Protein 8BY6 (pdb70)

B-factor: mean 59.47, std 21.9, range [18.37, 135.84]

Sequence (923 aa):
NETEDHLESLICKVGEKSACSLESNLEGLAGVLEADLPNYKSKILRLLCTVARLLPEKLTIYTTLVGLLNARNYNFGGEFVEAMIRQLKESLKANNYNEAVYLVRFLSDLVNCHVIAAPSMVAMFENFVSVTQEEDVPQVRRDWYVYAFLSSLPWVGKELYEKKDAEMDRIFANTESYLKRRQKT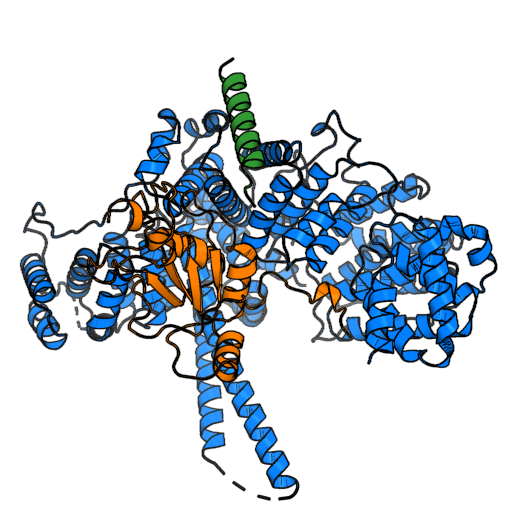HVPMLQVWTADKPHPQEEYLDCLWAQIQKLKKDRWQERHILRPYLAFDSILCEALQHNLPPFTPPPHTEDSVYPMPRVIFRMFDYTDDPEGPVMPGSHSVERFVIEENLHCIIKSHWKERKTCAAQLVSYPGKNKIPLNYHIVEVIFAELFQLPAPPHIDVMYTTLLIELCKLQPGSLPQVLAQATEMLYMRLDTMNTTCVDRFINWFSHHLSNFQFRWSWEDWSDCLSQDPESPKPKFVREVLEKCMRLSYHQRILDIVPPTFSALCPVNPTCIYKYGDESSNSLPGHSVALCLAVAFKSKATNDEIFSILKDVPNPNSFNPLKIEVFVQTLLHLAAKSFSHSFSALAKFHEVFKTLAESDEGKLHVLRVMFEVWRNHPQMIAVLVDKMIRTQIVDCAAVANWIFSSELSRDFTRLFVWEILHSTIRKMNKHVLKIQKELEEAKEKLARQHKRRSDDGVLEEQIERLQEKVESAQSEQKNLFLVIFQRFIMILTEHLVRCETDGTSVLTPWYKNCIERLQQIFLQHHQIIQQYMVTLENLLFTAELDPHILAVFQQFCALQAGLLKALRSDSYVELSQYRDQHFRGDNEEQEKLLKKSCTLYVGNLSFYTTEEQIYELFSKSGDIKKIIMGLDKMKKTACGFCFVEYYSRADAENAMRYINGTRLDDRIIRTDWDAGFKEGRQYGRGRSGGQVRDEYRQDYDAGRGGYGKLAQNEDDSELQRAWGALIKEKEQSRQK

Foldseek 3Di:
DCCLVVLLCLLVVQPPDDPDDSLVSLLVSLVVCVVCCPPCLVSVLVSLLVCLQQQLLCLQSSLLSLLLNLLPPVVSLVVSLVSLLVVLQVCQVVQHCVSNLSSLLSVLLNVVLQAAPLVQNLLVLLLLLCVLVDPPDFPLSNLSSLVSSLLSCLRNVLVNCVVPVPSVVVSLVSSVVSVVPDDPLQPVLWDQFPDPPDPDQAWPSVLSNLQSVVCVVVSSDDQWDDNSSVVVVPSSVPRHYDHHDNDHHDDDDPPHFGDFTWTDQDQDAQVVDPDDDRADGSSHVNLVSLLVSLVSLCVSPVPDLLSSLVCQVPSDIRDDHPSLLSNVRSLLCQLSGPPHHPDDLVSSLVSLVNNCVVPVPPNVVSVLVSLVSCLVSQQGGFPVSLVSNLVSVLVNCLVVVVADDCVVLVVCLPDDCLGRNNQSVLQSLVSNCVSDPQVSSCVHHPVSCVVSHADHFAFDQCQDPPHDPVDFCNVLLVVLLVCVVVVHALVVNVVSLVDGPQPPLAGLSSLLSNLRSLCNVQVPDLVSNLVSCVRNVVVLCSNQVDLVSLLSNLVSQCNGGVSPLVSSLSVLVSCCVSVSHDLLSLLVNLLDPSCPVVNLHDSSLVSNVVNLVVLVVVLVVLVVVLVVLVVVVVVVVVVVVVVPVSVVVSVVSVVVSVVSLVSSVVSVVSNLQSLLVVLVVLVVVCVVVVHDSDDSVNSSSLSSVSSVLTVCVVPCVVVLVVCDVPPQDPPRDCVNNSSVVSSVSRRD/DDDPVVVDDPLADADPDDDPPDDDDVVVLVVLQVFFQKKKKFQAFLPQDPVLVCVLLVVQPAWDDKAFQAFPPVGGGQGMIMTGHPGNNSSSSCSRPVQQDDGPNTHIHMHTGSDDDPPPSWAPDPVRHHPCLQVAADFDVRRVGGRPVVVD/DDVVVVVVVVVVVVVVVVVVVVD

Secondary structure (DSSP, 8-state):
-HHHHHHHHHHHHBTB--SS-HHHHHHHHHHHHHHTGGG-HHHHHHHHHHHHHH-GGGHHHHHHHHHHHHTT-HHHHHHHHHHHHHHHHHHHHTT--HHHHHHHHHHHHHHHTTSB-HHHHHHHHHHHHHGGG-SS--HHHHHHHHHHHHHHHHHHHHHHHHHHHHHHHHHHHHHHHHHHT---TTHHHH-SB---SSS---BHHHHHHHHHHHHHHTTT--SSS--GGGGGHHHHHSSPPB------PPPP-TT---PPP-B------GGG-SSSSPPPPTTSHHHHHHHHHHHHHHHHTSS-HHHHHHHHHT---SS---HHHHHHHHHHHHHH-SS--SS-HHHHHHHHHHHHHHSTTTHHHHHHHHHHHHHHGGGGB-HHHHHHHHHHHHHHHHHTTT---GGGGTHHHHS-TTSHHHHHHHHHHHHHHHTS-HHHHHTTS-GGGGGGSPPP-----TT-TTS-TTSTTHHHHHHHHHHHHTT--HHHHHHHHT---------HHHHHHHHHHHHHHT-S-HHHHHHHHHHTHHHHHHHT-SHHHHHHHHHHHHHHSSS-HHHHHHHHHHHHHHTSS-HHHHHHHHTSGGGSTTTTSHHHHHHHHHHHHHHHHHHHHHHHHHHHHHHHHHHHHHHHHH--HHHHHHHHHHHHHHHHHHHHHHHHHHHHHHHHHHHHHHHHHHHHHT--S--HHHHHHHHHHHHHHHHTHHHHHHHHHHIIIIIS-TTS-HHHHHHHHHHHHHT-/---HHHH--TTSSPPS---SS-SS-HHHHHHHHHH--EEEEES--TT--HHHHHHHHHTTS-EEEEEEEE-SSS--EEEEEEEEESSHHHHHHIIIIITT-BSSSSB-EEEE-S---TTTTB--STTSS-HHHHH--S-BGGGTBS-HHHH-/---HHHHHHHHHHHHHHHHHHH-

GO terms:
  GO:0005634 nucleus (C, IDA)
  GO:0006370 7-methylguanosine mRNA capping (P, IDA)
  GO:0006446 regulation of translational initiation (P, IDA)
  GO:0000184 nuclear-transcribed mRNA catabolic process, nonsense-mediated decay (P, IDA)
  GO:0005737 cytoplasm (C, EXP)
  GO:0034518 RNA cap binding complex (C, TAS)
  GO:0030307 positive regulation of cell growth (P, IMP)
  GO:0006401 RNA catabolic process (P, IMP)
  GO:0006406 mRNA export from nucleus (P, IMP)
  GO:0000184 nuclear-transcribed mRNA catabolic process, nonsense-mediated decay (P, IMP)
  GO:0005515 protein binding (F, IPI)
  GO:0000339 RNA cap binding (F, TAS)
  GO:0003723 RNA binding (F, TAS)
  GO:0005654 nucleoplasm (C, TAS)
  GO:0008380 RNA splicing (P, TAS)
  GO:0005829 cytosol (C, TAS)
  GO:0005654 nucleoplasm (C, IDA)
  GO:0005829 cytosol (C, IDA)
  GO:0060090 molecular adaptor activity (F, EXP)
  GO:0005737 cytoplasm (C, IDA)

Organism: Homo sapiens (NCBI:txid9606)

Solvent-accessible surface area: 41038 Å² total; per-residue (Å²): 154,148,47,80,99,112,13,25,47,44,2,18,121,9,28,89,177,67,120,77,82,46,45,56,47,0,62,40,7,0,28,62,0,58,77,69,15,117,115,69,71,83,26,1,18,114,8,1,9,5,0,2,30,36,13,13,29,34,10,11,14,0,0,0,0,0,0,0,1,5,28,88,36,99,125,2,0,18,88,0,5,107,16,0,17,158,44,0,64,96,4,5,139,65,42,60,12,82,42,0,4,15,0,1,6,1,0,0,0,0,6,20,0,52,0,2,11,4,57,17,0,4,46,6,0,62,45,0,1,43,5,2,104,51,150,143,29,36,29,8,4,34,2,6,1,0,19,0,0,0,0,0,0,6,10,0,1,84,53,0,45,125,102,86,79,65,59,0,61,133,4,8,51,51,0,63,52,4,14,158,123,18,111,75,56,2,19,70,0,4,33,6,11,98,36,99,159,72,25,60,2,37,5,10,0,53,2,3,38,33,4,0,71,67,8,52,157,49,172,16,106,20,114,6,8,65,41,9,12,97,70,16,96,81,52,4,82,146,12,124,79,10,112,15,57,141,8,98,22,25,117,71,65,179,116,21,79,10,36,30,6,79,22,42,10,7,0,2,45,131,83,31,17,128,168,26,56,116,6,10,39,32,79,6,3,5,3,27,2,0,16,25,20,0,48,2,11,0,82,11,23,65,46,12,13,81,51,2,0,50,54,0,41,40,16,82,22,95,78,138,17,6,25,24,26,0,0,0,0,0,0,0,8,4,2,0,70,8,16,49,27,65,32,49,60,2,3,0,5,8,0,0,20,8,0,0,52,80,50,27,64,46,0,0,70,6,0,4,58,0,2,49,23,0,0,80,52,0,74,45,0,8,4,4,0,16,12,28,0,4,32,7,0,1,2,1,0,1,8,1,50,9,75,11,4,5,77,31,0,48,61,1,53,108,64,76,85,60,22,24,25,0,24,0,0,67,9,0,0,18,7,0,14,21,2,9,119,38,102,50,0,73,108,48,8,22,125,98,1,69,94,14,21,15,61,78,39,67,44,75,42,74,12,24,141,170,28,75,119,100,69,82,10,24,80,13,2,104,53,0,14,92,16,32,132,77,180,7,78,47,119,71,0,59,69,39,2,165,104,18,94,102,92,145,175,53,17,26,19,56,1,23,0,0,0,1,0,3,0,68,63,7,25,156,21,0,49,92,1,33,71,16,5,67,116,5,54,90,0,1,84,67,20,2,151,36,103,94,0,26,48,22,1,0,62,0,0,2,46,0,7,97,42,20,6,10,4,0,29,6,0,1,16,31,0,20,79,37,120,1,1,66,9,41,8,0,0,47,2,0,14,21,94,65,0,43,195,17,6,19,52,6,2,0,2,62,3,0,10,22,1,0,101,15,12,17,85,85,7,117,120,22,71,118,77,28,113,90,17,136,100,93,56,58,136,54,117,137,132,152,71,103,131,98,111,26,126,74,85,29,75,117,34,81,106,116,9,94,68,4,64,66,85,8,75,88,3,0,40,36,0,0,93,58,0,20,92,43,0,43,101,15,16,100,130,9,141,103,97,72,76,70,41,137,45,44,56,10,50,5,1,19,23,6,0,17,9,0,0,3,63,10,45,146,29,0,65,109,8,44,112,24,0,97,109,128,14,2,42,97,173,28,42,101,79,0,25,41,3,6,89,15,0,28,25,1,52,66,55,105,4,110,62,33,133,51,32,83,33,16,103,57,33,180,122,74,25,155,114,42,232,48,76,74,132,94,8,59,144,79,14,120,154,14,34,8,0,50,0,1,32,1,11,51,165,3,65,18,38,5,0,16,18,0,0,44,46,1,21,13,4,78,87,12,20,33,0,57,9,89,121,123,110,69,29,3,3,8,0,5,0,38,3,80,46,62,63,19,0,37,23,0,8,14,0,0,27,26,7,38,0,32,52,40,60,0,129,4,17,12,8,17,19,67,124,143,36,41,20,42,4,79,7,196,25,0,5,22,72,110,2,39,163,44,129,95,127,29,66,17,2,56,8,118,1,61,84,58,115,145,165,126,16,51,122,3,21,184,24,1,19,63,27,6,127,118,42,74,85,69,112,148,209

Structure (mmCIF, N/CA/C/O backbone):
data_8BY6
#
_entry.id   8BY6
#
_cell.length_a   1.00
_cell.length_b   1.00
_cell.length_c   1.00
_cell.angle_alpha   90.00
_cell.angle_beta   90.00
_cell.angle_gamma   90.00
#
_symmetry.space_group_name_H-M   'P 1'
#
loop_
_entity.id
_entity.type
_entity.pdbx_description
1 polymer 'Nuclear cap-binding protein subunit 1'
2 polymer 'Nuclear cap-binding protein subunit 2'
3 polymer 'Nuclear cap-binding protein subunit 3'
4 non-polymer "7-METHYL-GUANOSINE-5'-TRIPHOSPHATE-5'-GUANOSINE"
#
loop_
_atom_site.group_PDB
_atom_site.id
_atom_site.type_symbol
_atom_site.label_atom_id
_atom_site.label_alt_id
_atom_site.label_comp_id
_atom_site.label_asym_id
_atom_site.label_entity_id
_atom_site.label_seq_id
_atom_site.pdbx_PDB_ins_code
_atom_site.Cartn_x
_atom_site.Cartn_y
_atom_site.Cartn_z
_atom_site.occupancy
_atom_site.B_iso_or_equiv
_atom_site.auth_seq_id
_atom_site.auth_comp_id
_atom_site.auth_asym_id
_atom_site.auth_atom_id
_atom_site.pdbx_PDB_model_num
ATOM 1 N N . ASN A 1 7 ? 146.393 103.006 146.084 1.00 111.83 25 ASN A N 1
ATOM 2 C CA . ASN A 1 7 ? 145.373 103.239 145.027 1.00 112.51 25 ASN A CA 1
ATOM 3 C C . ASN A 1 7 ? 144.057 102.574 145.443 1.00 111.66 25 ASN A C 1
ATOM 4 O O . ASN A 1 7 ? 143.006 103.233 145.320 1.00 110.15 25 ASN A O 1
ATOM 9 N N . GLU A 1 8 ? 144.117 101.323 145.917 1.00 111.67 26 GLU A N 1
ATOM 10 C CA . GLU A 1 8 ? 142.926 100.550 146.363 1.00 110.84 26 GLU A CA 1
ATOM 11 C C . GLU A 1 8 ? 142.240 101.395 147.445 1.00 111.10 26 GLU A C 1
ATOM 12 O O . GLU A 1 8 ? 141.045 101.703 147.275 1.00 108.86 26 GLU A O 1
ATOM 18 N N . THR A 1 9 ? 142.961 101.760 148.506 1.00 106.19 27 THR A N 1
ATOM 19 C CA . THR A 1 9 ? 142.433 102.564 149.643 1.00 105.08 27 THR A CA 1
ATOM 20 C C . THR A 1 9 ? 141.785 103.846 149.106 1.00 103.84 27 THR A C 1
ATOM 21 O O . THR A 1 9 ? 140.731 104.243 149.638 1.00 100.22 27 THR A O 1
ATOM 25 N N . GLU A 1 10 ? 142.397 104.449 148.080 1.00 103.23 28 GLU A N 1
ATOM 26 C CA . GLU A 1 10 ? 141.936 105.714 147.445 1.00 101.70 28 GLU A CA 1
ATOM 27 C C . GLU A 1 10 ? 140.576 105.471 146.775 1.00 101.89 28 GLU A C 1
ATOM 28 O O . GLU A 1 10 ? 139.589 106.045 147.253 1.00 102.47 28 GLU A O 1
ATOM 34 N N . ASP A 1 11 ? 140.511 104.605 145.756 1.00 102.56 29 ASP A N 1
ATOM 35 C CA . ASP A 1 11 ? 139.268 104.298 145.000 1.00 102.79 29 ASP A CA 1
ATOM 36 C C . ASP A 1 11 ? 138.186 103.885 146.009 1.00 102.73 29 ASP A C 1
ATOM 37 O O . ASP A 1 11 ? 137.084 104.466 145.949 1.00 100.09 29 ASP A O 1
ATOM 42 N N . HIS A 1 12 ? 138.503 102.981 146.943 1.00 98.17 30 HIS A N 1
ATOM 43 C CA . HIS A 1 12 ? 137.564 102.487 147.978 1.00 97.37 30 HIS A CA 1
ATOM 44 C C . HIS A 1 12 ? 136.977 103.683 148.727 1.00 97.11 30 HIS A C 1
ATOM 45 O O . HIS A 1 12 ? 135.753 103.871 148.661 1.00 96.51 30 HIS A O 1
ATOM 52 N N . LEU A 1 13 ? 137.826 104.477 149.378 1.00 87.17 31 LEU A N 1
ATOM 53 C CA . LEU A 1 13 ? 137.383 105.653 150.164 1.00 87.48 31 LEU A CA 1
ATOM 54 C C . LEU A 1 13 ? 136.487 106.538 149.293 1.00 87.12 31 LEU A C 1
ATOM 55 O O . LEU A 1 13 ? 135.401 106.878 149.758 1.00 86.02 31 LEU A O 1
ATOM 60 N N . GLU A 1 14 ? 136.909 106.867 148.071 1.00 89.75 32 GLU A N 1
ATOM 61 C CA . GLU A 1 14 ? 136.140 107.738 147.140 1.00 89.19 32 GLU A CA 1
ATOM 62 C C . GLU A 1 14 ? 134.726 107.174 146.977 1.00 90.75 32 GLU A C 1
ATOM 63 O O . GLU A 1 14 ? 133.766 107.888 147.313 1.00 90.93 32 GLU A O 1
ATOM 69 N N . SER A 1 15 ? 134.598 105.934 146.504 1.00 87.61 33 SER A N 1
ATOM 70 C CA . SER A 1 15 ? 133.290 105.266 146.283 1.00 86.86 33 SER A CA 1
ATOM 71 C C . SER A 1 15 ? 132.461 105.347 147.563 1.00 86.62 33 SER A C 1
ATOM 72 O O . SER A 1 15 ? 131.301 105.763 147.485 1.00 88.89 33 SER A O 1
ATOM 75 N N . LEU A 1 16 ? 133.058 104.987 148.697 1.00 80.49 34 LEU A N 1
ATOM 76 C CA . LEU A 1 16 ? 132.419 104.986 150.036 1.00 81.37 34 LEU A CA 1
ATOM 77 C C . LEU A 1 16 ? 131.804 106.360 150.333 1.00 83.86 34 LEU A C 1
ATOM 78 O O . LEU A 1 16 ? 130.598 106.405 150.609 1.00 79.60 34 LEU A O 1
ATOM 83 N N . ILE A 1 17 ? 132.596 107.436 150.239 1.00 81.30 35 ILE A N 1
ATOM 84 C CA . ILE A 1 17 ? 132.193 108.845 150.533 1.00 74.08 35 ILE A CA 1
ATOM 85 C C . ILE A 1 17 ? 131.110 109.304 149.559 1.00 75.74 35 ILE A C 1
ATOM 86 O O . ILE A 1 17 ? 130.285 110.119 149.970 1.00 77.73 35 ILE A O 1
ATOM 91 N N . CYS A 1 18 ? 131.141 108.848 148.307 1.00 80.40 36 CYS A N 1
ATOM 92 C CA . CYS A 1 18 ? 130.158 109.261 147.270 1.00 79.28 36 CYS A CA 1
ATOM 93 C C . CYS A 1 18 ? 128.904 108.381 147.292 1.00 78.82 36 CYS A C 1
ATOM 94 O O . CYS A 1 18 ? 127.951 108.722 146.584 1.00 77.44 36 CYS A O 1
ATOM 97 N N . LYS A 1 19 ? 128.898 107.298 148.068 1.00 84.33 37 LYS A N 1
ATOM 98 C CA . LYS A 1 19 ? 127.742 106.374 148.172 1.00 85.10 37 LYS A CA 1
ATOM 99 C C . LYS A 1 19 ? 126.635 107.013 149.011 1.00 82.49 37 LYS A C 1
ATOM 100 O O . LYS A 1 19 ? 125.466 106.758 148.707 1.00 86.06 37 LYS A O 1
ATOM 106 N N . VAL A 1 20 ? 126.979 107.800 150.033 1.00 75.85 38 VAL A N 1
ATOM 107 C CA . VAL A 1 20 ? 125.972 108.349 150.932 1.00 76.25 38 VAL A CA 1
ATOM 108 C C . VAL A 1 20 ? 125.096 109.329 150.174 1.00 79.79 38 VAL A C 1
ATOM 109 O O . VAL A 1 20 ? 125.589 110.258 149.526 1.00 78.49 38 VAL A O 1
ATOM 113 N N . GLY A 1 21 ? 123.785 109.119 150.255 1.00 80.96 39 GLY A N 1
ATOM 114 C CA . GLY A 1 21 ? 122.831 109.953 149.553 1.00 79.89 39 GLY A CA 1
ATOM 115 C C . GLY A 1 21 ? 121.955 109.159 148.607 1.00 80.04 39 GLY A C 1
ATOM 116 O O . GLY A 1 21 ? 120.761 109.441 148.475 1.00 80.86 39 GLY A O 1
ATOM 117 N N . GLU A 1 22 ? 122.536 108.160 147.947 1.00 81.87 40 GLU A N 1
ATOM 118 C CA . GLU A 1 22 ? 121.777 107.350 147.006 1.00 81.90 40 GLU A CA 1
ATOM 119 C C . GLU A 1 22 ? 120.729 106.531 147.748 1.00 85.70 40 GLU A C 1
ATOM 120 O O . GLU A 1 22 ? 120.916 106.156 148.909 1.00 85.06 40 GLU A O 1
ATOM 126 N N . LYS A 1 23 ? 119.614 106.262 147.072 1.00 91.94 41 LYS A N 1
ATOM 127 C CA . LYS A 1 23 ? 118.514 105.538 147.701 1.00 92.66 41 LYS A CA 1
ATOM 128 C C . LYS A 1 23 ? 118.991 104.179 148.192 1.00 92.23 41 LYS A C 1
ATOM 129 O O . LYS A 1 23 ? 119.583 103.403 147.437 1.00 92.27 41 LYS A O 1
ATOM 135 N N . SER A 1 24 ? 118.711 103.885 149.460 1.00 97.34 42 SER A N 1
ATOM 136 C CA . SER A 1 24 ? 119.162 102.644 150.070 1.00 98.11 42 SER A CA 1
ATOM 137 C C . SER A 1 24 ? 118.091 102.136 151.022 1.00 100.23 42 SER A C 1
ATOM 138 O O . SER A 1 24 ? 117.256 102.898 151.516 1.00 100.15 42 SER A O 1
ATOM 141 N N . ALA A 1 25 ? 118.126 100.825 151.272 1.00 106.60 43 ALA A N 1
ATOM 142 C CA . ALA A 1 25 ? 117.172 100.229 152.200 1.00 106.40 43 ALA A CA 1
ATOM 143 C C . ALA A 1 25 ? 117.329 100.813 153.597 1.00 107.02 43 ALA A C 1
ATOM 144 O O . ALA A 1 25 ? 116.336 101.128 154.263 1.00 105.72 43 ALA A O 1
ATOM 146 N N . CYS A 1 26 ? 118.567 100.968 154.056 1.00 101.00 44 CYS A N 1
ATOM 147 C CA . CYS A 1 26 ? 118.812 101.559 155.362 1.00 101.24 44 CYS A CA 1
ATOM 148 C C . CYS A 1 26 ? 118.525 103.056 155.333 1.00 98.84 44 CYS A C 1
ATOM 149 O O . CYS A 1 26 ? 118.732 103.733 154.322 1.00 96.11 44 CYS A O 1
ATOM 152 N N . SER A 1 27 ? 118.042 103.570 156.460 1.00 96.42 45 SER A N 1
ATOM 153 C CA . SER A 1 27 ? 117.734 104.987 156.558 1.00 96.00 45 SER A CA 1
ATOM 154 C C . SER A 1 27 ? 119.008 105.817 156.430 1.00 96.96 45 SER A C 1
ATOM 155 O O . SER A 1 27 ? 120.102 105.392 156.812 1.00 97.45 45 SER A O 1
ATOM 158 N N . LEU A 1 28 ? 118.849 107.026 155.887 1.00 81.22 46 LEU A N 1
ATOM 159 C CA . LEU A 1 28 ? 120.000 107.883 155.622 1.00 81.27 46 LEU A CA 1
ATOM 160 C C . LEU A 1 28 ? 120.843 108.084 156.876 1.00 82.57 46 LEU A C 1
ATOM 161 O O . LEU A 1 28 ? 122.076 108.142 156.801 1.00 82.72 46 LEU A O 1
ATOM 166 N N . GLU A 1 29 ? 120.199 108.183 158.040 1.00 85.05 47 GLU A N 1
ATOM 167 C CA . GLU A 1 29 ? 120.942 108.416 159.274 1.00 84.95 47 GLU A CA 1
ATOM 168 C C . GLU A 1 29 ? 121.895 107.266 159.574 1.00 86.06 47 GLU A C 1
ATOM 169 O O . GLU A 1 29 ? 123.040 107.490 159.987 1.00 87.60 47 GLU A O 1
ATOM 175 N N . SER A 1 30 ? 121.440 106.026 159.386 1.00 86.98 48 SER A N 1
ATOM 176 C CA . SER A 1 30 ? 122.300 104.882 159.669 1.00 87.92 48 SER A CA 1
ATOM 177 C C . SER A 1 30 ? 123.515 104.866 158.751 1.00 87.11 48 SER A C 1
ATOM 178 O O . SER A 1 30 ? 124.640 104.614 159.202 1.00 88.79 48 SER A O 1
ATOM 181 N N . ASN A 1 31 ? 123.313 105.132 157.458 1.00 82.73 49 ASN A N 1
ATOM 182 C CA . ASN A 1 31 ? 124.448 105.154 156.540 1.00 85.22 49 ASN A CA 1
ATOM 183 C C . ASN A 1 31 ? 125.403 106.287 156.883 1.00 86.78 49 ASN A C 1
ATOM 184 O O . ASN A 1 31 ? 126.624 106.120 156.804 1.00 85.15 49 ASN A O 1
ATOM 189 N N . LEU A 1 32 ? 124.871 107.451 157.261 1.00 78.01 50 LEU A N 1
ATOM 190 C CA . LEU A 1 32 ? 125.743 108.553 157.653 1.00 75.54 50 LEU A CA 1
ATOM 191 C C . LEU A 1 32 ? 126.579 108.185 158.871 1.00 76.91 50 LEU A C 1
ATOM 192 O O . LEU A 1 32 ? 127.787 108.451 158.910 1.00 80.54 50 LEU A O 1
ATOM 197 N N . GLU A 1 33 ? 125.953 107.576 159.881 1.00 78.51 51 GLU A N 1
ATOM 198 C CA . GLU A 1 33 ? 126.694 107.191 161.077 1.00 78.95 51 GLU A CA 1
ATOM 199 C C . GLU A 1 33 ? 127.764 106.158 160.748 1.00 79.63 51 GLU A C 1
ATOM 200 O O . GLU A 1 33 ? 128.905 106.259 161.218 1.00 79.49 51 GLU A O 1
ATOM 206 N N . GLY A 1 34 ? 127.417 105.161 159.933 1.00 78.65 52 GLY A N 1
ATOM 207 C CA . GLY A 1 34 ? 128.404 104.168 159.543 1.00 79.89 52 GLY A CA 1
ATOM 208 C C . GLY A 1 34 ? 129.558 104.771 158.767 1.00 81.48 52 GLY A C 1
ATOM 209 O O . GLY A 1 34 ? 130.717 104.406 158.977 1.00 81.59 52 GLY A O 1
ATOM 210 N N . LEU A 1 35 ? 129.259 105.702 157.860 1.00 76.53 53 LEU A N 1
ATOM 211 C CA . LEU A 1 35 ? 130.310 106.325 157.066 1.00 75.79 53 LEU A CA 1
ATOM 212 C C . LEU A 1 35 ? 131.232 107.154 157.949 1.00 75.39 53 LEU A C 1
ATOM 213 O O . LEU A 1 35 ? 132.458 107.127 157.782 1.00 78.36 53 LEU A O 1
ATOM 218 N N . ALA A 1 36 ? 130.660 107.896 158.900 1.00 73.40 54 ALA A N 1
ATOM 219 C CA . ALA A 1 36 ? 131.486 108.672 159.818 1.00 73.98 54 ALA A CA 1
ATOM 220 C C . ALA A 1 36 ? 132.374 107.760 160.653 1.00 77.27 54 ALA A C 1
ATOM 221 O O . ALA A 1 36 ? 133.563 108.044 160.847 1.00 79.85 54 ALA A O 1
ATOM 223 N N . GLY A 1 37 ? 131.816 106.656 161.152 1.00 79.49 55 GLY A N 1
ATOM 224 C CA . GLY A 1 37 ? 132.627 105.712 161.902 1.00 79.29 55 GLY A CA 1
ATOM 225 C C . GLY A 1 37 ? 133.755 105.133 161.070 1.00 79.35 55 GLY A C 1
ATOM 226 O O . GLY A 1 37 ? 134.890 105.015 161.540 1.00 77.58 55 GLY A O 1
ATOM 227 N N . VAL A 1 38 ? 133.462 104.773 159.820 1.00 77.23 56 VAL A N 1
ATOM 228 C CA . VAL A 1 38 ? 134.486 104.202 158.951 1.00 77.22 56 VAL A CA 1
ATOM 229 C C . VAL A 1 38 ? 135.596 105.216 158.709 1.00 75.08 56 VAL A C 1
ATOM 230 O O . VAL A 1 38 ? 136.786 104.886 158.762 1.00 76.37 56 VAL A O 1
ATOM 234 N N . LEU A 1 39 ? 135.224 106.468 158.433 1.00 74.74 57 LEU A N 1
ATOM 235 C CA . LEU A 1 39 ? 136.237 107.491 158.192 1.00 74.76 57 LEU A CA 1
ATOM 236 C C . LEU A 1 39 ? 137.091 107.719 159.431 1.00 80.26 57 LEU A C 1
ATOM 237 O O . LEU A 1 39 ? 138.313 107.877 159.329 1.00 82.90 57 LEU A O 1
ATOM 242 N N . GLU A 1 40 ? 136.471 107.744 160.612 1.00 83.64 58 GLU A N 1
ATOM 243 C CA . GLU A 1 40 ? 137.252 107.913 161.833 1.00 80.40 58 GLU A CA 1
ATOM 244 C C . GLU A 1 40 ? 138.186 106.730 162.052 1.00 83.93 58 GLU A C 1
ATOM 245 O O . GLU A 1 40 ? 139.303 106.896 162.557 1.00 84.08 58 GLU A O 1
ATOM 251 N N . ALA A 1 41 ? 137.748 105.525 161.680 1.00 87.65 59 ALA A N 1
ATOM 252 C CA . ALA A 1 41 ? 138.586 104.345 161.866 1.00 87.44 59 ALA A CA 1
ATOM 253 C C . ALA A 1 41 ? 139.887 104.469 161.083 1.00 86.83 59 ALA A C 1
ATOM 254 O O . ALA A 1 41 ? 140.968 104.165 161.598 1.00 84.00 59 ALA A O 1
ATOM 256 N N . ASP A 1 42 ? 139.801 104.918 159.831 1.00 89.06 60 ASP A N 1
ATOM 257 C CA . ASP A 1 42 ? 140.966 105.120 158.982 1.00 88.73 60 ASP A CA 1
ATOM 258 C C . ASP A 1 42 ? 141.472 106.557 159.028 1.00 88.01 60 ASP A C 1
ATOM 259 O O . ASP A 1 42 ? 142.138 107.006 158.088 1.00 87.65 60 ASP A O 1
ATOM 264 N N . LEU A 1 43 ? 141.163 107.286 160.101 1.00 84.66 61 LEU A N 1
ATOM 265 C CA . LEU A 1 43 ? 141.554 108.692 160.169 1.00 85.79 61 LEU A CA 1
ATOM 266 C C . LEU A 1 43 ? 143.064 108.889 160.172 1.00 89.02 61 LEU A C 1
ATOM 267 O O . LEU A 1 43 ? 143.555 109.731 159.402 1.00 88.80 61 LEU A O 1
ATOM 272 N N . PRO A 1 44 ? 143.855 108.175 160.978 1.00 92.30 62 PRO A N 1
ATOM 273 C CA . PRO A 1 44 ? 145.239 108.616 161.209 1.00 90.51 62 PRO A CA 1
ATOM 274 C C . PRO A 1 44 ? 146.191 108.326 160.063 1.00 90.00 62 PRO A C 1
ATOM 275 O O . PRO A 1 44 ? 147.324 108.822 160.101 1.00 90.10 62 PRO A O 1
ATOM 279 N N . ASN A 1 45 ? 145.783 107.552 159.050 1.00 90.34 63 ASN A N 1
ATOM 280 C CA . ASN A 1 45 ? 146.645 107.262 157.913 1.00 91.57 63 ASN A CA 1
ATOM 281 C C . ASN A 1 45 ? 146.262 108.010 156.645 1.00 93.78 63 ASN A C 1
ATOM 282 O O . ASN A 1 45 ? 147.060 108.036 155.703 1.00 93.86 63 ASN A O 1
ATOM 287 N N . TYR A 1 46 ? 145.081 108.617 156.597 1.00 94.86 64 TYR A N 1
ATOM 288 C CA . TYR A 1 46 ? 144.574 109.276 155.397 1.00 92.87 64 TYR A CA 1
ATOM 289 C C . TYR A 1 46 ? 143.910 110.599 155.745 1.00 92.44 64 TYR A C 1
ATOM 290 O O . TYR A 1 46 ? 142.842 110.934 155.227 1.00 93.89 64 TYR A O 1
ATOM 299 N N . LYS A 1 47 ? 144.533 111.374 156.633 1.00 88.11 65 LYS A N 1
ATOM 300 C CA . LYS A 1 47 ? 143.960 112.657 157.026 1.00 85.99 65 LYS A CA 1
ATOM 301 C C . LYS A 1 47 ? 143.858 113.593 155.827 1.00 82.73 65 LYS A C 1
ATOM 302 O O . LYS A 1 47 ? 142.784 114.129 155.526 1.00 84.54 65 LYS A O 1
ATOM 308 N N . SER A 1 48 ? 144.970 113.786 155.118 1.00 74.59 66 SER A N 1
ATOM 309 C CA . SER A 1 48 ? 144.979 114.691 153.975 1.00 76.40 66 SER A CA 1
ATOM 310 C C . SER A 1 48 ? 144.038 114.197 152.884 1.00 79.57 66 SER A C 1
ATOM 311 O O . SER A 1 48 ? 143.300 114.979 152.275 1.00 82.98 66 SER A O 1
ATOM 314 N N . LYS A 1 49 ? 144.057 112.889 152.623 1.00 82.36 67 LYS A N 1
ATOM 315 C CA . LYS A 1 49 ? 143.186 112.331 151.596 1.00 83.82 67 LYS A CA 1
ATOM 316 C C . LYS A 1 49 ? 141.721 112.551 151.948 1.00 84.07 67 LYS A C 1
ATOM 317 O O . LYS A 1 49 ? 140.917 112.940 151.096 1.00 87.02 67 LYS A O 1
ATOM 323 N N . ILE A 1 50 ? 141.358 112.307 153.209 1.00 79.48 68 ILE A N 1
ATOM 324 C CA . ILE A 1 50 ? 139.971 112.483 153.632 1.00 76.73 68 ILE A CA 1
ATOM 325 C C . ILE A 1 50 ? 139.563 113.944 153.500 1.00 77.42 68 ILE A C 1
ATOM 326 O O . ILE A 1 50 ? 138.470 114.262 153.016 1.00 79.55 68 ILE A O 1
ATOM 331 N N . LEU A 1 51 ? 140.431 114.855 153.943 1.00 70.01 69 LEU A N 1
ATOM 332 C CA . LEU A 1 51 ? 140.114 116.276 153.862 1.00 66.49 69 LEU A CA 1
ATOM 333 C C . LEU A 1 51 ? 139.900 116.699 152.414 1.00 67.47 69 LEU A C 1
ATOM 334 O O . LEU A 1 51 ? 138.935 117.401 152.091 1.00 70.96 69 LEU A O 1
ATOM 339 N N . ARG A 1 52 ? 140.792 116.268 151.522 1.00 75.48 70 ARG A N 1
ATOM 340 C CA . ARG A 1 52 ? 140.676 116.652 150.119 1.00 78.56 70 ARG A CA 1
ATOM 341 C C . ARG A 1 52 ? 139.420 116.060 149.490 1.00 80.47 70 ARG A C 1
ATOM 342 O O . ARG A 1 52 ? 138.730 116.725 148.708 1.00 78.55 70 ARG A O 1
ATOM 350 N N . LEU A 1 53 ? 139.111 114.801 149.813 1.00 73.53 71 LEU A N 1
ATOM 351 C CA . LEU A 1 53 ? 137.911 114.174 149.271 1.00 68.60 71 LEU A CA 1
ATOM 352 C C . LEU A 1 53 ? 136.661 114.913 149.726 1.00 71.54 71 LEU A C 1
ATOM 353 O O . LEU A 1 53 ? 135.753 115.174 148.929 1.00 77.52 71 LEU A O 1
ATOM 358 N N . LEU A 1 54 ? 136.597 115.263 151.012 1.00 70.45 72 LEU A N 1
ATOM 359 C CA . LEU A 1 54 ? 135.435 115.983 151.518 1.00 65.40 72 LEU A CA 1
ATOM 360 C C . LEU A 1 54 ? 135.328 117.358 150.874 1.00 64.41 72 LEU A C 1
ATOM 361 O O . LEU A 1 54 ? 134.229 117.818 150.546 1.00 69.59 72 LEU A O 1
ATOM 366 N N . CYS A 1 55 ? 136.464 118.032 150.683 1.00 62.49 73 CYS A N 1
ATOM 367 C CA . CYS A 1 55 ? 136.445 119.339 150.033 1.00 60.20 73 CYS A CA 1
ATOM 368 C C . CYS A 1 55 ? 135.896 119.235 148.616 1.00 62.97 73 CYS A C 1
ATOM 369 O O . CYS A 1 55 ? 134.990 119.984 148.229 1.00 68.07 73 CYS A O 1
ATOM 372 N N . THR A 1 56 ? 136.430 118.302 147.825 1.00 63.22 74 THR A N 1
ATOM 373 C CA . THR A 1 56 ? 135.995 118.189 146.436 1.00 62.86 74 THR A CA 1
ATOM 374 C C . THR A 1 56 ? 134.541 117.743 146.350 1.00 59.90 74 THR A C 1
ATOM 375 O O . THR A 1 56 ? 133.823 118.133 145.423 1.00 62.85 74 THR A O 1
ATOM 379 N N . VAL A 1 57 ? 134.086 116.922 147.300 1.00 67.57 75 VAL A N 1
ATOM 380 C CA . VAL A 1 57 ? 132.676 116.541 147.341 1.00 63.76 75 VAL A CA 1
ATOM 381 C C . VAL A 1 57 ? 131.775 117.707 147.704 1.00 60.75 75 VAL A C 1
ATOM 382 O O . VAL A 1 57 ? 130.681 117.829 147.141 1.00 69.87 75 VAL A O 1
ATOM 386 N N . ALA A 1 58 ? 132.195 118.563 148.632 1.00 48.67 76 ALA A N 1
ATOM 387 C CA . ALA A 1 58 ? 131.452 119.776 148.933 1.00 50.15 76 ALA A CA 1
ATOM 388 C C . ALA A 1 58 ? 131.415 120.731 147.754 1.00 49.72 76 ALA A C 1
ATOM 389 O O . ALA A 1 58 ? 130.433 121.461 147.584 1.00 52.62 76 ALA A O 1
ATOM 391 N N . ARG A 1 59 ? 132.464 120.735 146.936 1.00 55.65 77 ARG A N 1
ATOM 392 C CA . ARG A 1 59 ? 132.546 121.644 145.802 1.00 53.29 77 ARG A CA 1
ATOM 393 C C . ARG A 1 59 ? 131.779 121.152 144.582 1.00 51.35 77 ARG A C 1
ATOM 394 O O . ARG A 1 59 ? 131.281 121.974 143.805 1.00 51.50 77 ARG A O 1
ATOM 402 N N . LEU A 1 60 ? 131.666 119.836 144.393 1.00 53.32 78 LEU A N 1
ATOM 403 C CA . LEU A 1 60 ? 131.142 119.276 143.155 1.00 55.21 78 LEU A CA 1
ATOM 404 C C . LEU A 1 60 ? 129.770 118.630 143.288 1.00 56.24 78 LEU A C 1
ATOM 405 O O . LEU A 1 60 ? 129.187 118.255 142.266 1.00 61.35 78 LEU A O 1
ATOM 410 N N . LEU A 1 61 ? 129.237 118.483 144.499 1.00 52.07 79 LEU A N 1
ATOM 411 C CA . LEU A 1 61 ? 127.925 117.872 144.720 1.00 52.44 79 LEU A CA 1
ATOM 412 C C . LEU A 1 61 ? 127.094 118.769 145.627 1.00 54.60 79 LEU A C 1
ATOM 413 O O . LEU A 1 61 ? 126.756 118.394 146.756 1.00 61.91 79 LEU A O 1
ATOM 418 N N . PRO A 1 62 ? 126.748 119.971 145.162 1.00 44.13 80 PRO A N 1
ATOM 419 C CA . PRO A 1 62 ? 125.898 120.849 145.982 1.00 46.40 80 PRO A CA 1
ATOM 420 C C . PRO A 1 62 ? 124.516 120.279 146.252 1.00 48.88 80 PRO A C 1
ATOM 421 O O . PRO A 1 62 ? 123.932 120.576 147.301 1.00 49.83 80 PRO A O 1
ATOM 425 N N . GLU A 1 63 ? 123.967 119.472 145.340 1.00 53.11 81 GLU A N 1
ATOM 426 C CA . GLU A 1 63 ? 122.615 118.958 145.540 1.00 51.37 81 GLU A CA 1
ATOM 427 C C . GLU A 1 63 ? 122.528 118.075 146.779 1.00 58.94 81 GLU A C 1
ATOM 428 O O . GLU A 1 63 ? 121.462 117.980 147.398 1.00 60.70 81 GLU A O 1
ATOM 434 N N . LYS A 1 64 ? 123.627 117.426 147.154 1.00 56.92 82 LYS A N 1
ATOM 435 C CA . LYS A 1 64 ? 123.688 116.590 148.345 1.00 56.98 82 LYS A CA 1
ATOM 436 C C . LYS A 1 64 ? 124.170 117.356 149.571 1.00 59.49 82 LYS A C 1
ATOM 437 O O . LYS A 1 64 ? 124.433 116.736 150.609 1.00 65.08 82 LYS A O 1
ATOM 443 N N . LEU A 1 65 ? 124.254 118.686 149.481 1.00 51.25 83 LEU A N 1
ATOM 444 C CA . LEU A 1 65 ? 124.938 119.495 150.482 1.00 47.23 83 LEU A CA 1
ATOM 445 C C . LEU A 1 65 ? 124.669 119.022 151.902 1.00 46.96 83 LEU A C 1
ATOM 446 O O . LEU A 1 65 ? 125.568 118.516 152.586 1.00 51.96 83 LEU A O 1
ATOM 451 N N . THR A 1 66 ? 123.411 119.124 152.333 1.00 54.66 84 THR A N 1
ATOM 452 C CA . THR A 1 66 ? 123.089 118.890 153.734 1.00 58.29 84 THR A CA 1
ATOM 453 C C . THR A 1 66 ? 123.676 117.571 154.209 1.00 63.56 84 THR A C 1
ATOM 454 O O . THR A 1 66 ? 124.319 117.509 155.264 1.00 68.90 84 THR A O 1
ATOM 458 N N . ILE A 1 67 ? 123.523 116.514 153.408 1.00 62.73 85 ILE A N 1
ATOM 459 C CA . ILE A 1 67 ? 124.045 115.212 153.814 1.00 60.40 85 ILE A CA 1
ATOM 460 C C . ILE A 1 67 ? 125.508 115.350 154.206 1.00 61.64 85 ILE A C 1
ATOM 461 O O . ILE A 1 67 ? 125.881 115.187 155.375 1.00 64.47 85 ILE A O 1
ATOM 466 N N . TYR A 1 68 ? 126.349 115.735 153.248 1.00 60.06 86 TYR A N 1
ATOM 467 C CA . TYR A 1 68 ? 127.770 115.828 153.548 1.00 58.76 86 TYR A CA 1
ATOM 468 C C . TYR A 1 68 ? 128.002 116.760 154.723 1.00 57.90 86 TYR A C 1
ATOM 469 O O . TYR A 1 68 ? 128.831 116.476 155.596 1.00 62.30 86 TYR A O 1
ATOM 478 N N . THR A 1 69 ? 127.231 117.846 154.800 1.00 60.51 87 THR A N 1
ATOM 479 C CA . THR A 1 69 ? 127.371 118.764 155.921 1.00 53.34 87 THR A CA 1
ATOM 480 C C . THR A 1 69 ? 127.315 118.002 157.237 1.00 57.42 87 THR A C 1
ATOM 481 O O . THR A 1 69 ? 128.273 118.013 158.019 1.00 66.08 87 THR A O 1
ATOM 485 N N . THR A 1 70 ? 126.190 117.335 157.460 1.00 60.14 88 THR A N 1
ATOM 486 C CA . THR A 1 70 ? 125.961 116.482 158.643 1.00 63.81 88 THR A CA 1
ATOM 487 C C . THR A 1 70 ? 127.197 115.628 158.876 1.00 67.18 88 THR A C 1
ATOM 488 O O . THR A 1 70 ? 127.742 115.660 159.986 1.00 68.73 88 THR A O 1
ATOM 492 N N . LEU A 1 71 ? 127.640 114.938 157.828 1.00 67.24 89 LEU A N 1
ATOM 493 C CA . LEU A 1 71 ? 128.759 114.011 157.924 1.00 62.34 89 LEU A CA 1
ATOM 494 C C . LEU A 1 71 ? 129.947 114.693 158.582 1.00 64.07 89 LEU A C 1
ATOM 495 O O . LEU A 1 71 ? 130.510 114.186 159.559 1.00 69.30 89 LEU A O 1
ATOM 500 N N . VAL A 1 72 ? 130.309 115.879 158.089 1.00 65.71 90 VAL A N 1
ATOM 501 C CA . VAL A 1 72 ? 131.419 116.613 158.687 1.00 61.16 90 VAL A CA 1
ATOM 502 C C . VAL A 1 72 ? 131.153 116.832 160.168 1.00 62.35 90 VAL A C 1
ATOM 503 O O . VAL A 1 72 ? 132.023 116.598 161.016 1.00 70.01 90 VAL A O 1
ATOM 507 N N . GLY A 1 73 ? 129.932 117.249 160.505 1.00 61.54 91 GLY A N 1
ATOM 508 C CA . GLY A 1 73 ? 129.596 117.424 161.905 1.00 65.00 91 GLY A CA 1
ATOM 509 C C . GLY A 1 73 ? 129.837 116.161 162.704 1.00 69.16 91 GLY A C 1
ATOM 510 O O . GLY A 1 73 ? 130.435 116.201 163.782 1.00 74.46 91 GLY A O 1
ATOM 511 N N . LEU A 1 74 ? 129.418 115.015 162.163 1.00 66.87 92 LEU A N 1
ATOM 512 C CA . LEU A 1 74 ? 129.651 113.756 162.859 1.00 66.50 92 LEU A CA 1
ATOM 513 C C . LEU A 1 74 ? 131.139 113.532 163.077 1.00 66.91 92 LEU A C 1
ATOM 514 O O . LEU A 1 74 ? 131.556 113.066 164.144 1.00 69.43 92 LEU A O 1
ATOM 519 N N . LEU A 1 75 ? 131.958 113.863 162.079 1.00 66.53 93 LEU A N 1
ATOM 520 C CA . LEU A 1 75 ? 133.400 113.761 162.258 1.00 64.23 93 LEU A CA 1
ATOM 521 C C . LEU A 1 75 ? 133.893 114.773 163.282 1.00 65.53 93 LEU A C 1
ATOM 522 O O . LEU A 1 75 ? 134.788 114.472 164.079 1.00 70.85 93 LEU A O 1
ATOM 527 N N . ASN A 1 76 ? 133.322 115.980 163.278 1.00 66.83 94 ASN A N 1
ATOM 528 C CA . ASN A 1 76 ? 133.721 116.981 164.260 1.00 65.05 94 ASN A CA 1
ATOM 529 C C . ASN A 1 76 ? 133.262 116.601 165.660 1.00 67.65 94 ASN A C 1
ATOM 530 O O . ASN A 1 76 ? 133.917 116.957 166.645 1.00 66.90 94 ASN A O 1
ATOM 535 N N . ALA A 1 77 ? 132.146 115.879 165.770 1.00 70.64 95 ALA A N 1
ATOM 536 C CA . ALA A 1 77 ? 131.668 115.432 167.070 1.00 72.71 95 ALA A CA 1
ATOM 537 C C . ALA A 1 77 ? 132.606 114.429 167.721 1.00 75.74 95 ALA A C 1
ATOM 538 O O . ALA A 1 77 ? 132.459 114.156 168.917 1.00 76.99 95 ALA A O 1
ATOM 540 N N . ARG A 1 78 ? 133.555 113.876 166.970 1.00 76.96 96 ARG A N 1
ATOM 541 C CA . ARG A 1 78 ? 134.514 112.918 167.495 1.00 76.48 96 ARG A CA 1
ATOM 542 C C . ARG A 1 78 ? 135.944 113.431 167.511 1.00 77.33 96 ARG A C 1
ATOM 543 O O . ARG A 1 78 ? 136.698 113.070 168.417 1.00 77.30 96 ARG A O 1
ATOM 551 N N . ASN A 1 79 ? 136.338 114.263 166.548 1.00 76.39 97 ASN A N 1
ATOM 552 C CA . ASN A 1 79 ? 137.700 114.781 166.460 1.00 76.59 97 ASN A CA 1
ATOM 553 C C . ASN A 1 79 ? 137.640 116.283 166.219 1.00 73.90 97 ASN A C 1
ATOM 554 O O . ASN A 1 79 ? 137.323 116.725 165.111 1.00 78.43 97 ASN A O 1
ATOM 559 N N . TYR A 1 80 ? 137.953 117.063 167.255 1.00 70.48 98 TYR A N 1
ATOM 560 C CA . TYR A 1 80 ? 137.983 118.515 167.113 1.00 71.85 98 TYR A CA 1
ATOM 561 C C . TYR A 1 80 ? 139.040 118.949 166.105 1.00 73.91 98 TYR A C 1
ATOM 562 O O . TYR A 1 80 ? 138.796 119.833 165.272 1.00 72.48 98 TYR A O 1
ATOM 571 N N . ASN A 1 81 ? 140.222 118.333 166.162 1.00 75.78 99 ASN A N 1
ATOM 572 C CA . ASN A 1 81 ? 141.299 118.713 165.255 1.00 74.42 99 ASN A CA 1
ATOM 573 C C . ASN A 1 81 ? 140.897 118.488 163.805 1.00 76.34 99 ASN A C 1
ATOM 574 O O . ASN A 1 81 ? 141.243 119.287 162.925 1.00 77.85 99 ASN A O 1
ATOM 579 N N . PHE A 1 82 ? 140.171 117.401 163.531 1.00 73.70 100 PHE A N 1
ATOM 580 C CA . PHE A 1 82 ? 139.697 117.172 162.171 1.00 75.57 100 PHE A CA 1
ATOM 581 C C . PHE A 1 82 ? 138.774 118.292 161.722 1.00 72.40 100 PHE A C 1
ATOM 582 O O . PHE A 1 82 ? 138.873 118.767 160.588 1.00 72.94 100 PHE A O 1
ATOM 590 N N . GLY A 1 83 ? 137.860 118.720 162.592 1.00 70.83 101 GLY A N 1
ATOM 591 C CA . GLY A 1 83 ? 136.975 119.813 162.230 1.00 70.74 101 GLY A CA 1
ATOM 592 C C . GLY A 1 83 ? 137.732 121.094 161.942 1.00 69.83 101 GLY A C 1
ATOM 593 O O . GLY A 1 83 ? 137.437 121.797 160.972 1.00 72.48 101 GLY A O 1
ATOM 594 N N . GLY A 1 84 ? 138.723 121.413 162.776 1.00 67.70 102 GLY A N 1
ATOM 595 C CA . GLY A 1 84 ? 139.504 122.617 162.538 1.00 66.79 102 GLY A CA 1
ATOM 596 C C . GLY A 1 84 ? 140.265 122.560 161.227 1.00 67.90 102 GLY A C 1
ATOM 597 O O . GLY A 1 84 ? 140.261 123.516 160.443 1.00 67.96 102 GLY A O 1
ATOM 598 N N . GLU A 1 85 ? 140.927 121.430 160.969 1.00 66.26 103 GLU A N 1
ATOM 599 C CA . GLU A 1 85 ? 141.671 121.284 159.723 1.00 69.19 103 GLU A CA 1
ATOM 600 C C . GLU A 1 85 ? 140.740 121.351 158.521 1.00 69.83 103 GLU A C 1
ATOM 601 O O . GLU A 1 85 ? 141.082 121.946 157.494 1.00 71.63 103 GLU A O 1
ATOM 607 N N . PHE A 1 86 ? 139.559 120.743 158.629 1.00 64.34 104 PHE A N 1
ATOM 608 C CA . PHE A 1 86 ? 138.605 120.770 157.529 1.00 58.76 104 PHE A CA 1
ATOM 609 C C . PHE A 1 86 ? 138.111 122.186 157.268 1.00 60.08 104 PHE A C 1
ATOM 610 O O . PHE A 1 86 ? 137.950 122.592 156.113 1.00 67.40 104 PHE A O 1
ATOM 618 N N . VAL A 1 87 ? 137.860 122.952 158.331 1.00 60.72 105 VAL A N 1
ATOM 619 C CA . VAL A 1 87 ? 137.438 124.339 158.161 1.00 58.79 105 VAL A CA 1
ATOM 620 C C . VAL A 1 87 ? 138.532 125.145 157.472 1.00 61.50 105 VAL A C 1
ATOM 621 O O . VAL A 1 87 ? 138.262 125.942 156.563 1.00 61.78 105 VAL A O 1
ATOM 625 N N . GLU A 1 88 ? 139.784 124.960 157.899 1.00 63.42 106 GLU A N 1
ATOM 626 C CA . GLU A 1 88 ? 140.887 125.667 157.254 1.00 59.46 106 GLU A CA 1
ATOM 627 C C . GLU A 1 88 ? 141.003 125.276 155.786 1.00 59.88 106 GLU A C 1
ATOM 628 O O . GLU A 1 88 ? 141.248 126.128 154.923 1.00 62.23 106 GLU A O 1
ATOM 634 N N . ALA A 1 89 ? 140.836 123.987 155.485 1.00 58.71 107 ALA A N 1
ATOM 635 C CA . ALA A 1 89 ? 140.901 123.535 154.101 1.00 56.72 107 ALA A CA 1
ATOM 636 C C . ALA A 1 89 ? 139.787 124.154 153.272 1.00 58.53 107 ALA A C 1
ATOM 637 O O . ALA A 1 89 ? 140.001 124.529 152.116 1.00 61.98 107 ALA A O 1
ATOM 639 N N . MET A 1 90 ? 138.584 124.252 153.840 1.00 54.54 108 MET A N 1
ATOM 640 C CA . MET A 1 90 ? 137.483 124.886 153.124 1.00 49.52 108 MET A CA 1
ATOM 641 C C . MET A 1 90 ? 137.773 126.353 152.851 1.00 55.30 108 MET A C 1
ATOM 642 O O . MET A 1 90 ? 137.499 126.849 151.755 1.00 66.85 108 MET A O 1
ATOM 647 N N . ILE A 1 91 ? 138.318 127.067 153.837 1.00 52.72 109 ILE A N 1
ATOM 648 C CA . ILE A 1 91 ? 138.655 128.471 153.618 1.00 48.29 109 ILE A CA 1
ATOM 649 C C . ILE A 1 91 ? 139.694 128.594 152.511 1.00 56.18 109 ILE A C 1
ATOM 650 O O . ILE A 1 91 ? 139.591 129.459 151.632 1.00 63.00 109 ILE A O 1
ATOM 655 N N . ARG A 1 92 ? 140.710 127.730 152.535 1.00 54.76 110 ARG A N 1
ATOM 656 C CA . ARG A 1 92 ? 141.748 127.783 151.510 1.00 50.64 110 ARG A CA 1
ATOM 657 C C . ARG A 1 92 ? 141.182 127.478 150.128 1.00 43.75 110 ARG A C 1
ATOM 658 O O . ARG A 1 92 ? 141.527 128.145 149.147 1.00 55.06 110 ARG A O 1
ATOM 666 N N . GLN A 1 93 ? 140.317 126.467 150.029 1.00 38.73 111 GLN A N 1
ATOM 667 C CA . GLN A 1 93 ? 139.719 126.123 148.743 1.00 42.13 111 GLN A CA 1
ATOM 668 C C . GLN A 1 93 ? 138.833 127.250 148.231 1.00 47.30 111 GLN A C 1
ATOM 669 O O . GLN A 1 93 ? 138.821 127.543 147.031 1.00 50.84 111 GLN A O 1
ATOM 675 N N . LEU A 1 94 ? 138.072 127.885 149.124 1.00 50.80 112 LEU A N 1
ATOM 676 C CA . LEU A 1 94 ? 137.249 129.018 148.720 1.00 44.74 112 LEU A CA 1
ATOM 677 C C . LEU A 1 94 ? 138.111 130.165 148.211 1.00 46.68 112 LEU A C 1
ATOM 678 O O . LEU A 1 94 ? 137.786 130.793 147.196 1.00 55.83 112 LEU A O 1
ATOM 683 N N . LYS A 1 95 ? 139.214 130.455 148.904 1.00 48.47 113 LYS A N 1
ATOM 684 C CA . LYS A 1 95 ? 140.112 131.506 148.439 1.00 49.42 113 LYS A CA 1
ATOM 685 C C . LYS A 1 95 ? 140.695 131.160 147.076 1.00 47.56 113 LYS A C 1
ATOM 686 O O . LYS A 1 95 ? 140.787 132.021 146.193 1.00 48.23 113 LYS A O 1
ATOM 692 N N . GLU A 1 96 ? 141.095 129.902 146.884 1.00 50.25 114 GLU A N 1
ATOM 693 C CA . GLU A 1 96 ? 141.616 129.483 145.588 1.00 49.81 114 GLU A CA 1
ATOM 694 C C . GLU A 1 96 ? 140.573 129.662 144.496 1.00 53.51 114 GLU A C 1
ATOM 695 O O . GLU A 1 96 ? 140.883 130.149 143.403 1.00 55.93 114 GLU A O 1
ATOM 701 N N . SER A 1 97 ? 139.329 129.271 144.773 1.00 52.17 115 SER A N 1
ATOM 702 C CA . SER A 1 97 ? 138.273 129.408 143.778 1.00 43.36 115 SER A CA 1
ATOM 703 C C . SER A 1 97 ? 138.033 130.870 143.433 1.00 38.40 115 SER A C 1
ATOM 704 O O . SER A 1 97 ? 137.861 131.219 142.260 1.00 43.74 115 SER A O 1
ATOM 707 N N . LEU A 1 98 ? 138.017 131.743 144.441 1.00 44.23 116 LEU A N 1
ATOM 708 C CA . LEU A 1 98 ? 137.834 133.164 144.168 1.00 37.12 116 LEU A CA 1
ATOM 709 C C . LEU A 1 98 ? 138.979 133.707 143.324 1.00 41.83 116 LEU A C 1
ATOM 710 O O . LEU A 1 98 ? 138.753 134.448 142.361 1.00 50.59 116 LEU A O 1
ATOM 715 N N . LYS A 1 99 ? 140.218 133.348 143.667 1.00 52.71 117 LYS A N 1
ATOM 716 C CA . LYS A 1 99 ? 141.361 133.752 142.858 1.00 51.93 117 LYS A CA 1
ATOM 717 C C . LYS A 1 99 ? 141.339 133.114 141.477 1.00 53.04 117 LYS A C 1
ATOM 718 O O . LYS A 1 99 ? 141.832 133.719 140.520 1.00 54.72 117 LYS A O 1
ATOM 724 N N . ALA A 1 100 ? 140.782 131.910 141.352 1.00 56.49 118 ALA A N 1
ATOM 725 C CA . ALA A 1 100 ? 140.692 131.222 140.072 1.00 51.15 118 ALA A CA 1
ATOM 726 C C . ALA A 1 100 ? 139.624 131.807 139.161 1.00 52.46 118 ALA A C 1
ATOM 727 O O . ALA A 1 100 ? 139.477 131.337 138.028 1.00 57.20 118 ALA A O 1
ATOM 729 N N . ASN A 1 101 ? 138.873 132.803 139.627 1.00 50.52 119 ASN A N 1
ATOM 730 C CA . ASN A 1 101 ? 137.852 133.515 138.865 1.00 46.73 119 ASN A CA 1
ATOM 731 C C . ASN A 1 101 ? 136.632 132.660 138.558 1.00 45.62 119 ASN A C 1
ATOM 732 O O . ASN A 1 101 ? 135.784 133.075 137.759 1.00 48.60 119 ASN A O 1
ATOM 737 N N . ASN A 1 102 ? 136.508 131.485 139.166 1.00 43.69 120 ASN A N 1
ATOM 738 C CA . ASN A 1 102 ? 135.276 130.710 139.113 1.00 49.91 120 ASN A CA 1
ATOM 739 C C . ASN A 1 102 ? 134.518 130.953 140.413 1.00 48.28 120 ASN A C 1
ATOM 740 O O . ASN A 1 102 ? 135.123 131.014 141.488 1.00 50.15 120 ASN A O 1
ATOM 745 N N . TYR A 1 103 ? 133.205 131.160 140.303 1.00 56.05 121 TYR A N 1
ATOM 746 C CA . TYR A 1 103 ? 132.421 131.678 141.413 1.00 40.29 121 TYR A CA 1
ATOM 747 C C . TYR A 1 103 ? 131.225 130.815 141.782 1.00 42.19 121 TYR A C 1
ATOM 748 O O . TYR A 1 103 ? 130.724 130.942 142.902 1.00 53.41 121 TYR A O 1
ATOM 757 N N . ASN A 1 104 ? 130.745 129.958 140.880 1.00 45.58 122 ASN A N 1
ATOM 758 C CA . ASN A 1 104 ? 129.701 129.015 141.266 1.00 47.61 122 ASN A CA 1
ATOM 759 C C . ASN A 1 104 ? 130.206 128.069 142.345 1.00 53.73 122 ASN A C 1
ATOM 760 O O . ASN A 1 104 ? 129.510 127.808 143.336 1.00 57.56 122 ASN A O 1
ATOM 765 N N . GLU A 1 105 ? 131.426 127.556 142.177 1.00 48.85 123 GLU A N 1
ATOM 766 C CA . GLU A 1 105 ? 132.031 126.748 143.226 1.00 44.93 123 GLU A CA 1
ATOM 767 C C . GLU A 1 105 ? 132.178 127.543 144.512 1.00 48.36 123 GLU A C 1
ATOM 768 O O . GLU A 1 105 ? 132.012 126.992 145.603 1.00 59.22 123 GLU A O 1
ATOM 774 N N . ALA A 1 106 ? 132.491 128.835 144.407 1.00 40.02 124 ALA A N 1
ATOM 775 C CA . ALA A 1 106 ? 132.569 129.668 145.601 1.00 41.95 124 ALA A CA 1
ATOM 776 C C . ALA A 1 106 ? 131.219 129.748 146.299 1.00 43.76 124 ALA A C 1
ATOM 777 O O . ALA A 1 106 ? 131.146 129.692 147.531 1.00 52.55 124 ALA A O 1
ATOM 779 N N . VAL A 1 107 ? 130.136 129.874 145.530 1.00 40.10 125 VAL A N 1
ATOM 780 C CA . VAL A 1 107 ? 128.803 129.898 146.128 1.00 36.46 125 VAL A CA 1
ATOM 781 C C . VAL A 1 107 ? 128.521 128.584 146.839 1.00 37.79 125 VAL A C 1
ATOM 782 O O . VAL A 1 107 ? 127.996 128.565 147.958 1.00 44.09 125 VAL A O 1
ATOM 786 N N . TYR A 1 108 ? 128.851 127.463 146.198 1.00 36.24 126 TYR A N 1
ATOM 787 C CA . TYR A 1 108 ? 128.582 126.166 146.809 1.00 31.96 126 TYR A CA 1
ATOM 788 C C . TYR A 1 108 ? 129.394 125.975 148.084 1.00 37.61 126 TYR A C 1
ATOM 789 O O . TYR A 1 108 ? 128.889 125.437 149.075 1.00 47.02 126 TYR A O 1
ATOM 798 N N . LEU A 1 109 ? 130.655 126.410 148.080 1.00 44.57 127 LEU A N 1
ATOM 799 C CA . LEU A 1 109 ? 131.481 126.301 149.279 1.00 39.59 127 LEU A CA 1
ATOM 800 C C . LEU A 1 109 ? 130.971 127.208 150.391 1.00 43.02 127 LEU A C 1
ATOM 801 O O . LEU A 1 109 ? 130.992 126.829 151.568 1.00 53.16 127 LEU A O 1
ATOM 806 N N . VAL A 1 110 ? 130.515 128.413 150.046 1.00 37.15 128 VAL A N 1
ATOM 807 C CA . VAL A 1 110 ? 129.942 129.298 151.054 1.00 33.64 128 VAL A CA 1
ATOM 808 C C . VAL A 1 110 ? 128.688 128.673 151.647 1.00 32.17 128 VAL A C 1
ATOM 809 O O . VAL A 1 110 ? 128.446 128.761 152.855 1.00 46.86 128 VAL A O 1
ATOM 813 N N . ARG A 1 111 ? 127.869 128.036 150.809 1.00 39.00 129 ARG A N 1
ATOM 814 C CA . ARG A 1 111 ? 126.680 127.357 151.314 1.00 33.90 129 ARG A CA 1
ATOM 815 C C . ARG A 1 111 ? 127.054 126.195 152.225 1.00 42.48 129 ARG A C 1
ATOM 816 O O . ARG A 1 111 ? 126.402 125.961 153.249 1.00 53.35 129 ARG A O 1
ATOM 824 N N . PHE A 1 112 ? 128.091 125.441 151.857 1.00 47.99 130 PHE A N 1
ATOM 825 C CA . PHE A 1 112 ? 128.553 124.351 152.708 1.00 44.39 130 PHE A CA 1
ATOM 826 C C . PHE A 1 112 ? 128.998 124.877 154.064 1.00 46.62 130 PHE A C 1
ATOM 827 O O . PHE A 1 112 ? 128.637 124.319 155.107 1.00 52.58 130 PHE A O 1
ATOM 835 N N . LEU A 1 113 ? 129.770 125.963 154.071 1.00 44.33 131 LEU A N 1
ATOM 836 C CA . LEU A 1 113 ? 130.169 126.567 155.337 1.00 44.31 131 LEU A CA 1
ATOM 837 C C . LEU A 1 113 ? 128.952 127.017 156.132 1.00 50.84 131 LEU A C 1
ATOM 838 O O . LEU A 1 113 ? 128.887 126.817 157.350 1.00 61.10 131 LEU A O 1
ATOM 843 N N . SER A 1 114 ? 127.981 127.638 155.465 1.00 45.13 132 SER A N 1
ATOM 844 C CA . SER A 1 114 ? 126.797 128.112 156.168 1.00 40.77 132 SER A CA 1
ATOM 845 C C . SER A 1 114 ? 126.068 126.956 156.834 1.00 46.95 132 SER A C 1
ATOM 846 O O . SER A 1 114 ? 125.660 127.052 157.995 1.00 54.05 132 SER A O 1
ATOM 849 N N . ASP A 1 115 ? 125.895 125.851 156.111 1.00 49.41 133 ASP A N 1
ATOM 850 C CA . ASP A 1 115 ? 125.206 124.705 156.687 1.00 48.19 133 ASP A CA 1
ATOM 851 C C . ASP A 1 115 ? 126.035 124.045 157.779 1.00 55.14 133 ASP A C 1
ATOM 852 O O . ASP A 1 115 ? 125.476 123.387 158.663 1.00 61.39 133 ASP A O 1
ATOM 857 N N . LEU A 1 116 ? 127.362 124.198 157.735 1.00 53.94 134 LEU A N 1
ATOM 858 C CA . LEU A 1 116 ? 128.189 123.640 158.801 1.00 49.93 134 LEU A CA 1
ATOM 859 C C . LEU A 1 116 ? 127.856 124.262 160.149 1.00 49.61 134 LEU A C 1
ATOM 860 O O . LEU A 1 116 ? 128.089 123.641 161.191 1.00 57.21 134 LEU A O 1
ATOM 865 N N . VAL A 1 117 ? 127.317 125.481 160.154 1.00 42.76 135 VAL A N 1
ATOM 866 C CA . VAL A 1 117 ? 126.920 126.109 161.411 1.00 39.12 135 VAL A CA 1
ATOM 867 C C . VAL A 1 117 ? 125.822 125.297 162.082 1.00 45.88 135 VAL A C 1
ATOM 868 O O . VAL A 1 117 ? 125.811 125.132 163.308 1.00 54.15 135 VAL A O 1
ATOM 872 N N . ASN A 1 118 ? 124.874 124.787 161.292 1.00 57.96 136 ASN A N 1
ATOM 873 C CA . ASN A 1 118 ? 123.793 123.986 161.854 1.00 55.19 136 ASN A CA 1
ATOM 874 C C . ASN A 1 118 ? 124.318 122.712 162.500 1.00 60.18 136 ASN A C 1
ATOM 875 O O . ASN A 1 118 ? 123.751 122.240 163.492 1.00 64.62 136 ASN A O 1
ATOM 880 N N . CYS A 1 119 ? 125.386 122.138 161.954 1.00 59.03 137 CYS A N 1
ATOM 881 C CA . CYS A 1 119 ? 125.989 120.933 162.506 1.00 56.87 137 CYS A CA 1
ATOM 882 C C . CYS A 1 119 ? 126.919 121.223 163.676 1.00 58.52 137 CYS A C 1
ATOM 883 O O . CYS A 1 119 ? 127.677 120.336 164.080 1.00 60.91 137 CYS A O 1
ATOM 886 N N . HIS A 1 120 ? 126.883 122.434 164.224 1.00 66.68 138 HIS A N 1
ATOM 887 C CA . HIS A 1 120 ? 127.710 122.806 165.368 1.00 62.65 138 HIS A CA 1
ATOM 888 C C . HIS A 1 120 ? 129.187 122.557 165.079 1.00 58.60 138 HIS A C 1
ATOM 889 O O . HIS A 1 120 ? 129.945 122.090 165.931 1.00 64.73 138 HIS A O 1
ATOM 896 N N . VAL A 1 121 ? 129.597 122.876 163.857 1.00 51.68 139 VAL A N 1
ATOM 897 C CA . VAL A 1 121 ? 130.993 122.818 163.447 1.00 54.06 139 VAL A CA 1
ATOM 898 C C . VAL A 1 121 ? 131.641 124.194 163.513 1.00 59.98 139 VAL A C 1
ATOM 899 O O . VAL A 1 121 ? 132.739 124.347 164.046 1.00 63.95 139 VAL A O 1
ATOM 903 N N . ILE A 1 122 ? 130.970 125.208 162.976 1.00 56.86 140 ILE A N 1
ATOM 904 C CA . ILE A 1 122 ? 131.450 126.584 162.995 1.00 51.86 140 ILE A CA 1
ATOM 905 C C . ILE A 1 122 ? 130.570 127.387 163.940 1.00 50.29 140 ILE A C 1
ATOM 906 O O . ILE A 1 122 ? 129.343 127.238 163.942 1.00 48.62 140 ILE A O 1
ATOM 911 N N . ALA A 1 123 ? 131.200 128.229 164.752 1.00 60.32 141 ALA A N 1
ATOM 912 C CA . ALA A 1 123 ? 130.456 129.108 165.637 1.00 58.22 141 ALA A CA 1
ATOM 913 C C . ALA A 1 123 ? 129.677 130.141 164.831 1.00 57.95 141 ALA A C 1
ATOM 914 O O . ALA A 1 123 ? 130.131 130.625 163.792 1.00 53.74 141 ALA A O 1
ATOM 916 N N . ALA A 1 124 ? 128.483 130.469 165.321 1.00 63.26 142 ALA A N 1
ATOM 917 C CA . ALA A 1 124 ? 127.645 131.452 164.638 1.00 56.23 142 ALA A CA 1
ATOM 918 C C . ALA A 1 124 ? 128.288 132.829 164.553 1.00 56.77 142 ALA A C 1
ATOM 919 O O . ALA A 1 124 ? 128.249 133.434 163.468 1.00 58.53 142 ALA A O 1
ATOM 921 N N . PRO A 1 125 ? 128.858 133.394 165.624 1.00 57.17 143 PRO A N 1
ATOM 922 C CA . PRO A 1 125 ? 129.395 134.765 165.512 1.00 60.04 143 PRO A CA 1
ATOM 923 C C . PRO A 1 125 ? 130.439 134.925 164.420 1.00 62.07 143 PRO A C 1
ATOM 924 O O . PRO A 1 125 ? 130.456 135.951 163.725 1.00 62.87 143 PRO A O 1
ATOM 928 N N . SER A 1 126 ? 131.317 133.937 164.247 1.00 57.77 144 SER A N 1
ATOM 929 C CA . SER A 1 126 ? 132.339 134.038 163.211 1.00 54.85 144 SER A CA 1
ATOM 930 C C . SER A 1 126 ? 131.704 134.114 161.831 1.00 56.04 144 SER A C 1
ATOM 931 O O . SER A 1 126 ? 132.142 134.890 160.973 1.00 59.28 144 SER A O 1
ATOM 934 N N . MET A 1 127 ? 130.659 133.322 161.600 1.00 55.81 145 MET A N 1
ATOM 935 C CA . MET A 1 127 ? 130.017 133.326 160.295 1.00 53.19 145 MET A CA 1
ATOM 936 C C . MET A 1 127 ? 129.192 134.589 160.094 1.00 54.33 145 MET A C 1
ATOM 937 O O . MET A 1 127 ? 129.066 135.073 158.965 1.00 56.66 145 MET A O 1
ATOM 942 N N . VAL A 1 128 ? 128.632 135.139 161.170 1.00 56.05 146 VAL A N 1
ATOM 943 C CA . VAL A 1 128 ? 127.981 136.440 161.074 1.00 52.48 146 VAL A CA 1
ATOM 944 C C . VAL A 1 128 ? 128.991 137.494 160.646 1.00 54.95 146 VAL A C 1
ATOM 945 O O . VAL A 1 128 ? 128.697 138.349 159.807 1.00 59.84 146 VAL A O 1
ATOM 949 N N . ALA A 1 129 ? 130.198 137.450 161.214 1.00 50.25 147 ALA A N 1
ATOM 950 C CA . ALA A 1 129 ? 131.243 138.382 160.797 1.00 46.91 147 ALA A CA 1
ATOM 951 C C . ALA A 1 129 ? 131.618 138.176 159.333 1.00 49.38 147 ALA A C 1
ATOM 952 O O . ALA A 1 129 ? 131.822 139.144 158.588 1.00 55.26 147 ALA A O 1
ATOM 954 N N . MET A 1 130 ? 131.730 136.918 158.906 1.00 49.97 148 MET A N 1
ATOM 955 C CA . MET A 1 130 ? 132.076 136.639 157.514 1.00 47.92 148 MET A CA 1
ATOM 956 C C . MET A 1 130 ? 131.019 137.191 156.563 1.00 47.02 148 MET A C 1
ATOM 957 O O . MET A 1 130 ? 131.346 137.822 155.549 1.00 53.91 148 MET A O 1
ATOM 962 N N . PHE A 1 131 ? 129.741 136.973 156.878 1.00 45.96 149 PHE A N 1
ATOM 963 C CA . PHE A 1 131 ? 128.677 137.526 156.049 1.00 45.82 149 PHE A CA 1
ATOM 964 C C . PHE A 1 131 ? 128.637 139.045 156.129 1.00 44.08 149 PHE A C 1
ATOM 965 O O . PHE A 1 131 ? 128.263 139.707 155.153 1.00 50.68 149 PHE A O 1
ATOM 973 N N . GLU A 1 132 ? 129.014 139.617 157.273 1.00 45.10 150 GLU A N 1
ATOM 974 C CA . GLU A 1 132 ? 129.109 141.067 157.371 1.00 49.87 150 GLU A CA 1
ATOM 975 C C . GLU A 1 132 ? 130.146 141.601 156.398 1.00 45.95 150 GLU A C 1
ATOM 976 O O . GLU A 1 132 ? 129.920 142.617 155.737 1.00 46.77 150 GLU A O 1
ATOM 982 N N . ASN A 1 133 ? 131.294 140.931 156.303 1.00 40.52 151 ASN A N 1
ATOM 983 C CA . ASN A 1 133 ? 132.298 141.330 155.320 1.00 45.30 151 ASN A CA 1
ATOM 984 C C . ASN A 1 133 ? 131.770 141.160 153.900 1.00 46.76 151 ASN A C 1
ATOM 985 O O . ASN A 1 133 ? 131.987 142.022 153.035 1.00 44.41 151 ASN A O 1
ATOM 990 N N . PHE A 1 134 ? 131.078 140.049 153.640 1.00 49.54 152 PHE A N 1
ATOM 991 C CA . PHE A 1 134 ? 130.461 139.844 152.332 1.00 40.89 152 PHE A CA 1
ATOM 992 C C . PHE A 1 134 ? 129.587 141.030 151.947 1.00 42.31 152 PHE A C 1
ATOM 993 O O . PHE A 1 134 ? 129.676 141.549 150.831 1.00 46.01 152 PHE A O 1
ATOM 1001 N N . VAL A 1 135 ? 128.717 141.458 152.860 1.00 43.79 153 VAL A N 1
ATOM 1002 C CA . VAL A 1 135 ? 127.803 142.552 152.549 1.00 45.35 153 VAL A CA 1
ATOM 1003 C C . VAL A 1 135 ? 128.556 143.874 152.455 1.00 46.91 153 VAL A C 1
ATOM 1004 O O . VAL A 1 135 ? 128.255 144.713 151.599 1.00 49.86 153 VAL A O 1
ATOM 1008 N N . SER A 1 136 ? 129.537 144.088 153.334 1.00 51.03 154 SER A N 1
ATOM 1009 C CA . SER A 1 136 ? 130.322 145.315 153.295 1.00 49.07 154 SER A CA 1
ATOM 1010 C C . SER A 1 136 ? 131.093 145.453 151.993 1.00 48.91 154 SER A C 1
ATOM 1011 O O . SER A 1 136 ? 131.463 146.571 151.620 1.00 49.91 154 SER A O 1
ATOM 1014 N N . VAL A 1 137 ? 131.350 144.342 151.297 1.00 47.28 155 VAL A N 1
ATOM 1015 C CA . VAL A 1 137 ? 131.940 144.434 149.966 1.00 44.20 155 VAL A CA 1
ATOM 1016 C C . VAL A 1 137 ? 131.108 145.325 149.055 1.00 43.23 155 VAL A C 1
ATOM 1017 O O . VAL A 1 137 ? 131.637 145.891 148.093 1.00 49.88 155 VAL A O 1
ATOM 1021 N N . THR A 1 138 ? 129.811 145.470 149.333 1.00 43.70 156 THR A N 1
ATOM 1022 C CA . THR A 1 138 ? 128.968 146.360 148.544 1.00 42.31 156 THR A CA 1
ATOM 1023 C C . THR A 1 138 ? 129.287 147.830 148.776 1.00 46.86 156 THR A C 1
ATOM 1024 O O . THR A 1 138 ? 128.789 148.677 148.029 1.00 45.89 156 THR A O 1
ATOM 1028 N N . GLN A 1 139 ? 130.090 148.153 149.787 1.00 55.34 157 GLN A N 1
ATOM 1029 C CA . GLN A 1 139 ? 130.484 149.526 150.069 1.00 50.78 157 GLN A CA 1
ATOM 1030 C C . GLN A 1 139 ? 131.760 149.932 149.344 1.00 54.19 157 GLN A C 1
ATOM 1031 O O . GLN A 1 139 ? 132.211 151.070 149.508 1.00 55.86 157 GLN A O 1
ATOM 1037 N N . GLU A 1 140 ? 132.353 149.036 148.560 1.00 54.71 158 GLU A N 1
ATOM 1038 C CA . GLU A 1 140 ? 133.573 149.366 147.838 1.00 54.08 158 GLU A CA 1
ATOM 1039 C C . GLU A 1 140 ? 133.293 150.416 146.769 1.00 55.28 158 GLU A C 1
ATOM 1040 O O . GLU A 1 140 ? 132.184 150.516 146.240 1.00 55.72 158 GLU A O 1
ATOM 1046 N N . GLU A 1 141 ? 134.317 151.205 146.455 1.00 60.96 159 GLU A N 1
ATOM 1047 C CA . GLU A 1 141 ? 134.212 152.295 145.498 1.00 62.08 159 GLU A CA 1
ATOM 1048 C C . GLU A 1 141 ? 134.973 151.941 144.228 1.00 65.90 159 GLU A C 1
ATOM 1049 O O . GLU A 1 141 ? 136.016 151.282 144.283 1.00 64.42 159 GLU A O 1
ATOM 1055 N N . ASP A 1 142 ? 134.448 152.385 143.086 1.00 67.90 160 ASP A N 1
ATOM 1056 C CA . ASP A 1 142 ? 135.047 152.106 141.783 1.00 64.54 160 ASP A CA 1
ATOM 1057 C C . ASP A 1 142 ? 135.204 150.598 141.580 1.00 66.20 160 ASP A C 1
ATOM 1058 O O . ASP A 1 142 ? 136.309 150.065 141.463 1.00 70.44 160 ASP A O 1
ATOM 1063 N N . VAL A 1 143 ? 134.063 149.914 141.543 1.00 48.39 161 VAL A N 1
ATOM 1064 C CA . VAL A 1 143 ? 134.043 148.452 141.494 1.00 46.02 161 VAL A CA 1
ATOM 1065 C C . VAL A 1 143 ? 132.848 147.994 140.679 1.00 52.45 161 VAL A C 1
ATOM 1066 O O . VAL A 1 143 ? 131.756 148.572 140.757 1.00 59.71 161 VAL A O 1
ATOM 1070 N N . PRO A 1 144 ? 133.030 146.946 139.871 1.00 38.82 162 PRO A N 1
ATOM 1071 C CA . PRO A 1 144 ? 131.909 146.450 139.064 1.00 35.45 162 PRO A CA 1
ATOM 1072 C C . PRO A 1 144 ? 130.726 146.042 139.927 1.00 43.50 162 PRO A C 1
ATOM 1073 O O . PRO A 1 144 ? 130.884 145.504 141.023 1.00 48.25 162 PRO A O 1
ATOM 1077 N N . GLN A 1 145 ? 129.523 146.307 139.414 1.00 43.22 163 GLN A N 1
ATOM 1078 C CA . GLN A 1 145 ? 128.317 145.908 140.132 1.00 39.06 163 GLN A CA 1
ATOM 1079 C C . GLN A 1 145 ? 128.150 144.397 140.147 1.00 33.33 163 GLN A C 1
ATOM 1080 O O . GLN A 1 145 ? 127.461 143.860 141.020 1.00 43.46 163 GLN A O 1
ATOM 1086 N N . VAL A 1 146 ? 128.767 143.694 139.199 1.00 28.92 164 VAL A N 1
ATOM 1087 C CA . VAL A 1 146 ? 128.609 142.245 139.145 1.00 32.99 164 VAL A CA 1
ATOM 1088 C C . VAL A 1 146 ? 129.202 141.597 140.389 1.00 38.03 164 VAL A C 1
ATOM 1089 O O . VAL A 1 146 ? 128.656 140.620 140.913 1.00 42.29 164 VAL A O 1
ATOM 1093 N N . ARG A 1 147 ? 130.314 142.133 140.899 1.00 42.24 165 ARG A N 1
ATOM 1094 C CA . ARG A 1 147 ? 130.950 141.499 142.051 1.00 41.97 165 ARG A CA 1
ATOM 1095 C C . ARG A 1 147 ? 130.142 141.731 143.324 1.00 45.83 165 ARG A C 1
ATOM 1096 O O . ARG A 1 147 ? 129.963 140.809 144.130 1.00 51.10 165 ARG A O 1
ATOM 1104 N N . ARG A 1 148 ? 129.644 142.955 143.526 1.00 34.91 166 ARG A N 1
ATOM 1105 C CA . ARG A 1 148 ? 128.772 143.210 144.666 1.00 29.74 166 ARG A CA 1
ATOM 1106 C C . ARG A 1 148 ? 127.521 142.351 144.579 1.00 40.25 166 ARG A C 1
ATOM 1107 O O . ARG A 1 148 ? 127.061 141.791 145.585 1.00 51.32 166 ARG A O 1
ATOM 1115 N N . ASP A 1 149 ? 126.954 142.241 143.376 1.00 29.47 167 ASP A N 1
ATOM 1116 C CA . ASP A 1 149 ? 125.790 141.392 143.179 1.00 28.40 167 ASP A CA 1
ATOM 1117 C C . ASP A 1 149 ? 126.098 139.953 143.555 1.00 36.06 167 ASP A C 1
ATOM 1118 O O . ASP A 1 149 ? 125.289 139.294 144.211 1.00 47.81 167 ASP A O 1
ATOM 1123 N N . TRP A 1 150 ? 127.262 139.444 143.152 1.00 35.79 168 TRP A N 1
ATOM 1124 C CA . TRP A 1 150 ? 127.590 138.063 143.480 1.00 31.32 168 TRP A CA 1
ATOM 1125 C C . TRP A 1 150 ? 127.778 137.875 144.977 1.00 31.92 168 TRP A C 1
ATOM 1126 O O . TRP A 1 150 ? 127.380 136.845 145.527 1.00 46.99 168 TRP A O 1
ATOM 1137 N N . TYR A 1 151 ? 128.409 138.834 145.652 1.00 34.37 169 TYR A N 1
ATOM 1138 C CA . TYR A 1 151 ? 128.611 138.683 147.090 1.00 36.12 169 TYR A CA 1
ATOM 1139 C C . TYR A 1 151 ? 127.276 138.674 147.826 1.00 40.03 169 TYR A C 1
ATOM 1140 O O . TYR A 1 151 ? 127.032 137.826 148.699 1.00 43.10 169 TYR A O 1
ATOM 1149 N N . VAL A 1 152 ? 126.382 139.596 147.464 1.00 44.49 170 VAL A N 1
ATOM 1150 C CA . VAL A 1 152 ? 125.063 139.608 148.085 1.00 36.52 170 VAL A CA 1
ATOM 1151 C C . VAL A 1 152 ? 124.295 138.342 147.735 1.00 33.58 170 VAL A C 1
ATOM 1152 O O . VAL A 1 152 ? 123.542 137.815 148.563 1.00 47.57 170 VAL A O 1
ATOM 1156 N N . TYR A 1 153 ? 124.465 137.831 146.515 1.00 30.59 171 TYR A N 1
ATOM 1157 C CA . TYR A 1 153 ? 123.795 136.595 146.136 1.00 34.90 171 TYR A CA 1
ATOM 1158 C C . TYR A 1 153 ? 124.294 135.423 146.964 1.00 33.96 171 TYR A C 1
ATOM 1159 O O . TYR A 1 153 ? 123.502 134.581 147.394 1.00 42.27 171 TYR A O 1
ATOM 1168 N N . ALA A 1 154 ? 125.605 135.338 147.183 1.00 30.50 172 ALA A N 1
ATOM 1169 C CA . ALA A 1 154 ? 126.142 134.264 148.010 1.00 32.33 172 ALA A CA 1
ATOM 1170 C C . ALA A 1 154 ? 125.582 134.343 149.421 1.00 35.83 172 ALA A C 1
ATOM 1171 O O . ALA A 1 154 ? 125.159 133.328 149.990 1.00 44.38 172 ALA A O 1
ATOM 1173 N N . PHE A 1 155 ? 125.542 135.549 149.991 1.00 39.56 173 PHE A N 1
ATOM 1174 C CA . PHE A 1 155 ? 124.968 135.710 151.323 1.00 29.66 173 PHE A CA 1
ATOM 1175 C C . PHE A 1 155 ? 123.512 135.250 151.356 1.00 35.20 173 PHE A C 1
ATOM 1176 O O . PHE A 1 155 ? 123.126 134.412 152.184 1.00 41.85 173 PHE A O 1
ATOM 1184 N N . LEU A 1 156 ? 122.691 135.772 150.443 1.00 32.88 174 LEU A N 1
ATOM 1185 C CA . LEU A 1 156 ? 121.261 135.491 150.486 1.00 26.89 174 LEU A CA 1
ATOM 1186 C C . LEU A 1 156 ? 120.954 134.037 150.152 1.00 24.50 174 LEU A C 1
ATOM 1187 O O . LEU A 1 156 ? 119.956 133.496 150.635 1.00 45.43 174 LEU A O 1
ATOM 1192 N N . SER A 1 157 ? 121.774 133.395 149.320 1.00 25.71 175 SER A N 1
ATOM 1193 C CA . SER A 1 157 ? 121.567 131.987 149.011 1.00 28.68 175 SER A CA 1
ATOM 1194 C C . SER A 1 157 ? 122.006 131.090 150.155 1.00 35.37 175 SER A C 1
ATOM 1195 O O . SER A 1 157 ? 121.413 130.028 150.364 1.00 40.21 175 SER A O 1
ATOM 1198 N N . SER A 1 158 ? 123.039 131.488 150.900 1.00 37.24 176 SER A N 1
ATOM 1199 C CA . SER A 1 158 ? 123.381 130.754 152.109 1.00 27.09 176 SER A CA 1
ATOM 1200 C C . SER A 1 158 ? 122.304 130.906 153.172 1.00 35.84 176 SER A C 1
ATOM 1201 O O . SER A 1 158 ? 122.095 129.990 153.975 1.00 42.53 176 SER A O 1
ATOM 1204 N N . LEU A 1 159 ? 121.613 132.046 153.192 1.00 42.57 177 LEU A N 1
ATOM 1205 C CA . LEU A 1 159 ? 120.614 132.301 154.231 1.00 36.64 177 LEU A CA 1
ATOM 1206 C C . LEU A 1 159 ? 119.572 131.198 154.378 1.00 40.89 177 LEU A C 1
ATOM 1207 O O . LEU A 1 159 ? 119.289 130.804 155.518 1.00 46.63 177 LEU A O 1
ATOM 1212 N N . PRO A 1 160 ? 118.959 130.669 153.315 1.00 44.78 178 PRO A N 1
ATOM 1213 C CA . PRO A 1 160 ? 117.919 129.648 153.511 1.00 42.93 178 PRO A CA 1
ATOM 1214 C C . PRO A 1 160 ? 118.359 128.467 154.364 1.00 45.20 178 PRO A C 1
ATOM 1215 O O . PRO A 1 160 ? 117.514 127.707 154.846 1.00 50.33 178 PRO A O 1
ATOM 1219 N N . TRP A 1 161 ? 119.666 128.294 154.556 1.00 45.24 179 TRP A N 1
ATOM 1220 C CA . TRP A 1 161 ? 120.193 127.128 155.253 1.00 41.23 179 TRP A CA 1
ATOM 1221 C C . TRP A 1 161 ? 120.591 127.403 156.696 1.00 41.57 179 TRP A C 1
ATOM 1222 O O . TRP A 1 161 ? 120.471 126.505 157.535 1.00 54.53 179 TRP A O 1
ATOM 1233 N N . VAL A 1 162 ? 121.059 128.609 157.011 1.00 41.95 180 VAL A N 1
ATOM 1234 C CA . VAL A 1 162 ? 121.623 128.892 158.327 1.00 47.26 180 VAL A CA 1
ATOM 1235 C C . VAL A 1 162 ? 120.970 130.130 158.931 1.00 52.75 180 VAL A C 1
ATOM 1236 O O . VAL A 1 162 ? 121.418 130.640 159.965 1.00 62.74 180 VAL A O 1
ATOM 1240 N N . GLY A 1 163 ? 119.909 130.623 158.293 1.00 45.44 181 GLY A N 1
ATOM 1241 C CA . GLY A 1 163 ? 119.306 131.866 158.737 1.00 48.70 181 GLY A CA 1
ATOM 1242 C C . GLY A 1 163 ? 118.699 131.760 160.119 1.00 55.63 181 GLY A C 1
ATOM 1243 O O . GLY A 1 163 ? 118.832 132.675 160.934 1.00 56.76 181 GLY A O 1
ATOM 1244 N N . LYS A 1 164 ? 118.020 130.649 160.402 1.00 59.09 182 LYS A N 1
ATOM 1245 C CA . LYS A 1 164 ? 117.420 130.467 161.718 1.00 53.00 182 LYS A CA 1
ATOM 1246 C C . LYS A 1 164 ? 118.473 130.576 162.811 1.00 61.34 182 LYS A C 1
ATOM 1247 O O . LYS A 1 164 ? 118.318 131.347 163.766 1.00 63.10 182 LYS A O 1
ATOM 1253 N N . GLU A 1 165 ? 119.561 129.815 162.681 1.00 66.60 183 GLU A N 1
ATOM 1254 C CA . GLU A 1 165 ? 120.605 129.831 163.698 1.00 60.68 183 GLU A CA 1
ATOM 1255 C C . GLU A 1 165 ? 121.251 131.205 163.802 1.00 60.13 183 GLU A C 1
ATOM 1256 O O . GLU A 1 165 ? 121.442 131.733 164.906 1.00 65.78 183 GLU A O 1
ATOM 1262 N N . LEU A 1 166 ? 121.590 131.810 162.660 1.00 55.66 184 LEU A N 1
ATOM 1263 C CA . LEU A 1 166 ? 122.269 133.099 162.701 1.00 49.52 184 LEU A CA 1
ATOM 1264 C C . LEU A 1 166 ? 121.398 134.156 163.363 1.00 58.24 184 LEU A C 1
ATOM 1265 O O . LEU A 1 166 ? 121.889 134.965 164.159 1.00 61.65 184 LEU A O 1
ATOM 1270 N N . TYR A 1 167 ? 120.103 134.173 163.043 1.00 60.37 185 TYR A N 1
ATOM 1271 C CA . TYR A 1 167 ? 119.206 135.147 163.651 1.00 60.76 185 TYR A CA 1
ATOM 1272 C C . TYR A 1 167 ? 119.023 134.873 165.136 1.00 66.76 185 TYR A C 1
ATOM 1273 O O . TYR A 1 167 ? 119.000 135.808 165.945 1.00 69.75 185 TYR A O 1
ATOM 1282 N N . GLU A 1 168 ? 118.895 133.600 165.518 1.00 62.69 186 GLU A N 1
ATOM 1283 C CA . GLU A 1 168 ? 118.732 133.274 166.929 1.00 58.62 186 GLU A CA 1
ATOM 1284 C C . GLU A 1 168 ? 119.948 133.690 167.742 1.00 58.47 186 GLU A C 1
ATOM 1285 O O . GLU A 1 168 ? 119.807 134.104 168.898 1.00 65.29 186 GLU A O 1
ATOM 1291 N N . LYS A 1 169 ? 121.143 133.595 167.162 1.00 63.95 187 LYS A N 1
ATOM 1292 C CA . LYS A 1 169 ? 122.364 133.874 167.906 1.00 65.37 187 LYS A CA 1
ATOM 1293 C C . LYS A 1 169 ? 122.735 135.353 167.906 1.00 65.57 187 LYS A C 1
ATOM 1294 O O . LYS A 1 169 ? 123.100 135.895 168.955 1.00 68.81 187 LYS A O 1
ATOM 1300 N N . LYS A 1 170 ? 122.651 136.020 166.758 1.00 61.59 188 LYS A N 1
ATOM 1301 C CA . LYS A 1 170 ? 123.162 137.378 166.583 1.00 67.28 188 LYS A CA 1
ATOM 1302 C C . LYS A 1 170 ? 122.132 138.249 165.874 1.00 68.53 188 LYS A C 1
ATOM 1303 O O . LYS A 1 170 ? 122.415 138.901 164.867 1.00 68.46 188 LYS A O 1
ATOM 1309 N N . ASP A 1 171 ? 120.905 138.257 166.401 1.00 69.84 189 ASP A N 1
ATOM 1310 C CA . ASP A 1 171 ? 119.805 138.951 165.737 1.00 67.71 189 ASP A CA 1
ATOM 1311 C C . ASP A 1 171 ? 120.158 140.393 165.388 1.00 66.73 189 ASP A C 1
ATOM 1312 O O . ASP A 1 171 ? 119.784 140.884 164.319 1.00 71.16 189 ASP A O 1
ATOM 1317 N N . ALA A 1 172 ? 120.867 141.093 166.275 1.00 68.42 190 ALA A N 1
ATOM 1318 C CA . ALA A 1 172 ? 121.158 142.505 166.030 1.00 68.72 190 ALA A CA 1
ATOM 1319 C C . ALA A 1 172 ? 122.082 142.684 164.830 1.00 67.55 190 ALA A C 1
ATOM 1320 O O . ALA A 1 172 ? 121.798 143.478 163.922 1.00 66.99 190 ALA A O 1
ATOM 1322 N N . GLU A 1 173 ? 123.199 141.956 164.809 1.00 63.12 191 GLU A N 1
ATOM 1323 C CA . GLU A 1 173 ? 124.125 142.073 163.689 1.00 63.45 191 GLU A CA 1
ATOM 1324 C C . GLU A 1 173 ? 123.492 141.587 162.394 1.00 63.07 191 GLU A C 1
ATOM 1325 O O . GLU A 1 173 ? 123.740 142.163 161.329 1.00 62.12 191 GLU A O 1
ATOM 1331 N N . MET A 1 174 ? 122.676 140.534 162.459 1.00 54.42 192 MET A N 1
ATOM 1332 C CA . MET A 1 174 ? 121.990 140.064 161.261 1.00 55.73 192 MET A CA 1
ATOM 1333 C C . MET A 1 174 ? 121.012 141.112 160.745 1.00 61.00 192 MET A C 1
ATOM 1334 O O . MET A 1 174 ? 120.873 141.296 159.532 1.00 69.17 192 MET A O 1
ATOM 1339 N N . ASP A 1 175 ? 120.321 141.808 161.650 1.00 59.49 193 ASP A N 1
ATOM 1340 C CA . ASP A 1 175 ? 119.430 142.883 161.229 1.00 58.41 193 ASP A CA 1
ATOM 1341 C C . ASP A 1 175 ? 120.210 144.013 160.571 1.00 59.10 193 ASP A C 1
ATOM 1342 O O . ASP A 1 175 ? 119.768 144.583 159.568 1.00 56.88 193 ASP A O 1
ATOM 1347 N N . ARG A 1 176 ? 121.372 144.357 161.126 1.00 54.93 194 ARG A N 1
ATOM 1348 C CA . ARG A 1 176 ? 122.200 145.388 160.505 1.00 56.46 194 ARG A CA 1
ATOM 1349 C C . ARG A 1 176 ? 122.655 144.961 159.114 1.00 54.57 194 ARG A C 1
ATOM 1350 O O . ARG A 1 176 ? 122.658 145.765 158.171 1.00 59.39 194 ARG A O 1
ATOM 1358 N N . ILE A 1 177 ? 123.043 143.694 158.969 1.00 47.89 195 ILE A N 1
ATOM 1359 C CA . ILE A 1 177 ? 123.461 143.184 157.667 1.00 48.63 195 ILE A CA 1
ATOM 1360 C C . ILE A 1 177 ? 122.302 143.237 156.681 1.00 48.98 195 ILE A C 1
ATOM 1361 O O . ILE A 1 177 ? 122.478 143.592 155.510 1.00 50.81 195 ILE A O 1
ATOM 1366 N N . PHE A 1 178 ? 121.102 142.871 157.135 1.00 46.00 196 PHE A N 1
ATOM 1367 C CA . PHE A 1 178 ? 119.927 142.961 156.276 1.00 42.85 196 PHE A CA 1
ATOM 1368 C C . PHE A 1 178 ? 119.667 144.399 155.854 1.00 49.62 196 PHE A C 1
ATOM 1369 O O . PHE A 1 178 ? 119.289 144.658 154.708 1.00 53.73 196 PHE A O 1
ATOM 1377 N N . ALA A 1 179 ? 119.835 145.347 156.776 1.00 52.74 197 ALA A N 1
ATOM 1378 C CA . ALA A 1 179 ? 119.648 146.749 156.424 1.00 46.35 197 ALA A CA 1
ATOM 1379 C C . ALA A 1 179 ? 120.634 147.175 155.346 1.00 48.64 197 ALA A C 1
ATOM 1380 O O . ALA A 1 179 ? 120.261 147.858 154.386 1.00 51.05 197 ALA A O 1
ATOM 1382 N N . ASN A 1 180 ? 121.899 146.773 155.484 1.00 45.56 198 ASN A N 1
ATOM 1383 C CA . ASN A 1 180 ? 122.887 147.106 154.461 1.00 43.71 198 ASN A CA 1
ATOM 1384 C C . ASN A 1 180 ? 122.532 146.470 153.122 1.00 50.32 198 ASN A C 1
ATOM 1385 O O . ASN A 1 180 ? 122.668 147.102 152.066 1.00 56.18 198 ASN A O 1
ATOM 1390 N N . THR A 1 181 ? 122.082 145.213 153.144 1.00 44.81 199 THR A N 1
ATOM 1391 C CA . THR A 1 181 ? 121.718 144.535 151.904 1.00 34.95 199 THR A CA 1
ATOM 1392 C C . THR A 1 181 ? 120.539 145.223 151.226 1.00 40.03 199 THR A C 1
ATOM 1393 O O . THR A 1 181 ? 120.527 145.384 150.002 1.00 49.41 199 THR A O 1
ATOM 1397 N N . GLU A 1 182 ? 119.531 145.617 152.005 1.00 42.15 200 GLU A N 1
ATOM 1398 C CA . GLU A 1 182 ? 118.402 146.348 151.440 1.00 40.49 200 GLU A CA 1
ATOM 1399 C C . GLU A 1 182 ? 118.855 147.681 150.862 1.00 45.17 200 GLU A C 1
ATOM 1400 O O . GLU A 1 182 ? 118.416 148.079 149.776 1.00 54.17 200 GLU A O 1
ATOM 1406 N N . SER A 1 183 ? 119.733 148.388 151.577 1.00 38.35 201 SER A N 1
ATOM 1407 C CA . SER A 1 183 ? 120.235 149.658 151.071 1.00 38.78 201 SER A CA 1
ATOM 1408 C C . SER A 1 183 ? 120.929 149.470 149.732 1.00 41.59 201 SER A C 1
ATOM 1409 O O . SER A 1 183 ? 120.744 150.272 148.810 1.00 52.63 201 SER A O 1
ATOM 1412 N N . TYR A 1 184 ? 121.736 148.416 149.605 1.00 35.63 202 TYR A N 1
ATOM 1413 C CA . TYR A 1 184 ? 122.400 148.157 148.332 1.00 37.38 202 TYR A CA 1
ATOM 1414 C C . TYR A 1 184 ? 121.389 147.818 147.244 1.00 41.12 202 TYR A C 1
ATOM 1415 O O . TYR A 1 184 ? 121.424 148.393 146.150 1.00 47.04 202 TYR A O 1
ATOM 1424 N N . LEU A 1 185 ? 120.478 146.885 147.525 1.00 37.32 203 LEU A N 1
ATOM 1425 C CA . LEU A 1 185 ? 119.523 146.445 146.515 1.00 36.37 203 LEU A CA 1
ATOM 1426 C C . LEU A 1 185 ? 118.612 147.571 146.055 1.00 41.74 203 LEU A C 1
ATOM 1427 O O . LEU A 1 185 ? 118.089 147.513 144.937 1.00 40.73 203 LEU A O 1
ATOM 1432 N N . LYS A 1 186 ? 118.400 148.589 146.890 1.00 49.19 204 LYS A N 1
ATOM 1433 C CA . LYS A 1 186 ? 117.559 149.707 146.478 1.00 45.57 204 LYS A CA 1
ATOM 1434 C C . LYS A 1 186 ? 118.176 150.471 145.312 1.00 47.32 204 LYS A C 1
ATOM 1435 O O . LYS A 1 186 ? 117.462 150.888 144.393 1.00 49.27 204 LYS A O 1
ATOM 1441 N N . ARG A 1 187 ? 119.495 150.665 145.327 1.00 39.50 205 ARG A N 1
ATOM 1442 C CA . ARG A 1 187 ? 120.174 151.540 144.378 1.00 45.31 205 ARG A CA 1
ATOM 1443 C C . ARG A 1 187 ? 120.933 150.763 143.307 1.00 45.99 205 ARG A C 1
ATOM 1444 O O . ARG A 1 187 ? 121.958 151.229 142.807 1.00 45.70 205 ARG A O 1
ATOM 1452 N N . ARG A 1 188 ? 120.446 149.581 142.944 1.00 41.50 206 ARG A N 1
ATOM 1453 C CA . ARG A 1 188 ? 121.079 148.803 141.894 1.00 37.14 206 ARG A CA 1
ATOM 1454 C C . ARG A 1 188 ? 120.595 149.255 140.520 1.00 41.14 206 ARG A C 1
ATOM 1455 O O . ARG A 1 188 ? 119.568 149.924 140.377 1.00 41.86 206 ARG A O 1
ATOM 1463 N N . GLN A 1 189 ? 121.350 148.870 139.497 1.00 39.30 207 GLN A N 1
ATOM 1464 C CA . GLN A 1 189 ? 121.025 149.186 138.113 1.00 36.36 207 GLN A CA 1
ATOM 1465 C C . GLN A 1 189 ? 120.345 147.978 137.483 1.00 43.74 207 GLN A C 1
ATOM 1466 O O . GLN A 1 189 ? 120.889 146.869 137.513 1.00 49.28 207 GLN A O 1
ATOM 1472 N N . LYS A 1 190 ? 119.158 148.195 136.918 1.00 40.15 208 LYS A N 1
ATOM 1473 C CA . LYS A 1 190 ? 118.396 147.146 136.259 1.00 39.87 208 LYS A CA 1
ATOM 1474 C C . LYS A 1 190 ? 118.435 147.271 134.741 1.00 43.96 208 LYS A C 1
ATOM 1475 O O . LYS A 1 190 ? 117.561 146.732 134.057 1.00 45.71 208 LYS A O 1
ATOM 1481 N N . THR A 1 191 ? 119.435 147.973 134.203 1.00 43.70 209 THR A N 1
ATOM 1482 C CA . THR A 1 191 ? 119.508 148.168 132.760 1.00 36.96 209 THR A CA 1
ATOM 1483 C C . THR A 1 191 ? 119.581 146.843 132.016 1.00 34.51 209 THR A C 1
ATOM 1484 O O . THR A 1 191 ? 119.088 146.737 130.888 1.00 35.31 209 THR A O 1
ATOM 1488 N N . HIS A 1 192 ? 120.180 145.825 132.626 1.00 34.97 210 HIS A N 1
ATOM 1489 C CA . HIS A 1 192 ? 120.424 144.559 131.951 1.00 30.75 210 HIS A CA 1
ATOM 1490 C C . HIS A 1 192 ? 119.194 143.665 131.875 1.00 40.81 210 HIS A C 1
ATOM 1491 O O . HIS A 1 192 ? 119.228 142.662 131.157 1.00 42.90 210 HIS A O 1
ATOM 1498 N N . VAL A 1 193 ? 118.118 143.992 132.592 1.00 43.95 211 VAL A N 1
ATOM 1499 C CA . VAL A 1 193 ? 116.974 143.080 132.663 1.00 34.47 211 VAL A CA 1
ATOM 1500 C C . VAL A 1 193 ? 116.334 142.860 131.297 1.00 38.20 211 VAL A C 1
ATOM 1501 O O . VAL A 1 193 ? 116.190 141.697 130.889 1.00 45.68 211 VAL A O 1
ATOM 1505 N N . PRO A 1 194 ? 115.951 143.894 130.542 1.00 32.28 212 PRO A N 1
ATOM 1506 C CA . PRO A 1 194 ? 115.217 143.640 129.292 1.00 29.46 212 PRO A CA 1
ATOM 1507 C C . PRO A 1 194 ? 115.987 142.790 128.299 1.00 31.78 212 PRO A C 1
ATOM 1508 O O . PRO A 1 194 ? 115.369 142.061 127.513 1.00 37.75 212 PRO A O 1
ATOM 1512 N N . MET A 1 195 ? 117.317 142.868 128.299 1.00 33.90 213 MET A N 1
ATOM 1513 C CA . MET A 1 195 ? 118.111 142.032 127.407 1.00 39.29 213 MET A CA 1
ATOM 1514 C C . MET A 1 195 ? 118.015 140.557 127.775 1.00 42.32 213 MET A C 1
ATOM 1515 O O . MET A 1 195 ? 118.110 139.704 126.887 1.00 48.42 213 MET A O 1
ATOM 1520 N N . LEU A 1 196 ? 117.815 140.236 129.055 1.00 28.16 214 LEU A N 1
ATOM 1521 C CA . LEU A 1 196 ? 117.854 138.859 129.523 1.00 32.34 214 LEU A CA 1
ATOM 1522 C C . LEU A 1 196 ? 116.482 138.242 129.748 1.00 32.17 214 LEU A C 1
ATOM 1523 O O . LEU A 1 196 ? 116.391 137.018 129.871 1.00 35.28 214 LEU A O 1
ATOM 1528 N N . GLN A 1 197 ? 115.425 139.046 129.809 1.00 33.34 215 GLN A N 1
ATOM 1529 C CA . GLN A 1 197 ? 114.092 138.509 130.041 1.00 30.79 215 GLN A CA 1
ATOM 1530 C C . GLN A 1 197 ? 113.654 137.632 128.877 1.00 39.20 215 GLN A C 1
ATOM 1531 O O . GLN A 1 197 ? 113.808 137.998 127.709 1.00 39.69 215 GLN A O 1
ATOM 1537 N N . VAL A 1 198 ? 113.102 136.461 129.200 1.00 33.86 216 VAL A N 1
ATOM 1538 C CA . VAL A 1 198 ? 112.506 135.625 128.164 1.00 26.31 216 VAL A CA 1
ATOM 1539 C C . VAL A 1 198 ? 111.220 136.258 127.651 1.00 25.54 216 VAL A C 1
ATOM 1540 O O . VAL A 1 198 ? 110.987 136.328 126.439 1.00 39.69 216 VAL A O 1
ATOM 1544 N N . TRP A 1 199 ? 110.373 136.736 128.559 1.00 24.05 217 TRP A N 1
ATOM 1545 C CA . TRP A 1 199 ? 109.119 137.392 128.219 1.00 24.47 217 TRP A CA 1
ATOM 1546 C C . TRP A 1 199 ? 109.143 138.816 128.750 1.00 32.00 217 TRP A C 1
ATOM 1547 O O . TRP A 1 199 ? 109.511 139.043 129.906 1.00 44.41 217 TRP A O 1
ATOM 1558 N N . THR A 1 200 ? 108.750 139.769 127.908 1.00 38.68 218 THR A N 1
ATOM 1559 C CA . THR A 1 200 ? 108.647 141.155 128.339 1.00 42.80 218 THR A CA 1
ATOM 1560 C C . THR A 1 200 ? 107.331 141.448 129.048 1.00 45.68 218 THR A C 1
ATOM 1561 O O . THR A 1 200 ? 107.240 142.447 129.769 1.00 53.96 218 THR A O 1
ATOM 1565 N N . ALA A 1 201 ? 106.323 140.599 128.877 1.00 44.45 219 ALA A N 1
ATOM 1566 C CA . ALA A 1 201 ? 105.022 140.850 129.477 1.00 46.07 219 ALA A CA 1
ATOM 1567 C C . ALA A 1 201 ? 105.087 140.718 130.993 1.00 55.29 219 ALA A C 1
ATOM 1568 O O . ALA A 1 201 ? 105.807 139.878 131.538 1.00 55.56 219 ALA A O 1
ATOM 1570 N N . ASP A 1 202 ? 104.313 141.560 131.674 1.00 61.81 220 ASP A N 1
ATOM 1571 C CA . ASP A 1 202 ? 104.235 141.540 133.127 1.00 53.12 220 ASP A CA 1
ATOM 1572 C C . ASP A 1 202 ? 103.295 140.467 133.657 1.00 57.00 220 ASP A C 1
ATOM 1573 O O . ASP A 1 202 ? 103.275 140.232 134.869 1.00 60.84 220 ASP A O 1
ATOM 1578 N N . LYS A 1 203 ? 102.523 139.818 132.791 1.00 61.27 221 LYS A N 1
ATOM 1579 C CA . LYS A 1 203 ? 101.583 138.783 133.187 1.00 54.83 221 LYS A CA 1
ATOM 1580 C C . LYS A 1 203 ? 101.769 137.554 132.310 1.00 49.58 221 LYS A C 1
ATOM 1581 O O . LYS A 1 203 ? 102.185 137.671 131.154 1.00 48.82 221 LYS A O 1
ATOM 1587 N N . PRO A 1 204 ? 101.461 136.356 132.830 1.00 43.72 222 PRO A N 1
ATOM 1588 C CA . PRO A 1 204 ? 100.958 136.094 134.180 1.00 44.78 222 PRO A CA 1
ATOM 1589 C C . PRO A 1 204 ? 102.072 135.915 135.203 1.00 48.15 222 PRO A C 1
ATOM 1590 O O . PRO A 1 204 ? 101.793 135.726 136.385 1.00 55.92 222 PRO A O 1
ATOM 1594 N N . HIS A 1 205 ? 103.319 135.978 134.745 1.00 45.56 223 HIS A N 1
ATOM 1595 C CA . HIS A 1 205 ? 104.472 135.763 135.608 1.00 40.49 223 HIS A CA 1
ATOM 1596 C C . HIS A 1 205 ? 105.588 136.726 135.228 1.00 43.92 223 HIS A C 1
ATOM 1597 O O . HIS A 1 205 ? 106.246 136.524 134.201 1.00 41.76 223 HIS A O 1
ATOM 1604 N N . PRO A 1 206 ? 105.834 137.780 136.005 1.00 43.31 224 PRO A N 1
ATOM 1605 C CA . PRO A 1 206 ? 106.952 138.670 135.678 1.00 45.52 224 PRO A CA 1
ATOM 1606 C C . PRO A 1 206 ? 108.274 137.919 135.699 1.00 49.21 224 PRO A C 1
ATOM 1607 O O . PRO A 1 206 ? 108.509 137.059 136.550 1.00 49.40 224 PRO A O 1
ATOM 1611 N N . GLN A 1 207 ? 109.143 138.251 134.742 1.00 41.09 225 GLN A N 1
ATOM 1612 C CA . GLN A 1 207 ? 110.496 137.698 134.692 1.00 31.69 225 GLN A CA 1
ATOM 1613 C C . GLN A 1 207 ? 111.407 138.632 135.480 1.00 34.58 225 GLN A C 1
ATOM 1614 O O . GLN A 1 207 ? 112.180 139.419 134.932 1.00 42.27 225 GLN A O 1
ATOM 1620 N N . GLU A 1 208 ? 111.298 138.538 136.800 1.00 40.98 226 GLU A N 1
ATOM 1621 C CA . GLU A 1 208 ? 112.013 139.435 137.694 1.00 43.69 226 GLU A CA 1
ATOM 1622 C C . GLU A 1 208 ? 113.474 139.026 137.830 1.00 43.00 226 GLU A C 1
ATOM 1623 O O . GLU A 1 208 ? 113.840 137.862 137.650 1.00 42.76 226 GLU A O 1
ATOM 1629 N N . GLU A 1 209 ? 114.310 140.009 138.155 1.00 39.79 227 GLU A N 1
ATOM 1630 C CA . GLU A 1 209 ? 115.739 139.775 138.297 1.00 30.93 227 GLU A CA 1
ATOM 1631 C C . GLU A 1 209 ? 116.016 138.792 139.429 1.00 33.15 227 GLU A C 1
ATOM 1632 O O . GLU A 1 209 ? 115.261 138.694 140.399 1.00 45.07 227 GLU A O 1
ATOM 1638 N N . TYR A 1 210 ? 117.122 138.055 139.296 1.00 33.66 228 TYR A N 1
ATOM 1639 C CA . TYR A 1 210 ? 117.422 136.993 140.252 1.00 30.03 228 TYR A CA 1
ATOM 1640 C C . TYR A 1 210 ? 117.639 137.544 141.656 1.00 30.52 228 TYR A C 1
ATOM 1641 O O . TYR A 1 210 ? 117.174 136.955 142.638 1.00 36.59 228 TYR A O 1
ATOM 1650 N N . LEU A 1 211 ? 118.343 138.671 141.777 1.00 35.70 229 LEU A N 1
ATOM 1651 C CA . LEU A 1 211 ? 118.596 139.228 143.101 1.00 35.55 229 LEU A CA 1
ATOM 1652 C C . LEU A 1 211 ? 117.313 139.753 143.730 1.00 35.17 229 LEU A C 1
ATOM 1653 O O . LEU A 1 211 ? 117.082 139.568 144.928 1.00 46.73 229 LEU A O 1
ATOM 1658 N N . ASP A 1 212 ? 116.465 140.413 142.939 1.00 34.74 230 ASP A N 1
ATOM 1659 C CA . ASP A 1 212 ? 115.190 140.888 143.465 1.00 34.80 230 ASP A CA 1
ATOM 1660 C C . ASP A 1 212 ? 114.313 139.725 143.910 1.00 38.03 230 ASP A C 1
ATOM 1661 O O . ASP A 1 212 ? 113.700 139.771 144.985 1.00 51.38 230 ASP A O 1
ATOM 1666 N N . CYS A 1 213 ? 114.242 138.672 143.097 1.00 38.34 231 CYS A N 1
ATOM 1667 C CA . CYS A 1 213 ? 113.468 137.497 143.476 1.00 35.45 231 CYS A CA 1
ATOM 1668 C C . CYS A 1 213 ? 113.995 136.898 144.772 1.00 32.74 231 CYS A C 1
ATOM 1669 O O . CYS A 1 213 ? 113.223 136.586 145.685 1.00 42.81 231 CYS A O 1
ATOM 1672 N N . LEU A 1 214 ? 115.315 136.733 144.870 1.00 30.23 232 LEU A N 1
ATOM 1673 C CA . LEU A 1 214 ? 115.894 136.132 146.065 1.00 29.17 232 LEU A CA 1
ATOM 1674 C C . LEU A 1 214 ? 115.638 136.994 147.292 1.00 34.52 232 LEU A C 1
ATOM 1675 O O . LEU A 1 214 ? 115.352 136.473 148.374 1.00 41.91 232 LEU A O 1
ATOM 1680 N N . TRP A 1 215 ? 115.742 138.315 147.150 1.00 35.33 233 TRP A N 1
ATOM 1681 C CA . TRP A 1 215 ? 115.469 139.196 148.278 1.00 31.42 233 TRP A CA 1
ATOM 1682 C C . TRP A 1 215 ? 114.018 139.080 148.721 1.00 37.85 233 TRP A C 1
ATOM 1683 O O . TRP A 1 215 ? 113.728 139.045 149.922 1.00 55.64 233 TRP A O 1
ATOM 1694 N N . ALA A 1 216 ? 113.090 139.013 147.764 1.00 33.78 234 ALA A N 1
ATOM 1695 C CA . ALA A 1 216 ? 111.685 138.849 148.122 1.00 29.85 234 ALA A CA 1
ATOM 1696 C C . ALA A 1 216 ? 111.456 137.538 148.866 1.00 37.56 234 ALA A C 1
ATOM 1697 O O . ALA A 1 216 ? 110.740 137.503 149.874 1.00 44.95 234 ALA A O 1
ATOM 1699 N N . GLN A 1 217 ? 112.054 136.447 148.382 1.00 44.23 235 GLN A N 1
ATOM 1700 C CA . GLN A 1 217 ? 111.889 135.161 149.057 1.00 40.84 235 GLN A CA 1
ATOM 1701 C C . GLN A 1 217 ? 112.496 135.178 150.453 1.00 45.33 235 GLN A C 1
ATOM 1702 O O . GLN A 1 217 ? 111.918 134.614 151.390 1.00 50.45 235 GLN A O 1
ATOM 1708 N N . ILE A 1 218 ? 113.664 135.801 150.615 1.00 39.10 236 ILE A N 1
ATOM 1709 C CA . ILE A 1 218 ? 114.281 135.869 151.936 1.00 36.99 236 ILE A CA 1
ATOM 1710 C C . ILE A 1 218 ? 113.414 136.683 152.884 1.00 34.41 236 ILE A C 1
ATOM 1711 O O . ILE A 1 218 ? 113.277 136.346 154.063 1.00 38.82 236 ILE A O 1
ATOM 1716 N N . GLN A 1 219 ? 112.828 137.778 152.396 1.00 41.85 237 GLN A N 1
ATOM 1717 C CA . GLN A 1 219 ? 111.922 138.550 153.242 1.00 43.35 237 GLN A CA 1
ATOM 1718 C C . GLN A 1 219 ? 110.695 137.739 153.630 1.00 44.74 237 GLN A C 1
ATOM 1719 O O . GLN A 1 219 ? 110.243 137.799 154.779 1.00 55.20 237 GLN A O 1
ATOM 1725 N N . LYS A 1 220 ? 110.130 136.981 152.691 1.00 46.62 238 LYS A N 1
ATOM 1726 C CA . LYS A 1 220 ? 108.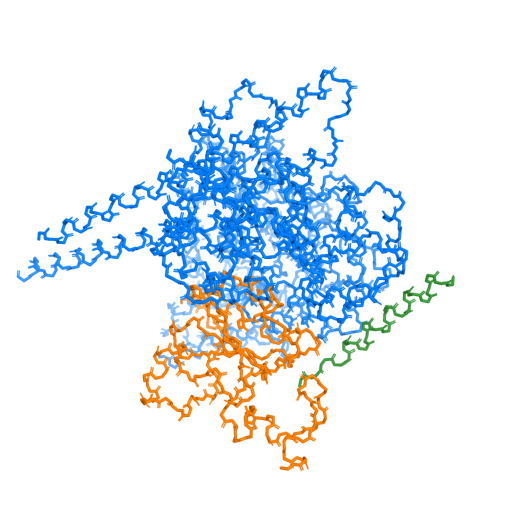977 136.158 153.038 1.00 48.32 238 LYS A CA 1
ATOM 1727 C C . LYS A 1 220 ? 109.353 135.117 154.085 1.00 50.94 238 LYS A C 1
ATOM 1728 O O . LYS A 1 220 ? 108.583 134.851 155.014 1.00 54.53 238 LYS A O 1
ATOM 1734 N N . LEU A 1 221 ? 110.535 134.513 153.945 1.00 52.11 239 LEU A N 1
ATOM 1735 C CA . LEU A 1 221 ? 111.004 133.548 154.935 1.00 44.29 239 LEU A CA 1
ATOM 1736 C C . LEU A 1 221 ? 111.199 134.204 156.297 1.00 46.45 239 LEU A C 1
ATOM 1737 O O . LEU A 1 221 ? 110.846 133.625 157.330 1.00 57.09 239 LEU A O 1
ATOM 1742 N N . LYS A 1 222 ? 111.763 135.412 156.318 1.00 51.40 240 LYS A N 1
ATOM 1743 C CA . LYS A 1 222 ? 111.949 136.124 157.577 1.00 52.70 240 LYS A CA 1
ATOM 1744 C C . LYS A 1 222 ? 110.612 136.428 158.237 1.00 52.40 240 LYS A C 1
ATOM 1745 O O . LYS A 1 222 ? 110.474 136.314 159.460 1.00 59.58 240 LYS A O 1
ATOM 1751 N N . LYS A 1 223 ? 109.617 136.829 157.445 1.00 54.63 241 LYS A N 1
ATOM 1752 C CA . LYS A 1 223 ? 108.278 137.031 157.982 1.00 54.77 241 LYS A CA 1
ATOM 1753 C C . LYS A 1 223 ? 107.704 135.742 158.552 1.00 54.00 241 LYS A C 1
ATOM 1754 O O . LYS A 1 223 ? 106.921 135.794 159.506 1.00 62.42 241 LYS A O 1
ATOM 1760 N N . ASP A 1 224 ? 108.075 134.590 157.993 1.00 49.96 242 ASP A N 1
ATOM 1761 C CA . ASP A 1 224 ? 107.592 133.295 158.451 1.00 55.10 242 ASP A CA 1
ATOM 1762 C C . ASP A 1 224 ? 108.428 132.729 159.592 1.00 58.20 242 ASP A C 1
ATOM 1763 O O . ASP A 1 224 ? 108.390 131.517 159.833 1.00 57.73 242 ASP A O 1
ATOM 1768 N N . ARG A 1 225 ? 109.183 133.573 160.293 1.00 62.50 243 ARG A N 1
ATOM 1769 C CA . ARG A 1 225 ? 110.025 133.137 161.405 1.00 59.35 243 ARG A CA 1
ATOM 1770 C C . ARG A 1 225 ? 111.027 132.075 160.964 1.00 60.79 243 ARG A C 1
ATOM 1771 O O . ARG A 1 225 ? 111.381 131.181 161.737 1.00 64.54 243 ARG A O 1
ATOM 1779 N N . TRP A 1 226 ? 111.486 132.163 159.717 1.00 53.10 244 TRP A N 1
ATOM 1780 C CA . TRP A 1 226 ? 112.519 131.286 159.173 1.00 50.97 244 TRP A CA 1
ATOM 1781 C C . TRP A 1 226 ? 112.093 129.824 159.144 1.00 48.59 244 TRP A C 1
ATOM 1782 O O . TRP A 1 226 ? 112.941 128.930 159.080 1.00 49.54 244 TRP A O 1
ATOM 1793 N N . GLN A 1 227 ? 110.791 129.555 159.181 1.00 60.11 245 GLN A N 1
ATOM 1794 C CA . GLN A 1 227 ? 110.277 128.188 159.166 1.00 62.66 245 GLN A CA 1
ATOM 1795 C C . GLN A 1 227 ? 110.104 127.766 157.713 1.00 61.28 245 GLN A C 1
ATOM 1796 O O . GLN A 1 227 ? 109.191 128.229 157.024 1.00 64.75 245 GLN A O 1
ATOM 1802 N N . GLU A 1 228 ? 110.982 126.886 157.243 1.00 60.25 246 GLU A N 1
ATOM 1803 C CA . GLU A 1 228 ? 110.944 126.385 155.879 1.00 60.32 246 GLU A CA 1
ATOM 1804 C C . GLU A 1 228 ? 110.605 124.900 155.886 1.00 68.91 246 GLU A C 1
ATOM 1805 O O . GLU A 1 228 ? 110.846 124.192 156.867 1.00 71.14 246 GLU A O 1
ATOM 1811 N N . ARG A 1 229 ? 110.040 124.429 154.767 1.00 68.41 247 ARG A N 1
ATOM 1812 C CA . ARG A 1 229 ? 109.426 123.108 154.716 1.00 68.03 247 ARG A CA 1
ATOM 1813 C C . ARG A 1 229 ? 109.996 122.220 153.614 1.00 67.51 247 ARG A C 1
ATOM 1814 O O . ARG A 1 229 ? 109.348 121.239 153.238 1.00 70.95 247 ARG A O 1
ATOM 1822 N N . HIS A 1 230 ? 111.173 122.530 153.078 1.00 54.84 248 HIS A N 1
ATOM 1823 C CA . HIS A 1 230 ? 111.692 121.698 151.993 1.00 50.19 248 HIS A CA 1
ATOM 1824 C C . HIS A 1 230 ? 113.050 121.075 152.279 1.00 56.34 248 HIS A C 1
ATOM 1825 O O . HIS A 1 230 ? 113.211 119.869 152.084 1.00 59.42 248 HIS A O 1
ATOM 1832 N N . ILE A 1 231 ? 114.033 121.858 152.725 1.00 60.50 249 ILE A N 1
ATOM 1833 C CA . ILE A 1 231 ? 115.402 121.358 152.801 1.00 52.38 249 ILE A CA 1
ATOM 1834 C C . ILE A 1 231 ? 115.475 120.192 153.774 1.00 53.97 249 ILE A C 1
ATOM 1835 O O . ILE A 1 231 ? 114.944 120.255 154.891 1.00 57.65 249 ILE A O 1
ATOM 1840 N N . LEU A 1 232 ? 116.135 119.117 153.351 1.00 51.74 250 LEU A N 1
ATOM 1841 C CA . LEU A 1 232 ? 116.415 118.007 154.248 1.00 53.49 250 LEU A CA 1
ATOM 1842 C C . LEU A 1 232 ? 117.432 118.433 155.298 1.00 61.69 250 LEU A C 1
ATOM 1843 O O . LEU A 1 232 ? 118.418 119.107 154.992 1.00 70.36 250 LEU A O 1
ATOM 1848 N N . ARG A 1 233 ? 117.191 118.034 156.543 1.00 55.90 251 ARG A N 1
ATOM 1849 C CA . ARG A 1 233 ? 118.072 118.357 157.664 1.00 52.56 251 ARG A CA 1
ATOM 1850 C C . ARG A 1 233 ? 118.389 117.072 158.418 1.00 59.25 251 ARG A C 1
ATOM 1851 O O . ARG A 1 233 ? 117.869 116.833 159.514 1.00 65.08 251 ARG A O 1
ATOM 1859 N N . PRO A 1 234 ? 119.239 116.213 157.851 1.00 63.79 252 PRO A N 1
ATOM 1860 C CA . PRO A 1 234 ? 119.566 114.957 158.543 1.00 61.36 252 PRO A CA 1
ATOM 1861 C C . PRO A 1 234 ? 120.174 115.168 159.916 1.00 64.67 252 PRO A C 1
ATOM 1862 O O . PRO A 1 234 ? 119.917 114.369 160.825 1.00 72.70 252 PRO A O 1
ATOM 1866 N N . TYR A 1 235 ? 120.968 116.225 160.100 1.00 59.37 253 TYR A N 1
ATOM 1867 C CA . TYR A 1 235 ? 121.621 116.440 161.386 1.00 62.11 253 TYR A CA 1
ATOM 1868 C C . TYR A 1 235 ? 120.622 116.586 162.524 1.00 66.32 253 TYR A C 1
ATOM 1869 O O . TYR A 1 235 ? 120.981 116.344 163.682 1.00 74.66 253 TYR A O 1
ATOM 1878 N N . LEU A 1 236 ? 119.379 116.969 162.230 1.00 61.01 254 LEU A N 1
ATOM 1879 C CA . LEU A 1 236 ? 118.373 117.035 163.283 1.00 66.20 254 LEU A CA 1
ATOM 1880 C C . LEU A 1 236 ? 118.220 115.686 163.971 1.00 64.98 254 LEU A C 1
ATOM 1881 O O . LEU A 1 236 ? 118.099 115.617 165.200 1.00 67.32 254 LEU A O 1
ATOM 1886 N N . ALA A 1 237 ? 118.250 114.599 163.197 1.00 70.03 255 ALA A N 1
ATOM 1887 C CA . ALA A 1 237 ? 118.117 113.271 163.782 1.00 72.89 255 ALA A CA 1
ATOM 1888 C C . ALA A 1 237 ? 119.238 112.962 164.764 1.00 75.06 255 ALA A C 1
ATOM 1889 O O . ALA A 1 237 ? 119.086 112.064 165.598 1.00 80.24 255 ALA A O 1
ATOM 1891 N N . PHE A 1 238 ? 120.358 113.682 164.684 1.00 73.03 256 PHE A N 1
ATOM 1892 C CA . PHE A 1 238 ? 121.476 113.512 165.602 1.00 71.71 256 PHE A CA 1
ATOM 1893 C C . PHE A 1 238 ? 121.559 114.654 166.610 1.00 72.28 256 PHE A C 1
ATOM 1894 O O . PHE A 1 238 ? 122.646 114.987 167.087 1.00 72.17 256 PHE A O 1
ATOM 1902 N N . ASP A 1 239 ? 120.415 115.256 166.943 1.00 82.13 257 ASP A N 1
ATOM 1903 C CA . ASP A 1 239 ? 120.373 116.406 167.841 1.00 85.06 257 ASP A CA 1
ATOM 1904 C C . ASP A 1 239 ? 121.290 116.220 169.042 1.00 85.85 257 ASP A C 1
ATOM 1905 O O . ASP A 1 239 ? 121.996 117.152 169.438 1.00 84.61 257 ASP A O 1
ATOM 1910 N N . SER A 1 240 ? 121.290 115.022 169.628 1.00 88.79 258 SER A N 1
ATOM 1911 C CA . SER A 1 240 ? 122.136 114.765 170.788 1.00 87.66 258 SER A CA 1
ATOM 1912 C C . SER A 1 240 ? 123.613 114.833 170.415 1.00 85.92 258 SER A C 1
ATOM 1913 O O . SER A 1 240 ? 124.370 115.645 170.959 1.00 86.71 258 SER A O 1
ATOM 1916 N N . ILE A 1 241 ? 124.061 113.878 169.596 1.00 80.67 259 ILE A N 1
ATOM 1917 C CA . ILE A 1 241 ? 125.491 113.712 169.188 1.00 79.21 259 ILE A CA 1
ATOM 1918 C C . ILE A 1 241 ? 126.114 115.060 168.811 1.00 79.58 259 ILE A C 1
ATOM 1919 O O . ILE A 1 241 ? 127.123 115.430 169.421 1.00 80.54 259 ILE A O 1
ATOM 1924 N N . LEU A 1 242 ? 125.513 115.768 167.857 1.00 77.73 260 LEU A N 1
ATOM 1925 C CA . LEU A 1 242 ? 126.021 117.042 167.289 1.00 76.52 260 LEU A CA 1
ATOM 1926 C C . LEU A 1 242 ? 125.998 118.186 168.302 1.00 75.62 260 LEU A C 1
ATOM 1927 O O . LEU A 1 242 ? 126.752 119.138 168.083 1.00 75.82 260 LEU A O 1
ATOM 1932 N N . CYS A 1 243 ? 125.177 118.125 169.351 1.00 88.92 261 CYS A N 1
ATOM 1933 C CA . CYS A 1 243 ? 125.054 119.238 170.330 1.00 90.46 261 CYS A CA 1
ATOM 1934 C C . CYS A 1 243 ? 126.228 119.283 171.313 1.00 91.34 261 CYS A C 1
ATOM 1935 O O . CYS A 1 243 ? 126.555 120.401 171.747 1.00 91.22 261 CYS A O 1
ATOM 1938 N N . GLU A 1 244 ? 126.825 118.145 171.683 1.00 87.53 262 GLU A N 1
ATOM 1939 C CA . GLU A 1 244 ? 127.979 118.151 172.573 1.00 85.10 262 GLU A CA 1
ATOM 1940 C C . GLU A 1 244 ? 129.284 118.470 171.858 1.00 84.33 262 GLU A C 1
ATOM 1941 O O . GLU A 1 244 ? 130.308 118.646 172.526 1.00 82.96 262 GLU A O 1
ATOM 1947 N N . ALA A 1 245 ? 129.278 118.548 170.530 1.00 77.98 263 ALA A N 1
ATOM 1948 C CA . ALA A 1 245 ? 130.492 118.866 169.796 1.00 77.26 263 ALA A CA 1
ATOM 1949 C C . ALA A 1 245 ? 130.913 120.306 170.055 1.00 78.28 263 ALA A C 1
ATOM 1950 O O . ALA A 1 245 ? 130.081 121.203 170.213 1.00 81.22 263 ALA A O 1
ATOM 1952 N N . LEU A 1 246 ? 132.224 120.523 170.100 1.00 71.62 264 LEU A N 1
ATOM 1953 C CA . LEU A 1 246 ? 132.776 121.850 170.323 1.00 73.84 264 LEU A CA 1
ATOM 1954 C C . LEU A 1 246 ? 132.873 122.597 168.999 1.00 70.66 264 LEU A C 1
ATOM 1955 O O . LEU A 1 246 ? 133.321 122.046 167.990 1.00 67.95 264 LEU A O 1
ATOM 1960 N N . GLN A 1 247 ? 132.448 123.857 169.012 1.00 69.42 265 GLN A N 1
ATOM 1961 C CA . GLN A 1 247 ? 132.342 124.640 167.790 1.00 69.10 265 GLN A CA 1
ATOM 1962 C C . GLN A 1 247 ? 133.677 125.277 167.430 1.00 68.89 265 GLN A C 1
ATOM 1963 O O . GLN A 1 247 ? 134.431 125.715 168.303 1.00 69.00 265 GLN A O 1
ATOM 1969 N N . HIS A 1 248 ? 133.964 125.324 166.133 1.00 71.48 266 HIS A N 1
ATOM 1970 C CA . HIS A 1 248 ? 135.157 125.978 165.621 1.00 68.44 266 HIS A CA 1
ATOM 1971 C C . HIS A 1 248 ? 134.857 127.432 165.279 1.00 67.91 266 HIS A C 1
ATOM 1972 O O . HIS A 1 248 ? 133.704 127.831 165.107 1.00 71.49 266 HIS A O 1
ATOM 1979 N N . ASN A 1 249 ? 135.919 128.225 165.180 1.00 63.30 267 ASN A N 1
ATOM 1980 C CA . ASN A 1 249 ? 135.818 129.642 164.862 1.00 58.95 267 ASN A CA 1
ATOM 1981 C C . ASN A 1 249 ? 136.526 129.906 163.543 1.00 62.41 267 ASN A C 1
ATOM 1982 O O . ASN A 1 249 ? 137.685 129.517 163.368 1.00 70.50 267 ASN A O 1
ATOM 1987 N N . LEU A 1 250 ? 135.830 130.559 162.620 1.00 57.69 268 LEU A N 1
ATOM 1988 C CA . LEU A 1 250 ? 136.432 130.924 161.352 1.00 62.99 268 LEU A CA 1
ATOM 1989 C C . LEU A 1 250 ? 137.457 132.034 161.557 1.00 64.09 268 LEU A C 1
ATOM 1990 O O . LEU A 1 250 ? 137.349 132.826 162.495 1.00 62.50 268 LEU A O 1
ATOM 1995 N N . PRO A 1 251 ? 138.465 132.117 160.693 1.00 65.19 269 PRO A N 1
ATOM 1996 C CA . PRO A 1 251 ? 139.404 133.230 160.772 1.00 65.96 269 PRO A CA 1
ATOM 1997 C C . PRO A 1 251 ? 138.846 134.446 160.057 1.00 68.45 269 PRO A C 1
ATOM 1998 O O . PRO A 1 251 ? 138.083 134.301 159.090 1.00 71.33 269 PRO A O 1
ATOM 2002 N N . PRO A 1 252 ? 139.183 135.662 160.504 1.00 72.56 270 PRO A N 1
ATOM 2003 C CA . PRO A 1 252 ? 138.689 136.855 159.805 1.00 66.37 270 PRO A CA 1
ATOM 2004 C C . PRO A 1 252 ? 138.939 136.770 158.310 1.00 65.17 270 PRO A C 1
ATOM 2005 O O . PRO A 1 252 ? 140.090 136.795 157.865 1.00 64.45 270 PRO A O 1
ATOM 2009 N N . PHE A 1 253 ? 137.870 136.671 157.526 1.00 56.55 271 PHE A N 1
ATOM 2010 C CA . PHE A 1 253 ? 137.971 136.467 156.088 1.00 57.52 271 PHE A CA 1
ATOM 2011 C C . PHE A 1 253 ? 137.839 137.811 155.387 1.00 59.93 271 PHE A C 1
ATOM 2012 O O . PHE A 1 253 ? 136.816 138.491 155.526 1.00 60.99 271 PHE A O 1
ATOM 2020 N N . THR A 1 254 ? 138.868 138.188 154.637 1.00 61.46 272 THR A N 1
ATOM 2021 C CA . THR A 1 254 ? 138.814 139.362 153.789 1.00 62.52 272 THR A CA 1
ATOM 2022 C C . THR A 1 254 ? 138.712 138.920 152.339 1.00 62.66 272 THR A C 1
ATOM 2023 O O . THR A 1 254 ? 139.469 138.035 151.919 1.00 66.06 272 THR A O 1
ATOM 2027 N N . PRO A 1 255 ? 137.793 139.476 151.548 1.00 58.84 273 PRO A N 1
ATOM 2028 C CA . PRO A 1 255 ? 137.626 138.983 150.186 1.00 58.29 273 PRO A CA 1
ATOM 2029 C C . PRO A 1 255 ? 138.810 139.381 149.325 1.00 57.11 273 PRO A C 1
ATOM 2030 O O . PRO A 1 255 ? 139.420 140.443 149.541 1.00 56.33 273 PRO A O 1
ATOM 2034 N N . PRO A 1 256 ? 139.180 138.562 148.345 1.00 51.85 274 PRO A N 1
ATOM 2035 C CA . PRO A 1 256 ? 140.302 138.918 147.479 1.00 51.88 274 PRO A CA 1
ATOM 2036 C C . PRO A 1 256 ? 140.072 140.272 146.834 1.00 55.79 274 PRO A C 1
ATOM 2037 O O . PRO A 1 256 ? 138.964 140.554 146.355 1.00 57.95 274 PRO A O 1
ATOM 2041 N N . PRO A 1 257 ? 141.085 141.138 146.795 1.00 58.88 275 PRO A N 1
ATOM 2042 C CA . PRO A 1 257 ? 140.872 142.472 146.226 1.00 53.63 275 PRO A CA 1
ATOM 2043 C C . PRO A 1 257 ? 140.539 142.388 144.746 1.00 54.78 275 PRO A C 1
ATOM 2044 O O . PRO A 1 257 ? 140.978 141.480 144.036 1.00 53.28 275 PRO A O 1
ATOM 2048 N N . HIS A 1 258 ? 139.739 143.344 144.284 1.00 48.76 276 HIS A N 1
ATOM 2049 C CA . HIS A 1 258 ? 139.370 143.383 142.878 1.00 49.58 276 HIS A CA 1
ATOM 2050 C C . HIS A 1 258 ? 140.611 143.575 142.018 1.00 51.19 276 HIS A C 1
ATOM 2051 O O . HIS A 1 258 ? 141.455 144.429 142.303 1.00 55.07 276 HIS A O 1
ATOM 2058 N N . THR A 1 259 ? 140.719 142.775 140.962 1.00 53.21 277 THR A N 1
ATOM 2059 C CA . THR A 1 259 ? 141.829 142.858 140.027 1.00 54.32 277 THR A CA 1
ATOM 2060 C C . THR A 1 259 ? 141.283 142.921 138.609 1.00 58.86 277 THR A C 1
ATOM 2061 O O . THR A 1 259 ? 140.225 142.362 138.310 1.00 60.46 277 THR A O 1
ATOM 2065 N N . GLU A 1 260 ? 142.023 143.601 137.733 1.00 66.77 278 GLU A N 1
ATOM 2066 C CA . GLU A 1 260 ? 141.574 143.755 136.355 1.00 68.37 278 GLU A CA 1
ATOM 2067 C C . GLU A 1 260 ? 141.386 142.412 135.662 1.00 65.37 278 GLU A C 1
ATOM 2068 O O . GLU A 1 260 ? 140.649 142.336 134.674 1.00 66.17 278 GLU A O 1
ATOM 2074 N N . ASP A 1 261 ? 142.031 141.357 136.156 1.00 60.37 279 ASP A N 1
ATOM 2075 C CA . ASP A 1 261 ? 141.864 140.021 135.603 1.00 65.32 279 ASP A CA 1
ATOM 2076 C C . ASP A 1 261 ? 140.637 139.304 136.149 1.00 62.18 279 ASP A C 1
ATOM 2077 O O . ASP A 1 261 ? 140.330 138.200 135.687 1.00 59.32 279 ASP A O 1
ATOM 2082 N N . SER A 1 262 ? 139.935 139.895 137.112 1.00 51.69 280 SER A N 1
ATOM 2083 C CA . SER A 1 262 ? 138.782 139.239 137.711 1.00 50.33 280 SER A CA 1
ATOM 2084 C C . SER A 1 262 ? 137.591 139.256 136.761 1.00 48.68 280 SER A C 1
ATOM 2085 O O . SER A 1 262 ? 137.286 140.276 136.138 1.00 53.13 280 SER A O 1
ATOM 2088 N N . VAL A 1 263 ? 136.917 138.114 136.654 1.00 41.24 281 VAL A N 1
ATOM 2089 C CA . VAL A 1 263 ? 135.686 137.982 135.884 1.00 44.17 281 VAL A CA 1
ATOM 2090 C C . VAL A 1 263 ? 134.621 137.425 136.819 1.00 45.50 281 VAL A C 1
ATOM 2091 O O . VAL A 1 263 ? 134.871 136.451 137.538 1.00 41.40 281 VAL A O 1
ATOM 2095 N N . TYR A 1 264 ? 133.443 138.052 136.825 1.00 44.92 282 TYR A N 1
ATOM 2096 C CA . TYR A 1 264 ? 132.382 137.665 137.737 1.00 40.31 282 TYR A CA 1
ATOM 2097 C C . TYR A 1 264 ? 131.181 137.117 136.971 1.00 41.21 282 TYR A C 1
ATOM 2098 O O . TYR A 1 264 ? 130.954 137.491 135.816 1.00 47.54 282 TYR A O 1
ATOM 2107 N N . PRO A 1 265 ? 130.393 136.230 137.579 1.00 30.09 283 PRO A N 1
ATOM 2108 C CA . PRO A 1 265 ? 129.222 135.697 136.875 1.00 35.86 283 PRO A CA 1
ATOM 2109 C C . PRO A 1 265 ? 128.267 136.811 136.481 1.00 39.32 283 PRO A C 1
ATOM 2110 O O . PRO A 1 265 ? 128.105 137.800 137.198 1.00 45.93 283 PRO A O 1
ATOM 2114 N N . MET A 1 266 ? 127.639 136.642 135.328 1.00 37.46 284 MET A N 1
ATOM 2115 C CA . MET A 1 266 ? 126.745 137.660 134.809 1.00 32.58 284 MET A CA 1
ATOM 2116 C C . MET A 1 266 ? 125.366 137.543 135.453 1.00 41.70 284 MET A C 1
ATOM 2117 O O . MET A 1 266 ? 124.995 136.480 135.956 1.00 46.88 284 MET A O 1
ATOM 2122 N N . PRO A 1 267 ? 124.592 138.625 135.459 1.00 37.48 285 PRO A N 1
ATOM 2123 C CA . PRO A 1 267 ? 123.260 138.570 136.067 1.00 32.76 285 PRO A CA 1
ATOM 2124 C C . PRO A 1 267 ? 122.318 137.698 135.256 1.00 31.17 285 PRO A C 1
ATOM 2125 O O . PRO A 1 267 ? 122.484 137.503 134.051 1.00 46.26 285 PRO A O 1
ATOM 2129 N N . ARG A 1 268 ? 121.314 137.163 135.945 1.00 23.10 286 ARG A N 1
ATOM 2130 C CA . ARG A 1 268 ? 120.338 136.287 135.320 1.00 33.57 286 ARG A CA 1
ATOM 2131 C C . ARG A 1 268 ? 118.941 136.676 135.780 1.00 29.01 286 ARG A C 1
ATOM 2132 O O . ARG A 1 268 ? 118.757 137.285 136.835 1.00 28.38 286 ARG A O 1
ATOM 2140 N N . VAL A 1 269 ? 117.956 136.324 134.959 1.00 30.35 287 VAL A N 1
ATOM 2141 C CA . VAL A 1 269 ? 116.552 136.622 135.215 1.00 28.26 287 VAL A CA 1
ATOM 2142 C C . VAL A 1 269 ? 115.824 135.304 135.434 1.00 34.45 287 VAL A C 1
ATOM 2143 O O . VAL A 1 269 ? 115.974 134.367 134.641 1.00 39.15 287 VAL A O 1
ATOM 2147 N N . ILE A 1 270 ? 115.039 135.229 136.507 1.00 33.79 288 ILE A N 1
ATOM 2148 C CA . ILE A 1 270 ? 114.408 133.970 136.884 1.00 25.62 288 ILE A CA 1
ATOM 2149 C C . ILE A 1 270 ? 113.315 133.627 135.883 1.00 33.59 288 ILE A C 1
ATOM 2150 O O . ILE A 1 270 ? 112.424 134.439 135.606 1.00 48.94 288 ILE A O 1
ATOM 2155 N N . PHE A 1 271 ? 113.369 132.410 135.349 1.00 28.29 289 PHE A N 1
ATOM 2156 C CA . PHE A 1 271 ? 112.410 131.944 134.351 1.00 27.98 289 PHE A CA 1
ATOM 2157 C C . PHE A 1 271 ? 111.199 131.375 135.075 1.00 32.33 289 PHE A C 1
ATOM 2158 O O . PHE A 1 271 ? 111.221 130.237 135.549 1.00 44.30 289 PHE A O 1
ATOM 2166 N N . ARG A 1 272 ? 110.135 132.166 135.157 1.00 35.30 290 ARG A N 1
ATOM 2167 C CA . ARG A 1 272 ? 108.898 131.751 135.799 1.00 33.19 290 ARG A CA 1
ATOM 2168 C C . ARG A 1 272 ? 107.824 131.519 134.750 1.00 31.09 290 ARG A C 1
ATOM 2169 O O . ARG A 1 272 ? 107.508 132.414 133.962 1.00 36.10 290 ARG A O 1
ATOM 2177 N N . MET A 1 273 ? 107.279 130.309 134.733 1.00 32.78 291 MET A N 1
ATOM 2178 C CA . MET A 1 273 ? 106.202 130.002 133.803 1.00 41.07 291 MET A CA 1
ATOM 2179 C C . MET A 1 273 ? 105.110 129.114 134.384 1.00 37.19 291 MET A C 1
ATOM 2180 O O . MET A 1 273 ? 104.160 128.810 133.661 1.00 40.79 291 MET A O 1
ATOM 2185 N N . PHE A 1 274 ? 105.194 128.691 135.643 1.00 35.56 292 PHE A N 1
ATOM 2186 C CA . PHE A 1 274 ? 104.197 127.812 136.235 1.00 38.64 292 PHE A CA 1
ATOM 2187 C C . PHE A 1 274 ? 103.642 128.425 137.514 1.00 42.66 292 PHE A C 1
ATOM 2188 O O . PHE A 1 274 ? 104.277 129.264 138.158 1.00 47.20 292 PHE A O 1
ATOM 2196 N N . ASP A 1 275 ? 102.436 127.987 137.872 1.00 46.48 293 ASP A N 1
ATOM 2197 C CA . ASP A 1 275 ? 101.737 128.487 139.046 1.00 45.89 293 ASP A CA 1
ATOM 2198 C C . ASP A 1 275 ? 101.025 127.326 139.720 1.00 52.10 293 ASP A C 1
ATOM 2199 O O . ASP A 1 275 ? 100.803 126.276 139.115 1.00 63.50 293 ASP A O 1
ATOM 2204 N N . TYR A 1 276 ? 100.667 127.525 140.991 1.00 53.46 294 TYR A N 1
ATOM 2205 C CA . TYR A 1 276 ? 99.978 126.470 141.726 1.00 52.52 294 TYR A CA 1
ATOM 2206 C C . TYR A 1 276 ? 98.651 126.111 141.074 1.00 56.87 294 TYR A C 1
ATOM 2207 O O . TYR A 1 276 ? 98.206 124.963 141.166 1.00 62.27 294 TYR A O 1
ATOM 2216 N N . THR A 1 277 ? 98.007 127.073 140.411 1.00 55.95 295 THR A N 1
ATOM 2217 C CA . THR A 1 277 ? 96.734 126.812 139.753 1.00 53.25 295 THR A CA 1
ATOM 2218 C C . THR A 1 277 ? 96.880 125.930 138.521 1.00 57.36 295 THR A C 1
ATOM 2219 O O . THR A 1 277 ? 95.872 125.405 138.037 1.00 59.93 295 THR A O 1
ATOM 2223 N N . ASP A 1 278 ? 98.096 125.756 138.003 1.00 55.51 296 ASP A N 1
ATOM 2224 C CA . ASP A 1 278 ? 98.307 124.889 136.852 1.00 52.74 296 ASP A CA 1
ATOM 2225 C C . ASP A 1 278 ? 98.195 123.414 137.205 1.00 56.15 296 ASP A C 1
ATOM 2226 O O . ASP A 1 278 ? 98.019 122.587 136.305 1.00 59.02 296 ASP A O 1
ATOM 2231 N N . ASP A 1 279 ? 98.294 123.068 138.486 1.00 59.54 297 ASP A N 1
ATOM 2232 C CA . ASP A 1 279 ? 98.192 121.689 138.959 1.00 60.72 297 ASP A CA 1
ATOM 2233 C C . ASP A 1 279 ? 97.168 121.653 140.085 1.00 61.22 297 ASP A C 1
ATOM 2234 O O . ASP A 1 279 ? 97.524 121.765 141.266 1.00 67.48 297 ASP A O 1
ATOM 2239 N N . PRO A 1 280 ? 95.882 121.510 139.760 1.00 63.04 298 PRO A N 1
ATOM 2240 C CA . PRO A 1 280 ? 94.847 121.493 140.798 1.00 70.75 298 PRO A CA 1
ATOM 2241 C C . PRO A 1 280 ? 94.603 120.132 141.431 1.00 71.74 298 PRO A C 1
ATOM 2242 O O . PRO A 1 280 ? 93.608 119.977 142.144 1.00 71.34 298 PRO A O 1
ATOM 2246 N N . GLU A 1 281 ? 95.471 119.153 141.200 1.00 76.54 299 GLU A N 1
ATOM 2247 C CA . GLU A 1 281 ? 95.303 117.811 141.742 1.00 77.12 299 GLU A CA 1
ATOM 2248 C C . GLU A 1 281 ? 96.468 117.377 142.615 1.00 76.11 299 GLU A C 1
ATOM 2249 O O . GLU A 1 281 ? 96.253 116.733 143.644 1.00 77.36 299 GLU A O 1
ATOM 2255 N N . GLY A 1 282 ? 97.696 117.712 142.234 1.00 69.51 300 GLY A N 1
ATOM 2256 C CA . GLY A 1 282 ? 98.862 117.287 142.967 1.00 69.64 300 GLY A CA 1
ATOM 2257 C C . GLY A 1 282 ? 99.193 118.207 144.125 1.00 71.43 300 GLY A C 1
ATOM 2258 O O . GLY A 1 282 ? 98.443 119.130 144.455 1.00 72.93 300 GLY A O 1
ATOM 2259 N N . PRO A 1 283 ? 100.334 117.964 144.766 1.00 64.17 301 PRO A N 1
ATOM 2260 C CA . PRO A 1 283 ? 100.731 118.802 145.902 1.00 60.83 301 PRO A CA 1
ATOM 2261 C C . PRO A 1 283 ? 100.859 120.258 145.486 1.00 62.18 301 PRO A C 1
ATOM 2262 O O . PRO A 1 283 ? 101.217 120.575 144.350 1.00 65.23 301 PRO A O 1
ATOM 2266 N N . VAL A 1 284 ? 100.553 121.150 146.429 1.00 52.98 302 VAL A N 1
ATOM 2267 C CA . VAL A 1 284 ? 100.542 122.574 146.121 1.00 50.74 302 VAL A CA 1
ATOM 2268 C C . VAL A 1 284 ? 101.941 123.018 145.727 1.00 55.27 302 VAL A C 1
ATOM 2269 O O . VAL A 1 284 ? 102.920 122.766 146.440 1.00 57.04 302 VAL A O 1
ATOM 2273 N N . MET A 1 285 ? 102.039 123.678 144.583 1.00 49.01 303 MET A N 1
ATOM 2274 C CA . MET A 1 285 ? 103.322 124.180 144.118 1.00 45.49 303 MET A CA 1
ATOM 2275 C C . MET A 1 285 ? 103.757 125.356 144.988 1.00 50.08 303 MET A C 1
ATOM 2276 O O . MET A 1 285 ? 102.958 126.267 145.228 1.00 50.77 303 MET A O 1
ATOM 2281 N N . PRO A 1 286 ? 104.995 125.374 145.485 1.00 46.51 304 PRO A N 1
ATOM 2282 C CA . PRO A 1 286 ? 105.451 126.536 146.254 1.00 39.33 304 PRO A CA 1
ATOM 2283 C C . PRO A 1 286 ? 105.385 127.804 145.420 1.00 43.85 304 PRO A C 1
ATOM 2284 O O . PRO A 1 286 ? 105.626 127.794 144.212 1.00 53.96 304 PRO A O 1
ATOM 2288 N N . GLY A 1 287 ? 105.059 128.905 146.082 1.00 48.52 305 GLY A N 1
ATOM 2289 C CA . GLY A 1 287 ? 104.866 130.164 145.390 1.00 49.77 305 GLY A CA 1
ATOM 2290 C C . GLY A 1 287 ? 106.137 130.658 144.724 1.00 45.39 305 GLY A C 1
ATOM 2291 O O . GLY A 1 287 ? 107.250 130.208 144.992 1.00 49.89 305 GLY A O 1
ATOM 2292 N N . SER A 1 288 ? 105.946 131.616 143.817 1.00 36.82 306 SER A N 1
ATOM 2293 C CA . SER A 1 288 ? 107.079 132.191 143.101 1.00 45.81 306 SER A CA 1
ATOM 2294 C C . SER A 1 288 ? 108.026 132.910 144.053 1.00 51.24 306 SER A C 1
ATOM 2295 O O . SER A 1 288 ? 109.250 132.821 143.907 1.00 57.92 306 SER A O 1
ATOM 2298 N N . HIS A 1 289 ? 107.481 133.631 145.033 1.00 49.48 307 HIS A N 1
ATOM 2299 C CA . HIS A 1 289 ? 108.277 134.361 146.012 1.00 45.99 307 HIS A CA 1
ATOM 2300 C C . HIS A 1 289 ? 108.508 133.554 147.285 1.00 46.34 307 HIS A C 1
ATOM 2301 O O . HIS A 1 289 ? 108.641 134.131 148.368 1.00 55.98 307 HIS A O 1
ATOM 2308 N N . SER A 1 290 ? 108.558 132.231 147.176 1.00 43.22 308 SER A N 1
ATOM 2309 C CA . SER A 1 290 ? 108.822 131.355 148.307 1.00 45.60 308 SER A CA 1
ATOM 2310 C C . SER A 1 290 ? 110.189 130.708 148.143 1.00 46.87 308 SER A C 1
ATOM 2311 O O . SER A 1 290 ? 110.519 130.198 147.068 1.00 51.46 308 SER A O 1
ATOM 2314 N N . VAL A 1 291 ? 110.982 130.725 149.217 1.00 49.54 309 VAL A N 1
ATOM 2315 C CA . VAL A 1 291 ? 112.341 130.203 149.149 1.00 51.23 309 VAL A CA 1
ATOM 2316 C C . VAL A 1 291 ? 112.354 128.713 148.835 1.00 48.28 309 VAL A C 1
ATOM 2317 O O . VAL A 1 291 ? 113.375 128.187 148.379 1.00 52.10 309 VAL A O 1
ATOM 2321 N N . GLU A 1 292 ? 111.240 128.015 149.060 1.00 48.66 310 GLU A N 1
ATOM 2322 C CA . GLU A 1 292 ? 111.160 126.614 148.658 1.00 51.44 310 GLU A CA 1
ATOM 2323 C C . GLU A 1 292 ? 111.322 126.475 147.152 1.00 47.04 310 GLU A C 1
ATOM 2324 O O . GLU A 1 292 ? 112.011 125.566 146.672 1.00 48.78 310 GLU A O 1
ATOM 2330 N N . ARG A 1 293 ? 110.681 127.361 146.390 1.00 38.48 311 ARG A N 1
ATOM 2331 C CA . ARG A 1 293 ? 110.812 127.321 144.939 1.00 43.67 311 ARG A CA 1
ATOM 2332 C C . ARG A 1 293 ? 112.260 127.528 144.518 1.00 51.17 311 ARG A C 1
ATOM 2333 O O . ARG A 1 293 ? 112.763 126.823 143.636 1.00 56.15 311 ARG A O 1
ATOM 2341 N N . PHE A 1 294 ? 112.945 128.491 145.137 1.00 43.17 312 PHE A N 1
ATOM 2342 C CA . PHE A 1 294 ? 114.345 128.737 144.809 1.00 35.03 312 PHE A CA 1
ATOM 2343 C C . PHE A 1 294 ? 115.210 127.530 145.140 1.00 32.99 312 PHE A C 1
ATOM 2344 O O . PHE A 1 294 ? 116.089 127.155 144.356 1.00 40.69 312 PHE A O 1
ATOM 2352 N N . VAL A 1 295 ? 114.982 126.909 146.299 1.00 42.00 313 VAL A N 1
ATOM 2353 C CA . VAL A 1 295 ? 115.773 125.739 146.666 1.00 40.54 313 VAL A CA 1
ATOM 2354 C C . VAL A 1 295 ? 115.547 124.616 145.665 1.00 47.27 313 VAL A C 1
ATOM 2355 O O . VAL A 1 295 ? 116.498 123.967 145.213 1.00 51.30 313 VAL A O 1
ATOM 2359 N N . ILE A 1 296 ? 114.288 124.371 145.296 1.00 46.83 314 ILE A N 1
ATOM 2360 C CA . ILE A 1 296 ? 113.988 123.307 144.341 1.00 37.51 314 ILE A CA 1
ATOM 2361 C C . ILE A 1 296 ? 114.663 123.590 143.007 1.00 38.84 314 ILE A C 1
ATOM 2362 O O . ILE A 1 296 ? 115.293 122.710 142.407 1.00 43.34 314 ILE A O 1
ATOM 2367 N N . GLU A 1 297 ? 114.535 124.826 142.519 1.00 42.32 315 GLU A N 1
ATOM 2368 C CA . GLU A 1 297 ? 115.108 125.169 141.224 1.00 43.45 315 GLU A CA 1
ATOM 2369 C C . GLU A 1 297 ? 116.621 125.009 141.239 1.00 45.81 315 GLU A C 1
ATOM 2370 O O . GLU A 1 297 ? 117.201 124.445 140.304 1.00 50.95 315 GLU A O 1
ATOM 2376 N N . GLU A 1 298 ? 117.279 125.493 142.295 1.00 38.59 316 GLU A N 1
ATOM 2377 C CA . GLU A 1 298 ? 118.733 125.399 142.362 1.00 33.61 316 GLU A CA 1
ATOM 2378 C C . GLU A 1 298 ? 119.189 123.949 142.457 1.00 36.49 316 GLU A C 1
ATOM 2379 O O . GLU A 1 298 ? 120.168 123.556 141.813 1.00 38.52 316 GLU A O 1
ATOM 2385 N N . ASN A 1 299 ? 118.493 123.137 143.254 1.00 43.18 317 ASN A N 1
ATOM 2386 C CA . ASN A 1 299 ? 118.865 121.733 143.368 1.00 35.83 317 ASN A CA 1
ATOM 2387 C C . ASN A 1 299 ? 118.708 121.014 142.036 1.00 36.02 317 ASN A C 1
ATOM 2388 O O . ASN A 1 299 ? 119.566 120.213 141.651 1.00 48.30 317 ASN A O 1
ATOM 2393 N N . LEU A 1 300 ? 117.616 121.281 141.317 1.00 34.69 318 LEU A N 1
ATOM 2394 C CA . LEU A 1 300 ? 117.420 120.631 140.024 1.00 32.14 318 LEU A CA 1
ATOM 2395 C C . LEU A 1 300 ? 118.456 121.098 139.008 1.00 37.68 318 LEU A C 1
ATOM 2396 O O . LEU A 1 300 ? 118.956 120.296 138.209 1.00 42.49 318 LEU A O 1
ATOM 2401 N N . HIS A 1 301 ? 118.797 122.388 139.022 1.00 42.69 319 HIS A N 1
ATOM 2402 C CA . HIS A 1 301 ? 119.844 122.880 138.134 1.00 36.37 319 HIS A CA 1
ATOM 2403 C C . HIS A 1 301 ? 121.172 122.199 138.431 1.00 33.18 319 HIS A C 1
ATOM 2404 O O . HIS A 1 301 ? 121.900 121.810 137.511 1.00 36.57 319 HIS A O 1
ATOM 2411 N N . CYS A 1 302 ? 121.508 122.048 139.714 1.00 35.17 320 CYS A N 1
ATOM 2412 C CA . CYS A 1 302 ? 122.741 121.358 140.078 1.00 42.33 320 CYS A CA 1
ATOM 2413 C C . CYS A 1 302 ? 122.708 119.895 139.656 1.00 43.05 320 CYS A C 1
ATOM 2414 O O . CYS A 1 302 ? 123.728 119.358 139.214 1.00 45.67 320 CYS A O 1
ATOM 2417 N N . ILE A 1 303 ? 121.557 119.236 139.791 1.00 35.36 321 ILE A N 1
ATOM 2418 C CA . ILE A 1 303 ? 121.446 117.843 139.368 1.00 29.80 321 ILE A CA 1
ATOM 2419 C C . ILE A 1 303 ? 121.692 117.730 137.871 1.00 37.67 321 ILE A C 1
ATOM 2420 O O . ILE A 1 303 ? 122.385 116.820 137.403 1.00 47.42 321 ILE A O 1
ATOM 2425 N N . ILE A 1 304 ? 121.114 118.648 137.095 1.00 38.20 322 ILE A N 1
ATOM 2426 C CA . ILE A 1 304 ? 121.331 118.630 135.650 1.00 38.57 322 ILE A CA 1
ATOM 2427 C C . ILE A 1 304 ? 122.800 118.873 135.334 1.00 39.87 322 ILE A C 1
ATOM 2428 O O . ILE A 1 304 ? 123.384 118.205 134.473 1.00 42.82 322 ILE A O 1
ATOM 2433 N N . LYS A 1 305 ? 123.420 119.834 136.021 1.00 42.69 323 LYS A N 1
ATOM 2434 C CA . LYS A 1 305 ? 124.816 120.159 135.748 1.00 37.76 323 LYS A CA 1
ATOM 2435 C C . LYS A 1 305 ? 125.734 118.984 136.059 1.00 38.62 323 LYS A C 1
ATOM 2436 O O . LYS A 1 305 ? 126.671 118.705 135.304 1.00 45.81 323 LYS A O 1
ATOM 2442 N N . SER A 1 306 ? 125.493 118.295 137.175 1.00 42.95 324 SER A N 1
ATOM 2443 C CA . SER A 1 306 ? 126.374 117.200 137.568 1.00 45.82 324 SER A CA 1
ATOM 2444 C C . SER A 1 306 ? 126.305 116.043 136.579 1.00 48.61 324 SER A C 1
ATOM 2445 O O . SER A 1 306 ? 127.338 115.474 136.209 1.00 54.41 324 SER A O 1
ATOM 2448 N N . HIS A 1 307 ? 125.100 115.681 136.138 1.00 34.27 325 HIS A N 1
ATOM 2449 C CA . HIS A 1 307 ? 124.894 114.539 135.256 1.00 37.56 325 HIS A CA 1
ATOM 2450 C C . HIS A 1 307 ? 124.519 114.967 133.842 1.00 42.62 325 HIS A C 1
ATOM 2451 O O . HIS A 1 307 ? 123.808 114.248 133.139 1.00 47.91 325 HIS A O 1
ATOM 2458 N N . TRP A 1 308 ? 125.006 116.128 133.405 1.00 41.60 326 TRP A N 1
ATOM 2459 C CA . TRP A 1 308 ? 124.656 116.643 132.089 1.00 28.72 326 TRP A CA 1
ATOM 2460 C C . TRP A 1 308 ? 125.171 115.768 130.955 1.00 41.79 326 TRP A C 1
ATOM 2461 O O . TRP A 1 308 ? 124.714 115.929 129.820 1.00 42.02 326 TRP A O 1
ATOM 2472 N N . LYS A 1 309 ? 126.102 114.852 131.227 1.00 44.42 327 LYS A N 1
ATOM 2473 C CA . LYS A 1 309 ? 126.648 114.002 130.175 1.00 44.94 327 LYS A CA 1
ATOM 2474 C C . LYS A 1 309 ? 125.701 112.854 129.839 1.00 44.42 327 LYS A C 1
ATOM 2475 O O . LYS A 1 309 ? 125.234 112.734 128.703 1.00 44.69 327 LYS A O 1
ATOM 2481 N N . GLU A 1 310 ? 125.409 112.000 130.816 1.00 47.99 328 GLU A N 1
ATOM 2482 C CA . GLU A 1 310 ? 124.520 110.865 130.598 1.00 52.98 328 GLU A CA 1
ATOM 2483 C C . GLU A 1 310 ? 123.076 111.311 130.776 1.00 51.05 328 GLU A C 1
ATOM 2484 O O . GLU A 1 310 ? 122.707 111.828 131.836 1.00 58.07 328 GLU A O 1
ATOM 2490 N N . ARG A 1 311 ? 122.256 111.108 129.745 1.00 47.82 329 ARG A N 1
ATOM 2491 C CA . ARG A 1 311 ? 120.867 111.547 129.816 1.00 44.19 329 ARG A CA 1
ATOM 2492 C C . ARG A 1 311 ? 120.024 110.615 130.676 1.00 46.59 329 ARG A C 1
ATOM 2493 O O . ARG A 1 311 ? 119.136 111.074 131.400 1.00 55.21 329 ARG A O 1
ATOM 2501 N N . LYS A 1 312 ? 120.282 109.307 130.614 1.00 51.27 330 LYS A N 1
ATOM 2502 C CA . LYS A 1 312 ? 119.505 108.367 131.415 1.00 46.60 330 LYS A CA 1
ATOM 2503 C C . LYS A 1 312 ? 119.729 108.603 132.903 1.00 50.43 330 LYS A C 1
ATOM 2504 O O . LYS A 1 312 ? 118.775 108.639 133.690 1.00 55.86 330 LYS A O 1
ATOM 2510 N N . THR A 1 313 ? 120.990 108.771 133.306 1.00 44.03 331 THR A N 1
ATOM 2511 C CA . THR A 1 313 ? 121.286 109.022 134.712 1.00 41.90 331 THR A CA 1
ATOM 2512 C C . THR A 1 313 ? 120.705 110.353 135.162 1.00 39.53 331 THR A C 1
ATOM 2513 O O . THR A 1 313 ? 120.176 110.463 136.273 1.00 41.35 331 THR A O 1
ATOM 2517 N N . CYS A 1 314 ? 120.798 111.380 134.316 1.00 34.77 332 CYS A N 1
ATOM 2518 C CA . CYS A 1 314 ? 120.235 112.675 134.675 1.00 34.00 332 CYS A CA 1
ATOM 2519 C C . CYS A 1 314 ? 118.728 112.584 134.859 1.00 40.46 332 CYS A C 1
ATOM 2520 O O . CYS A 1 314 ? 118.177 113.146 135.811 1.00 43.00 332 CYS A O 1
ATOM 2523 N N . ALA A 1 315 ? 118.041 111.881 133.957 1.00 42.88 333 ALA A N 1
ATOM 2524 C CA . ALA A 1 315 ? 116.598 111.725 134.086 1.00 33.88 333 ALA A CA 1
ATOM 2525 C C . ALA A 1 315 ? 116.243 110.963 135.356 1.00 39.60 333 ALA A C 1
ATOM 2526 O O . ALA A 1 315 ? 115.321 111.344 136.088 1.00 52.21 333 ALA A O 1
ATOM 2528 N N . ALA A 1 316 ? 116.972 109.881 135.638 1.00 36.65 334 ALA A N 1
ATOM 2529 C CA . ALA A 1 316 ? 116.694 109.107 136.843 1.00 37.44 334 ALA A CA 1
ATOM 2530 C C . ALA A 1 316 ? 116.892 109.951 138.094 1.00 40.50 334 ALA A C 1
ATOM 2531 O O . ALA A 1 316 ? 116.080 109.897 139.024 1.00 47.72 334 ALA A O 1
ATOM 2533 N N . GLN A 1 317 ? 117.970 110.736 138.138 1.00 36.20 335 GLN A N 1
ATOM 2534 C CA . GLN A 1 317 ? 118.219 111.580 139.301 1.00 34.37 335 GLN A CA 1
ATOM 2535 C C . GLN A 1 317 ? 117.156 112.661 139.438 1.00 37.85 335 GLN A C 1
ATOM 2536 O O . GLN A 1 317 ? 116.694 112.950 140.547 1.00 44.70 335 GLN A O 1
ATOM 2542 N N . LEU A 1 318 ? 116.754 113.274 138.323 1.00 36.43 336 LEU A N 1
ATOM 2543 C CA . LEU A 1 318 ? 115.739 114.319 138.387 1.00 31.64 336 LEU A CA 1
ATOM 2544 C C . LEU A 1 318 ? 114.417 113.765 138.892 1.00 38.27 336 LEU A C 1
ATOM 2545 O O . LEU A 1 318 ? 113.736 114.404 139.702 1.00 47.97 336 LEU A O 1
ATOM 2550 N N . VAL A 1 319 ? 114.035 112.574 138.429 1.00 41.67 337 VAL A N 1
ATOM 2551 C CA . VAL A 1 319 ? 112.759 112.002 138.846 1.00 38.12 337 VAL A CA 1
ATOM 2552 C C . VAL A 1 319 ? 112.763 111.698 140.337 1.00 43.82 337 VAL A C 1
ATOM 2553 O O . VAL A 1 319 ? 111.735 111.844 141.009 1.00 51.55 337 VAL A O 1
ATOM 2557 N N . SER A 1 320 ? 113.905 111.276 140.881 1.00 45.76 338 SER A N 1
ATOM 2558 C CA . SER A 1 320 ? 114.009 110.854 142.272 1.00 46.81 338 SER A CA 1
ATOM 2559 C C . SER A 1 320 ? 114.581 111.947 143.172 1.00 48.54 338 SER A C 1
ATOM 2560 O O . SER A 1 320 ? 115.339 111.652 144.102 1.00 50.56 338 SER A O 1
ATOM 2563 N N . TYR A 1 321 ? 114.236 113.200 142.917 1.00 47.72 339 TYR A N 1
ATOM 2564 C CA . TYR A 1 321 ? 114.712 114.296 143.753 1.00 45.36 339 TYR A CA 1
ATOM 2565 C C . TYR A 1 321 ? 113.938 114.311 145.067 1.00 51.13 339 TYR A C 1
ATOM 2566 O O . TYR A 1 321 ? 112.714 114.493 145.046 1.00 55.38 339 TYR A O 1
ATOM 2575 N N . PRO A 1 322 ? 114.586 114.142 146.218 1.00 54.53 340 PRO A N 1
ATOM 2576 C CA . PRO A 1 322 ? 113.843 114.071 147.479 1.00 50.70 340 PRO A CA 1
ATOM 2577 C C . PRO A 1 322 ? 113.534 115.457 148.032 1.00 53.32 340 PRO A C 1
ATOM 2578 O O . PRO A 1 322 ? 114.091 116.470 147.612 1.00 59.53 340 PRO A O 1
ATOM 2582 N N . GLY A 1 323 ? 112.625 115.478 149.004 1.00 68.72 341 GLY A N 1
ATOM 2583 C CA . GLY A 1 323 ? 112.233 116.717 149.645 1.00 69.75 341 GLY A CA 1
ATOM 2584 C C . GLY A 1 323 ? 111.485 116.498 150.944 1.00 72.29 341 GLY A C 1
ATOM 2585 O O . GLY A 1 323 ? 110.847 115.459 151.133 1.00 73.10 341 GLY A O 1
ATOM 2586 N N . LYS A 1 324 ? 111.554 117.476 151.849 1.00 67.48 342 LYS A N 1
ATOM 2587 C CA . LYS A 1 324 ? 110.877 117.345 153.135 1.00 67.29 342 LYS A CA 1
ATOM 2588 C C . LYS A 1 324 ? 109.368 117.237 152.952 1.00 68.96 342 LYS A C 1
ATOM 2589 O O . LYS A 1 324 ? 108.708 116.421 153.605 1.00 67.31 342 LYS A O 1
ATOM 2595 N N . ASN A 1 325 ? 108.803 118.054 152.067 1.00 72.90 343 ASN A N 1
ATOM 2596 C CA . ASN A 1 325 ? 107.375 118.050 151.791 1.00 72.63 343 ASN A CA 1
ATOM 2597 C C . ASN A 1 325 ? 107.139 117.851 150.301 1.00 73.16 343 ASN A C 1
ATOM 2598 O O . ASN A 1 325 ? 107.899 118.347 149.463 1.00 75.49 343 ASN A O 1
ATOM 2603 N N . LYS A 1 326 ? 106.072 117.124 149.979 1.00 59.80 344 LYS A N 1
ATOM 2604 C CA . LYS A 1 326 ? 105.810 116.757 148.595 1.00 57.67 344 LYS A CA 1
ATOM 2605 C C . LYS A 1 326 ? 105.523 117.993 147.753 1.00 57.04 344 LYS A C 1
ATOM 2606 O O . LYS A 1 326 ? 104.885 118.946 148.208 1.00 58.84 344 LYS A O 1
ATOM 2612 N N . ILE A 1 327 ? 106.003 117.967 146.514 1.00 48.45 345 ILE A N 1
ATOM 2613 C CA . ILE A 1 327 ? 105.823 119.069 145.570 1.00 47.26 345 ILE A CA 1
ATOM 2614 C C . ILE A 1 327 ? 105.518 118.492 144.197 1.00 49.78 345 ILE A C 1
ATOM 2615 O O . ILE A 1 327 ? 105.793 117.315 143.925 1.00 54.64 345 ILE A O 1
ATOM 2620 N N . PRO A 1 328 ? 104.941 119.303 143.303 1.00 47.84 346 PRO A N 1
ATOM 2621 C CA . PRO A 1 328 ? 104.643 118.805 141.954 1.00 45.67 346 PRO A CA 1
ATOM 2622 C C . PRO A 1 328 ? 105.910 118.644 141.131 1.00 47.96 346 PRO A C 1
ATOM 2623 O O . PRO A 1 328 ? 106.281 119.530 140.356 1.00 53.14 346 PRO A O 1
ATOM 2627 N N . LEU A 1 329 ? 106.576 117.501 141.297 1.00 42.08 347 LEU A N 1
ATOM 2628 C CA . LEU A 1 329 ? 107.934 117.351 140.787 1.00 38.21 347 LEU A CA 1
ATOM 2629 C C . LEU A 1 329 ? 107.987 117.472 139.269 1.00 45.44 347 LEU A C 1
ATOM 2630 O O . LEU A 1 329 ? 108.945 118.028 138.722 1.00 57.45 347 LEU A O 1
ATOM 2635 N N . ASN A 1 330 ? 106.984 116.944 138.567 1.00 41.27 348 ASN A N 1
ATOM 2636 C CA . ASN A 1 330 ? 107.008 116.993 137.108 1.00 35.68 348 ASN A CA 1
ATOM 2637 C C . ASN A 1 330 ? 107.011 118.432 136.609 1.00 31.29 348 ASN A C 1
ATOM 2638 O O . ASN A 1 330 ? 107.770 118.788 135.698 1.00 35.04 348 ASN A O 1
ATOM 2643 N N . TYR A 1 331 ? 106.160 119.276 137.195 1.00 38.01 349 TYR A N 1
ATOM 2644 C CA . TYR A 1 331 ? 106.101 120.673 136.784 1.00 39.77 349 TYR A CA 1
ATOM 2645 C C . TYR A 1 331 ? 107.413 121.386 137.071 1.00 37.57 349 TYR A C 1
ATOM 2646 O O . TYR A 1 331 ? 107.893 122.172 136.248 1.00 44.14 349 TYR A O 1
ATOM 2655 N N . HIS A 1 332 ? 108.013 121.120 138.231 1.00 35.58 350 HIS A N 1
ATOM 2656 C CA . HIS A 1 332 ? 109.295 121.736 138.552 1.00 39.14 350 HIS A CA 1
ATOM 2657 C C . HIS A 1 332 ? 110.375 121.301 137.571 1.00 30.90 350 HIS A C 1
ATOM 2658 O O . HIS A 1 332 ? 111.179 122.124 137.119 1.00 39.17 350 HIS A O 1
ATOM 2665 N N . ILE A 1 333 ? 110.411 120.012 137.228 1.00 35.06 351 ILE A N 1
ATOM 2666 C CA . ILE A 1 333 ? 111.417 119.522 136.291 1.00 32.68 351 ILE A CA 1
ATOM 2667 C C . ILE A 1 333 ? 111.245 120.194 134.936 1.00 36.46 351 ILE A C 1
ATOM 2668 O O . ILE A 1 333 ? 112.213 120.667 134.328 1.00 43.32 351 ILE A O 1
ATOM 2673 N N . VAL A 1 334 ? 110.009 120.242 134.438 1.00 35.75 352 VAL A N 1
ATOM 2674 C CA . VAL A 1 334 ? 109.772 120.848 133.132 1.00 31.54 352 VAL A CA 1
ATOM 2675 C C . VAL A 1 334 ? 110.150 122.322 133.160 1.00 33.66 352 VAL A C 1
ATOM 2676 O O . VAL A 1 334 ? 110.773 122.837 132.222 1.00 44.79 352 VAL A O 1
ATOM 2680 N N . GLU A 1 335 ? 109.787 123.024 134.236 1.00 40.14 353 GLU A N 1
ATOM 2681 C CA . GLU A 1 335 ? 110.092 124.446 134.323 1.00 39.91 353 GLU A CA 1
ATOM 2682 C C . GLU A 1 335 ? 111.593 124.693 134.349 1.00 30.70 353 GLU A C 1
ATOM 2683 O O . GLU A 1 335 ? 112.083 125.606 133.681 1.00 32.80 353 GLU A O 1
ATOM 2689 N N . VAL A 1 336 ? 112.344 123.898 135.116 1.00 34.31 354 VAL A N 1
ATOM 2690 C CA . VAL A 1 336 ? 113.786 124.123 135.191 1.00 34.26 354 VAL A CA 1
ATOM 2691 C C . VAL A 1 336 ? 114.454 123.767 133.869 1.00 37.11 354 VAL A C 1
ATOM 2692 O O . VAL A 1 336 ? 115.397 124.439 133.438 1.00 42.95 354 VAL A O 1
ATOM 2696 N N . ILE A 1 337 ? 113.987 122.709 133.203 1.00 35.10 355 ILE A N 1
ATOM 2697 C CA . ILE A 1 337 ? 114.573 122.349 131.916 1.00 29.45 355 ILE A CA 1
ATOM 2698 C C . ILE A 1 337 ? 114.324 123.451 130.896 1.00 31.58 355 ILE A C 1
ATOM 2699 O O . ILE A 1 337 ? 115.222 123.823 130.130 1.00 46.30 355 ILE A O 1
ATOM 2704 N N . PHE A 1 338 ? 113.106 123.995 130.866 1.00 26.25 356 PHE A N 1
ATOM 2705 C CA . PHE A 1 338 ? 112.835 125.088 129.940 1.00 19.65 356 PHE A CA 1
ATOM 2706 C C . PHE A 1 338 ? 113.593 126.348 130.333 1.00 32.28 356 PHE A C 1
ATOM 2707 O O . PHE A 1 338 ? 113.991 127.121 129.459 1.00 41.22 356 PHE A O 1
ATOM 2715 N N . ALA A 1 339 ? 113.797 126.578 131.631 1.00 34.17 357 ALA A N 1
ATOM 2716 C CA . ALA A 1 339 ? 114.602 127.713 132.061 1.00 19.21 357 ALA A CA 1
ATOM 2717 C C . ALA A 1 339 ? 116.028 127.584 131.557 1.00 28.36 357 ALA A C 1
ATOM 2718 O O . ALA A 1 339 ? 116.619 128.558 131.081 1.00 42.94 357 ALA A O 1
ATOM 2720 N N . GLU A 1 340 ? 116.598 126.383 131.660 1.00 40.68 358 GLU A N 1
ATOM 2721 C CA . GLU A 1 340 ? 117.938 126.153 131.137 1.00 26.20 358 GLU A CA 1
ATOM 2722 C C . GLU A 1 340 ? 117.977 126.357 129.631 1.00 24.67 358 GLU A C 1
ATOM 2723 O O . GLU A 1 340 ? 118.883 127.015 129.110 1.00 39.25 358 GLU A O 1
ATOM 2729 N N . LEU A 1 341 ? 116.993 125.811 128.914 1.00 27.04 359 LEU A N 1
ATOM 2730 C CA . LEU A 1 341 ? 116.982 125.944 127.461 1.00 34.12 359 LEU A CA 1
ATOM 2731 C C . LEU A 1 341 ? 116.855 127.400 127.038 1.00 36.37 359 LEU A C 1
ATOM 2732 O O . LEU A 1 341 ? 117.516 127.838 126.090 1.00 40.57 359 LEU A O 1
ATOM 2737 N N . PHE A 1 342 ? 116.010 128.164 127.722 1.00 26.72 360 PHE A N 1
ATOM 2738 C CA . PHE A 1 342 ? 115.686 129.526 127.325 1.00 23.01 360 PHE A CA 1
ATOM 2739 C C . PHE A 1 342 ? 116.522 130.581 128.034 1.00 27.98 360 PHE A C 1
ATOM 2740 O O . PHE A 1 342 ? 116.330 131.771 127.770 1.00 30.57 360 PHE A O 1
ATOM 2748 N N . GLN A 1 343 ? 117.427 130.198 128.927 1.00 32.31 361 GLN A N 1
ATOM 2749 C CA . GLN A 1 343 ? 118.193 131.201 129.649 1.00 30.43 361 GLN A CA 1
ATOM 2750 C C . GLN A 1 343 ? 119.088 131.959 128.681 1.00 35.69 361 GLN A C 1
ATOM 2751 O O . GLN A 1 343 ? 119.656 131.380 127.753 1.00 48.73 361 GLN A O 1
ATOM 2757 N N . LEU A 1 344 ? 119.202 133.259 128.897 1.00 30.12 362 LEU A N 1
ATOM 2758 C CA . LEU A 1 344 ? 120.088 134.084 128.105 1.00 27.22 362 LEU A CA 1
ATOM 2759 C C . LEU A 1 344 ? 121.300 134.494 128.934 1.00 31.36 362 LEU A C 1
ATOM 2760 O O . LEU A 1 344 ? 121.202 134.627 130.157 1.00 45.96 362 LEU A O 1
ATOM 2765 N N . PRO A 1 345 ? 122.465 134.713 128.305 1.00 27.75 363 PRO A N 1
ATOM 2766 C CA . PRO A 1 345 ? 122.743 134.731 126.864 1.00 34.81 363 PRO A CA 1
ATOM 2767 C C . PRO A 1 345 ? 122.692 133.366 126.186 1.00 38.32 363 PRO A C 1
ATOM 2768 O O . PRO A 1 345 ? 122.240 133.274 125.047 1.00 40.37 363 PRO A O 1
ATOM 2772 N N . ALA A 1 346 ? 123.156 132.326 126.869 1.00 35.20 364 ALA A N 1
ATOM 2773 C CA . ALA A 1 346 ? 123.214 130.993 126.295 1.00 33.04 364 ALA A CA 1
ATOM 2774 C C . ALA A 1 346 ? 122.853 129.966 127.354 1.00 34.19 364 ALA A C 1
ATOM 2775 O O . ALA A 1 346 ? 123.016 130.224 128.552 1.00 37.72 364 ALA A O 1
ATOM 2777 N N . PRO A 1 347 ? 122.372 128.794 126.948 1.00 30.84 365 PRO A N 1
ATOM 2778 C CA . PRO A 1 347 ? 122.024 127.762 127.923 1.00 26.18 365 PRO A CA 1
ATOM 2779 C C . PRO A 1 347 ? 123.269 127.207 128.589 1.00 33.69 365 PRO A C 1
ATOM 2780 O O . PRO A 1 347 ? 124.370 127.282 128.024 1.00 38.44 365 PRO A O 1
ATOM 2784 N N . PRO A 1 348 ? 123.143 126.650 129.796 1.00 31.95 366 PRO A N 1
ATOM 2785 C CA . PRO A 1 348 ? 124.324 126.049 130.438 1.00 39.32 366 PRO A CA 1
ATOM 2786 C C . PRO A 1 348 ? 124.937 124.921 129.630 1.00 31.01 366 PRO A C 1
ATOM 2787 O O . PRO A 1 348 ? 126.141 124.669 129.753 1.00 38.40 366 PRO A O 1
ATOM 2791 N N . HIS A 1 349 ? 124.149 124.235 128.807 1.00 27.76 367 HIS A N 1
ATOM 2792 C CA . HIS A 1 349 ? 124.637 123.119 128.009 1.00 41.60 367 HIS A CA 1
ATOM 2793 C C . HIS A 1 349 ? 124.072 123.256 126.600 1.00 41.23 367 HIS A C 1
ATOM 2794 O O . HIS A 1 349 ? 123.516 124.293 126.228 1.00 43.54 367 HIS A O 1
ATOM 2801 N N . ILE A 1 350 ? 124.222 122.202 125.811 1.00 40.18 368 ILE A N 1
ATOM 2802 C CA . ILE A 1 350 ? 123.746 122.192 124.433 1.00 39.20 368 ILE A CA 1
ATOM 2803 C C . ILE A 1 350 ? 122.253 121.886 124.408 1.00 43.83 368 ILE A C 1
ATOM 2804 O O . ILE A 1 350 ? 121.723 121.196 125.284 1.00 50.53 368 ILE A O 1
ATOM 2809 N N . ASP A 1 351 ? 121.563 122.401 123.386 1.00 31.09 369 ASP A N 1
ATOM 2810 C CA . ASP A 1 351 ? 120.104 122.314 123.338 1.00 33.45 369 ASP A CA 1
ATOM 2811 C C . ASP A 1 351 ? 119.621 120.903 123.014 1.00 39.78 369 ASP A C 1
ATOM 2812 O O . ASP A 1 351 ? 118.601 120.445 123.559 1.00 51.78 369 ASP A O 1
ATOM 2817 N N . VAL A 1 352 ? 120.327 120.207 122.120 1.00 33.19 370 VAL A N 1
ATOM 2818 C CA . VAL A 1 352 ? 119.939 118.840 121.803 1.00 32.00 370 VAL A CA 1
ATOM 2819 C C . VAL A 1 352 ? 119.921 118.010 123.076 1.00 34.74 370 VAL A C 1
ATOM 2820 O O . VAL A 1 352 ? 119.103 117.089 123.222 1.00 42.19 370 VAL A O 1
ATOM 2824 N N . MET A 1 353 ? 120.790 118.342 124.033 1.00 25.90 371 MET A N 1
ATOM 2825 C CA . MET A 1 353 ? 120.738 117.673 125.326 1.00 26.31 371 MET A CA 1
ATOM 2826 C C . MET A 1 353 ? 119.393 117.881 125.991 1.00 37.50 371 MET A C 1
ATOM 2827 O O . MET A 1 353 ? 118.823 116.944 126.550 1.00 43.26 371 MET A O 1
ATOM 2832 N N . TYR A 1 354 ? 118.885 119.112 125.974 1.00 46.56 372 TYR A N 1
ATOM 2833 C CA . TYR A 1 354 ? 117.630 119.389 126.660 1.00 35.27 372 TYR A CA 1
ATOM 2834 C C . TYR A 1 354 ? 116.472 118.648 126.010 1.00 20.97 372 TYR A C 1
ATOM 2835 O O . TYR A 1 354 ? 115.635 118.062 126.708 1.00 21.24 372 TYR A O 1
ATOM 2844 N N . THR A 1 355 ? 116.406 118.648 124.678 1.00 31.81 373 THR A N 1
ATOM 2845 C CA . THR A 1 355 ? 115.314 117.920 124.035 1.00 37.87 373 THR A CA 1
ATOM 2846 C C . THR A 1 355 ? 115.408 116.423 124.317 1.00 36.87 373 THR A C 1
ATOM 2847 O O . THR A 1 355 ? 114.397 115.776 124.629 1.00 46.44 373 THR A O 1
ATOM 2851 N N . THR A 1 356 ? 116.613 115.851 124.239 1.00 38.45 374 THR A N 1
ATOM 2852 C CA . THR A 1 356 ? 116.746 114.423 124.508 1.00 31.16 374 THR A CA 1
ATOM 2853 C C . THR A 1 356 ? 116.458 114.097 125.968 1.00 41.84 374 THR A C 1
ATOM 2854 O O . THR A 1 356 ? 115.905 113.034 126.264 1.00 53.04 374 THR A O 1
ATOM 2858 N N . LEU A 1 357 ? 116.829 114.987 126.891 1.00 40.48 375 LEU A N 1
ATOM 2859 C CA . LEU A 1 357 ? 116.532 114.769 128.301 1.00 31.41 375 LEU A CA 1
ATOM 2860 C C . LEU A 1 357 ? 115.035 114.803 128.558 1.00 33.65 375 LEU A C 1
ATOM 2861 O O . LEU A 1 357 ? 114.521 114.016 129.356 1.00 44.44 375 LEU A O 1
ATOM 2866 N N . LEU A 1 358 ? 114.319 115.722 127.910 1.00 36.96 376 LEU A N 1
ATOM 2867 C CA . LEU A 1 358 ? 112.865 115.722 128.035 1.00 37.68 376 LEU A CA 1
ATOM 2868 C C . LEU A 1 358 ? 112.276 114.431 127.486 1.00 39.00 376 LEU A C 1
ATOM 2869 O O . LEU A 1 358 ? 111.351 113.859 128.076 1.00 38.30 376 LEU A O 1
ATOM 2874 N N . ILE A 1 359 ? 112.805 113.950 126.360 1.00 50.62 377 ILE A N 1
ATOM 2875 C CA . ILE A 1 359 ? 112.342 112.675 125.813 1.00 44.24 377 ILE A CA 1
ATOM 2876 C C . ILE A 1 359 ? 112.560 111.558 126.828 1.00 42.27 377 ILE A C 1
ATOM 2877 O O . ILE A 1 359 ? 111.674 110.729 127.074 1.00 50.64 377 ILE A O 1
ATOM 2882 N N . GLU A 1 360 ? 113.749 111.520 127.430 1.00 40.27 378 GLU A N 1
ATOM 2883 C CA . GLU A 1 360 ? 114.068 110.460 128.381 1.00 47.51 378 GLU A CA 1
ATOM 2884 C C . GLU A 1 360 ? 113.185 110.543 129.619 1.00 48.22 378 GLU A C 1
ATOM 2885 O O . GLU A 1 360 ? 112.729 109.518 130.135 1.00 50.96 378 GLU A O 1
ATOM 2891 N N . LEU A 1 361 ? 112.944 111.756 130.118 1.00 49.49 379 LEU A N 1
ATOM 2892 C CA . LEU A 1 361 ? 112.075 111.922 131.276 1.00 38.86 379 LEU A CA 1
ATOM 2893 C C . LEU A 1 361 ? 110.660 111.462 130.965 1.00 34.25 379 LEU A C 1
ATOM 2894 O O . LEU A 1 361 ? 110.016 110.807 131.792 1.00 40.89 379 LEU A O 1
ATOM 2899 N N . CYS A 1 362 ? 110.154 111.799 129.777 1.00 45.74 380 CYS A N 1
ATOM 2900 C CA . CYS A 1 362 ? 108.836 111.316 129.381 1.00 46.98 380 CYS A CA 1
ATOM 2901 C C . CYS A 1 362 ? 108.814 109.796 129.320 1.00 47.31 380 CYS A C 1
ATOM 2902 O O . CYS A 1 362 ? 107.823 109.165 129.702 1.00 47.18 380 CYS A O 1
ATOM 2905 N N . LYS A 1 363 ? 109.900 109.190 128.837 1.00 52.83 381 LYS A N 1
ATOM 2906 C CA . LYS A 1 363 ? 109.982 107.733 128.827 1.00 48.99 381 LYS A CA 1
ATOM 2907 C C . LYS A 1 363 ? 109.934 107.170 130.243 1.00 46.65 381 LYS A C 1
ATOM 2908 O O . LYS A 1 363 ? 109.256 106.169 130.499 1.00 51.14 381 LYS A O 1
ATOM 2914 N N . LEU A 1 364 ? 110.651 107.800 131.176 1.00 52.83 382 LEU A N 1
ATOM 2915 C CA . LEU A 1 364 ? 110.695 107.301 132.548 1.00 51.87 382 LEU A CA 1
ATOM 2916 C C . LEU A 1 364 ? 109.329 107.383 133.216 1.00 51.70 382 LEU A C 1
ATOM 2917 O O . LEU A 1 364 ? 108.945 106.481 133.969 1.00 53.58 382 LEU A O 1
ATOM 2922 N N . GLN A 1 365 ? 108.585 108.457 132.960 1.00 57.66 383 GLN A N 1
ATOM 2923 C CA . GLN A 1 365 ? 107.290 108.707 133.590 1.00 51.49 383 GLN A CA 1
ATOM 2924 C C . GLN A 1 365 ? 106.268 108.932 132.485 1.00 53.63 383 GLN A C 1
ATOM 2925 O O . GLN A 1 365 ? 105.876 110.072 132.207 1.00 53.85 383 GLN A O 1
ATOM 2931 N N . PRO A 1 366 ? 105.809 107.860 131.830 1.00 57.80 384 PRO A N 1
ATOM 2932 C CA . PRO A 1 366 ? 104.918 108.028 130.675 1.00 59.48 384 PRO A CA 1
ATOM 2933 C C . PRO A 1 366 ? 103.474 108.326 131.035 1.00 60.83 384 PRO A C 1
ATOM 2934 O O . PRO A 1 366 ? 102.678 108.603 130.127 1.00 62.61 384 PRO A O 1
ATOM 2938 N N . GLY A 1 367 ? 103.106 108.275 132.311 1.00 56.07 385 GLY A N 1
ATOM 2939 C CA . GLY A 1 367 ? 101.727 108.486 132.700 1.00 58.69 385 GLY A CA 1
ATOM 2940 C C . GLY A 1 367 ? 101.405 109.919 133.067 1.00 53.25 385 GLY A C 1
ATOM 2941 O O . GLY A 1 367 ? 100.252 110.345 132.958 1.00 51.96 385 GLY A O 1
ATOM 2942 N N . SER A 1 368 ? 102.411 110.673 133.502 1.00 53.16 386 SER A N 1
ATOM 2943 C CA . SER A 1 368 ? 102.207 112.032 133.988 1.00 57.45 386 SER A CA 1
ATOM 2944 C C . SER A 1 368 ? 102.979 113.072 133.194 1.00 56.06 386 SER A C 1
ATOM 2945 O O . SER A 1 368 ? 102.400 114.083 132.783 1.00 57.10 386 SER A O 1
ATOM 2948 N N . LEU A 1 369 ? 104.273 112.857 132.968 1.00 50.28 387 LEU A N 1
ATOM 2949 C CA . LEU A 1 369 ? 105.090 113.900 132.353 1.00 46.47 387 LEU A CA 1
ATOM 2950 C C . LEU A 1 369 ? 104.632 114.298 130.958 1.00 50.09 387 LEU A C 1
ATOM 2951 O O . LEU A 1 369 ? 104.729 115.492 130.633 1.00 55.60 387 LEU A O 1
ATOM 2956 N N . PRO A 1 370 ? 104.202 113.390 130.078 1.00 50.14 388 PRO A N 1
ATOM 2957 C CA . PRO A 1 370 ? 103.769 113.844 128.745 1.00 46.13 388 PRO A CA 1
ATOM 2958 C C . PRO A 1 370 ? 102.666 114.887 128.795 1.00 52.14 388 PRO A C 1
ATOM 2959 O O . PRO A 1 370 ? 102.671 115.831 127.995 1.00 56.92 388 PRO A O 1
ATOM 2963 N N . GLN A 1 371 ? 101.717 114.748 129.724 1.00 55.75 389 GLN A N 1
ATOM 2964 C CA . GLN A 1 371 ? 100.676 115.759 129.869 1.00 49.10 389 GLN A CA 1
ATOM 2965 C C . GLN A 1 371 ? 101.264 117.089 130.317 1.00 44.84 389 GLN A C 1
ATOM 2966 O O . GLN A 1 371 ? 100.855 118.152 129.837 1.00 47.93 389 GLN A O 1
ATOM 2972 N N . VAL A 1 372 ? 102.224 117.051 131.242 1.00 39.03 390 VAL A N 1
ATOM 2973 C CA . VAL A 1 372 ? 102.867 118.281 131.691 1.00 35.92 390 VAL A CA 1
ATOM 2974 C C . VAL A 1 372 ? 103.607 118.942 130.539 1.00 43.29 390 VAL A C 1
ATOM 2975 O O . VAL A 1 372 ? 103.605 120.168 130.406 1.00 49.95 390 VAL A O 1
ATOM 2979 N N . LEU A 1 373 ? 104.264 118.144 129.698 1.00 37.94 391 LEU A N 1
ATOM 2980 C CA . LEU A 1 373 ? 104.983 118.702 128.558 1.00 34.41 391 LEU A CA 1
ATOM 2981 C C . LEU A 1 373 ? 104.024 119.316 127.549 1.00 43.93 391 LEU A C 1
ATOM 2982 O O . LEU A 1 373 ? 104.301 120.384 126.993 1.00 46.26 391 LEU A O 1
ATOM 2987 N N . ALA A 1 374 ? 102.892 118.659 127.292 1.00 42.08 392 ALA A N 1
ATOM 2988 C CA . ALA A 1 374 ? 101.905 119.235 126.385 1.00 45.54 392 ALA A CA 1
ATOM 2989 C C . ALA A 1 374 ? 101.351 120.543 126.938 1.00 50.12 392 ALA A C 1
ATOM 2990 O O . ALA A 1 374 ? 101.198 121.527 126.201 1.00 54.94 392 ALA A O 1
ATOM 2992 N N . GLN A 1 375 ? 101.049 120.575 128.237 1.00 38.86 393 GLN A N 1
ATOM 2993 C CA . GLN A 1 375 ? 100.569 121.807 128.851 1.00 36.04 393 GLN A CA 1
ATOM 2994 C C . GLN A 1 375 ? 101.620 122.903 128.768 1.00 38.65 393 GLN A C 1
ATOM 2995 O O . GLN A 1 375 ? 101.305 124.056 128.452 1.00 45.10 393 GLN A O 1
ATOM 3001 N N . ALA A 1 376 ? 102.878 122.560 129.046 1.00 39.03 394 ALA A N 1
ATOM 3002 C CA . ALA A 1 376 ? 103.954 123.537 128.962 1.00 37.54 394 ALA A CA 1
ATOM 3003 C C . ALA A 1 376 ? 104.088 124.082 127.551 1.00 39.22 394 ALA A C 1
ATOM 3004 O O . ALA A 1 376 ? 104.302 125.281 127.361 1.00 45.71 394 ALA A O 1
ATOM 3006 N N . THR A 1 377 ? 103.971 123.213 126.546 1.00 39.06 395 THR A N 1
ATOM 3007 C CA . THR A 1 377 ? 104.044 123.671 125.165 1.00 35.96 395 THR A CA 1
ATOM 3008 C C . THR A 1 377 ? 102.899 124.621 124.842 1.00 38.45 395 THR A C 1
ATOM 3009 O O . THR A 1 377 ? 103.102 125.646 124.182 1.00 41.34 395 THR A O 1
ATOM 3013 N N . GLU A 1 378 ? 101.685 124.295 125.288 1.00 45.96 396 GLU A N 1
ATOM 3014 C CA . GLU A 1 378 ? 100.556 125.178 125.008 1.00 42.69 396 GLU A CA 1
ATOM 3015 C C . GLU A 1 378 ? 100.743 126.538 125.670 1.00 36.74 396 GLU A C 1
ATOM 3016 O O . GLU A 1 378 ? 100.468 127.574 125.056 1.00 42.87 396 GLU A O 1
ATOM 3022 N N . MET A 1 379 ? 101.198 126.557 126.924 1.00 35.99 397 MET A N 1
ATOM 3023 C CA . MET A 1 379 ? 101.426 127.833 127.599 1.00 37.29 397 MET A CA 1
ATOM 3024 C C . MET A 1 379 ? 102.560 128.616 126.950 1.00 37.62 397 MET A C 1
ATOM 3025 O O . MET A 1 379 ? 102.489 129.844 126.841 1.00 44.28 397 MET A O 1
ATOM 3030 N N . LEU A 1 380 ? 103.617 127.930 126.512 1.00 34.39 398 LEU A N 1
ATOM 3031 C CA . LEU A 1 380 ? 104.688 128.615 125.800 1.00 26.89 398 LEU A CA 1
ATOM 3032 C C . LEU A 1 380 ? 104.172 129.235 124.511 1.00 35.92 398 LEU A C 1
ATOM 3033 O O . LEU A 1 380 ? 104.549 130.357 124.156 1.00 36.91 398 LEU A O 1
ATOM 3038 N N . TYR A 1 381 ? 103.314 128.512 123.792 1.00 44.65 399 TYR A N 1
ATOM 3039 C CA . TYR A 1 381 ? 102.728 129.058 122.574 1.00 38.55 399 TYR A CA 1
ATOM 3040 C C . TYR A 1 381 ? 101.844 130.263 122.874 1.00 38.57 399 TYR A C 1
ATOM 3041 O O . TYR A 1 381 ? 101.895 131.270 122.160 1.00 51.20 399 TYR A O 1
ATOM 3050 N N . MET A 1 382 ? 101.032 130.184 123.929 1.00 35.94 400 MET A N 1
ATOM 3051 C CA . MET A 1 382 ? 100.108 131.274 124.228 1.00 29.42 400 MET A CA 1
ATOM 3052 C C . MET A 1 382 ? 100.850 132.575 124.498 1.00 43.74 400 MET A C 1
ATOM 3053 O O . MET A 1 382 ? 100.401 133.650 124.084 1.00 52.79 400 MET A O 1
ATOM 3058 N N . ARG A 1 383 ? 101.981 132.505 125.197 1.00 34.57 401 ARG A N 1
ATOM 3059 C CA . ARG A 1 383 ? 102.753 133.687 125.546 1.00 31.24 401 ARG A CA 1
ATOM 3060 C C . ARG A 1 383 ? 103.780 134.057 124.482 1.00 43.72 401 ARG A C 1
ATOM 3061 O O . ARG A 1 383 ? 104.748 134.760 124.788 1.00 55.91 401 ARG A O 1
ATOM 3069 N N . LEU A 1 384 ? 103.590 133.607 123.240 1.00 40.89 402 LEU A N 1
ATOM 3070 C CA . LEU A 1 384 ? 104.551 133.902 122.185 1.00 34.18 402 LEU A CA 1
ATOM 3071 C C . LEU A 1 384 ? 104.574 135.376 121.809 1.00 38.14 402 LEU A C 1
ATOM 3072 O O . LEU A 1 384 ? 105.526 135.819 121.161 1.00 48.99 402 LEU A O 1
ATOM 3077 N N . ASP A 1 385 ? 103.557 136.144 122.198 1.00 40.39 403 ASP A N 1
ATOM 3078 C CA . ASP A 1 385 ? 103.457 137.531 121.764 1.00 39.47 403 ASP A CA 1
ATOM 3079 C C . ASP A 1 385 ? 104.570 138.412 122.315 1.00 40.30 403 ASP A C 1
ATOM 3080 O O . ASP A 1 385 ? 104.792 139.500 121.775 1.00 45.61 403 ASP A O 1
ATOM 3085 N N . THR A 1 386 ? 105.269 137.978 123.366 1.00 35.04 404 THR A N 1
ATOM 3086 C CA . THR A 1 386 ? 106.354 138.770 123.932 1.00 35.82 404 THR A CA 1
ATOM 3087 C C . THR A 1 386 ? 107.614 137.947 124.168 1.00 35.04 404 THR A C 1
ATOM 3088 O O . THR A 1 386 ? 108.548 138.444 124.809 1.00 39.47 404 THR A O 1
ATOM 3092 N N . MET A 1 387 ? 107.678 136.717 123.672 1.00 21.29 405 MET A N 1
ATOM 3093 C CA . MET A 1 387 ? 108.851 135.885 123.879 1.00 24.08 405 MET A CA 1
ATOM 3094 C C . MET A 1 387 ? 110.048 136.444 123.118 1.00 35.88 405 MET A C 1
ATOM 3095 O O . MET A 1 387 ? 109.912 137.027 122.039 1.00 48.74 405 MET A O 1
ATOM 3100 N N . ASN A 1 388 ? 111.232 136.265 123.697 1.00 33.90 406 ASN A N 1
ATOM 3101 C CA . ASN A 1 388 ? 112.458 136.670 123.025 1.00 21.14 406 ASN A CA 1
ATOM 3102 C C . ASN A 1 388 ? 112.629 135.884 121.733 1.00 30.91 406 ASN A C 1
ATOM 3103 O O . ASN A 1 388 ? 112.341 134.687 121.674 1.00 47.48 406 ASN A O 1
ATOM 3108 N N . THR A 1 389 ? 113.108 136.564 120.690 1.00 37.42 407 THR A N 1
ATOM 3109 C CA . THR A 1 389 ? 113.289 135.894 119.407 1.00 36.06 407 THR A CA 1
ATOM 3110 C C . THR A 1 389 ? 114.340 134.796 119.502 1.00 30.22 407 THR A C 1
ATOM 3111 O O . THR A 1 389 ? 114.226 133.760 118.839 1.00 33.19 407 THR A O 1
ATOM 3115 N N . THR A 1 390 ? 115.374 135.001 120.319 1.00 27.22 408 THR A N 1
ATOM 3116 C CA . THR A 1 390 ? 116.310 133.918 120.600 1.00 40.21 408 THR A CA 1
ATOM 3117 C C . THR A 1 390 ? 115.588 132.738 121.235 1.00 40.15 408 THR A C 1
ATOM 3118 O O . THR A 1 390 ? 115.730 131.587 120.799 1.00 46.00 408 THR A O 1
ATOM 3122 N N . CYS A 1 391 ? 114.795 133.013 122.271 1.00 27.25 409 CYS A N 1
ATOM 3123 C CA . CYS A 1 391 ? 114.038 131.954 122.920 1.00 26.82 409 CYS A CA 1
ATOM 3124 C C . CYS A 1 391 ? 112.986 131.376 121.988 1.00 35.34 409 CYS A C 1
ATOM 3125 O O . CYS A 1 391 ? 112.672 130.187 122.079 1.00 45.13 409 CYS A O 1
ATOM 3128 N N . VAL A 1 392 ? 112.437 132.186 121.082 1.00 33.60 410 VAL A N 1
ATOM 3129 C CA . VAL A 1 392 ? 111.490 131.647 120.110 1.00 27.01 410 VAL A CA 1
ATOM 3130 C C . VAL A 1 392 ? 112.187 130.667 119.178 1.00 30.07 410 VAL A C 1
ATOM 3131 O O . VAL A 1 392 ? 111.625 129.628 118.823 1.00 40.65 410 VAL A O 1
ATOM 3135 N N . ASP A 1 393 ? 113.412 130.982 118.753 1.00 28.70 411 ASP A N 1
ATOM 3136 C CA . ASP A 1 393 ? 114.161 130.051 117.915 1.00 24.59 411 ASP A CA 1
ATOM 3137 C C . ASP A 1 393 ? 114.443 128.755 118.661 1.00 29.12 411 ASP A C 1
ATOM 3138 O O . ASP A 1 393 ? 114.296 127.657 118.109 1.00 43.67 411 ASP A O 1
ATOM 3143 N N . ARG A 1 394 ? 114.863 128.866 119.922 1.00 30.26 412 ARG A N 1
ATOM 3144 C CA . ARG A 1 394 ? 115.120 127.665 120.712 1.00 26.58 412 ARG A CA 1
ATOM 3145 C C . ARG A 1 394 ? 113.853 126.835 120.871 1.00 29.54 412 ARG A C 1
ATOM 3146 O O . ARG A 1 394 ? 113.890 125.602 120.771 1.00 37.84 412 ARG A O 1
ATOM 3154 N N . PHE A 1 395 ? 112.723 127.498 121.118 1.00 31.66 413 PHE A N 1
ATOM 3155 C CA . PHE A 1 395 ? 111.449 126.803 121.248 1.00 27.77 413 PHE A CA 1
ATOM 3156 C C . PHE A 1 395 ? 111.063 126.117 119.946 1.00 32.21 413 PHE A C 1
ATOM 3157 O O . PHE A 1 395 ? 110.580 124.980 119.954 1.00 45.52 413 PHE A O 1
ATOM 3165 N N . ILE A 1 396 ? 111.273 126.791 118.815 1.00 25.33 414 ILE A N 1
ATOM 3166 C CA . ILE A 1 396 ? 110.956 126.199 117.520 1.00 21.07 414 ILE A CA 1
ATOM 3167 C C . ILE A 1 396 ? 111.779 124.939 117.308 1.00 30.02 414 ILE A C 1
ATOM 3168 O O . ILE A 1 396 ? 111.256 123.892 116.908 1.00 44.27 414 ILE A O 1
ATOM 3173 N N . ASN A 1 397 ? 113.083 125.022 117.572 1.00 34.78 415 ASN A N 1
ATOM 3174 C CA . ASN A 1 397 ? 113.948 123.864 117.371 1.00 30.29 415 ASN A CA 1
ATOM 3175 C C . ASN A 1 397 ? 113.542 122.714 118.283 1.00 37.49 415 ASN A C 1
ATOM 3176 O O . ASN A 1 397 ? 113.443 121.559 117.845 1.00 48.79 415 ASN A O 1
ATOM 3181 N N . TRP A 1 398 ? 113.292 123.011 119.560 1.00 24.82 416 TRP A N 1
ATOM 3182 C CA . TRP A 1 398 ? 112.922 121.947 120.484 1.00 27.71 416 TRP A CA 1
ATOM 3183 C C . TRP A 1 398 ? 111.616 121.292 120.069 1.00 37.38 416 TRP A C 1
ATOM 3184 O O . TRP A 1 398 ? 111.500 120.062 120.088 1.00 50.04 416 TRP A O 1
ATOM 3195 N N . PHE A 1 399 ? 110.613 122.093 119.705 1.00 31.06 417 PHE A N 1
ATOM 3196 C CA . PHE A 1 399 ? 109.322 121.525 119.338 1.00 27.75 417 PHE A CA 1
ATOM 3197 C C . PHE A 1 399 ? 109.424 120.708 118.059 1.00 31.76 417 PHE A C 1
ATOM 3198 O O . PHE A 1 399 ? 108.798 119.648 117.942 1.00 41.67 417 PHE A O 1
ATOM 3206 N N . SER A 1 400 ? 110.207 121.180 117.088 1.00 32.63 418 SER A N 1
ATOM 3207 C CA . SER A 1 400 ? 110.399 120.409 115.867 1.00 31.17 418 SER A CA 1
ATOM 3208 C C . SER A 1 400 ? 111.031 119.060 116.174 1.00 37.89 418 SER A C 1
ATOM 3209 O O . SER A 1 400 ? 110.590 118.026 115.663 1.00 49.38 418 SER A O 1
ATOM 3212 N N . HIS A 1 401 ? 112.069 119.049 117.014 1.00 34.92 419 HIS A N 1
ATOM 3213 C CA . HIS A 1 401 ? 112.711 117.782 117.352 1.00 32.28 419 HIS A CA 1
ATOM 3214 C C . HIS A 1 401 ? 111.761 116.868 118.117 1.00 37.40 419 HIS A C 1
ATOM 3215 O O . HIS A 1 401 ? 111.727 115.655 117.880 1.00 48.39 419 HIS A O 1
ATOM 3222 N N . HIS A 1 402 ? 110.984 117.431 119.043 1.00 29.26 420 HIS A N 1
ATOM 3223 C CA . HIS A 1 402 ? 110.009 116.637 119.784 1.00 39.03 420 HIS A CA 1
ATOM 3224 C C . HIS A 1 402 ? 109.024 115.965 118.836 1.00 45.60 420 HIS A C 1
ATOM 3225 O O . HIS A 1 402 ? 108.808 114.747 118.895 1.00 45.72 420 HIS A O 1
ATOM 3232 N N . LEU A 1 403 ? 108.425 116.750 117.942 1.00 44.55 421 LEU A N 1
ATOM 3233 C CA . LEU A 1 403 ? 107.471 116.191 116.996 1.00 28.18 421 LEU A CA 1
ATOM 3234 C C . LEU A 1 403 ? 108.130 115.137 116.120 1.00 35.45 421 LEU A C 1
ATOM 3235 O O . LEU A 1 403 ? 107.557 114.068 115.886 1.00 49.87 421 LEU A O 1
ATOM 3240 N N . SER A 1 404 ? 109.343 115.413 115.637 1.00 37.25 422 SER A N 1
ATOM 3241 C CA . SER A 1 404 ? 110.059 114.428 114.836 1.00 38.49 422 SER A CA 1
ATOM 3242 C C . SER A 1 404 ? 110.226 113.126 115.601 1.00 40.67 422 SER A C 1
ATOM 3243 O O . SER A 1 404 ? 110.145 112.038 115.020 1.00 43.43 422 SER A O 1
ATOM 3246 N N . ASN A 1 405 ? 110.463 113.218 116.908 1.00 44.04 423 ASN A N 1
ATOM 3247 C CA . ASN A 1 405 ? 110.594 112.021 117.725 1.00 41.09 423 ASN A CA 1
ATOM 3248 C C . ASN A 1 405 ? 109.261 111.325 117.950 1.00 39.04 423 ASN A C 1
ATOM 3249 O O . ASN A 1 405 ? 109.247 110.118 118.210 1.00 44.46 423 ASN A O 1
ATOM 3254 N N . PHE A 1 406 ? 108.145 112.046 117.861 1.00 52.31 424 PHE A N 1
ATOM 3255 C CA . PHE A 1 406 ? 106.828 111.470 118.114 1.00 47.64 424 PHE A CA 1
ATOM 3256 C C . PHE A 1 406 ? 105.957 111.485 116.862 1.00 50.00 424 PHE A C 1
ATOM 3257 O O . PHE A 1 406 ? 104.760 111.767 116.918 1.00 51.79 424 PHE A O 1
ATOM 3265 N N . GLN A 1 407 ? 106.553 111.166 115.715 1.00 51.22 425 GLN A N 1
ATOM 3266 C CA . GLN A 1 407 ? 105.811 110.966 114.470 1.00 47.91 425 GLN A CA 1
ATOM 3267 C C . GLN A 1 407 ? 105.010 112.206 114.084 1.00 47.68 425 GLN A C 1
ATOM 3268 O O . GLN A 1 407 ? 103.940 112.117 113.479 1.00 51.66 425 GLN A O 1
ATOM 3274 N N . PHE A 1 408 ? 105.540 113.376 114.428 1.00 39.86 426 PHE A N 1
ATOM 3275 C CA . PHE A 1 408 ? 104.951 114.652 114.032 1.00 39.70 426 PHE A CA 1
ATOM 3276 C C . PHE A 1 408 ? 103.459 114.694 114.350 1.00 45.56 426 PHE A C 1
ATOM 3277 O O . PHE A 1 408 ? 102.635 115.126 113.543 1.00 53.84 426 PHE A O 1
ATOM 3285 N N . ARG A 1 409 ? 103.113 114.247 115.551 1.00 47.81 427 ARG A N 1
ATOM 3286 C CA . ARG A 1 409 ? 101.732 114.225 116.007 1.00 44.59 427 ARG A CA 1
ATOM 3287 C C . ARG A 1 409 ? 101.484 115.379 116.965 1.00 53.08 427 ARG A C 1
ATOM 3288 O O . ARG A 1 409 ? 102.255 115.600 117.902 1.00 62.41 427 ARG A O 1
ATOM 3296 N N . TRP A 1 410 ? 100.402 116.111 116.723 1.00 53.11 428 TRP A N 1
ATOM 3297 C CA . TRP A 1 410 ? 100.043 117.259 117.541 1.00 46.30 428 TRP A CA 1
ATOM 3298 C C . TRP A 1 410 ? 98.655 117.724 117.132 1.00 49.83 428 TRP A C 1
ATOM 3299 O O . TRP A 1 410 ? 98.262 117.586 115.970 1.00 58.28 428 TRP A O 1
ATOM 3310 N N . SER A 1 411 ? 97.918 118.270 118.098 1.00 51.07 429 SER A N 1
ATOM 3311 C CA . SER A 1 411 ? 96.591 118.826 117.839 1.00 52.02 429 SER A CA 1
ATOM 3312 C C . SER A 1 411 ? 96.772 120.248 117.320 1.00 55.93 429 SER A C 1
ATOM 3313 O O . SER A 1 411 ? 96.708 121.234 118.058 1.00 63.50 429 SER A O 1
ATOM 3316 N N . TRP A 1 412 ? 97.016 120.348 116.012 1.00 46.67 430 TRP A N 1
ATOM 3317 C CA . TRP A 1 412 ? 97.254 121.652 115.406 1.00 49.10 430 TRP A CA 1
ATOM 3318 C C . TRP A 1 412 ? 96.018 122.538 115.472 1.00 53.14 430 TRP A C 1
ATOM 3319 O O . TRP A 1 412 ? 96.139 123.767 115.521 1.00 46.95 430 TRP A O 1
ATOM 3330 N N . GLU A 1 413 ? 94.825 121.940 115.479 1.00 62.83 431 GLU A N 1
ATOM 3331 C CA . GLU A 1 413 ? 93.603 122.736 115.507 1.00 61.47 431 GLU A CA 1
ATOM 3332 C C . GLU A 1 413 ? 93.536 123.619 116.745 1.00 59.07 431 GLU A C 1
ATOM 3333 O O . GLU A 1 413 ? 92.931 124.696 116.706 1.00 63.46 431 GLU A O 1
ATOM 3339 N N . ASP A 1 414 ? 94.147 123.186 117.849 1.00 53.68 432 ASP A N 1
ATOM 3340 C CA . ASP A 1 414 ? 94.133 123.997 119.061 1.00 56.13 432 ASP A CA 1
ATOM 3341 C C . ASP A 1 414 ? 94.806 125.343 118.836 1.00 60.34 432 ASP A C 1
ATOM 3342 O O . ASP A 1 414 ? 94.491 126.318 119.527 1.00 59.23 432 ASP A O 1
ATOM 3347 N N . TRP A 1 415 ? 95.728 125.417 117.880 1.00 55.54 433 TRP A N 1
ATOM 3348 C CA . TRP A 1 415 ? 96.424 126.651 117.549 1.00 48.40 433 TRP A CA 1
ATOM 3349 C C . TRP A 1 415 ? 95.774 127.390 116.389 1.00 50.57 433 TRP A C 1
ATOM 3350 O O . TRP A 1 415 ? 96.333 128.379 115.905 1.00 52.73 433 TRP A O 1
ATOM 3361 N N . SER A 1 416 ? 94.597 126.943 115.943 1.00 54.86 434 SER A N 1
ATOM 3362 C CA . SER A 1 416 ? 93.963 127.526 114.766 1.00 55.11 434 SER A CA 1
ATOM 3363 C C . SER A 1 416 ? 93.795 129.034 114.876 1.00 57.27 434 SER A C 1
ATOM 3364 O O . SER A 1 416 ? 93.556 129.692 113.859 1.00 63.01 434 SER A O 1
ATOM 3367 N N . ASP A 1 417 ? 93.907 129.601 116.078 1.00 52.67 435 ASP A N 1
ATOM 3368 C CA . ASP A 1 417 ? 93.768 131.044 116.221 1.00 54.98 435 ASP A CA 1
ATOM 3369 C C . ASP A 1 417 ? 94.835 131.802 115.445 1.00 56.85 435 ASP A C 1
ATOM 3370 O O . ASP A 1 417 ? 94.657 132.995 115.176 1.00 58.51 435 ASP A O 1
ATOM 3375 N N . CYS A 1 418 ? 95.939 131.146 115.080 1.00 54.15 436 CYS A N 1
ATOM 3376 C CA . CYS A 1 418 ? 97.006 131.849 114.376 1.00 54.28 436 CYS A CA 1
ATOM 3377 C C . CYS A 1 418 ? 96.652 132.104 112.917 1.00 54.23 436 CYS A C 1
ATOM 3378 O O . CYS A 1 418 ? 97.231 132.997 112.290 1.00 56.30 436 CYS A O 1
ATOM 3381 N N . LEU A 1 419 ? 95.708 131.342 112.359 1.00 53.98 437 LEU A N 1
ATOM 3382 C CA . LEU A 1 419 ? 95.329 131.545 110.965 1.00 55.83 437 LEU A CA 1
ATOM 3383 C C . LEU A 1 419 ? 94.728 132.927 110.745 1.00 61.00 437 LEU A C 1
ATOM 3384 O O . LEU A 1 419 ? 95.054 133.606 109.764 1.00 58.94 437 LEU A O 1
ATOM 3389 N N . SER A 1 420 ? 93.849 133.364 111.648 1.00 60.67 438 SER A N 1
ATOM 3390 C CA . SER A 1 420 ? 93.087 134.584 111.402 1.00 61.15 438 SER A CA 1
ATOM 3391 C C . SER A 1 420 ? 93.979 135.819 111.391 1.00 61.25 438 SER A C 1
ATOM 3392 O O . SER A 1 420 ? 93.812 136.702 110.542 1.00 62.08 438 SER A O 1
ATOM 3395 N N . GLN A 1 421 ? 94.929 135.903 112.316 1.00 61.16 439 GLN A N 1
ATOM 3396 C CA . GLN A 1 421 ? 95.654 137.141 112.555 1.00 61.23 439 GLN A CA 1
ATOM 3397 C C . GLN A 1 421 ? 96.769 137.323 111.525 1.00 62.15 439 GLN A C 1
ATOM 3398 O O . GLN A 1 421 ? 96.896 136.562 110.562 1.00 59.58 439 GLN A O 1
ATOM 3404 N N . ASP A 1 422 ? 97.595 138.345 111.737 1.00 63.09 440 ASP A N 1
ATOM 3405 C CA . ASP A 1 422 ? 98.622 138.712 110.777 1.00 62.80 440 ASP A CA 1
ATOM 3406 C C . ASP A 1 422 ? 99.573 137.538 110.544 1.00 63.74 440 ASP A C 1
ATOM 3407 O O . ASP A 1 422 ? 99.889 136.795 111.476 1.00 67.01 440 ASP A O 1
ATOM 3412 N N . PRO A 1 423 ? 100.051 137.341 109.308 1.00 55.74 441 PRO A N 1
ATOM 3413 C CA . PRO A 1 423 ? 100.958 136.212 109.058 1.00 51.41 441 PRO A CA 1
ATOM 3414 C C . PRO A 1 423 ? 102.360 136.426 109.596 1.00 49.21 441 PRO A C 1
ATOM 3415 O O . PRO A 1 423 ? 103.079 135.440 109.800 1.00 53.27 441 PRO A O 1
ATOM 3419 N N . GLU A 1 424 ? 102.767 137.669 109.830 1.00 59.72 442 GLU A N 1
ATOM 3420 C CA . GLU A 1 424 ? 104.084 137.977 110.367 1.00 63.08 442 GLU A CA 1
ATOM 3421 C C . GLU A 1 424 ? 104.108 137.985 111.889 1.00 63.82 442 GLU A C 1
ATOM 3422 O O . GLU A 1 424 ? 105.178 138.160 112.479 1.00 60.80 442 GLU A O 1
ATOM 3428 N N . SER A 1 425 ? 102.963 137.784 112.538 1.00 59.74 443 SER A N 1
ATOM 3429 C CA . SER A 1 425 ? 102.891 137.878 113.983 1.00 52.45 443 SER A CA 1
ATOM 3430 C C . SER A 1 425 ? 103.615 136.701 114.631 1.00 51.12 443 SER A C 1
ATOM 3431 O O . SER A 1 425 ? 103.867 135.682 113.986 1.00 53.94 443 SER A O 1
ATOM 3434 N N . PRO A 1 426 ? 103.968 136.825 115.914 1.00 43.19 444 PRO A N 1
ATOM 3435 C CA . PRO A 1 426 ? 104.784 135.773 116.545 1.00 41.97 444 PRO A CA 1
ATOM 3436 C C . PRO A 1 426 ? 104.170 134.385 116.475 1.00 42.42 444 PRO A C 1
ATOM 3437 O O . PRO A 1 426 ? 104.901 133.407 116.289 1.00 45.90 444 PRO A O 1
ATOM 3441 N N . LYS A 1 427 ? 102.842 134.265 116.603 1.00 37.03 445 LYS A N 1
ATOM 3442 C CA . LYS A 1 427 ? 102.234 132.934 116.642 1.00 41.32 445 LYS A CA 1
ATOM 3443 C C . LYS A 1 427 ? 102.220 132.274 115.269 1.00 46.03 445 LYS A C 1
ATOM 3444 O O . LYS A 1 427 ? 102.732 131.148 115.134 1.00 46.89 445 LYS A O 1
ATOM 3450 N N . PRO A 1 428 ? 101.630 132.873 114.232 1.00 45.16 446 PRO A N 1
ATOM 3451 C CA . PRO A 1 428 ? 101.718 132.257 112.898 1.00 36.66 446 PRO A CA 1
ATOM 3452 C C . PRO A 1 428 ? 103.141 132.120 112.394 1.00 42.76 446 PRO A C 1
ATOM 3453 O O . PRO A 1 428 ? 103.443 131.148 111.693 1.00 43.60 446 PRO A O 1
ATOM 3457 N N . LYS A 1 429 ? 104.029 133.061 112.720 1.00 45.08 447 LYS A N 1
ATOM 3458 C CA . LYS A 1 429 ? 105.425 132.919 112.321 1.00 38.22 447 LYS A CA 1
ATOM 3459 C C . LYS A 1 429 ? 106.067 131.715 112.996 1.00 39.76 447 LYS A C 1
ATOM 3460 O O . LYS A 1 429 ? 106.807 130.956 112.360 1.00 45.27 447 LYS A O 1
ATOM 3466 N N . PHE A 1 430 ? 105.794 131.523 114.288 1.00 37.67 448 PHE A N 1
ATOM 3467 C CA . PHE A 1 430 ? 106.307 130.350 114.981 1.00 28.28 448 PHE A CA 1
ATOM 3468 C C . PHE A 1 430 ? 105.768 129.074 114.356 1.00 32.95 448 PHE A C 1
ATOM 3469 O O . PHE A 1 430 ? 106.507 128.101 114.182 1.00 40.05 448 PHE A O 1
ATOM 3477 N N . VAL A 1 431 ? 104.479 129.058 114.012 1.00 44.21 449 VAL A N 1
ATOM 3478 C CA . VAL A 1 431 ? 103.896 127.867 113.395 1.00 34.01 449 VAL A CA 1
ATOM 3479 C C . VAL A 1 431 ? 104.562 127.580 112.054 1.00 39.72 449 VAL A C 1
ATOM 3480 O O . VAL A 1 431 ? 104.921 126.433 111.753 1.00 47.96 449 VAL A O 1
ATOM 3484 N N . ARG A 1 432 ? 104.740 128.614 111.230 1.00 40.57 450 ARG A N 1
ATOM 3485 C CA . ARG A 1 432 ? 105.380 128.426 109.934 1.00 37.90 450 ARG A CA 1
ATOM 3486 C C . ARG A 1 432 ? 106.794 127.891 110.096 1.00 41.88 450 ARG A C 1
ATOM 3487 O O . ARG A 1 432 ? 107.204 126.970 109.381 1.00 48.46 450 ARG A O 1
ATOM 3495 N N . GLU A 1 433 ? 107.554 128.454 111.034 1.00 40.12 451 GLU A N 1
ATOM 3496 C CA . GLU A 1 433 ? 108.944 128.046 111.197 1.00 29.76 451 GLU A CA 1
ATOM 3497 C C . GLU A 1 433 ? 109.036 126.633 111.761 1.00 31.63 451 GLU A C 1
ATOM 3498 O O . GLU A 1 433 ? 109.926 125.860 111.385 1.00 44.26 451 GLU A O 1
ATOM 3504 N N . VAL A 1 434 ? 108.113 126.272 112.654 1.00 34.76 452 VAL A N 1
ATOM 3505 C CA . VAL A 1 434 ? 108.063 124.910 113.174 1.00 34.85 452 VAL A CA 1
ATOM 3506 C C . VAL A 1 434 ? 107.782 123.927 112.049 1.00 41.06 452 VAL A C 1
ATOM 3507 O O . VAL A 1 434 ? 108.408 122.866 111.958 1.00 47.68 452 VAL A O 1
ATOM 3511 N N . LEU A 1 435 ? 106.821 124.255 111.181 1.00 37.92 453 LEU A N 1
ATOM 3512 C CA . LEU A 1 435 ? 106.522 123.367 110.062 1.00 37.15 453 LEU A CA 1
ATOM 3513 C C . LEU A 1 435 ? 107.703 123.278 109.104 1.00 40.00 453 LEU A C 1
ATOM 3514 O O . LEU A 1 435 ? 107.976 122.213 108.540 1.00 40.51 453 LEU A O 1
ATOM 3519 N N . GLU A 1 436 ? 108.416 124.388 108.906 1.00 42.96 454 GLU A N 1
ATOM 3520 C CA . GLU A 1 436 ? 109.602 124.364 108.055 1.00 37.53 454 GLU A CA 1
ATOM 3521 C C . GLU A 1 436 ? 110.665 123.432 108.620 1.00 41.13 454 GLU A C 1
ATOM 3522 O O . GLU A 1 436 ? 111.256 122.631 107.887 1.00 52.06 454 GLU A O 1
ATOM 3528 N N . LYS A 1 437 ? 110.918 123.513 109.928 1.00 42.11 455 LYS A N 1
ATOM 3529 C CA . LYS A 1 437 ? 111.873 122.599 110.551 1.00 31.81 455 LYS A CA 1
ATOM 3530 C C . LYS A 1 437 ? 111.399 121.152 110.457 1.00 37.58 455 LYS A C 1
ATOM 3531 O O . LYS A 1 437 ? 112.198 120.242 110.202 1.00 43.70 455 LYS A O 1
ATOM 3537 N N . CYS A 1 438 ? 110.102 120.919 110.664 1.00 43.27 456 CYS A N 1
ATOM 3538 C CA . CYS A 1 438 ? 109.569 119.565 110.564 1.00 36.76 456 CYS A CA 1
ATOM 3539 C C . CYS A 1 438 ? 109.777 119.003 109.166 1.00 44.26 456 CYS A C 1
ATOM 3540 O O . CYS A 1 438 ? 110.120 117.826 109.005 1.00 50.77 456 CYS A O 1
ATOM 3543 N N . MET A 1 439 ? 109.565 119.827 108.139 1.00 42.50 457 MET A N 1
ATOM 3544 C CA . MET A 1 439 ? 109.898 119.411 106.781 1.00 43.89 457 MET A CA 1
ATOM 3545 C C . MET A 1 439 ? 111.387 119.127 106.657 1.00 44.84 457 MET A C 1
ATOM 3546 O O . MET A 1 439 ? 111.790 118.163 106.000 1.00 53.70 457 MET A O 1
ATOM 3551 N N . ARG A 1 440 ? 112.220 119.961 107.279 1.00 42.69 458 ARG A N 1
ATOM 3552 C CA . ARG A 1 440 ? 113.658 119.718 107.253 1.00 36.62 458 ARG A CA 1
ATOM 3553 C C . ARG A 1 440 ? 114.003 118.340 107.798 1.00 33.62 458 ARG A C 1
ATOM 3554 O O . ARG A 1 440 ? 114.927 117.689 107.298 1.00 39.36 458 ARG A O 1
ATOM 3562 N N . LEU A 1 441 ? 113.278 117.878 108.814 1.00 36.16 459 LEU A N 1
ATOM 3563 C CA . LEU A 1 441 ? 113.499 116.561 109.399 1.00 34.69 459 LEU A CA 1
ATOM 3564 C C . LEU A 1 441 ? 112.656 115.474 108.743 1.00 34.05 459 LEU A C 1
ATOM 3565 O O . LEU A 1 441 ? 112.586 114.358 109.266 1.00 37.50 459 LEU A O 1
ATOM 3570 N N . SER A 1 442 ? 112.018 115.771 107.616 1.00 42.36 460 SER A N 1
ATOM 3571 C CA . SER A 1 442 ? 111.167 114.817 106.912 1.00 49.50 460 SER A CA 1
ATOM 3572 C C . SER A 1 442 ? 111.092 115.261 105.453 1.00 51.36 460 SER A C 1
ATOM 3573 O O . SER A 1 442 ? 111.950 116.016 104.983 1.00 51.84 460 SER A O 1
ATOM 3576 N N . TYR A 1 443 ? 110.088 114.811 104.702 1.00 53.65 461 TYR A N 1
ATOM 3577 C CA . TYR A 1 443 ? 109.919 115.245 103.293 1.00 53.65 461 TYR A CA 1
ATOM 3578 C C . TYR A 1 443 ? 108.726 116.193 103.216 1.00 60.64 461 TYR A C 1
ATOM 3579 O O . TYR A 1 443 ? 107.834 116.062 104.038 1.00 64.02 461 TYR A O 1
ATOM 3588 N N . HIS A 1 444 ? 108.722 117.119 102.257 1.00 59.18 462 HIS A N 1
ATOM 3589 C CA . HIS A 1 444 ? 107.659 118.141 102.078 1.00 53.33 462 HIS A CA 1
ATOM 3590 C C . HIS A 1 444 ? 106.264 117.520 102.121 1.00 52.21 462 HIS A C 1
ATOM 3591 O O . HIS A 1 444 ? 105.434 118.040 102.840 1.00 56.51 462 HIS A O 1
ATOM 3598 N N . GLN A 1 445 ? 106.013 116.440 101.388 1.00 52.93 463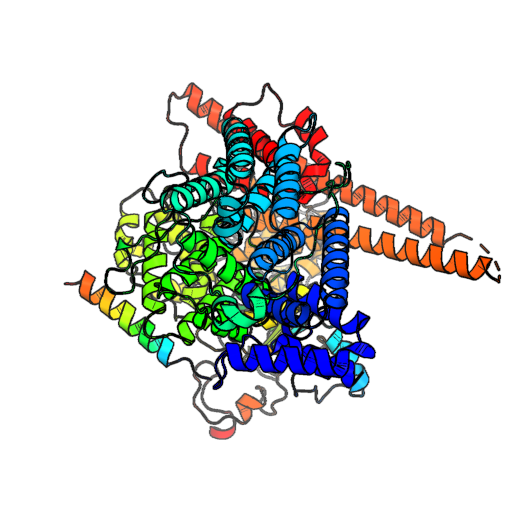 GLN A N 1
ATOM 3599 C CA . GLN A 1 445 ? 104.671 115.806 101.312 1.00 54.66 463 GLN A CA 1
ATOM 3600 C C . GLN A 1 445 ? 104.222 115.288 102.680 1.00 60.20 463 GLN A C 1
ATOM 3601 O O . GLN A 1 445 ? 103.015 115.301 102.924 1.00 61.91 463 GLN A O 1
ATOM 3607 N N . ARG A 1 446 ? 105.155 114.871 103.532 1.00 58.13 464 ARG A N 1
ATOM 3608 C CA . ARG A 1 446 ? 104.854 114.296 104.867 1.00 52.02 464 ARG A CA 1
ATOM 3609 C C . ARG A 1 446 ? 104.304 115.361 105.809 1.00 56.88 464 ARG A C 1
ATOM 3610 O O . ARG A 1 446 ? 103.629 114.975 106.753 1.00 62.05 464 ARG A O 1
ATOM 3618 N N . ILE A 1 447 ? 104.660 116.629 105.599 1.00 53.30 465 ILE A N 1
ATOM 3619 C CA . ILE A 1 447 ? 104.213 117.793 106.419 1.00 49.83 465 ILE A CA 1
ATOM 3620 C C . ILE A 1 447 ? 102.846 118.266 105.936 1.00 49.18 465 ILE A C 1
ATOM 3621 O O . ILE A 1 447 ? 102.115 118.810 106.753 1.00 55.91 465 ILE A O 1
ATOM 3626 N N . LEU A 1 448 ? 102.530 118.102 104.654 1.00 51.47 466 LEU A N 1
ATOM 3627 C CA . LEU A 1 448 ? 101.216 118.504 104.090 1.00 54.58 466 LEU A CA 1
ATOM 3628 C C . LEU A 1 448 ? 100.150 117.502 104.537 1.00 54.50 466 LEU A C 1
ATOM 3629 O O . LEU A 1 448 ? 98.982 117.886 104.601 1.00 57.30 466 LEU A O 1
ATOM 3634 N N . ASP A 1 449 ? 100.541 116.263 104.828 1.00 55.19 467 ASP A N 1
ATOM 3635 C CA . ASP A 1 449 ? 99.611 115.178 105.220 1.00 57.49 467 ASP A CA 1
ATOM 3636 C C . ASP A 1 449 ? 99.279 115.239 106.715 1.00 57.06 467 ASP A C 1
ATOM 3637 O O . ASP A 1 449 ? 98.281 114.607 107.088 1.00 58.31 467 ASP A O 1
ATOM 3642 N N . ILE A 1 450 ? 100.044 115.962 107.542 1.00 54.72 468 ILE A N 1
ATOM 3643 C CA . ILE A 1 450 ? 99.802 115.990 109.020 1.00 57.76 468 ILE A CA 1
ATOM 3644 C C . ILE A 1 450 ? 99.038 117.249 109.451 1.00 56.37 468 ILE A C 1
ATOM 3645 O O . ILE A 1 450 ? 98.170 117.106 110.318 1.00 51.80 468 ILE A O 1
ATOM 3650 N N . VAL A 1 451 ? 99.295 118.428 108.883 1.00 62.38 469 VAL A N 1
ATOM 3651 C CA . VAL A 1 451 ? 98.581 119.663 109.317 1.00 57.63 469 VAL A CA 1
ATOM 3652 C C . VAL A 1 451 ? 97.134 119.570 108.827 1.00 56.62 469 VAL A C 1
ATOM 3653 O O . VAL A 1 451 ? 96.919 118.981 107.764 1.00 54.43 469 VAL A O 1
ATOM 3657 N N . PRO A 1 452 ? 96.120 120.120 109.532 1.00 55.05 470 PRO A N 1
ATOM 3658 C CA . PRO A 1 452 ? 94.750 120.061 109.046 1.00 55.27 470 PRO A CA 1
ATOM 3659 C C . PRO A 1 452 ? 94.652 120.935 107.792 1.00 60.29 470 PRO A C 1
ATOM 3660 O O . PRO A 1 452 ? 95.273 121.967 107.801 1.00 64.38 470 PRO A O 1
ATOM 3664 N N . PRO A 1 453 ? 93.846 120.575 106.768 1.00 63.42 471 PRO A N 1
ATOM 3665 C CA . PRO A 1 453 ? 93.787 121.323 105.511 1.00 58.53 471 PRO A CA 1
ATOM 3666 C C . PRO A 1 453 ? 93.698 122.848 105.639 1.00 58.54 471 PRO A C 1
ATOM 3667 O O . PRO A 1 453 ? 94.094 123.516 104.724 1.00 58.23 471 PRO A O 1
ATOM 3671 N N . THR A 1 454 ? 93.179 123.346 106.760 1.00 57.03 472 THR A N 1
ATOM 3672 C CA . THR A 1 454 ? 93.029 124.778 106.994 1.00 55.94 472 THR A CA 1
ATOM 3673 C C . THR A 1 454 ? 94.367 125.462 107.237 1.00 59.32 472 THR A C 1
ATOM 3674 O O . THR A 1 454 ? 94.473 126.680 107.060 1.00 57.03 472 THR A O 1
ATOM 3678 N N . PHE A 1 455 ? 95.385 124.706 107.632 1.00 59.31 473 PHE A N 1
ATOM 3679 C CA . PHE A 1 455 ? 96.719 125.227 107.886 1.00 54.19 473 PHE A CA 1
ATOM 3680 C C . PHE A 1 455 ? 97.594 125.236 106.640 1.00 55.82 473 PHE A C 1
ATOM 3681 O O . PHE A 1 455 ? 98.781 125.565 106.738 1.00 58.92 473 PHE A O 1
ATOM 3689 N N . SER A 1 456 ? 97.042 124.878 105.477 1.00 56.32 474 SER A N 1
ATOM 3690 C CA . SER A 1 456 ? 97.860 124.741 104.276 1.00 55.18 474 SER A CA 1
ATOM 3691 C C . SER A 1 456 ? 98.612 126.024 103.951 1.00 54.97 474 SER A C 1
ATOM 3692 O O . SER A 1 456 ? 99.711 125.971 103.388 1.00 50.39 474 SER A O 1
ATOM 3695 N N . ALA A 1 457 ? 98.045 127.182 104.291 1.00 53.86 475 ALA A N 1
ATOM 3696 C CA . ALA A 1 457 ? 98.706 128.445 103.992 1.00 53.52 475 ALA A CA 1
ATOM 3697 C C . ALA A 1 457 ? 100.046 128.581 104.701 1.00 55.47 475 ALA A C 1
ATOM 3698 O O . ALA A 1 457 ? 100.924 129.294 104.205 1.00 56.46 475 ALA A O 1
ATOM 3700 N N . LEU A 1 458 ? 100.224 127.918 105.842 1.00 51.70 476 LEU A N 1
ATOM 3701 C CA . LEU A 1 458 ? 101.440 128.043 106.633 1.00 49.04 476 LEU A CA 1
ATOM 3702 C C . LEU A 1 458 ? 102.474 126.968 106.327 1.00 48.58 476 LEU A C 1
ATOM 3703 O O . LEU A 1 458 ? 103.569 127.010 106.895 1.00 47.99 476 LEU A O 1
ATOM 3708 N N . CYS A 1 459 ? 102.163 126.015 105.453 1.00 57.49 477 CYS A N 1
ATOM 3709 C CA . CYS A 1 459 ? 103.094 124.941 105.165 1.00 56.48 477 CYS A CA 1
ATOM 3710 C C . CYS A 1 459 ? 104.275 125.465 104.352 1.00 55.51 477 CYS A C 1
ATOM 3711 O O . CYS A 1 459 ? 104.176 126.498 103.686 1.00 55.04 477 CYS A O 1
ATOM 3714 N N . PRO A 1 460 ? 105.410 124.771 104.396 1.00 52.85 478 PRO A N 1
ATOM 3715 C CA . PRO A 1 460 ? 106.585 125.249 103.663 1.00 54.54 478 PRO A CA 1
ATOM 3716 C C . PRO A 1 460 ? 106.440 125.030 102.166 1.00 54.88 478 PRO A C 1
ATOM 3717 O O . PRO A 1 460 ? 105.764 124.106 101.710 1.00 54.57 478 PRO A O 1
ATOM 3721 N N . VAL A 1 461 ? 107.096 125.896 101.400 1.00 53.37 479 VAL A N 1
ATOM 3722 C CA . VAL A 1 461 ? 107.087 125.764 99.953 1.00 50.00 479 VAL A CA 1
ATOM 3723 C C . VAL A 1 461 ? 107.920 124.563 99.524 1.00 50.94 479 VAL A C 1
ATOM 3724 O O . VAL A 1 461 ? 108.824 124.118 100.235 1.00 50.80 479 VAL A O 1
ATOM 3726 N N . ASN A 1 462 ? 107.601 124.034 98.349 1.00 57.50 480 ASN A N 1
ATOM 3727 C CA . ASN A 1 462 ? 108.331 122.888 97.829 1.00 57.97 480 ASN A CA 1
ATOM 3728 C C . ASN A 1 462 ? 109.785 123.278 97.577 1.00 57.58 480 ASN A C 1
ATOM 3729 O O . ASN A 1 462 ? 110.041 124.310 96.943 1.00 60.20 480 ASN A O 1
ATOM 3734 N N . PRO A 1 463 ? 110.764 122.492 98.048 1.00 47.31 481 PRO A N 1
ATOM 3735 C CA . PRO A 1 463 ? 112.173 122.876 97.827 1.00 50.93 481 PRO A CA 1
ATOM 3736 C C . PRO A 1 463 ? 112.696 122.458 96.454 1.00 52.19 481 PRO A C 1
ATOM 3737 O O . PRO A 1 463 ? 113.338 121.426 96.266 1.00 55.43 481 PRO A O 1
ATOM 3741 N N . THR A 1 464 ? 112.410 123.290 95.456 1.00 53.55 482 THR A N 1
ATOM 3742 C CA . THR A 1 464 ? 112.793 123.037 94.075 1.00 60.07 482 THR A CA 1
ATOM 3743 C C . THR A 1 464 ? 113.663 124.175 93.563 1.00 60.57 482 THR A C 1
ATOM 3744 O O . THR A 1 464 ? 113.491 125.330 93.965 1.00 59.66 482 THR A O 1
ATOM 3748 N N . CYS A 1 465 ? 114.601 123.843 92.681 1.00 59.98 483 CYS A N 1
ATOM 3749 C CA . CYS A 1 465 ? 115.455 124.854 92.078 1.00 59.42 483 CYS A CA 1
ATOM 3750 C C . CYS A 1 465 ? 114.668 125.690 91.076 1.00 59.27 483 CYS A C 1
ATOM 3751 O O . CYS A 1 465 ? 113.720 125.216 90.445 1.00 63.72 483 CYS A O 1
ATOM 3754 N N . ILE A 1 466 ? 115.069 126.949 90.938 1.00 54.17 484 ILE A N 1
ATOM 3755 C CA . ILE A 1 466 ? 114.451 127.883 90.003 1.00 48.24 484 ILE A CA 1
ATOM 3756 C C . ILE A 1 466 ? 115.527 128.277 89.001 1.00 53.80 484 ILE A C 1
ATOM 3757 O O . ILE A 1 466 ? 116.353 129.157 89.274 1.00 58.28 484 ILE A O 1
ATOM 3762 N N . TYR A 1 467 ? 115.515 127.640 87.834 1.00 67.10 485 TYR A N 1
ATOM 3763 C CA . TYR A 1 467 ? 116.489 127.895 86.783 1.00 64.91 485 TYR A CA 1
ATOM 3764 C C . TYR A 1 467 ? 115.919 128.932 85.824 1.00 65.14 485 TYR A C 1
ATOM 3765 O O . TYR A 1 467 ? 114.861 128.714 85.226 1.00 69.76 485 TYR A O 1
ATOM 3774 N N . LYS A 1 468 ? 116.622 130.057 85.677 1.00 65.87 486 LYS A N 1
ATOM 3775 C CA . LYS A 1 468 ? 116.134 131.120 84.805 1.00 70.66 486 LYS A CA 1
ATOM 3776 C C . LYS A 1 468 ? 116.144 130.703 83.342 1.00 72.42 486 LYS A C 1
ATOM 3777 O O . LYS A 1 468 ? 115.338 131.206 82.551 1.00 74.30 486 LYS A O 1
ATOM 3783 N N . TYR A 1 469 ? 117.038 129.793 82.962 1.00 76.81 487 TYR A N 1
ATOM 3784 C CA . TYR A 1 469 ? 117.256 129.428 81.565 1.00 75.13 487 TYR A CA 1
ATOM 3785 C C . TYR A 1 469 ? 116.621 128.089 81.219 1.00 78.05 487 TYR A C 1
ATOM 3786 O O . TYR A 1 469 ? 117.188 127.302 80.458 1.00 80.63 487 TYR A O 1
ATOM 3795 N N . GLY A 1 470 ? 115.444 127.808 81.765 1.00 90.66 488 GLY A N 1
ATOM 3796 C CA . GLY A 1 470 ? 114.739 126.593 81.420 1.00 91.07 488 GLY A CA 1
ATOM 3797 C C . GLY A 1 470 ? 114.202 126.635 80.002 1.00 93.79 488 GLY A C 1
ATOM 3798 O O . GLY A 1 470 ? 114.187 127.668 79.331 1.00 93.35 488 GLY A O 1
ATOM 3799 N N . ASP A 1 471 ? 113.743 125.470 79.539 1.00 106.79 489 ASP A N 1
ATOM 3800 C CA . ASP A 1 471 ? 113.271 125.363 78.162 1.00 107.24 489 ASP A CA 1
ATOM 3801 C C . ASP A 1 471 ? 112.129 126.334 77.894 1.00 105.09 489 ASP A C 1
ATOM 3802 O O . ASP A 1 471 ? 112.099 126.994 76.848 1.00 102.30 489 ASP A O 1
ATOM 3807 N N . GLU A 1 472 ? 111.181 126.440 78.827 1.00 108.15 490 GLU A N 1
ATOM 3808 C CA . GLU A 1 472 ? 110.076 127.374 78.658 1.00 110.06 490 GLU A CA 1
ATOM 3809 C C . GLU A 1 472 ? 110.526 128.826 78.756 1.00 110.74 490 GLU A C 1
ATOM 3810 O O . GLU A 1 472 ? 109.782 129.720 78.340 1.00 109.14 490 GLU A O 1
ATOM 3816 N N . SER A 1 473 ? 111.717 129.080 79.292 1.00 105.78 491 SER A N 1
ATOM 3817 C CA . SER A 1 473 ? 112.194 130.449 79.426 1.00 106.35 491 SER A CA 1
ATOM 3818 C C . SER A 1 473 ? 112.368 131.092 78.057 1.00 107.22 491 SER A C 1
ATOM 3819 O O . SER A 1 473 ? 112.779 130.442 77.092 1.00 106.10 491 SER A O 1
ATOM 3822 N N . SER A 1 474 ? 112.049 132.381 77.978 1.00 108.78 492 SER A N 1
ATOM 3823 C CA . SER A 1 474 ? 112.212 133.119 76.737 1.00 108.35 492 SER A CA 1
ATOM 3824 C C . SER A 1 474 ? 113.692 133.312 76.420 1.00 108.07 492 SER A C 1
ATOM 3825 O O . SER A 1 474 ? 114.550 133.340 77.306 1.00 106.40 492 SER A O 1
ATOM 3828 N N . ASN A 1 475 ? 113.985 133.442 75.127 1.00 103.24 493 ASN A N 1
ATOM 3829 C CA . ASN A 1 475 ? 115.350 133.675 74.675 1.00 101.59 493 ASN A CA 1
ATOM 3830 C C . ASN A 1 475 ? 115.756 135.140 74.753 1.00 101.84 493 ASN A C 1
ATOM 3831 O O . ASN A 1 475 ? 116.929 135.453 74.524 1.00 98.52 493 ASN A O 1
ATOM 3836 N N . SER A 1 476 ? 114.822 136.040 75.068 1.00 106.89 494 SER A N 1
ATOM 3837 C CA . SER A 1 476 ? 115.164 137.455 75.163 1.00 106.03 494 SER A CA 1
ATOM 3838 C C . SER A 1 476 ? 116.176 137.712 76.270 1.00 104.97 494 SER A C 1
ATOM 3839 O O . SER A 1 476 ? 116.963 138.662 76.182 1.00 104.09 494 SER A O 1
ATOM 3842 N N . LEU A 1 477 ? 116.174 136.889 77.312 1.00 96.18 495 LEU A N 1
ATOM 3843 C CA . LEU A 1 477 ? 117.119 137.077 78.400 1.00 96.77 495 LEU A CA 1
ATOM 3844 C C . LEU A 1 477 ? 118.545 136.897 77.882 1.00 97.58 495 LEU A C 1
ATOM 3845 O O . LEU A 1 477 ? 118.844 135.888 77.231 1.00 96.22 495 LEU A O 1
ATOM 3850 N N . PRO A 1 478 ? 119.449 137.843 78.144 1.00 92.50 496 PRO A N 1
ATOM 3851 C CA . PRO A 1 478 ? 120.833 137.679 77.674 1.00 91.31 496 PRO A CA 1
ATOM 3852 C C . PRO A 1 478 ? 121.530 136.552 78.423 1.00 88.98 496 PRO A C 1
ATOM 3853 O O . PRO A 1 478 ? 121.540 136.523 79.656 1.00 87.21 496 PRO A O 1
ATOM 3857 N N . GLY A 1 479 ? 122.111 135.622 77.670 1.00 81.62 497 GLY A N 1
ATOM 3858 C CA . GLY A 1 479 ? 122.876 134.541 78.258 1.00 78.61 497 GLY A CA 1
ATOM 3859 C C . GLY A 1 479 ? 122.213 133.184 78.135 1.00 80.18 497 GLY A C 1
ATOM 3860 O O . GLY A 1 479 ? 122.499 132.279 78.924 1.00 80.56 497 GLY A O 1
ATOM 3861 N N . HIS A 1 480 ? 121.330 133.022 77.150 1.00 85.59 498 HIS A N 1
ATOM 3862 C CA . HIS A 1 480 ? 120.680 131.731 76.948 1.00 83.62 498 HIS A CA 1
ATOM 3863 C C . HIS A 1 480 ? 121.592 130.766 76.201 1.00 85.62 498 HIS A C 1
ATOM 3864 O O . HIS A 1 480 ? 121.757 129.611 76.612 1.00 85.43 498 HIS A O 1
ATOM 3871 N N . SER A 1 481 ? 122.190 131.220 75.098 1.00 81.89 499 SER A N 1
ATOM 3872 C CA . SER A 1 481 ? 123.095 130.359 74.346 1.00 80.64 499 SER A CA 1
ATOM 3873 C C . SER A 1 481 ? 124.287 129.946 75.197 1.00 78.38 499 SER A C 1
ATOM 3874 O O . SER A 1 481 ? 124.694 128.778 75.188 1.00 78.24 499 SER A O 1
ATOM 3877 N N . VAL A 1 482 ? 124.860 130.894 75.942 1.00 76.30 500 VAL A N 1
ATOM 3878 C CA . VAL A 1 482 ? 125.991 130.575 76.806 1.00 76.68 500 VAL A CA 1
ATOM 3879 C C . VAL A 1 482 ? 125.569 129.584 77.881 1.00 72.61 500 VAL A C 1
ATOM 3880 O O . VAL A 1 482 ? 126.323 128.671 78.234 1.00 70.55 500 VAL A O 1
ATOM 3884 N N . ALA A 1 483 ? 124.363 129.753 78.426 1.00 78.06 501 ALA A N 1
ATOM 3885 C CA . ALA A 1 483 ? 123.880 128.822 79.440 1.00 80.08 501 ALA A CA 1
ATOM 3886 C C . ALA A 1 483 ? 123.739 127.416 78.872 1.00 78.90 501 ALA A C 1
ATOM 3887 O O . ALA A 1 483 ? 124.136 126.436 79.514 1.00 81.12 501 ALA A O 1
ATOM 3889 N N . LEU A 1 484 ? 123.176 127.294 77.668 1.00 74.49 502 LEU A N 1
ATOM 3890 C CA . LEU A 1 484 ? 123.039 125.978 77.050 1.00 75.62 502 LEU A CA 1
ATOM 3891 C C . LEU A 1 484 ? 124.403 125.355 76.781 1.00 76.31 502 LEU A C 1
ATOM 3892 O O . LEU A 1 484 ? 124.606 124.153 77.007 1.00 74.97 502 LEU A O 1
ATOM 3897 N N . CYS A 1 485 ? 125.351 126.157 76.288 1.00 77.29 503 CYS A N 1
ATOM 3898 C CA . CYS A 1 485 ? 126.694 125.647 76.036 1.00 75.06 503 CYS A CA 1
ATOM 3899 C C . CYS A 1 485 ? 127.347 125.164 77.325 1.00 76.16 503 CYS A C 1
ATOM 3900 O O . CYS A 1 485 ? 127.970 124.096 77.351 1.00 77.39 503 CYS A O 1
ATOM 3903 N N . LEU A 1 486 ? 127.212 125.934 78.406 1.00 72.63 504 LEU A N 1
ATOM 3904 C CA . LEU A 1 486 ? 127.769 125.508 79.685 1.00 68.39 504 LEU A CA 1
ATOM 3905 C C . LEU A 1 486 ? 127.107 124.228 80.168 1.00 69.00 504 LEU A C 1
ATOM 3906 O O . LEU A 1 486 ? 127.774 123.352 80.724 1.00 71.14 504 LEU A O 1
ATOM 3911 N N . ALA A 1 487 ? 125.793 124.106 79.980 1.00 64.32 505 ALA A N 1
ATOM 3912 C CA . ALA A 1 487 ? 125.101 122.894 80.400 1.00 65.63 505 ALA A CA 1
ATOM 3913 C C . ALA A 1 487 ? 125.638 121.675 79.660 1.00 68.30 505 ALA A C 1
ATOM 3914 O O . ALA A 1 487 ? 125.938 120.640 80.272 1.00 68.74 505 ALA A O 1
ATOM 3916 N N . VAL A 1 488 ? 125.781 121.782 78.336 1.00 72.26 506 VAL A N 1
ATOM 3917 C CA . VAL A 1 488 ? 126.266 120.635 77.571 1.00 70.31 506 VAL A CA 1
ATOM 3918 C C . VAL A 1 488 ? 127.710 120.325 77.945 1.00 71.06 506 VAL A C 1
ATOM 3919 O O . VAL A 1 488 ? 128.107 119.157 78.018 1.00 73.45 506 VAL A O 1
ATOM 3923 N N . ALA A 1 489 ? 128.520 121.360 78.183 1.00 71.71 507 ALA A N 1
ATOM 3924 C CA . ALA A 1 489 ? 129.896 121.130 78.608 1.00 70.21 507 ALA A CA 1
ATOM 3925 C C . ALA A 1 489 ? 129.941 120.415 79.952 1.00 72.58 507 ALA A C 1
ATOM 3926 O O . ALA A 1 489 ? 130.742 119.493 80.148 1.00 73.85 507 ALA A O 1
ATOM 3928 N N . PHE A 1 490 ? 129.085 120.824 80.890 1.00 66.57 508 PHE A N 1
ATOM 3929 C CA . PHE A 1 490 ? 129.029 120.154 82.183 1.00 66.03 508 PHE A CA 1
ATOM 3930 C C . PHE A 1 490 ? 128.647 118.692 82.017 1.00 71.45 508 PHE A C 1
ATOM 3931 O O . PHE A 1 490 ? 129.238 117.812 82.654 1.00 71.89 508 PHE A O 1
ATOM 3939 N N . LYS A 1 491 ? 127.656 118.410 81.167 1.00 71.36 509 LYS A N 1
ATOM 3940 C CA . LYS A 1 491 ? 127.293 117.021 80.914 1.00 71.08 509 LYS A CA 1
ATOM 3941 C C . LYS A 1 491 ? 128.411 116.256 80.219 1.00 73.04 509 LYS A C 1
ATOM 3942 O O . LYS A 1 491 ? 128.409 115.020 80.244 1.00 71.18 509 LYS A O 1
ATOM 3948 N N . SER A 1 492 ? 129.363 116.957 79.605 1.00 78.51 510 SER A N 1
ATOM 3949 C CA . SER A 1 492 ? 130.466 116.335 78.886 1.00 79.57 510 SER A CA 1
ATOM 3950 C C . SER A 1 492 ? 131.726 116.208 79.735 1.00 77.99 510 SER A C 1
ATOM 3951 O O . SER A 1 492 ? 132.800 115.925 79.193 1.00 76.33 510 SER A O 1
ATOM 3954 N N . LYS A 1 493 ? 131.621 116.412 81.046 1.00 80.34 511 LYS A N 1
ATOM 3955 C CA . LYS A 1 493 ? 132.766 116.339 81.950 1.00 83.30 511 LYS A CA 1
ATOM 3956 C C . LYS A 1 493 ? 133.845 117.333 81.522 1.00 82.10 511 LYS A C 1
ATOM 3957 O O . LYS A 1 493 ? 134.978 116.974 81.195 1.00 82.19 511 LYS A O 1
ATOM 3963 N N . ALA A 1 494 ? 133.464 118.605 81.532 1.00 80.39 512 ALA A N 1
ATOM 3964 C CA . ALA A 1 494 ? 134.334 119.666 81.059 1.00 81.42 512 ALA A CA 1
ATOM 3965 C C . ALA A 1 494 ? 135.444 119.954 82.064 1.00 81.41 512 ALA A C 1
ATOM 3966 O O . ALA A 1 494 ? 135.368 119.593 83.241 1.00 82.48 512 ALA A O 1
ATOM 3968 N N . THR A 1 495 ? 136.491 120.610 81.575 1.00 85.31 513 THR A N 1
ATOM 3969 C CA . THR A 1 495 ? 137.567 121.115 82.412 1.00 87.10 513 THR A CA 1
ATOM 3970 C C . THR A 1 495 ? 137.391 122.614 82.626 1.00 84.37 513 THR A C 1
ATOM 3971 O O . THR A 1 495 ? 136.559 123.267 81.993 1.00 83.12 513 THR A O 1
ATOM 3975 N N . ASN A 1 496 ? 138.196 123.158 83.537 1.00 81.43 514 ASN A N 1
ATOM 3976 C CA . ASN A 1 496 ? 138.085 124.576 83.861 1.00 81.69 514 ASN A CA 1
ATOM 3977 C C . ASN A 1 496 ? 138.533 125.450 82.697 1.00 81.64 514 ASN A C 1
ATOM 3978 O O . ASN A 1 496 ? 137.973 126.530 82.474 1.00 78.10 514 ASN A O 1
ATOM 3983 N N . ASP A 1 497 ? 139.545 125.007 81.948 1.00 85.31 515 ASP A N 1
ATOM 3984 C CA . ASP A 1 497 ? 140.046 125.808 80.834 1.00 86.95 515 ASP A CA 1
ATOM 3985 C C . ASP A 1 497 ? 138.994 125.953 79.740 1.00 85.78 515 ASP A C 1
ATOM 3986 O O . ASP A 1 497 ? 138.753 127.058 79.238 1.00 84.47 515 ASP A O 1
ATOM 3991 N N . GLU A 1 498 ? 138.347 124.852 79.360 1.00 82.31 516 GLU A N 1
ATOM 3992 C CA . GLU A 1 498 ? 137.341 124.940 78.310 1.00 86.90 516 GLU A CA 1
ATOM 3993 C C . GLU A 1 498 ? 136.079 125.636 78.800 1.00 83.22 516 GLU A C 1
ATOM 3994 O O . GLU A 1 498 ? 135.387 126.288 78.009 1.00 84.16 516 GLU A O 1
ATOM 4000 N N . ILE A 1 499 ? 135.771 125.530 80.094 1.00 75.87 517 ILE A N 1
ATOM 4001 C CA . ILE A 1 499 ? 134.663 126.300 80.652 1.00 76.04 517 ILE A CA 1
ATOM 4002 C C . ILE A 1 499 ? 134.963 127.790 80.570 1.00 75.21 517 ILE A C 1
ATOM 4003 O O . ILE A 1 499 ? 134.093 128.594 80.222 1.00 78.42 517 ILE A O 1
ATOM 4008 N N . PHE A 1 500 ? 136.197 128.185 80.886 1.00 73.11 518 PHE A N 1
ATOM 4009 C CA . PHE A 1 500 ? 136.586 129.576 80.687 1.00 72.37 518 PHE A CA 1
ATOM 4010 C C . PHE A 1 500 ? 136.460 129.964 79.221 1.00 75.67 518 PHE A C 1
ATOM 4011 O O . PHE A 1 500 ? 136.013 131.070 78.897 1.00 75.02 518 PHE A O 1
ATOM 4019 N N . SER A 1 501 ? 136.851 129.065 78.317 1.00 77.77 519 SER A N 1
ATOM 4020 C CA . SER A 1 501 ? 136.762 129.372 76.894 1.00 79.78 519 SER A CA 1
ATOM 4021 C C . SER A 1 501 ? 135.323 129.652 76.480 1.00 78.25 519 SER A C 1
ATOM 4022 O O . SER A 1 501 ? 135.055 130.618 75.757 1.00 78.01 519 SER A O 1
ATOM 4025 N N . ILE A 1 502 ? 134.379 128.818 76.928 1.00 75.69 520 ILE A N 1
ATOM 4026 C CA . ILE A 1 502 ? 132.981 129.053 76.565 1.00 76.72 520 ILE A CA 1
ATOM 4027 C C . ILE A 1 502 ? 132.466 130.314 77.250 1.00 76.52 520 ILE A C 1
ATOM 4028 O O . ILE A 1 502 ? 131.674 131.064 76.667 1.00 77.26 520 ILE A O 1
ATOM 4033 N N . LEU A 1 503 ? 132.895 130.572 78.485 1.00 76.14 521 LEU A N 1
ATOM 4034 C CA . LEU A 1 503 ? 132.520 131.790 79.190 1.00 75.60 521 LEU A CA 1
ATOM 4035 C C . LEU A 1 503 ? 133.187 133.029 78.612 1.00 80.06 521 LEU A C 1
ATOM 4036 O O . LEU A 1 503 ? 132.885 134.140 79.056 1.00 82.60 521 LEU A O 1
ATOM 4041 N N . LYS A 1 504 ? 134.104 132.865 77.657 1.00 86.89 522 LYS A N 1
ATOM 4042 C CA . LYS A 1 504 ? 134.729 134.020 77.024 1.00 88.34 522 LYS A CA 1
ATOM 4043 C C . LYS A 1 504 ? 133.707 134.888 76.301 1.00 88.55 522 LYS A C 1
ATOM 4044 O O . LYS A 1 504 ? 133.821 136.119 76.309 1.00 85.52 522 LYS A O 1
ATOM 4050 N N . ASP A 1 505 ? 132.707 134.271 75.673 1.00 90.51 523 ASP A N 1
ATOM 4051 C CA . ASP A 1 505 ? 131.737 134.991 74.847 1.00 90.40 523 ASP A CA 1
ATOM 4052 C C . ASP A 1 505 ? 130.534 135.362 75.704 1.00 89.02 523 ASP A C 1
ATOM 4053 O O . ASP A 1 505 ? 129.548 134.629 75.782 1.00 90.86 523 ASP A O 1
ATOM 4058 N N . VAL A 1 506 ? 130.615 136.518 76.355 1.00 83.88 524 VAL A N 1
ATOM 4059 C CA . VAL A 1 506 ? 129.492 137.067 77.113 1.00 85.17 524 VAL A CA 1
ATOM 4060 C C . VAL A 1 506 ? 129.458 138.577 76.901 1.00 84.54 524 VAL A C 1
ATOM 4061 O O . VAL A 1 506 ? 130.469 139.254 77.135 1.00 85.21 524 VAL A O 1
ATOM 4065 N N . PRO A 1 507 ? 128.329 139.152 76.472 1.00 93.33 525 PRO A N 1
ATOM 4066 C CA . PRO A 1 507 ? 128.292 140.601 76.235 1.00 93.74 525 PRO A CA 1
ATOM 4067 C C . PRO A 1 507 ? 128.260 141.393 77.530 1.00 94.17 525 PRO A C 1
ATOM 4068 O O . PRO A 1 507 ? 127.186 141.770 78.009 1.00 93.25 525 PRO A O 1
ATOM 4072 N N . ASN A 1 508 ? 129.437 141.640 78.105 1.00 99.70 526 ASN A N 1
ATOM 4073 C CA . ASN A 1 508 ? 129.564 142.329 79.384 1.00 100.62 526 ASN A CA 1
ATOM 4074 C C . ASN A 1 508 ? 128.690 143.578 79.414 1.00 100.75 526 ASN A C 1
ATOM 4075 O O . ASN A 1 508 ? 128.986 144.555 78.715 1.00 99.20 526 ASN A O 1
ATOM 4080 N N . PRO A 1 509 ? 127.610 143.591 80.201 1.00 103.58 527 PRO A N 1
ATOM 4081 C CA . PRO A 1 509 ? 126.802 144.818 80.291 1.00 103.55 527 PRO A CA 1
ATOM 4082 C C . PRO A 1 509 ? 127.589 146.017 80.784 1.00 104.02 527 PRO A C 1
ATOM 4083 O O . PRO A 1 509 ? 127.307 147.147 80.366 1.00 102.10 527 PRO A O 1
ATOM 4087 N N . ASN A 1 510 ? 128.567 145.808 81.659 1.00 107.64 528 ASN A N 1
ATOM 4088 C CA . ASN A 1 510 ? 129.378 146.901 82.181 1.00 107.38 528 ASN A CA 1
ATOM 4089 C C . ASN A 1 510 ? 130.594 147.145 81.294 1.00 105.33 528 ASN A C 1
ATOM 4090 O O . ASN A 1 510 ? 131.019 148.285 81.106 1.00 105.68 528 ASN A O 1
ATOM 4095 N N . SER A 1 520 ? 136.651 143.855 85.036 1.00 86.34 538 SER A N 1
ATOM 4096 C CA . SER A 1 520 ? 137.227 142.625 85.566 1.00 90.33 538 SER A CA 1
ATOM 4097 C C . SER A 1 520 ? 136.142 141.729 86.153 1.00 90.98 538 SER A C 1
ATOM 4098 O O . SER A 1 520 ? 136.254 140.503 86.124 1.00 88.14 538 SER A O 1
ATOM 4101 N N . PHE A 1 521 ? 135.094 142.350 86.687 1.00 83.30 539 PHE A N 1
ATOM 4102 C CA . PHE A 1 521 ? 133.968 141.638 87.278 1.00 77.94 539 PHE A CA 1
ATOM 4103 C C . PHE A 1 521 ? 132.767 141.757 86.350 1.00 77.19 539 PHE A C 1
ATOM 4104 O O . PHE A 1 521 ? 132.316 142.868 86.051 1.00 78.93 539 PHE A O 1
ATOM 4112 N N . ASN A 1 522 ? 132.253 140.616 85.898 1.00 77.63 540 ASN A N 1
ATOM 4113 C CA . ASN A 1 522 ? 131.109 140.576 84.996 1.00 80.11 540 ASN A CA 1
ATOM 4114 C C . ASN A 1 522 ? 129.927 139.939 85.712 1.00 80.80 540 ASN A C 1
ATOM 4115 O O . ASN A 1 522 ? 130.027 138.775 86.136 1.00 84.65 540 ASN A O 1
ATOM 4120 N N . PRO A 1 523 ? 128.794 140.630 85.873 1.00 73.97 541 PRO A N 1
ATOM 4121 C CA . PRO A 1 523 ? 127.676 140.021 86.601 1.00 70.57 541 PRO A CA 1
ATOM 4122 C C . PRO A 1 523 ? 126.985 138.934 85.797 1.00 73.96 541 PRO A C 1
ATOM 4123 O O . PRO A 1 523 ? 126.561 137.923 86.360 1.00 70.34 541 PRO A O 1
ATOM 4127 N N . LEU A 1 524 ? 126.860 139.130 84.483 1.00 81.65 542 LEU A N 1
ATOM 4128 C CA . LEU A 1 524 ? 126.201 138.129 83.649 1.00 79.24 542 LEU A CA 1
ATOM 4129 C C . LEU A 1 524 ? 126.989 136.826 83.619 1.00 77.64 542 LEU A C 1
ATOM 4130 O O . LEU A 1 524 ? 126.403 135.738 83.658 1.00 78.17 542 LEU A O 1
ATOM 4135 N N . LYS A 1 525 ? 128.317 136.913 83.532 1.00 74.80 543 LYS A N 1
ATOM 4136 C CA . LYS A 1 525 ? 129.143 135.710 83.544 1.00 71.43 543 LYS A CA 1
ATOM 4137 C C . LYS A 1 525 ? 128.914 134.910 84.818 1.00 74.18 543 LYS A C 1
ATOM 4138 O O . LYS A 1 525 ? 128.647 133.701 84.774 1.00 76.22 543 LYS A O 1
ATOM 4144 N N . ILE A 1 526 ? 129.004 135.580 85.969 1.00 65.66 544 ILE A N 1
ATOM 4145 C CA . ILE A 1 526 ? 128.797 134.910 87.247 1.00 66.64 544 ILE A CA 1
ATOM 4146 C C . ILE A 1 526 ? 127.394 134.329 87.315 1.00 64.41 544 ILE A C 1
ATOM 4147 O O . ILE A 1 526 ? 127.196 133.194 87.761 1.00 64.84 544 ILE A O 1
ATOM 4152 N N . GLU A 1 527 ? 126.398 135.102 86.885 1.00 63.52 545 GLU A N 1
ATOM 4153 C CA . GLU A 1 527 ? 125.018 134.640 86.948 1.00 62.73 545 GLU A CA 1
ATOM 4154 C C . GLU A 1 527 ? 124.836 133.359 86.150 1.00 60.16 545 GLU A C 1
ATOM 4155 O O . GLU A 1 527 ? 124.322 132.361 86.666 1.00 63.45 545 GLU A O 1
ATOM 4161 N N . VAL A 1 528 ? 125.264 133.364 84.888 1.00 63.95 546 VAL A N 1
ATOM 4162 C CA . VAL A 1 528 ? 125.070 132.196 84.034 1.00 63.96 546 VAL A CA 1
ATOM 4163 C C . VAL A 1 528 ? 125.817 130.998 84.605 1.00 65.16 546 VAL A C 1
ATOM 4164 O O . VAL A 1 528 ? 125.268 129.892 84.714 1.00 67.41 546 VAL A O 1
ATOM 4168 N N . PHE A 1 529 ? 127.078 131.203 84.997 1.00 63.05 547 PHE A N 1
ATOM 4169 C CA . PHE A 1 529 ? 127.877 130.093 85.502 1.00 62.70 547 PHE A CA 1
ATOM 4170 C C . PHE A 1 529 ? 127.246 129.483 86.745 1.00 64.69 547 PHE A C 1
ATOM 4171 O O . PHE A 1 529 ? 127.050 128.265 86.821 1.00 64.89 547 PHE A O 1
ATOM 4179 N N . VAL A 1 530 ? 126.925 130.317 87.737 1.00 55.62 548 VAL A N 1
ATOM 4180 C CA . VAL A 1 530 ? 126.394 129.803 88.994 1.00 52.02 548 VAL A CA 1
ATOM 4181 C C . VAL A 1 530 ? 125.034 129.156 88.775 1.00 58.59 548 VAL A C 1
ATOM 4182 O O . VAL A 1 530 ? 124.744 128.094 89.338 1.00 62.60 548 VAL A O 1
ATOM 4186 N N . GLN A 1 531 ? 124.171 129.780 87.969 1.00 60.21 549 GLN A N 1
ATOM 4187 C CA . GLN A 1 531 ? 122.861 129.197 87.711 1.00 52.71 549 GLN A CA 1
ATOM 4188 C C . GLN A 1 531 ? 122.996 127.806 87.113 1.00 57.79 549 GLN A C 1
ATOM 4189 O O . GLN A 1 531 ? 122.387 126.847 87.600 1.00 62.01 549 GLN A O 1
ATOM 4195 N N . THR A 1 532 ? 123.799 127.673 86.053 1.00 57.78 550 THR A N 1
ATOM 4196 C CA . THR A 1 532 ? 123.943 126.369 85.416 1.00 59.10 550 THR A CA 1
ATOM 4197 C C . THR A 1 532 ? 124.555 125.354 86.372 1.00 65.43 550 THR A C 1
ATOM 4198 O O . THR A 1 532 ? 124.072 124.219 86.480 1.00 65.57 550 THR A O 1
ATOM 4202 N N . LEU A 1 533 ? 125.611 125.749 87.087 1.00 61.36 551 LEU A N 1
ATOM 4203 C CA . LEU A 1 533 ? 126.269 124.825 88.002 1.00 59.61 551 LEU A CA 1
ATOM 4204 C C . LEU A 1 533 ? 125.302 124.318 89.061 1.00 62.98 551 LEU A C 1
ATOM 4205 O O . LEU A 1 533 ? 125.205 123.108 89.295 1.00 61.30 551 LEU A O 1
ATOM 4210 N N . LEU A 1 534 ? 124.572 125.227 89.709 1.00 58.38 552 LEU A N 1
ATOM 4211 C CA . LEU A 1 534 ? 123.669 124.819 90.775 1.00 52.66 552 LEU A CA 1
ATOM 4212 C C . LEU A 1 534 ? 122.509 123.993 90.233 1.00 58.56 552 LEU A C 1
ATOM 4213 O O . LEU A 1 534 ? 122.107 123.003 90.855 1.00 66.91 552 LEU A O 1
ATOM 4218 N N . HIS A 1 535 ? 121.961 124.370 89.076 1.00 57.17 553 HIS A N 1
ATOM 4219 C CA . HIS A 1 535 ? 120.851 123.609 88.514 1.00 57.10 553 HIS A CA 1
ATOM 4220 C C . HIS A 1 535 ? 121.273 122.184 88.187 1.00 59.13 553 HIS A C 1
ATOM 4221 O O . HIS A 1 535 ? 120.549 121.228 88.487 1.00 62.93 553 HIS A O 1
ATOM 4228 N N . LEU A 1 536 ? 122.442 122.018 87.564 1.00 60.80 554 LEU A N 1
ATOM 4229 C CA . LEU A 1 536 ? 122.877 120.675 87.197 1.00 65.17 554 LEU A CA 1
ATOM 4230 C C . LEU A 1 536 ? 123.189 119.830 88.424 1.00 64.46 554 LEU A C 1
ATOM 4231 O O . LEU A 1 536 ? 123.037 118.604 88.385 1.00 59.18 554 LEU A O 1
ATOM 4236 N N . ALA A 1 537 ? 123.620 120.459 89.514 1.00 59.48 555 ALA A N 1
ATOM 4237 C CA . ALA A 1 537 ? 123.897 119.776 90.776 1.00 56.70 555 ALA A CA 1
ATOM 4238 C C . ALA A 1 537 ? 122.779 119.998 91.782 1.00 59.57 555 ALA A C 1
ATOM 4239 O O . ALA A 1 537 ? 123.028 120.160 92.979 1.00 67.93 555 ALA A O 1
ATOM 4241 N N . ALA A 1 538 ? 121.531 120.016 91.312 1.00 58.16 556 ALA A N 1
ATOM 4242 C CA . ALA A 1 538 ? 120.370 120.299 92.145 1.00 61.29 556 ALA A CA 1
ATOM 4243 C C . ALA A 1 538 ? 119.627 119.035 92.557 1.00 62.54 556 ALA A C 1
ATOM 4244 O O . ALA A 1 538 ? 118.397 119.052 92.677 1.00 63.84 556 ALA A O 1
ATOM 4246 N N . LYS A 1 539 ? 120.345 117.936 92.774 1.00 59.12 557 LYS A N 1
ATOM 4247 C CA . LYS A 1 539 ? 119.734 116.687 93.205 1.00 63.84 557 LYS A CA 1
ATOM 4248 C C . LYS A 1 539 ? 120.083 116.305 94.632 1.00 66.04 557 LYS A C 1
ATOM 4249 O O . LYS A 1 539 ? 119.246 115.712 95.315 1.00 69.90 557 LYS A O 1
ATOM 4255 N N . SER A 1 540 ? 121.282 116.629 95.104 1.00 66.46 558 SER A N 1
ATOM 4256 C CA . SER A 1 540 ? 121.691 116.257 96.450 1.00 66.03 558 SER A CA 1
ATOM 4257 C C . SER A 1 540 ? 122.786 117.206 96.908 1.00 65.21 558 SER A C 1
ATOM 4258 O O . SER A 1 540 ? 123.384 117.928 96.106 1.00 70.43 558 SER A O 1
ATOM 4261 N N . PHE A 1 541 ? 123.034 117.200 98.218 1.00 52.43 559 PHE A N 1
ATOM 4262 C CA . PHE A 1 541 ? 124.103 118.027 98.765 1.00 49.31 559 PHE A CA 1
ATOM 4263 C C . PHE A 1 541 ? 125.470 117.519 98.336 1.00 58.89 559 PHE A C 1
ATOM 4264 O O . PHE A 1 541 ? 126.385 118.319 98.112 1.00 57.66 559 PHE A O 1
ATOM 4272 N N . SER A 1 542 ? 125.633 116.199 98.221 1.00 68.52 560 SER A N 1
ATOM 4273 C CA . SER A 1 542 ? 126.907 115.650 97.770 1.00 61.97 560 SER A CA 1
ATOM 4274 C C . SER A 1 542 ? 127.225 116.095 96.349 1.00 64.40 560 SER A C 1
ATOM 4275 O O . SER A 1 542 ? 128.371 116.442 96.041 1.00 67.25 560 SER A O 1
ATOM 4278 N N . HIS A 1 543 ? 126.223 116.086 95.466 1.00 70.29 561 HIS A N 1
ATOM 4279 C CA . HIS A 1 543 ? 126.446 116.538 94.097 1.00 70.25 561 HIS A CA 1
ATOM 4280 C C . HIS A 1 543 ? 126.841 118.007 94.062 1.00 60.68 561 HIS A C 1
ATOM 4281 O O . HIS A 1 543 ? 127.754 118.396 93.325 1.00 63.42 561 HIS A O 1
ATOM 4288 N N . SER A 1 544 ? 126.162 118.840 94.852 1.00 45.95 562 SER A N 1
ATOM 4289 C CA . SER A 1 544 ? 126.504 120.257 94.892 1.00 48.60 562 SER A CA 1
ATOM 4290 C C . SER A 1 544 ? 127.916 120.463 95.424 1.00 57.80 562 SER A C 1
ATOM 4291 O O . SER A 1 544 ? 128.663 121.300 94.908 1.00 62.66 562 SER A O 1
ATOM 4294 N N . PHE A 1 545 ? 128.299 119.709 96.456 1.00 56.12 563 PHE A N 1
ATOM 4295 C CA . PHE A 1 545 ? 129.658 119.802 96.979 1.00 52.12 563 PHE A CA 1
ATOM 4296 C C . PHE A 1 545 ? 130.679 119.428 95.917 1.00 57.51 563 PHE A C 1
ATOM 4297 O O . PHE A 1 545 ? 131.679 120.130 95.722 1.00 58.03 563 PHE A O 1
ATOM 4305 N N . SER A 1 546 ? 130.453 118.307 95.231 1.00 56.97 564 SER A N 1
ATOM 4306 C CA . SER A 1 546 ? 131.404 117.869 94.220 1.00 55.05 564 SER A CA 1
ATOM 4307 C C . SER A 1 546 ? 131.523 118.899 93.109 1.00 60.42 564 SER A C 1
ATOM 4308 O O . SER A 1 546 ? 132.631 119.218 92.662 1.00 67.39 564 SER A O 1
ATOM 4311 N N . ALA A 1 547 ? 130.393 119.443 92.658 1.00 57.18 565 ALA A N 1
ATOM 4312 C CA . ALA A 1 547 ? 130.430 120.416 91.574 1.00 58.68 565 ALA A CA 1
ATOM 4313 C C . ALA A 1 547 ? 131.112 121.708 92.011 1.00 55.60 565 ALA A C 1
ATOM 4314 O O . ALA A 1 547 ? 131.877 122.301 91.243 1.00 61.87 565 ALA A O 1
ATOM 4316 N N . LEU A 1 548 ? 130.850 122.163 93.239 1.00 52.34 566 LEU A N 1
ATOM 4317 C CA . LEU A 1 548 ? 131.487 123.381 93.729 1.00 51.90 566 LEU A CA 1
ATOM 4318 C C . LEU A 1 548 ? 132.993 123.199 93.845 1.00 53.14 566 LEU A C 1
ATOM 4319 O O . LEU A 1 548 ? 133.770 124.046 93.393 1.00 60.32 566 LEU A O 1
ATOM 4324 N N . ALA A 1 549 ? 133.425 122.094 94.458 1.00 60.00 567 ALA A N 1
ATOM 4325 C CA . ALA A 1 549 ? 134.854 121.861 94.638 1.00 63.29 567 ALA A CA 1
ATOM 4326 C C . ALA A 1 549 ? 135.561 121.680 93.301 1.00 63.06 567 ALA A C 1
ATOM 4327 O O . ALA A 1 549 ? 136.651 122.226 93.091 1.00 59.39 567 ALA A O 1
ATOM 4329 N N . LYS A 1 550 ? 134.954 120.923 92.383 1.00 61.43 568 LYS A N 1
ATOM 4330 C CA . LYS A 1 550 ? 135.606 120.636 91.110 1.00 59.80 568 LYS A CA 1
ATOM 4331 C C . LYS A 1 550 ? 135.883 121.912 90.329 1.00 63.19 568 LYS A C 1
ATOM 4332 O O . LYS A 1 550 ? 136.961 122.066 89.742 1.00 68.02 568 LYS A O 1
ATOM 4338 N N . PHE A 1 551 ? 134.924 122.838 90.305 1.00 58.86 569 PHE A N 1
ATOM 4339 C CA . PHE A 1 551 ? 135.056 124.083 89.562 1.00 58.01 569 PHE A CA 1
ATOM 4340 C C . PHE A 1 551 ? 135.411 125.249 90.475 1.00 58.32 569 PHE A C 1
ATOM 4341 O O . PHE A 1 551 ? 134.991 126.385 90.234 1.00 63.79 569 PHE A O 1
ATOM 4349 N N . HIS A 1 552 ? 136.182 124.977 91.528 1.00 58.00 570 HIS A N 1
ATOM 4350 C CA . HIS A 1 552 ? 136.520 126.007 92.500 1.00 61.85 570 HIS A CA 1
ATOM 4351 C C . HIS A 1 552 ? 137.391 127.087 91.867 1.00 63.93 570 HIS A C 1
ATOM 4352 O O . HIS A 1 552 ? 137.271 128.267 92.216 1.00 68.15 570 HIS A O 1
ATOM 4359 N N . GLU A 1 553 ? 138.259 126.706 90.928 1.00 65.52 571 GLU A N 1
ATOM 4360 C CA . GLU A 1 553 ? 139.122 127.683 90.274 1.00 65.84 571 GLU A CA 1
ATOM 4361 C C . GLU A 1 553 ? 138.288 128.709 89.516 1.00 66.73 571 GLU A C 1
ATOM 4362 O O . GLU A 1 553 ? 138.583 129.910 89.542 1.00 65.55 571 GLU A O 1
ATOM 4368 N N . VAL A 1 554 ? 137.231 128.251 88.844 1.00 68.59 572 VAL A N 1
ATOM 4369 C CA . VAL A 1 554 ? 136.350 129.170 88.130 1.00 67.93 572 VAL A CA 1
ATOM 4370 C C . VAL A 1 554 ? 135.714 130.151 89.104 1.00 65.71 572 VAL A C 1
ATOM 4371 O O . VAL A 1 554 ? 135.623 131.353 88.830 1.00 68.51 572 VAL A O 1
ATOM 4375 N N . PHE A 1 555 ? 135.262 129.655 90.256 1.00 58.42 573 PHE A N 1
ATOM 4376 C CA . PHE A 1 555 ? 134.664 130.532 91.256 1.00 53.48 573 PHE A CA 1
ATOM 4377 C C . PHE A 1 555 ? 135.661 131.581 91.726 1.00 61.75 573 PHE A C 1
ATOM 4378 O O . PHE A 1 555 ? 135.334 132.769 91.814 1.00 65.09 573 PHE A O 1
ATOM 4386 N N . LYS A 1 556 ? 136.891 131.160 92.027 1.00 63.59 574 LYS A N 1
ATOM 4387 C CA . LYS A 1 556 ? 137.891 132.116 92.491 1.00 62.01 574 LYS A CA 1
ATOM 4388 C C . LYS A 1 556 ? 138.183 133.163 91.426 1.00 62.27 574 LYS A C 1
ATOM 4389 O O . LYS A 1 556 ? 138.323 134.352 91.735 1.00 65.05 574 LYS A O 1
ATOM 4395 N N . THR A 1 557 ? 138.285 132.741 90.165 1.00 61.98 575 THR A N 1
ATOM 4396 C CA . THR A 1 557 ? 138.555 133.694 89.093 1.00 63.52 575 THR A CA 1
ATOM 4397 C C . THR A 1 557 ? 137.405 134.678 88.925 1.00 62.65 575 THR A C 1
ATOM 4398 O O . THR A 1 557 ? 137.631 135.874 88.709 1.00 63.77 575 THR A O 1
ATOM 4402 N N . LEU A 1 558 ? 136.165 134.195 89.013 1.00 68.28 576 LEU A N 1
ATOM 4403 C CA . LEU A 1 558 ? 135.005 135.054 88.813 1.00 67.24 576 LEU A CA 1
ATOM 4404 C C . LEU A 1 558 ? 134.590 135.792 90.078 1.00 66.93 576 LEU A C 1
ATOM 4405 O O . LEU A 1 558 ? 133.829 136.760 89.989 1.00 66.37 576 LEU A O 1
ATOM 4410 N N . ALA A 1 559 ? 135.075 135.368 91.244 1.00 68.65 577 ALA A N 1
ATOM 4411 C CA . ALA A 1 559 ? 134.738 135.992 92.517 1.00 67.26 577 ALA A CA 1
ATOM 4412 C C . ALA A 1 559 ? 135.947 136.676 93.149 1.00 65.31 577 ALA A C 1
ATOM 4413 O O . ALA A 1 559 ? 136.100 136.675 94.372 1.00 66.10 577 ALA A O 1
ATOM 4415 N N . GLU A 1 560 ? 136.820 137.257 92.325 1.00 61.69 578 GLU A N 1
ATOM 4416 C CA . GLU A 1 560 ? 138.005 137.920 92.858 1.00 64.34 578 GLU A CA 1
ATOM 4417 C C . GLU A 1 560 ? 137.631 139.133 93.701 1.00 68.45 578 GLU A C 1
ATOM 4418 O O . GLU A 1 560 ? 138.198 139.348 94.778 1.00 72.82 578 GLU A O 1
ATOM 4424 N N . SER A 1 561 ? 136.682 139.934 93.230 1.00 63.07 579 SER A N 1
ATOM 4425 C CA . SER A 1 561 ? 136.297 141.159 93.912 1.00 66.24 579 SER A CA 1
ATOM 4426 C C . SER A 1 561 ? 135.147 140.901 94.880 1.00 69.35 579 SER A C 1
ATOM 4427 O O . SER A 1 561 ? 134.516 139.842 94.868 1.00 75.23 579 SER A O 1
ATOM 4430 N N . ASP A 1 562 ? 134.886 141.894 95.733 1.00 65.23 580 ASP A N 1
ATOM 4431 C CA . ASP A 1 562 ? 133.767 141.790 96.665 1.00 65.61 580 ASP A CA 1
ATOM 4432 C C . ASP A 1 562 ? 132.438 141.742 95.922 1.00 66.39 580 ASP A C 1
ATOM 4433 O O . ASP A 1 562 ? 131.536 140.979 96.293 1.00 67.88 580 ASP A O 1
ATOM 4438 N N . GLU A 1 563 ? 132.298 142.551 94.871 1.00 63.39 581 GLU A N 1
ATOM 4439 C CA . GLU A 1 563 ? 131.065 142.535 94.094 1.00 62.62 581 GLU A CA 1
ATOM 4440 C C . GLU A 1 563 ? 130.820 141.158 93.496 1.00 62.70 581 GLU A C 1
ATOM 4441 O O . GLU A 1 563 ? 129.677 140.695 93.440 1.00 67.84 581 GLU A O 1
ATOM 4447 N N . GLY A 1 564 ? 131.880 140.490 93.041 1.00 59.58 582 GLY A N 1
ATOM 4448 C CA . GLY A 1 564 ? 131.717 139.146 92.514 1.00 62.74 582 GLY A CA 1
ATOM 4449 C C . GLY A 1 564 ? 131.186 138.178 93.552 1.00 56.62 582 GLY A C 1
ATOM 4450 O O . GLY A 1 564 ? 130.311 137.361 93.262 1.00 65.52 582 GLY A O 1
ATOM 4451 N N . LYS A 1 565 ? 131.706 138.257 94.777 1.00 46.73 583 LYS A N 1
ATOM 4452 C CA . LYS A 1 565 ? 131.233 137.372 95.838 1.00 53.39 583 LYS A CA 1
ATOM 4453 C C . LYS A 1 565 ? 129.777 137.660 96.181 1.00 55.41 583 LYS A C 1
ATOM 4454 O O . LYS A 1 565 ? 128.973 136.733 96.358 1.00 58.47 583 LYS A O 1
ATOM 4460 N N . LEU A 1 566 ? 129.418 138.942 96.276 1.00 51.06 584 LEU A N 1
ATOM 4461 C CA . LEU A 1 566 ? 128.032 139.296 96.553 1.00 48.24 584 LEU A CA 1
ATOM 4462 C C . LEU A 1 566 ? 127.111 138.799 95.448 1.00 57.99 584 LEU A C 1
ATOM 4463 O O . LEU A 1 566 ? 126.011 138.307 95.722 1.00 63.16 584 LEU A O 1
ATOM 4468 N N . HIS A 1 567 ? 127.539 138.920 94.191 1.00 56.31 585 HIS A N 1
ATOM 4469 C CA . HIS A 1 567 ? 126.715 138.448 93.084 1.00 51.06 585 HIS A CA 1
ATOM 4470 C C . HIS A 1 567 ? 126.588 136.931 93.093 1.00 46.90 585 HIS A C 1
ATOM 4471 O O . HIS A 1 567 ? 125.527 136.392 92.765 1.00 58.73 585 HIS A O 1
ATOM 4478 N N . VAL A 1 568 ? 127.660 136.222 93.451 1.00 43.36 586 VAL A N 1
ATOM 4479 C CA . VAL A 1 568 ? 127.572 134.770 93.563 1.00 44.82 586 VAL A CA 1
ATOM 4480 C C . VAL A 1 568 ? 126.549 134.390 94.622 1.00 49.50 586 VAL A C 1
ATOM 4481 O O . VAL A 1 568 ? 125.724 133.491 94.418 1.00 55.44 586 VAL A O 1
ATOM 4485 N N . LEU A 1 569 ? 126.587 135.067 95.770 1.00 43.59 587 LEU A N 1
ATOM 4486 C CA . LEU A 1 569 ? 125.611 134.782 96.818 1.00 43.06 587 LEU A CA 1
ATOM 4487 C C . LEU A 1 569 ? 124.194 135.093 96.351 1.00 44.67 587 LEU A C 1
ATOM 4488 O O . LEU A 1 569 ? 123.263 134.321 96.610 1.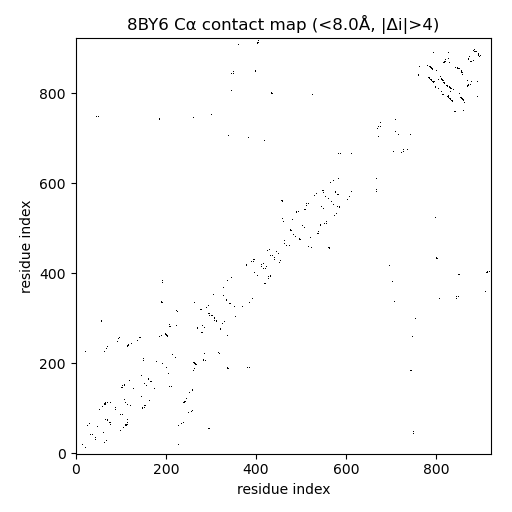00 51.96 587 LEU A O 1
ATOM 4493 N N . ARG A 1 570 ? 124.011 136.220 95.661 1.00 48.78 588 ARG A N 1
ATOM 4494 C CA . ARG A 1 570 ? 122.681 136.586 95.185 1.00 45.52 588 ARG A CA 1
ATOM 4495 C C . ARG A 1 570 ? 122.151 135.561 94.192 1.00 43.64 588 ARG A C 1
ATOM 4496 O O . ARG A 1 570 ? 120.975 135.187 94.242 1.00 51.68 588 ARG A O 1
ATOM 4504 N N . VAL A 1 571 ? 123.004 135.096 93.280 1.00 50.87 589 VAL A N 1
ATOM 4505 C CA . VAL A 1 571 ? 122.566 134.125 92.285 1.00 45.66 589 VAL A CA 1
ATOM 4506 C C . VAL A 1 571 ? 122.260 132.787 92.944 1.00 52.40 589 VAL A C 1
ATOM 4507 O O . VAL A 1 571 ? 121.299 132.103 92.573 1.00 62.37 589 VAL A O 1
ATOM 4511 N N . MET A 1 572 ? 123.070 132.387 93.926 1.00 44.02 590 MET A N 1
ATOM 4512 C CA . MET A 1 572 ? 122.780 131.157 94.653 1.00 42.49 590 MET A CA 1
ATOM 4513 C C . MET A 1 572 ? 121.442 131.254 95.370 1.00 43.11 590 MET A C 1
ATOM 4514 O O . MET A 1 572 ? 120.667 130.291 95.390 1.00 48.58 590 MET A O 1
ATOM 4519 N N . PHE A 1 573 ? 121.154 132.410 95.973 1.00 45.52 591 PHE A N 1
ATOM 4520 C CA . PHE A 1 573 ? 119.858 132.603 96.615 1.00 39.05 591 PHE A CA 1
ATOM 4521 C C . PHE A 1 573 ? 118.726 132.536 95.599 1.00 39.30 591 PHE A C 1
ATOM 4522 O O . PHE A 1 573 ? 117.683 131.926 95.859 1.00 47.10 591 PHE A O 1
ATOM 4530 N N . GLU A 1 574 ? 118.913 133.159 94.434 1.00 45.50 592 GLU A N 1
ATOM 4531 C CA . GLU A 1 574 ? 117.876 133.130 93.409 1.00 48.39 592 GLU A CA 1
ATOM 4532 C C . GLU A 1 574 ? 117.593 131.706 92.950 1.00 46.10 592 GLU A C 1
ATOM 4533 O O . GLU A 1 574 ? 116.432 131.320 92.779 1.00 46.22 592 GLU A O 1
ATOM 4539 N N . VAL A 1 575 ? 118.641 130.910 92.737 1.00 49.62 593 VAL A N 1
ATOM 4540 C CA . VAL A 1 575 ? 118.445 129.528 92.310 1.00 43.68 593 VAL A CA 1
ATOM 4541 C C . VAL A 1 575 ? 117.756 128.726 93.405 1.00 46.78 593 VAL A C 1
ATOM 4542 O O . VAL A 1 575 ? 116.797 127.991 93.150 1.00 55.80 593 VAL A O 1
ATOM 4546 N N . TRP A 1 576 ? 118.234 128.857 94.639 1.00 49.92 594 TRP A N 1
ATOM 4547 C CA . TRP A 1 576 ? 117.731 128.104 95.786 1.00 48.40 594 TRP A CA 1
ATOM 4548 C C . TRP A 1 576 ? 117.131 129.098 96.770 1.00 47.30 594 TRP A C 1
ATOM 4549 O O . TRP A 1 576 ? 117.831 129.612 97.642 1.00 59.86 594 TRP A O 1
ATOM 4560 N N . ARG A 1 577 ? 115.839 129.378 96.626 1.00 45.08 595 ARG A N 1
ATOM 4561 C CA . ARG A 1 577 ? 115.120 130.191 97.592 1.00 43.55 595 ARG A CA 1
ATOM 4562 C C . ARG A 1 577 ? 114.001 129.432 98.285 1.00 51.79 595 ARG A C 1
ATOM 4563 O O . ARG A 1 577 ? 113.565 129.853 99.361 1.00 55.39 595 ARG A O 1
ATOM 4571 N N . ASN A 1 578 ? 113.532 128.331 97.704 1.00 56.14 596 ASN A N 1
ATOM 4572 C CA . ASN A 1 578 ? 112.558 127.462 98.343 1.00 47.10 596 ASN A CA 1
ATOM 4573 C C . ASN A 1 578 ? 113.211 126.344 99.141 1.00 48.33 596 ASN A C 1
ATOM 4574 O O . ASN A 1 578 ? 112.501 125.499 99.691 1.00 53.71 596 ASN A O 1
ATOM 4579 N N . HIS A 1 579 ? 114.539 126.316 99.213 1.00 39.78 597 HIS A N 1
ATOM 4580 C CA . HIS A 1 579 ? 115.280 125.300 99.957 1.00 41.45 597 HIS A CA 1
ATOM 4581 C C . HIS A 1 579 ? 116.306 125.995 100.844 1.00 46.52 597 HIS A C 1
ATOM 4582 O O . HIS A 1 579 ? 117.508 125.982 100.557 1.00 52.17 597 HIS A O 1
ATOM 4589 N N . PRO A 1 580 ? 115.859 126.623 101.934 1.00 34.53 598 PRO A N 1
ATOM 4590 C CA . PRO A 1 580 ? 116.805 127.354 102.792 1.00 41.69 598 PRO A CA 1
ATOM 4591 C C . PRO A 1 580 ? 117.926 126.491 103.346 1.00 43.02 598 PRO A C 1
ATOM 4592 O O . PRO A 1 580 ? 119.035 126.999 103.563 1.00 50.47 598 PRO A O 1
ATOM 4596 N N . GLN A 1 581 ? 117.680 125.204 103.594 1.00 37.15 599 GLN A N 1
ATOM 4597 C CA . GLN A 1 581 ? 118.759 124.336 104.052 1.00 31.13 599 GLN A CA 1
ATOM 4598 C C . GLN A 1 581 ? 119.868 124.261 103.014 1.00 37.13 599 GLN A C 1
ATOM 4599 O O . GLN A 1 581 ? 121.057 124.272 103.357 1.00 50.51 599 GLN A O 1
ATOM 4605 N N . MET A 1 582 ? 119.498 124.181 101.735 1.00 39.78 600 MET A N 1
ATOM 4606 C CA . MET A 1 582 ? 120.497 124.218 100.675 1.00 40.92 600 MET A CA 1
ATOM 4607 C C . MET A 1 582 ? 121.260 125.533 100.692 1.00 43.24 600 MET A C 1
ATOM 4608 O O . MET A 1 582 ? 122.479 125.551 100.500 1.00 48.05 600 MET A O 1
ATOM 4613 N N . ILE A 1 583 ? 120.562 126.649 100.908 1.00 40.44 601 ILE A N 1
ATOM 4614 C CA . ILE A 1 583 ? 121.244 127.937 100.985 1.00 33.37 601 ILE A CA 1
ATOM 4615 C C . ILE A 1 583 ? 122.301 127.901 102.078 1.00 36.34 601 ILE A C 1
ATOM 4616 O O . ILE A 1 583 ? 123.453 128.300 101.870 1.00 42.91 601 ILE A O 1
ATOM 4621 N N . ALA A 1 584 ? 121.917 127.432 103.266 1.00 33.78 602 ALA A N 1
ATOM 4622 C CA . ALA A 1 584 ? 122.841 127.429 104.393 1.00 37.21 602 ALA A CA 1
ATOM 4623 C C . ALA A 1 584 ? 124.039 126.533 104.117 1.00 36.47 602 ALA A C 1
ATOM 4624 O O . ALA A 1 584 ? 125.189 126.915 104.367 1.00 50.20 602 ALA A O 1
ATOM 4626 N N . VAL A 1 585 ? 123.789 125.337 103.586 1.00 39.42 603 VAL A N 1
ATOM 4627 C CA . VAL A 1 585 ? 124.875 124.398 103.323 1.00 42.96 603 VAL A CA 1
ATOM 4628 C C . VAL A 1 585 ? 125.821 124.953 102.262 1.00 42.32 603 VAL A C 1
ATOM 4629 O O . VAL A 1 585 ? 127.050 124.860 102.391 1.00 54.10 603 VAL A O 1
ATOM 4633 N N . LEU A 1 586 ? 125.267 125.533 101.195 1.00 35.55 604 LEU A N 1
ATOM 4634 C CA . LEU A 1 586 ? 126.102 126.092 100.140 1.00 33.36 604 LEU A CA 1
ATOM 4635 C C . LEU A 1 586 ? 126.925 127.265 100.650 1.00 40.44 604 LEU A C 1
ATOM 4636 O O . LEU A 1 586 ? 128.099 127.401 100.297 1.00 50.43 604 LEU A O 1
ATOM 4641 N N . VAL A 1 587 ? 126.331 128.131 101.473 1.00 41.17 605 VAL A N 1
ATOM 4642 C CA . VAL A 1 587 ? 127.092 129.244 102.031 1.00 36.23 605 VAL A CA 1
ATOM 4643 C C . VAL A 1 587 ? 128.216 128.722 102.913 1.00 35.63 605 VAL A C 1
ATOM 4644 O O . VAL A 1 587 ? 129.343 129.230 102.875 1.00 47.20 605 VAL A O 1
ATOM 4648 N N . ASP A 1 588 ? 127.926 127.708 103.728 1.00 42.10 606 ASP A N 1
ATOM 4649 C CA . ASP A 1 588 ? 128.960 127.116 104.570 1.00 42.67 606 ASP A CA 1
ATOM 4650 C C . ASP A 1 588 ? 130.122 126.622 103.720 1.00 44.44 606 ASP A C 1
ATOM 4651 O O . ASP A 1 588 ? 131.289 126.930 103.997 1.00 54.52 606 ASP A O 1
ATOM 4656 N N . LYS A 1 589 ? 129.821 125.848 102.675 1.00 40.84 607 LYS A N 1
ATOM 4657 C CA . LYS A 1 589 ? 130.885 125.291 101.847 1.00 38.18 607 LYS A CA 1
ATOM 4658 C C . LYS A 1 589 ? 131.652 126.386 101.115 1.00 37.75 607 LYS A C 1
ATOM 4659 O O . LYS A 1 589 ? 132.878 126.308 100.982 1.00 49.82 607 LYS A O 1
ATOM 4665 N N . MET A 1 590 ? 130.952 127.411 100.626 1.00 43.88 608 MET A N 1
ATOM 4666 C CA . MET A 1 590 ? 131.635 128.506 99.944 1.00 44.65 608 MET A CA 1
ATOM 4667 C C . MET A 1 590 ? 132.577 129.242 100.886 1.00 46.19 608 MET A C 1
ATOM 4668 O O . MET A 1 590 ? 133.684 129.624 100.492 1.00 51.58 608 MET A O 1
ATOM 4673 N N . ILE A 1 591 ? 132.154 129.465 102.132 1.00 48.48 609 ILE A N 1
ATOM 4674 C CA . ILE A 1 591 ? 133.033 130.120 103.097 1.00 41.78 609 ILE A CA 1
ATOM 4675 C C . ILE A 1 591 ? 134.247 129.250 103.386 1.00 39.86 609 ILE A C 1
ATOM 4676 O O . ILE A 1 591 ? 135.384 129.736 103.410 1.00 46.32 609 ILE A O 1
ATOM 4681 N N . ARG A 1 592 ? 134.031 127.953 103.614 1.00 34.90 610 ARG A N 1
ATOM 4682 C CA . ARG A 1 592 ? 135.155 127.079 103.938 1.00 38.94 610 ARG A CA 1
ATOM 4683 C C . ARG A 1 592 ? 136.150 127.012 102.787 1.00 48.08 610 ARG A C 1
ATOM 4684 O O . ARG A 1 592 ? 137.367 127.028 103.006 1.00 47.04 610 ARG A O 1
ATOM 4692 N N . THR A 1 593 ? 135.652 126.936 101.553 1.00 49.14 611 THR A N 1
ATOM 4693 C CA . THR A 1 593 ? 136.520 126.861 100.387 1.00 44.44 611 THR A CA 1
ATOM 4694 C C . THR A 1 593 ? 137.163 128.202 100.050 1.00 49.96 611 THR A C 1
ATOM 4695 O O . THR A 1 593 ? 138.033 128.251 99.176 1.00 55.55 611 THR A O 1
ATOM 4699 N N . GLN A 1 594 ? 136.765 129.279 100.727 1.00 50.58 612 GLN A N 1
ATOM 4700 C CA . GLN A 1 594 ? 137.282 130.628 100.512 1.00 53.13 612 GLN A CA 1
ATOM 4701 C C . GLN A 1 594 ? 136.765 131.257 99.226 1.00 52.25 612 GLN A C 1
ATOM 4702 O O . GLN A 1 594 ? 137.352 132.222 98.729 1.00 51.17 612 GLN A O 1
ATOM 4708 N N . ILE A 1 595 ? 135.673 130.733 98.672 1.00 51.91 613 ILE A N 1
ATOM 4709 C CA . ILE A 1 595 ? 135.053 131.370 97.515 1.00 51.96 613 ILE A CA 1
ATOM 4710 C C . ILE A 1 595 ? 134.528 132.749 97.893 1.00 54.14 613 ILE A C 1
ATOM 4711 O O . ILE A 1 595 ? 134.717 133.726 97.160 1.00 58.52 613 ILE A O 1
ATOM 4716 N N . VAL A 1 596 ? 133.861 132.847 99.040 1.00 46.07 614 VAL A N 1
ATOM 4717 C CA . VAL A 1 596 ? 133.323 134.103 99.546 1.00 47.33 614 VAL A CA 1
ATOM 4718 C C . VAL A 1 596 ? 133.735 134.244 101.003 1.00 55.32 614 VAL A C 1
ATOM 4719 O O . VAL A 1 596 ? 133.651 133.279 101.771 1.00 63.45 614 VAL A O 1
ATOM 4723 N N . ASP A 1 597 ? 134.188 135.435 101.379 1.00 47.70 615 ASP A N 1
ATOM 4724 C CA . ASP A 1 597 ? 134.587 135.688 102.752 1.00 39.19 615 ASP A CA 1
ATOM 4725 C C . ASP A 1 597 ? 133.357 135.807 103.647 1.00 46.96 615 ASP A C 1
ATOM 4726 O O . ASP A 1 597 ? 132.213 135.746 103.194 1.00 53.16 615 ASP A O 1
ATOM 4731 N N . CYS A 1 598 ? 133.607 135.967 104.948 1.00 44.78 616 CYS A N 1
ATOM 4732 C CA . CYS A 1 598 ? 132.507 136.168 105.884 1.00 34.13 616 CYS A CA 1
ATOM 4733 C C . CYS A 1 598 ? 131.892 137.550 105.730 1.00 31.56 616 CYS A C 1
ATOM 4734 O O . CYS A 1 598 ? 130.690 137.722 105.957 1.00 48.56 616 CYS A O 1
ATOM 4737 N N . ALA A 1 599 ? 132.693 138.544 105.346 1.00 30.34 617 ALA A N 1
ATOM 4738 C CA . ALA A 1 599 ? 132.146 139.874 105.107 1.00 32.43 617 ALA A CA 1
ATOM 4739 C C . ALA A 1 599 ? 131.137 139.853 103.967 1.00 38.44 617 ALA A C 1
ATOM 4740 O O . ALA A 1 599 ? 130.098 140.519 104.033 1.00 40.09 617 ALA A O 1
ATOM 4742 N N . ALA A 1 600 ? 131.432 139.099 102.906 1.00 45.96 618 ALA A N 1
ATOM 4743 C CA . ALA A 1 600 ? 130.500 139.005 101.789 1.00 37.25 618 ALA A CA 1
ATOM 4744 C C . ALA A 1 600 ? 129.171 138.412 102.233 1.00 36.47 618 ALA A C 1
ATOM 4745 O O . ALA A 1 600 ? 128.105 138.915 101.862 1.00 49.00 618 ALA A O 1
ATOM 4747 N N . VAL A 1 601 ? 129.211 137.348 103.036 1.00 31.95 619 VAL A N 1
ATOM 4748 C CA . VAL A 1 601 ? 127.976 136.741 103.523 1.00 35.98 619 VAL A CA 1
ATOM 4749 C C . VAL A 1 601 ? 127.223 137.713 104.420 1.00 33.18 619 VAL A C 1
ATOM 4750 O O . VAL A 1 601 ? 125.997 137.845 104.328 1.00 42.21 619 VAL A O 1
ATOM 4754 N N . ALA A 1 602 ? 127.940 138.407 105.305 1.00 34.06 620 ALA A N 1
ATOM 4755 C CA . ALA A 1 602 ? 127.285 139.348 106.205 1.00 22.83 620 ALA A CA 1
ATOM 4756 C C . ALA A 1 602 ? 126.585 140.450 105.422 1.00 27.89 620 ALA A C 1
ATOM 4757 O O . ALA A 1 602 ? 125.454 140.832 105.742 1.00 39.84 620 ALA A O 1
ATOM 4759 N N . ASN A 1 603 ? 127.245 140.976 104.389 1.00 39.90 621 ASN A N 1
ATOM 4760 C CA . ASN A 1 603 ? 126.611 141.988 103.550 1.00 36.92 621 ASN A CA 1
ATOM 4761 C C . ASN A 1 603 ? 125.436 141.413 102.773 1.00 38.09 621 ASN A C 1
ATOM 4762 O O . ASN A 1 603 ? 124.438 142.107 102.556 1.00 42.35 621 ASN A O 1
ATOM 4767 N N . TRP A 1 604 ? 125.537 140.156 102.339 1.00 37.84 622 TRP A N 1
ATOM 4768 C CA . TRP A 1 604 ? 124.437 139.535 101.612 1.00 36.25 622 TRP A CA 1
ATOM 4769 C C . TRP A 1 604 ? 123.212 139.352 102.497 1.00 38.37 622 TRP A C 1
ATOM 4770 O O . TRP A 1 604 ? 122.080 139.445 102.012 1.00 42.43 622 TRP A O 1
ATOM 4781 N N . ILE A 1 605 ? 123.415 139.098 103.792 1.00 44.46 623 ILE A N 1
ATOM 4782 C CA . ILE A 1 605 ? 122.285 138.891 104.695 1.00 43.03 623 ILE A CA 1
ATOM 4783 C C . ILE A 1 605 ? 121.446 140.156 104.812 1.00 35.07 623 ILE A C 1
ATOM 4784 O O . ILE A 1 605 ? 120.216 140.085 104.916 1.00 40.90 623 ILE A O 1
ATOM 4789 N N . PHE A 1 606 ? 122.083 141.324 104.806 1.00 28.47 624 PHE A N 1
ATOM 4790 C CA . PHE A 1 606 ? 121.379 142.598 104.858 1.00 36.48 624 PHE A CA 1
ATOM 4791 C C . PHE A 1 606 ? 121.141 143.190 103.475 1.00 40.94 624 PHE A C 1
ATOM 4792 O O . PHE A 1 606 ? 120.801 144.373 103.368 1.00 33.75 624 PHE A O 1
ATOM 4800 N N . SER A 1 607 ? 121.314 142.400 102.420 1.00 44.62 625 SER A N 1
ATOM 4801 C CA . SER A 1 607 ? 121.081 142.885 101.071 1.00 42.72 625 SER A CA 1
ATOM 4802 C C . SER A 1 607 ? 119.587 143.043 100.809 1.00 42.58 625 SER A C 1
ATOM 4803 O O . SER A 1 607 ? 118.743 142.417 101.454 1.00 50.36 625 SER A O 1
ATOM 4806 N N . SER A 1 608 ? 119.267 143.897 99.835 1.00 48.73 626 SER A N 1
ATOM 4807 C CA . SER A 1 608 ? 117.869 144.151 99.507 1.00 49.42 626 SER A CA 1
ATOM 4808 C C . SER A 1 608 ? 117.158 142.884 99.056 1.00 44.10 626 SER A C 1
ATOM 4809 O O . SER A 1 608 ? 115.941 142.760 99.233 1.00 46.83 626 SER A O 1
ATOM 4812 N N . GLU A 1 609 ? 117.892 141.936 98.472 1.00 48.77 627 GLU A N 1
ATOM 4813 C CA . GLU A 1 609 ? 117.259 140.722 97.969 1.00 47.18 627 GLU A CA 1
ATOM 4814 C C . GLU A 1 609 ? 116.654 139.895 99.095 1.00 51.95 627 GLU A C 1
ATOM 4815 O O . GLU A 1 609 ? 115.662 139.190 98.881 1.00 60.67 627 GLU A O 1
ATOM 4821 N N . LEU A 1 610 ? 117.227 139.968 100.295 1.00 45.98 628 LEU A N 1
ATOM 4822 C CA . LEU A 1 610 ? 116.777 139.175 101.430 1.00 46.22 628 LEU A CA 1
ATOM 4823 C C . LEU A 1 610 ? 115.871 139.962 102.371 1.00 48.16 628 LEU A C 1
ATOM 4824 O O . LEU A 1 610 ? 115.656 139.541 103.511 1.00 48.00 628 LEU A O 1
ATOM 4829 N N . SER A 1 611 ? 115.332 141.094 101.917 1.00 45.41 629 SER A N 1
ATOM 4830 C CA . SER A 1 611 ? 114.446 141.875 102.771 1.00 42.83 629 SER A CA 1
ATOM 4831 C C . SER A 1 611 ? 113.191 141.089 103.126 1.00 49.86 629 SER A C 1
ATOM 4832 O O . SER A 1 611 ? 112.702 141.164 104.259 1.00 58.56 629 SER A O 1
ATOM 4835 N N . ARG A 1 612 ? 112.647 140.336 102.167 1.00 53.35 630 ARG A N 1
ATOM 4836 C CA . ARG A 1 612 ? 111.451 139.544 102.441 1.00 52.16 630 ARG A CA 1
ATOM 4837 C C . ARG A 1 612 ? 111.751 138.408 103.412 1.00 54.17 630 ARG A C 1
ATOM 4838 O O . ARG A 1 612 ? 110.929 138.090 104.279 1.00 57.98 630 ARG A O 1
ATOM 4846 N N . ASP A 1 613 ? 112.918 137.783 103.281 1.00 46.11 631 ASP A N 1
ATOM 4847 C CA . ASP A 1 613 ? 113.314 136.672 104.135 1.00 46.87 631 ASP A CA 1
ATOM 4848 C C . ASP A 1 613 ? 114.164 137.114 105.317 1.00 45.15 631 ASP A C 1
ATOM 4849 O O . ASP A 1 613 ? 114.764 136.266 105.984 1.00 53.96 631 ASP A O 1
ATOM 4854 N N . PHE A 1 614 ? 114.227 138.418 105.592 1.00 40.28 632 PHE A N 1
ATOM 4855 C CA . PHE A 1 614 ? 115.087 138.910 106.662 1.00 42.30 632 PHE A CA 1
ATOM 4856 C C . PHE A 1 614 ? 114.673 138.359 108.018 1.00 40.60 632 PHE A C 1
ATOM 4857 O O . PHE A 1 614 ? 115.528 138.133 108.881 1.00 39.50 632 PHE A O 1
ATOM 4865 N N . THR A 1 615 ? 113.379 138.136 108.229 1.00 45.50 633 THR A N 1
ATOM 4866 C CA . THR A 1 615 ? 112.867 137.711 109.524 1.00 47.57 633 THR A CA 1
ATOM 4867 C C . THR A 1 615 ? 112.787 136.198 109.672 1.00 50.34 633 THR A C 1
ATOM 4868 O O . THR A 1 615 ? 112.278 135.720 110.690 1.00 52.73 633 THR A O 1
ATOM 4872 N N . ARG A 1 616 ? 113.260 135.435 108.693 1.00 38.05 634 ARG A N 1
ATOM 4873 C CA . ARG A 1 616 ? 113.214 133.987 108.800 1.00 28.48 634 ARG A CA 1
ATOM 4874 C C . ARG A 1 616 ? 114.382 133.482 109.641 1.00 34.87 634 ARG A C 1
ATOM 4875 O O . ARG A 1 616 ? 115.384 134.172 109.841 1.00 41.93 634 ARG A O 1
ATOM 4883 N N . LEU A 1 617 ? 114.237 132.256 110.142 1.00 38.15 635 LEU A N 1
ATOM 4884 C CA . LEU A 1 617 ? 115.234 131.702 111.050 1.00 35.79 635 LEU A CA 1
ATOM 4885 C C . LEU A 1 617 ? 116.490 131.253 110.315 1.00 44.64 635 LEU A C 1
ATOM 4886 O O . LEU A 1 617 ? 117.591 131.337 110.868 1.00 50.97 635 LEU A O 1
ATOM 4891 N N . PHE A 1 618 ? 116.354 130.772 109.077 1.00 37.46 636 PHE A N 1
ATOM 4892 C CA . PHE A 1 618 ? 117.521 130.245 108.377 1.00 31.17 636 PHE A CA 1
ATOM 4893 C C . PHE A 1 618 ? 118.542 131.338 108.088 1.00 35.05 636 PHE A C 1
ATOM 4894 O O . PHE A 1 618 ? 119.748 131.074 108.097 1.00 47.81 636 PHE A O 1
ATOM 4902 N N . VAL A 1 619 ? 118.089 132.569 107.853 1.00 29.50 637 VAL A N 1
ATOM 4903 C CA . VAL A 1 619 ? 119.017 133.667 107.593 1.00 27.12 637 VAL A CA 1
ATOM 4904 C C . VAL A 1 619 ? 119.933 133.877 108.794 1.00 29.64 637 VAL A C 1
ATOM 4905 O O . VAL A 1 619 ? 121.158 134.002 108.661 1.00 34.35 637 VAL A O 1
ATOM 4909 N N . TRP A 1 620 ? 119.349 133.906 109.990 1.00 33.15 638 TRP A N 1
ATOM 4910 C CA . TRP A 1 620 ? 120.140 134.148 111.188 1.00 31.71 638 TRP A CA 1
ATOM 4911 C C . TRP A 1 620 ? 120.939 132.919 111.588 1.00 39.35 638 TRP A C 1
ATOM 4912 O O . TRP A 1 620 ? 122.031 133.050 112.151 1.00 48.30 638 TRP A O 1
ATOM 4923 N N . GLU A 1 621 ? 120.440 131.724 111.277 1.00 39.56 639 GLU A N 1
ATOM 4924 C CA . GLU A 1 621 ? 121.266 130.535 111.441 1.00 36.69 639 GLU A CA 1
ATOM 4925 C C . GLU A 1 621 ? 122.514 130.630 110.574 1.00 36.82 639 GLU A C 1
ATOM 4926 O O . GLU A 1 621 ? 123.616 130.303 111.022 1.00 45.68 639 GLU A O 1
ATOM 4932 N N . ILE A 1 622 ? 122.361 131.096 109.333 1.00 32.29 640 ILE A N 1
ATOM 4933 C CA . ILE A 1 622 ? 123.509 131.251 108.442 1.00 35.87 640 ILE A CA 1
ATOM 4934 C C . ILE A 1 622 ? 124.482 132.281 109.000 1.00 39.92 640 ILE A C 1
ATOM 4935 O O . ILE A 1 622 ? 125.701 132.066 109.017 1.00 51.35 640 ILE A O 1
ATOM 4940 N N . LEU A 1 623 ? 123.962 133.425 109.446 1.00 34.76 641 LEU A N 1
ATOM 4941 C CA . LEU A 1 623 ? 124.840 134.462 109.984 1.00 25.59 641 LEU A CA 1
ATOM 4942 C C . LEU A 1 623 ? 125.620 133.951 111.188 1.00 32.07 641 LEU A C 1
ATOM 4943 O O . LEU A 1 623 ? 126.841 134.148 111.285 1.00 44.47 641 LEU A O 1
ATOM 4948 N N . HIS A 1 624 ? 124.935 133.281 112.113 1.00 26.29 642 HIS A N 1
ATOM 4949 C CA . HIS A 1 624 ? 125.604 132.783 113.306 1.00 23.90 642 HIS A CA 1
ATOM 4950 C C . HIS A 1 624 ? 126.592 131.679 112.961 1.00 31.93 642 HIS A C 1
ATOM 4951 O O . HIS A 1 624 ? 127.648 131.573 113.589 1.00 46.72 642 HIS A O 1
ATOM 4958 N N . SER A 1 625 ? 126.277 130.855 111.960 1.00 28.08 643 SER A N 1
ATOM 4959 C CA . SER A 1 625 ? 127.223 129.833 111.526 1.00 33.08 643 SER A CA 1
ATOM 4960 C C . SER A 1 625 ? 128.485 130.461 110.953 1.00 37.20 643 SER A C 1
ATOM 4961 O O . SER A 1 625 ? 129.593 129.977 111.201 1.00 49.75 643 SER A O 1
ATOM 4964 N N . THR A 1 626 ? 128.341 131.537 110.175 1.00 36.53 644 THR A N 1
ATOM 4965 C CA . THR A 1 626 ? 129.524 132.214 109.648 1.00 37.10 644 THR A CA 1
ATOM 4966 C C . THR A 1 626 ? 130.358 132.812 110.774 1.00 35.62 644 THR A C 1
ATOM 4967 O O . THR A 1 626 ? 131.594 132.717 110.766 1.00 46.15 644 THR A O 1
ATOM 4971 N N . ILE A 1 627 ? 129.701 133.435 111.754 1.00 23.74 645 ILE A N 1
ATOM 4972 C CA . ILE A 1 627 ? 130.447 133.999 112.876 1.00 30.48 645 ILE A CA 1
ATOM 4973 C C . ILE A 1 627 ? 131.165 132.895 113.641 1.00 38.10 645 ILE A C 1
ATOM 4974 O O . ILE A 1 627 ? 132.312 133.062 114.074 1.00 51.86 645 ILE A O 1
ATOM 4979 N N . ARG A 1 628 ? 130.502 131.754 113.828 1.00 34.48 646 ARG A N 1
ATOM 4980 C CA . ARG A 1 628 ? 131.132 130.638 114.523 1.00 30.72 646 ARG A CA 1
ATOM 4981 C C . ARG A 1 628 ? 132.320 130.103 113.737 1.00 39.54 646 ARG A C 1
ATOM 4982 O O . ARG A 1 628 ? 133.337 129.721 114.322 1.00 53.16 646 ARG A O 1
ATOM 4990 N N . LYS A 1 629 ? 132.204 130.052 112.410 1.00 38.37 647 LYS A N 1
ATOM 4991 C CA . LYS A 1 629 ? 133.331 129.626 111.588 1.00 42.80 647 LYS A CA 1
ATOM 4992 C C . LYS A 1 629 ? 134.519 130.557 111.779 1.00 42.35 647 LYS A C 1
ATOM 4993 O O . LYS A 1 629 ? 135.660 130.107 111.939 1.00 47.19 647 LYS A O 1
ATOM 4999 N N . MET A 1 630 ? 134.269 131.867 111.770 1.00 36.54 648 MET A N 1
ATOM 5000 C CA . MET A 1 630 ? 135.361 132.813 111.978 1.00 39.85 648 MET A CA 1
ATOM 5001 C C . MET A 1 630 ? 135.985 132.632 113.356 1.00 43.02 648 MET A C 1
ATOM 5002 O O . MET A 1 630 ? 137.216 132.633 113.498 1.00 56.16 648 MET A O 1
ATOM 5007 N N . ASN A 1 631 ? 135.152 132.476 114.386 1.00 32.35 649 ASN A N 1
ATOM 5008 C CA . ASN A 1 631 ? 135.675 132.312 115.737 1.00 28.23 649 ASN A CA 1
ATOM 5009 C C . ASN A 1 631 ? 136.519 131.051 115.849 1.00 41.35 649 ASN A C 1
ATOM 5010 O O . ASN A 1 631 ? 137.593 131.064 116.461 1.00 58.86 649 ASN A O 1
ATOM 5015 N N . LYS A 1 632 ? 136.048 129.950 115.265 1.00 38.13 650 LYS A N 1
ATOM 5016 C CA . LYS A 1 632 ? 136.799 128.704 115.318 1.00 39.80 650 LYS A CA 1
ATOM 5017 C C . LYS A 1 632 ? 138.114 128.821 114.560 1.00 41.98 650 LYS A C 1
ATOM 5018 O O . LYS A 1 632 ? 139.133 128.279 114.997 1.00 48.67 650 LYS A O 1
ATOM 5024 N N . HIS A 1 633 ? 138.116 129.517 113.422 1.00 44.55 651 HIS A N 1
ATOM 5025 C CA . HIS A 1 633 ? 139.362 129.727 112.690 1.00 42.59 651 HIS A CA 1
ATOM 5026 C C . HIS A 1 633 ? 140.365 130.509 113.529 1.00 48.51 651 HIS A C 1
ATOM 5027 O O . HIS A 1 633 ? 141.553 130.160 113.595 1.00 64.20 651 HIS A O 1
ATOM 5034 N N . VAL A 1 634 ? 139.902 131.577 114.181 1.00 45.26 652 VAL A N 1
ATOM 5035 C CA . VAL A 1 634 ? 140.800 132.372 115.014 1.00 41.62 652 VAL A CA 1
ATOM 5036 C C . VAL A 1 634 ? 141.347 131.527 116.155 1.00 41.31 652 VAL A C 1
ATOM 5037 O O . VAL A 1 634 ? 142.548 131.559 116.454 1.00 54.62 652 VAL A O 1
ATOM 5041 N N . LEU A 1 635 ? 140.478 130.754 116.809 1.00 43.25 653 LEU A N 1
ATOM 5042 C CA . LEU A 1 635 ? 140.929 129.908 117.908 1.00 51.14 653 LEU A CA 1
ATOM 5043 C C . LEU A 1 635 ? 141.938 128.875 117.428 1.00 52.43 653 LEU A C 1
ATOM 5044 O O . LEU A 1 635 ? 142.918 128.586 118.123 1.00 58.42 653 LEU A O 1
ATOM 5049 N N . LYS A 1 636 ? 141.710 128.294 116.251 1.00 52.55 654 LYS A N 1
ATOM 5050 C CA . LYS A 1 636 ? 142.635 127.293 115.735 1.00 52.45 654 LYS A CA 1
ATOM 5051 C C . LYS A 1 636 ? 144.005 127.900 115.472 1.00 53.96 654 LYS A C 1
ATOM 5052 O O . LYS A 1 636 ? 145.033 127.317 115.841 1.00 63.66 654 LYS A O 1
ATOM 5058 N N . ILE A 1 637 ? 144.046 129.073 114.839 1.00 56.05 655 ILE A N 1
ATOM 5059 C CA . ILE A 1 637 ? 145.343 129.670 114.547 1.00 57.10 655 ILE A CA 1
ATOM 5060 C C . ILE A 1 637 ? 146.038 130.056 115.847 1.00 59.18 655 ILE A C 1
ATOM 5061 O O . ILE A 1 637 ? 147.260 129.908 115.986 1.00 65.77 655 ILE A O 1
ATOM 5066 N N . GLN A 1 638 ? 145.271 130.541 116.826 1.00 57.62 656 GLN A N 1
ATOM 5067 C CA . GLN A 1 638 ? 145.858 130.877 118.118 1.00 56.07 656 GLN A CA 1
ATOM 5068 C C . GLN A 1 638 ? 146.442 129.643 118.792 1.00 60.01 656 GLN A C 1
ATOM 5069 O O . GLN A 1 638 ? 147.526 129.704 119.382 1.00 67.71 656 GLN A O 1
ATOM 5075 N N . LYS A 1 639 ? 145.732 128.515 118.728 1.00 71.12 657 LYS A N 1
ATOM 5076 C CA . LYS A 1 639 ? 146.234 127.289 119.339 1.00 73.02 657 LYS A CA 1
ATOM 5077 C C . LYS A 1 639 ? 147.505 126.812 118.648 1.00 74.47 657 LYS A C 1
ATOM 5078 O O . LYS A 1 639 ? 148.439 126.349 119.310 1.00 79.91 657 LYS A O 1
ATOM 5084 N N . GLU A 1 640 ? 147.555 126.901 117.317 1.00 73.36 658 GLU A N 1
ATOM 5085 C CA . GLU A 1 640 ? 148.784 126.549 116.611 1.00 72.67 658 GLU A CA 1
ATOM 5086 C C . GLU A 1 640 ? 149.944 127.436 117.045 1.00 73.49 658 GLU A C 1
ATOM 5087 O O . GLU A 1 640 ? 151.054 126.945 117.290 1.00 77.75 658 GLU A O 1
ATOM 5093 N N . LEU A 1 641 ? 149.709 128.746 117.153 1.00 75.84 659 LEU A N 1
ATOM 5094 C CA . LEU A 1 641 ? 150.777 129.639 117.593 1.00 76.74 659 LEU A CA 1
ATOM 5095 C C . LEU A 1 641 ? 151.231 129.296 119.006 1.00 79.30 659 LEU A C 1
ATOM 5096 O O . LEU A 1 641 ? 152.432 129.292 119.299 1.00 83.75 659 LEU A O 1
ATOM 5101 N N . GLU A 1 642 ? 150.281 129.011 119.899 1.00 81.36 660 GLU A N 1
ATOM 5102 C CA . GLU A 1 642 ? 150.635 128.666 121.272 1.00 80.06 660 GLU A CA 1
ATOM 5103 C C . GLU A 1 642 ? 151.451 127.383 121.322 1.00 81.51 660 GLU A C 1
ATOM 5104 O O . GLU A 1 642 ? 152.428 127.290 122.073 1.00 84.22 660 GLU A O 1
ATOM 5110 N N . GLU A 1 643 ? 151.059 126.375 120.540 1.00 86.83 661 GLU A N 1
ATOM 5111 C CA . GLU A 1 643 ? 151.809 125.124 120.520 1.00 88.62 661 GLU A CA 1
ATOM 5112 C C . GLU A 1 643 ? 153.222 125.345 119.999 1.00 89.41 661 GLU A C 1
ATOM 5113 O O . GLU A 1 643 ? 154.189 124.799 120.547 1.00 92.25 661 GLU A O 1
ATOM 5119 N N . ALA A 1 644 ? 153.363 126.142 118.937 1.00 91.32 662 ALA A N 1
ATOM 5120 C CA . ALA A 1 644 ? 154.695 126.431 118.417 1.00 92.37 662 ALA A CA 1
ATOM 5121 C C . ALA A 1 644 ? 155.546 127.146 119.458 1.00 94.32 662 ALA A C 1
ATOM 5122 O O . ALA A 1 644 ? 156.722 126.813 119.646 1.00 96.89 662 ALA A O 1
ATOM 5124 N N . LYS A 1 645 ? 154.967 128.129 120.150 1.00 96.93 663 LYS A N 1
ATOM 5125 C CA . LYS A 1 645 ? 155.720 128.853 121.170 1.00 98.68 663 LYS A CA 1
ATOM 5126 C C . LYS A 1 645 ? 156.127 127.929 122.312 1.00 99.43 663 LYS A C 1
ATOM 5127 O O . LYS A 1 645 ? 157.254 128.010 122.818 1.00 100.39 663 LYS A O 1
ATOM 5133 N N . GLU A 1 646 ? 155.221 127.047 122.735 1.00 100.60 664 GLU A N 1
ATOM 5134 C CA . GLU A 1 646 ? 155.538 126.116 123.812 1.00 101.38 664 GLU A CA 1
ATOM 5135 C C . GLU A 1 646 ? 156.662 125.170 123.411 1.00 102.22 664 GLU A C 1
ATOM 5136 O O . GLU A 1 646 ? 157.566 124.899 124.211 1.00 103.31 664 GLU A O 1
ATOM 5142 N N . LYS A 1 647 ? 156.624 124.653 122.182 1.00 104.29 665 LYS A N 1
ATOM 5143 C CA . LYS A 1 647 ? 157.691 123.757 121.749 1.00 104.87 665 LYS A CA 1
ATOM 5144 C C . LYS A 1 647 ? 159.013 124.507 121.617 1.00 107.04 665 LYS A C 1
ATOM 5145 O O . LYS A 1 647 ? 160.078 123.957 121.923 1.00 107.91 665 LYS A O 1
ATOM 5151 N N . LEU A 1 648 ? 158.965 125.771 121.187 1.00 110.88 666 LEU A N 1
ATOM 5152 C CA . LEU A 1 648 ? 160.178 126.582 121.146 1.00 110.79 666 LEU A CA 1
ATOM 5153 C C . LEU A 1 648 ? 160.767 126.742 122.541 1.00 113.19 666 LEU A C 1
ATOM 5154 O O . LEU A 1 648 ? 161.979 126.601 122.737 1.00 112.59 666 LEU A O 1
ATOM 5159 N N . ALA A 1 649 ? 159.919 127.047 123.524 1.00 117.03 667 ALA A N 1
ATOM 5160 C CA . ALA A 1 649 ? 160.404 127.201 124.892 1.00 115.38 667 ALA A CA 1
ATOM 5161 C C . ALA A 1 649 ? 160.990 125.896 125.416 1.00 116.43 667 ALA A C 1
ATOM 5162 O O . ALA A 1 649 ? 162.040 125.895 126.071 1.00 119.14 667 ALA A O 1
ATOM 5164 N N . ARG A 1 650 ? 160.320 124.774 125.145 1.00 120.10 668 ARG A N 1
ATOM 5165 C CA . ARG A 1 650 ? 160.829 123.481 125.589 1.00 121.44 668 ARG A CA 1
ATOM 5166 C C . ARG A 1 650 ? 162.203 123.207 124.988 1.00 122.71 668 ARG A C 1
ATOM 5167 O O . ARG A 1 650 ? 163.136 122.802 125.694 1.00 121.98 668 ARG A O 1
ATOM 5175 N N . GLN A 1 651 ? 162.345 123.427 123.679 1.00 124.27 669 GLN A N 1
ATOM 5176 C CA . GLN A 1 651 ? 163.629 123.190 123.030 1.00 125.21 669 GLN A CA 1
ATOM 5177 C C . GLN A 1 651 ? 164.704 124.110 123.592 1.00 124.81 669 GLN A C 1
ATOM 5178 O O . GLN A 1 651 ? 165.836 123.679 123.835 1.00 123.40 669 GLN A O 1
ATOM 5184 N N . HIS A 1 652 ? 164.371 125.384 123.804 1.00 125.45 670 HIS A N 1
ATOM 5185 C CA . HIS A 1 652 ? 165.358 126.325 124.318 1.00 126.39 670 HIS A CA 1
ATOM 5186 C C . HIS A 1 652 ? 165.832 125.913 125.705 1.00 127.05 670 HIS A C 1
ATOM 5187 O O . HIS A 1 652 ? 167.035 125.924 125.992 1.00 128.33 670 HIS A O 1
ATOM 5194 N N . LYS A 1 653 ? 164.897 125.538 126.582 1.00 126.24 671 LYS A N 1
ATOM 5195 C CA . LYS A 1 653 ? 165.288 125.148 127.932 1.00 126.02 671 LYS A CA 1
ATOM 5196 C C . LYS A 1 653 ? 166.101 123.859 127.920 1.00 126.77 671 LYS A C 1
ATOM 5197 O O . LYS A 1 653 ? 167.079 123.732 128.667 1.00 125.56 671 LYS A O 1
ATOM 5203 N N . ARG A 1 654 ? 165.727 122.893 127.075 1.00 131.41 672 ARG A N 1
ATOM 5204 C CA . ARG A 1 654 ? 166.494 121.652 127.017 1.00 131.92 672 ARG A CA 1
ATOM 5205 C C . ARG A 1 654 ? 167.905 121.908 126.499 1.00 131.89 672 ARG A C 1
ATOM 5206 O O . ARG A 1 654 ? 168.871 121.326 127.005 1.00 130.88 672 ARG A O 1
ATOM 5214 N N . ARG A 1 655 ? 168.047 122.777 125.494 1.00 131.72 673 ARG A N 1
ATOM 5215 C CA . ARG A 1 655 ? 169.373 123.084 124.971 1.00 131.00 673 ARG A CA 1
ATOM 5216 C C . ARG A 1 655 ? 170.216 123.827 126.000 1.00 130.79 673 ARG A C 1
ATOM 5217 O O . ARG A 1 655 ? 171.411 123.546 126.150 1.00 128.92 673 ARG A O 1
ATOM 5225 N N . SER A 1 656 ? 169.615 124.777 126.721 1.00 134.38 674 SER A N 1
ATOM 5226 C CA . SER A 1 656 ? 170.371 125.527 127.719 1.00 134.52 674 SER A CA 1
ATOM 5227 C C . SER A 1 656 ? 170.745 124.656 128.912 1.00 134.23 674 SER A C 1
ATOM 5228 O O . SER A 1 656 ? 171.775 124.896 129.552 1.00 133.72 674 SER A O 1
ATOM 5231 N N . ASP A 1 657 ? 169.928 123.649 129.228 1.00 133.02 675 ASP A N 1
ATOM 5232 C CA . ASP A 1 657 ? 170.227 122.791 130.370 1.00 132.86 675 ASP A CA 1
ATOM 5233 C C . ASP A 1 657 ? 171.535 122.036 130.166 1.00 133.16 675 ASP A C 1
ATOM 5234 O O . ASP A 1 657 ? 172.339 121.910 131.098 1.00 132.32 675 ASP A O 1
ATOM 5239 N N . ASP A 1 658 ? 171.767 121.530 128.960 1.00 135.84 676 ASP A N 1
ATOM 5240 C CA . ASP A 1 658 ? 172.983 120.776 128.670 1.00 134.78 676 ASP A CA 1
ATOM 5241 C C . ASP A 1 658 ? 174.206 121.684 128.734 1.00 133.63 676 ASP A C 1
ATOM 5242 O O . ASP A 1 658 ? 174.092 122.905 128.623 1.00 133.75 676 ASP A O 1
ATOM 5247 N N . GLY A 1 668 ? 166.756 129.144 114.013 1.00 105.83 686 GLY A N 1
ATOM 5248 C CA . GLY A 1 668 ? 166.486 130.354 113.259 1.00 106.54 686 GLY A CA 1
ATOM 5249 C C . GLY A 1 668 ? 165.200 130.272 112.462 1.00 107.89 686 GLY A C 1
ATOM 5250 O O . GLY A 1 668 ? 164.391 131.200 112.474 1.00 106.96 686 GLY A O 1
ATOM 5251 N N . VAL A 1 669 ? 165.011 129.150 111.763 1.00 111.65 687 VAL A N 1
ATOM 5252 C CA . VAL A 1 669 ? 163.791 128.956 110.985 1.00 111.26 687 VAL A CA 1
ATOM 5253 C C . VAL A 1 669 ? 162.575 128.910 111.898 1.00 110.89 687 VAL A C 1
ATOM 5254 O O . VAL A 1 669 ? 161.480 129.339 111.513 1.00 109.69 687 VAL A O 1
ATOM 5258 N N . LEU A 1 670 ? 162.739 128.383 113.113 1.00 107.33 688 LEU A N 1
ATOM 5259 C CA . LEU A 1 670 ? 161.619 128.312 114.045 1.00 106.58 688 LEU A CA 1
ATOM 5260 C C . LEU A 1 670 ? 161.123 129.703 114.420 1.00 106.80 688 LEU A C 1
ATOM 5261 O O . LEU A 1 670 ? 159.913 129.927 114.541 1.00 106.52 688 LEU A O 1
ATOM 5266 N N . GLU A 1 671 ? 162.041 130.649 114.620 1.00 105.51 689 GLU A N 1
ATOM 5267 C CA . GLU A 1 671 ? 161.629 132.019 114.909 1.00 104.96 689 GLU A CA 1
ATOM 5268 C C . GLU A 1 671 ? 160.863 132.617 113.736 1.00 103.84 689 GLU A C 1
ATOM 5269 O O . GLU A 1 671 ? 159.876 133.338 113.928 1.00 103.47 689 GLU A O 1
ATOM 5275 N N . GLU A 1 672 ? 161.306 132.332 112.509 1.00 102.45 690 GLU A N 1
ATOM 5276 C CA . GLU A 1 672 ? 160.579 132.802 111.336 1.00 104.95 690 GLU A CA 1
ATOM 5277 C C . GLU A 1 672 ? 159.173 132.216 111.294 1.00 105.60 690 GLU A C 1
ATOM 5278 O O . GLU A 1 672 ? 158.206 132.923 110.987 1.00 104.51 690 GLU A O 1
ATOM 5284 N N . GLN A 1 673 ? 159.041 130.923 111.599 1.00 104.25 691 GLN A N 1
ATOM 5285 C CA . GLN A 1 673 ? 157.720 130.304 111.633 1.00 102.44 691 GLN A CA 1
ATOM 5286 C C . GLN A 1 673 ? 156.844 130.941 112.703 1.00 101.83 691 GLN A C 1
ATOM 5287 O O . GLN A 1 673 ? 155.645 131.159 112.490 1.00 103.10 691 GLN A O 1
ATOM 5293 N N . ILE A 1 674 ? 157.423 131.237 113.868 1.00 94.60 692 ILE A N 1
ATOM 5294 C CA . ILE A 1 674 ? 156.656 131.869 114.938 1.00 94.71 692 ILE A CA 1
ATOM 5295 C C . ILE A 1 674 ? 156.175 133.247 114.503 1.00 95.04 692 ILE A C 1
ATOM 5296 O O . ILE A 1 674 ? 155.030 133.632 114.765 1.00 99.11 692 ILE A O 1
ATOM 5301 N N . GLU A 1 675 ? 157.042 134.016 113.843 1.00 92.42 693 GLU A N 1
ATOM 5302 C CA . GLU A 1 675 ? 156.635 135.338 113.377 1.00 94.71 693 GLU A CA 1
ATOM 5303 C C . GLU A 1 675 ? 155.545 135.230 112.314 1.00 97.00 693 GLU A C 1
ATOM 5304 O O . GLU A 1 675 ? 154.603 136.032 112.295 1.00 97.09 693 GLU A O 1
ATOM 5310 N N . ARG A 1 676 ? 155.652 134.241 111.423 1.00 92.97 694 ARG A N 1
ATOM 5311 C CA . ARG A 1 676 ? 154.606 134.038 110.424 1.00 91.84 694 ARG A CA 1
ATOM 5312 C C . ARG A 1 676 ? 153.277 133.691 111.083 1.00 90.14 694 ARG A C 1
ATOM 5313 O O . ARG A 1 676 ? 152.221 134.189 110.674 1.00 90.99 694 ARG A O 1
ATOM 5321 N N . LEU A 1 677 ? 153.306 132.828 112.100 1.00 83.40 695 LEU A N 1
ATOM 5322 C CA . LEU A 1 677 ? 152.077 132.480 112.805 1.00 85.40 695 LEU A CA 1
ATOM 5323 C C . LEU A 1 677 ? 151.497 133.691 113.525 1.00 86.21 695 LEU A C 1
ATOM 5324 O O . LEU A 1 677 ? 150.274 133.863 113.581 1.00 87.39 695 LEU A O 1
ATOM 5329 N N . GLN A 1 678 ? 152.356 134.534 114.097 1.00 80.89 696 GLN A N 1
ATOM 5330 C CA . GLN A 1 678 ? 151.869 135.761 114.716 1.00 78.00 696 GLN A CA 1
ATOM 5331 C C . GLN A 1 678 ? 151.194 136.652 113.681 1.00 79.34 696 GLN A C 1
ATOM 5332 O O . GLN A 1 678 ? 150.142 137.244 113.948 1.00 81.19 696 GLN A O 1
ATOM 5338 N N . GLU A 1 679 ? 151.786 136.763 112.492 1.00 79.14 697 GLU A N 1
ATOM 5339 C CA . GLU A 1 679 ? 151.158 137.550 111.436 1.00 81.80 697 GLU A CA 1
ATOM 5340 C C . GLU A 1 679 ? 149.800 136.972 111.059 1.00 80.19 697 GLU A C 1
ATOM 5341 O O . GLU A 1 679 ? 148.825 137.714 110.877 1.00 83.84 697 GLU A O 1
ATOM 5347 N N . LYS A 1 680 ? 149.717 135.647 110.940 1.00 75.10 698 LYS A N 1
ATOM 5348 C CA . LYS A 1 680 ? 148.459 135.016 110.554 1.00 73.88 698 LYS A CA 1
ATOM 5349 C C . LYS A 1 680 ? 147.384 135.221 111.615 1.00 70.95 698 LYS A C 1
ATOM 5350 O O . LYS A 1 680 ? 146.222 135.490 111.287 1.00 74.78 698 LYS A O 1
ATOM 5356 N N . VAL A 1 681 ? 147.747 135.106 112.895 1.00 60.41 699 VAL A N 1
ATOM 5357 C CA . VAL A 1 681 ? 146.759 135.322 113.949 1.00 63.14 699 VAL A CA 1
ATOM 5358 C C . VAL A 1 681 ? 146.332 136.782 113.988 1.00 63.07 699 VAL A C 1
ATOM 5359 O O . VAL A 1 681 ? 145.158 137.088 114.222 1.00 67.20 699 VAL A O 1
ATOM 5363 N N . GLU A 1 682 ? 147.264 137.710 113.764 1.00 60.41 700 GLU A N 1
ATOM 5364 C CA . GLU A 1 682 ? 146.882 139.116 113.724 1.00 58.31 700 GLU A CA 1
ATOM 5365 C C . GLU A 1 682 ? 145.896 139.374 112.593 1.00 59.40 700 GLU A C 1
ATOM 5366 O O . GLU A 1 682 ? 144.899 140.086 112.773 1.00 66.74 700 GLU A O 1
ATOM 5372 N N . SER A 1 683 ? 146.150 138.785 111.422 1.00 52.88 701 SER A N 1
ATOM 5373 C CA . SER A 1 683 ? 145.224 138.937 110.306 1.00 53.27 701 SER A CA 1
ATOM 5374 C C . SER A 1 683 ? 143.861 138.339 110.633 1.00 57.63 701 SER A C 1
ATOM 5375 O O . SER A 1 683 ? 142.823 138.919 110.295 1.00 58.94 701 SER A O 1
ATOM 5378 N N . ALA A 1 684 ? 143.841 137.173 111.283 1.00 53.05 702 ALA A N 1
ATOM 5379 C CA . ALA A 1 684 ? 142.568 136.545 111.627 1.00 50.06 702 ALA A CA 1
ATOM 5380 C C . ALA A 1 684 ? 141.780 137.395 112.618 1.00 47.45 702 ALA A C 1
ATOM 5381 O O . ALA A 1 684 ? 140.558 137.546 112.488 1.00 54.90 702 ALA A O 1
ATOM 5383 N N . GLN A 1 685 ? 142.459 137.953 113.622 1.00 43.82 703 GLN A N 1
ATOM 5384 C CA . GLN A 1 685 ? 141.778 138.829 114.571 1.00 47.02 703 GLN A CA 1
ATOM 5385 C C . GLN A 1 685 ? 141.233 140.067 113.873 1.00 46.53 703 GLN A C 1
ATOM 5386 O O . GLN A 1 685 ? 140.120 140.518 114.169 1.00 50.34 703 GLN A O 1
ATOM 5392 N N . SER A 1 686 ? 142.007 140.637 112.946 1.00 49.95 704 SER A N 1
ATOM 5393 C CA . SER A 1 686 ? 141.515 141.784 112.192 1.00 44.97 704 SER A CA 1
ATOM 5394 C C . SER A 1 686 ? 140.281 141.414 111.380 1.00 47.92 704 SER A C 1
ATOM 5395 O O . SER A 1 686 ? 139.330 142.199 111.287 1.00 54.46 704 SER A O 1
ATOM 5398 N N . GLU A 1 687 ? 140.280 140.224 110.777 1.00 49.82 705 GLU A N 1
ATOM 5399 C CA . GLU A 1 687 ? 139.118 139.782 110.012 1.00 49.38 705 GLU A CA 1
ATOM 5400 C C . GLU A 1 687 ? 137.894 139.634 110.907 1.00 50.82 705 GLU A C 1
ATOM 5401 O O . GLU A 1 687 ? 136.783 140.019 110.523 1.00 58.73 705 GLU A O 1
ATOM 5407 N N . GLN A 1 688 ? 138.073 139.066 112.101 1.00 38.77 706 GLN A N 1
ATOM 5408 C CA . GLN A 1 688 ? 136.961 138.953 113.042 1.00 35.34 706 GLN A CA 1
ATOM 5409 C C . GLN A 1 688 ? 136.422 140.325 113.424 1.00 31.23 706 GLN A C 1
ATOM 5410 O O . GLN A 1 688 ? 135.200 140.544 113.457 1.00 43.03 706 GLN A O 1
ATOM 5416 N N . LYS A 1 689 ? 137.323 141.262 113.724 1.00 35.00 707 LYS A N 1
ATOM 5417 C CA . LYS A 1 689 ? 136.901 142.617 114.058 1.00 38.22 707 LYS A CA 1
ATOM 5418 C C . LYS A 1 689 ? 136.107 143.228 112.916 1.00 39.02 707 LYS A C 1
ATOM 5419 O O . LYS A 1 689 ? 135.070 143.860 113.135 1.00 47.98 707 LYS A O 1
ATOM 5425 N N . ASN A 1 690 ? 136.589 143.060 111.685 1.00 37.60 708 ASN A N 1
ATOM 5426 C CA . ASN A 1 690 ? 135.890 143.625 110.537 1.00 32.88 708 ASN A CA 1
ATOM 5427 C C . ASN A 1 690 ? 134.514 143.000 110.372 1.00 34.22 708 ASN A C 1
ATOM 5428 O O . ASN A 1 690 ? 133.543 143.696 110.062 1.00 42.99 708 ASN A O 1
ATOM 5433 N N . LEU A 1 691 ? 134.410 141.686 110.567 1.00 35.07 709 LEU A N 1
ATOM 5434 C CA . LEU A 1 691 ? 133.113 141.028 110.451 1.00 30.02 709 LEU A CA 1
ATOM 5435 C C . LEU A 1 691 ? 132.119 141.615 111.444 1.00 39.36 709 LEU A C 1
ATOM 5436 O O . LEU A 1 691 ? 130.995 141.986 111.076 1.00 50.72 709 LEU A O 1
ATOM 5441 N N . PHE A 1 692 ? 132.517 141.710 112.713 1.00 35.77 710 PHE A N 1
ATOM 5442 C CA . PHE A 1 692 ? 131.591 142.223 113.719 1.00 26.60 710 PHE A CA 1
ATOM 5443 C C . PHE A 1 692 ? 131.262 143.692 113.473 1.00 24.34 710 PHE A C 1
ATOM 5444 O O . PHE A 1 692 ? 130.109 144.112 113.634 1.00 36.27 710 PHE A O 1
ATOM 5452 N N . LEU A 1 693 ? 132.259 144.486 113.080 1.00 32.49 711 LEU A N 1
ATOM 5453 C CA . LEU A 1 693 ? 132.017 145.889 112.765 1.00 28.29 711 LEU A CA 1
ATOM 5454 C C . LEU A 1 693 ? 131.009 146.028 111.634 1.00 30.08 711 LEU A C 1
ATOM 5455 O O . LEU A 1 693 ? 130.093 146.855 111.706 1.00 39.04 711 LEU A O 1
ATOM 5460 N N . VAL A 1 694 ? 131.157 145.222 110.582 1.00 37.06 712 VAL A N 1
ATOM 5461 C CA . VAL A 1 694 ? 130.231 145.280 109.456 1.00 40.13 712 VAL A CA 1
ATOM 5462 C C . VAL A 1 694 ? 128.827 144.898 109.904 1.00 40.05 712 VAL A C 1
ATOM 5463 O O . VAL A 1 694 ? 127.844 145.554 109.538 1.00 46.54 712 VAL A O 1
ATOM 5467 N N . ILE A 1 695 ? 128.706 143.827 110.692 1.00 29.82 713 ILE A N 1
ATOM 5468 C CA . ILE A 1 695 ? 127.382 143.386 111.125 1.00 23.85 713 ILE A CA 1
ATOM 5469 C C . ILE A 1 695 ? 126.699 144.484 111.930 1.00 18.37 713 ILE A C 1
ATOM 5470 O O . ILE A 1 695 ? 125.524 144.805 111.708 1.00 18.69 713 ILE A O 1
ATOM 5475 N N . PHE A 1 696 ? 127.424 145.076 112.881 1.00 33.78 714 PHE A N 1
ATOM 5476 C CA . PHE A 1 696 ? 126.827 146.124 113.702 1.00 32.79 714 PHE A CA 1
ATOM 5477 C C . PHE A 1 696 ? 126.481 147.350 112.868 1.00 37.92 714 PHE A C 1
ATOM 5478 O O . PHE A 1 696 ? 125.446 147.984 113.096 1.00 34.08 714 PHE A O 1
ATOM 5486 N N . GLN A 1 697 ? 127.329 147.704 111.901 1.00 36.27 715 GLN A N 1
ATOM 5487 C CA . GLN A 1 697 ? 127.027 148.846 111.044 1.00 20.42 715 GLN A CA 1
ATOM 5488 C C . GLN A 1 697 ? 125.745 148.616 110.255 1.00 33.30 715 GLN A C 1
ATOM 5489 O O . GLN A 1 697 ? 124.900 149.512 110.157 1.00 44.05 715 GLN A O 1
ATOM 5495 N N . ARG A 1 698 ? 125.582 147.422 109.681 1.00 42.89 716 ARG A N 1
ATOM 5496 C CA . ARG A 1 698 ? 124.371 147.148 108.911 1.00 35.68 716 ARG A CA 1
ATOM 5497 C C . ARG A 1 698 ? 123.138 147.128 109.807 1.00 33.32 716 ARG A C 1
ATOM 5498 O O . ARG A 1 698 ? 122.077 147.637 109.422 1.00 42.69 716 ARG A O 1
ATOM 5506 N N . PHE A 1 699 ? 123.248 146.537 111.000 1.00 38.59 717 PHE A N 1
ATOM 5507 C CA . PHE A 1 699 ? 122.122 146.560 111.930 1.00 29.35 717 PHE A CA 1
ATOM 5508 C C . PHE A 1 699 ? 121.738 147.990 112.280 1.00 33.70 717 PHE A C 1
ATOM 5509 O O . PHE A 1 699 ? 120.552 148.343 112.282 1.00 41.23 717 PHE A O 1
ATOM 5517 N N . ILE A 1 700 ? 122.733 148.831 112.570 1.00 41.22 718 ILE A N 1
ATOM 5518 C CA . ILE A 1 700 ? 122.462 150.224 112.905 1.00 33.27 718 ILE A CA 1
ATOM 5519 C C . ILE A 1 700 ? 121.774 150.915 111.740 1.00 32.91 718 ILE A C 1
ATOM 5520 O O . ILE A 1 700 ? 120.801 151.653 111.926 1.00 47.77 718 ILE A O 1
ATOM 5525 N N . MET A 1 701 ? 122.269 150.696 110.522 1.00 37.20 719 MET A N 1
ATOM 5526 C CA . MET A 1 701 ? 121.692 151.366 109.363 1.00 41.94 719 MET A CA 1
ATOM 5527 C C . MET A 1 701 ? 120.239 150.961 109.164 1.00 37.27 719 MET A C 1
ATOM 5528 O O . MET A 1 701 ? 119.365 151.814 108.975 1.00 52.10 719 MET A O 1
ATOM 5533 N N . ILE A 1 702 ? 119.953 149.659 109.221 1.00 37.97 720 ILE A N 1
ATOM 5534 C CA . ILE A 1 702 ? 118.585 149.203 108.985 1.00 36.07 720 ILE A CA 1
ATOM 5535 C C . ILE A 1 702 ? 117.652 149.726 110.073 1.00 41.18 720 ILE A C 1
ATOM 5536 O O . ILE A 1 702 ? 116.546 150.214 109.789 1.00 49.43 720 ILE A O 1
ATOM 5541 N N . LEU A 1 703 ? 118.091 149.668 111.334 1.00 46.42 721 LEU A N 1
ATOM 5542 C CA . LEU A 1 703 ? 117.224 150.097 112.424 1.00 38.13 721 LEU A CA 1
ATOM 5543 C C . LEU A 1 703 ? 116.986 151.600 112.386 1.00 37.79 721 LEU A C 1
ATOM 5544 O O . LEU A 1 703 ? 115.858 152.055 112.600 1.00 51.73 721 LEU A O 1
ATOM 5549 N N . THR A 1 704 ? 118.026 152.391 112.110 1.00 37.01 722 THR A N 1
ATOM 5550 C CA . THR A 1 704 ? 117.843 153.837 112.056 1.00 41.96 722 THR A CA 1
ATOM 5551 C C . THR A 1 704 ? 116.996 154.235 110.856 1.00 46.46 722 THR A C 1
ATOM 5552 O O . THR A 1 704 ? 116.212 155.187 110.936 1.00 53.26 722 THR A O 1
ATOM 5556 N N . GLU A 1 705 ? 117.125 153.517 109.737 1.00 52.83 723 GLU A N 1
ATOM 5557 C CA . GLU A 1 705 ? 116.244 153.775 108.605 1.00 49.43 723 GLU A CA 1
ATOM 5558 C C . GLU A 1 705 ? 114.792 153.538 108.992 1.00 55.54 723 GLU A C 1
ATOM 5559 O O . GLU A 1 705 ? 113.918 154.368 108.708 1.00 64.42 723 GLU A O 1
ATOM 5565 N N . HIS A 1 706 ? 114.514 152.416 109.660 1.00 54.76 724 HIS A N 1
ATOM 5566 C CA . HIS A 1 706 ? 113.143 152.155 110.088 1.00 54.84 724 HIS A CA 1
ATOM 5567 C C . HIS A 1 706 ? 112.652 153.233 111.045 1.00 50.11 724 HIS A C 1
ATOM 5568 O O . HIS A 1 706 ? 111.510 153.694 110.947 1.00 52.81 724 HIS A O 1
ATOM 5575 N N . LEU A 1 707 ? 113.494 153.628 112.000 1.00 47.88 725 LEU A N 1
ATOM 5576 C CA . LEU A 1 707 ? 113.061 154.605 112.991 1.00 53.58 725 LEU A CA 1
ATOM 5577 C C . LEU A 1 707 ? 112.773 155.956 112.348 1.00 56.84 725 LEU A C 1
ATOM 5578 O O . LEU A 1 707 ? 111.781 156.610 112.688 1.00 57.52 725 LEU A O 1
ATOM 5583 N N . VAL A 1 708 ? 113.620 156.390 111.413 1.00 59.92 726 VAL A N 1
ATOM 5584 C CA . VAL A 1 708 ? 113.378 157.660 110.734 1.00 61.90 726 VAL A CA 1
ATOM 5585 C C . VAL A 1 708 ? 112.108 157.579 109.898 1.00 62.85 726 VAL A C 1
ATOM 5586 O O . VAL A 1 708 ? 111.312 158.527 109.856 1.00 67.32 726 VAL A O 1
ATOM 5590 N N . ARG A 1 709 ? 111.900 156.452 109.211 1.00 63.46 727 ARG A N 1
ATOM 5591 C CA . ARG A 1 709 ? 110.682 156.297 108.423 1.00 67.02 727 ARG A CA 1
ATOM 5592 C C . ARG A 1 709 ? 109.447 156.368 109.311 1.00 65.50 727 ARG A C 1
ATOM 5593 O O . ARG A 1 709 ? 108.456 157.019 108.962 1.00 65.33 727 ARG A O 1
ATOM 5601 N N . CYS A 1 710 ? 109.489 155.704 110.466 1.00 66.07 728 CYS A N 1
ATOM 5602 C CA . CYS A 1 710 ? 108.351 155.735 111.378 1.00 66.62 728 CYS A CA 1
ATOM 5603 C C . CYS A 1 710 ? 108.124 157.138 111.925 1.00 67.38 728 CYS A C 1
ATOM 5604 O O . CYS A 1 710 ? 106.977 157.574 112.072 1.00 73.23 728 CYS A O 1
ATOM 5607 N N . GLU A 1 711 ? 109.203 157.857 112.239 1.00 69.40 729 GLU A N 1
ATOM 5608 C CA . GLU A 1 711 ? 109.056 159.219 112.739 1.00 73.03 729 GLU A CA 1
ATOM 5609 C C . GLU A 1 711 ? 108.409 160.121 111.696 1.00 71.24 729 GLU A C 1
ATOM 5610 O O . GLU A 1 711 ? 107.495 160.891 112.012 1.00 70.22 729 GLU A O 1
ATOM 5616 N N . THR A 1 712 ? 108.864 160.037 110.443 1.00 69.07 730 THR A N 1
ATOM 5617 C CA . THR A 1 712 ? 108.319 160.921 109.416 1.00 71.96 730 THR A CA 1
ATOM 5618 C C . THR A 1 712 ? 106.893 160.530 109.047 1.00 74.12 730 THR A C 1
ATOM 5619 O O . THR A 1 712 ? 106.068 161.398 108.740 1.00 74.09 730 THR A O 1
ATOM 5623 N N . ASP A 1 713 ? 106.581 159.234 109.070 1.00 74.62 731 ASP A N 1
ATOM 5624 C CA . ASP A 1 713 ? 105.251 158.769 108.697 1.00 73.07 731 ASP A CA 1
ATOM 5625 C C . ASP A 1 713 ? 104.244 158.863 109.834 1.00 73.03 731 ASP A C 1
ATOM 5626 O O . ASP A 1 713 ? 103.047 158.676 109.592 1.00 71.74 731 ASP A O 1
ATOM 5631 N N . GLY A 1 714 ? 104.687 159.144 111.055 1.00 76.04 732 GLY A N 1
ATOM 5632 C CA . GLY A 1 714 ? 103.762 159.219 112.174 1.00 75.09 732 GLY A CA 1
ATOM 5633 C C . GLY A 1 714 ? 103.037 157.918 112.439 1.00 75.09 732 GLY A C 1
ATOM 5634 O O . GLY A 1 714 ? 101.824 157.923 112.683 1.00 75.97 732 GLY A O 1
ATOM 5635 N N . THR A 1 715 ? 103.753 156.800 112.392 1.00 70.24 733 THR A N 1
ATOM 5636 C CA . THR A 1 715 ? 103.187 155.480 112.624 1.00 67.41 733 THR A CA 1
ATOM 5637 C C . THR A 1 715 ? 103.838 154.850 113.848 1.00 70.30 733 THR A C 1
ATOM 5638 O O . THR A 1 715 ? 104.784 155.388 114.428 1.00 72.97 733 THR A O 1
ATOM 5642 N N . SER A 1 716 ? 103.312 153.694 114.240 1.00 67.92 734 SER A N 1
ATOM 5643 C CA . SER A 1 716 ? 103.862 152.972 115.377 1.00 67.75 734 SER A CA 1
ATOM 5644 C C . SER A 1 716 ? 105.250 152.437 115.049 1.00 68.92 734 SER A C 1
ATOM 5645 O O . SER A 1 716 ? 105.539 152.047 113.915 1.00 70.01 734 SER A O 1
ATOM 5648 N N . VAL A 1 717 ? 106.113 152.420 116.063 1.00 59.56 735 VAL A N 1
ATOM 5649 C CA . VAL A 1 717 ? 107.476 151.929 115.896 1.00 58.06 735 VAL A CA 1
ATOM 5650 C C . VAL A 1 717 ? 107.628 150.472 116.320 1.00 59.33 735 VAL A C 1
ATOM 5651 O O . VAL A 1 717 ? 108.551 149.795 115.843 1.00 64.65 735 VAL A O 1
ATOM 5655 N N . LEU A 1 718 ? 106.754 149.966 117.186 1.00 55.00 736 LEU A N 1
ATOM 5656 C CA . LEU A 1 718 ? 106.828 148.583 117.650 1.00 53.37 736 LEU A CA 1
ATOM 5657 C C . LEU A 1 718 ? 106.016 147.718 116.696 1.00 60.21 736 LEU A C 1
ATOM 5658 O O . LEU A 1 718 ? 104.791 147.627 116.808 1.00 67.23 736 LEU A O 1
ATOM 5663 N N . THR A 1 719 ? 106.700 147.081 115.757 1.00 55.09 737 THR A N 1
ATOM 5664 C CA . THR A 1 719 ? 106.109 146.203 114.762 1.00 51.88 737 THR A CA 1
ATOM 5665 C C . THR A 1 719 ? 106.892 144.903 114.745 1.00 53.09 737 THR A C 1
ATOM 5666 O O . THR A 1 719 ? 108.020 144.845 115.245 1.00 60.24 737 THR A O 1
ATOM 5670 N N . PRO A 1 720 ? 106.321 143.833 114.190 1.00 51.46 738 PRO A N 1
ATOM 5671 C CA . PRO A 1 720 ? 107.045 142.551 114.196 1.00 51.46 738 PRO A CA 1
ATOM 5672 C C . PRO A 1 720 ? 108.422 142.643 113.567 1.00 50.97 738 PRO A C 1
ATOM 5673 O O . PRO A 1 720 ? 109.364 142.009 114.061 1.00 52.76 738 PRO A O 1
ATOM 5677 N N . TRP A 1 721 ? 108.575 143.426 112.498 1.00 48.61 739 TRP A N 1
ATOM 5678 C CA . TRP A 1 721 ? 109.888 143.573 111.884 1.00 48.23 739 TRP A CA 1
ATOM 5679 C C . TRP A 1 721 ? 110.878 144.210 112.852 1.00 50.82 739 TRP A C 1
ATOM 5680 O O . TRP A 1 721 ? 112.004 143.724 113.008 1.00 58.28 739 TRP A O 1
ATOM 5691 N N . TYR A 1 722 ? 110.479 145.303 113.508 1.00 43.68 740 TYR A N 1
ATOM 5692 C CA . TYR A 1 722 ? 111.378 145.955 114.454 1.00 37.60 740 TYR A CA 1
ATOM 5693 C C . TYR A 1 722 ? 111.711 145.037 115.614 1.00 41.67 740 TYR A C 1
ATOM 5694 O O . TYR A 1 722 ? 112.864 144.973 116.055 1.00 55.33 740 TYR A O 1
ATOM 5703 N N . LYS A 1 723 ? 110.708 144.338 116.145 1.00 41.75 741 LYS A N 1
ATOM 5704 C CA . LYS A 1 723 ? 110.967 143.427 117.249 1.00 37.20 741 LYS A CA 1
ATOM 5705 C C . LYS A 1 723 ? 111.989 142.381 116.840 1.00 42.84 741 LYS A C 1
ATOM 5706 O O . LYS A 1 723 ? 112.968 142.141 117.552 1.00 52.41 741 LYS A O 1
A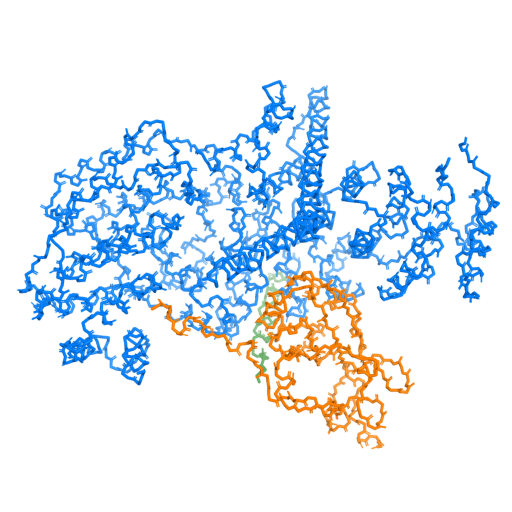TOM 5712 N N . ASN A 1 724 ? 111.798 141.775 115.668 1.00 39.54 742 ASN A N 1
ATOM 5713 C CA . ASN A 1 724 ? 112.731 140.755 115.205 1.00 39.12 742 ASN A CA 1
ATOM 5714 C C . ASN A 1 724 ? 114.134 141.326 115.038 1.00 49.17 742 ASN A C 1
ATOM 5715 O O . ASN A 1 724 ? 115.115 140.723 115.477 1.00 55.68 742 ASN A O 1
ATOM 5720 N N . CYS A 1 725 ? 114.250 142.501 114.416 1.00 37.63 743 CYS A N 1
ATOM 5721 C CA . CYS A 1 725 ? 115.574 143.053 114.139 1.00 27.79 743 CYS A CA 1
ATOM 5722 C C . CYS A 1 725 ? 116.307 143.410 115.428 1.00 38.18 743 CYS A C 1
ATOM 5723 O O . CYS A 1 725 ? 117.497 143.105 115.588 1.00 50.77 743 CYS A O 1
ATOM 5726 N N . ILE A 1 726 ? 115.614 144.058 116.364 1.00 31.64 744 ILE A N 1
ATOM 5727 C CA . ILE A 1 726 ? 116.259 144.444 117.614 1.00 34.85 744 ILE A CA 1
ATOM 5728 C C . ILE A 1 726 ? 116.607 143.211 118.437 1.00 35.27 744 ILE A C 1
ATOM 5729 O O . ILE A 1 726 ? 117.671 143.148 119.067 1.00 42.95 744 ILE A O 1
ATOM 5734 N N . GLU A 1 727 ? 115.741 142.198 118.429 1.00 25.82 745 GLU A N 1
ATOM 5735 C CA . GLU A 1 727 ? 116.053 140.984 119.166 1.00 24.78 745 GLU A CA 1
ATOM 5736 C C . GLU A 1 727 ? 117.208 140.232 118.525 1.00 33.45 745 GLU A C 1
ATOM 5737 O O . GLU A 1 727 ? 117.952 139.541 119.223 1.00 45.72 745 GLU A O 1
ATOM 5743 N N . ARG A 1 728 ? 117.399 140.369 117.211 1.00 32.88 746 ARG A N 1
ATOM 5744 C CA . ARG A 1 728 ? 118.541 139.721 116.574 1.00 27.69 746 ARG A CA 1
ATOM 5745 C C . ARG A 1 728 ? 119.839 140.461 116.877 1.00 32.33 746 ARG A C 1
ATOM 5746 O O . ARG A 1 728 ? 120.891 139.835 117.053 1.00 33.56 746 ARG A O 1
ATOM 5754 N N . LEU A 1 729 ? 119.789 141.792 116.944 1.00 40.43 747 LEU A N 1
ATOM 5755 C CA . LEU A 1 729 ? 120.948 142.537 117.431 1.00 34.13 747 LEU A CA 1
ATOM 5756 C C . LEU A 1 729 ? 121.307 142.098 118.846 1.00 36.03 747 LEU A C 1
ATOM 5757 O O . LEU A 1 729 ? 122.479 141.837 119.162 1.00 41.07 747 LEU A O 1
ATOM 5762 N N . GLN A 1 730 ? 120.294 141.993 119.708 1.00 38.51 748 GLN A N 1
ATOM 5763 C CA . GLN A 1 730 ? 120.516 141.496 121.060 1.00 31.71 748 GLN A CA 1
ATOM 5764 C C . GLN A 1 730 ? 121.095 140.090 121.035 1.00 34.16 748 GLN A C 1
ATOM 5765 O O . GLN A 1 730 ? 121.939 139.746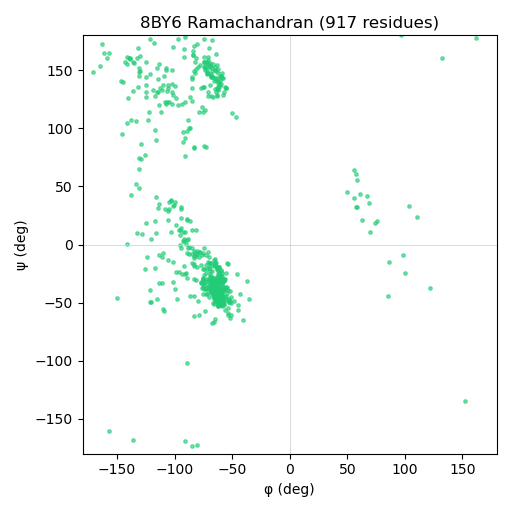 121.865 1.00 41.05 748 GLN A O 1
ATOM 5771 N N . GLN A 1 731 ? 120.632 139.255 120.105 1.00 34.45 749 GLN A N 1
ATOM 5772 C CA . GLN A 1 731 ? 121.115 137.882 120.024 1.00 24.51 749 GLN A CA 1
ATOM 5773 C C . GLN A 1 731 ? 122.592 137.843 119.669 1.00 21.72 749 GLN A C 1
ATOM 5774 O O . GLN A 1 731 ? 123.362 137.073 120.251 1.00 38.48 749 GLN A O 1
ATOM 5780 N N . ILE A 1 732 ? 123.007 138.662 118.704 1.00 34.57 750 ILE A N 1
ATOM 5781 C CA . ILE A 1 732 ? 124.427 138.732 118.363 1.00 30.68 750 ILE A CA 1
ATOM 5782 C C . ILE A 1 732 ? 125.233 139.145 119.586 1.00 31.34 750 ILE A C 1
ATOM 5783 O O . ILE A 1 732 ? 126.233 138.505 119.945 1.00 34.75 750 ILE A O 1
ATOM 5788 N N . PHE A 1 733 ? 124.797 140.215 120.256 1.00 39.48 751 PHE A N 1
ATOM 5789 C CA . PHE A 1 733 ? 125.529 140.693 121.426 1.00 29.03 751 PHE A CA 1
ATOM 5790 C C . PHE A 1 733 ? 125.627 139.605 122.489 1.00 21.98 751 PHE A C 1
ATOM 5791 O O . PHE A 1 733 ? 126.699 139.353 123.046 1.00 36.74 751 PHE A O 1
ATOM 5799 N N . LEU A 1 734 ? 124.510 138.938 122.772 1.00 29.05 752 LEU A N 1
ATOM 5800 C CA . LEU A 1 734 ? 124.474 137.943 123.836 1.00 28.25 752 LEU A CA 1
ATOM 5801 C C . LEU A 1 734 ? 125.343 136.739 123.500 1.00 28.99 752 LEU A C 1
ATOM 5802 O O . LEU A 1 734 ? 126.091 136.245 124.351 1.00 41.97 752 LEU A O 1
ATOM 5807 N N . GLN A 1 735 ? 125.252 136.243 122.267 1.00 24.42 753 GLN A N 1
ATOM 5808 C CA . GLN A 1 735 ? 126.016 135.059 121.901 1.00 25.21 753 GLN A CA 1
ATOM 5809 C C . GLN A 1 735 ? 127.512 135.342 121.894 1.00 36.41 753 GLN A C 1
ATOM 5810 O O . GLN A 1 735 ? 128.304 134.495 122.320 1.00 47.45 753 GLN A O 1
ATOM 5816 N N . HIS A 1 736 ? 127.927 136.520 121.422 1.00 35.22 754 HIS A N 1
ATOM 5817 C CA . HIS A 1 736 ? 129.344 136.806 121.234 1.00 27.06 754 HIS A CA 1
ATOM 5818 C C . HIS A 1 736 ? 129.852 137.916 122.150 1.00 35.74 754 HIS A C 1
ATOM 5819 O O . HIS A 1 736 ? 130.747 138.671 121.770 1.00 39.85 754 HIS A O 1
ATOM 5826 N N . HIS A 1 737 ? 129.272 138.045 123.346 1.00 45.52 755 HIS A N 1
ATOM 5827 C CA . HIS A 1 737 ? 129.832 138.953 124.342 1.00 38.49 755 HIS A CA 1
ATOM 5828 C C . HIS A 1 737 ? 131.300 138.653 124.620 1.00 50.96 755 HIS A C 1
ATOM 5829 O O . HIS A 1 737 ? 132.116 139.575 124.755 1.00 55.89 755 HIS A O 1
ATOM 5836 N N . GLN A 1 738 ? 131.659 137.371 124.714 1.00 52.14 756 GLN A N 1
ATOM 5837 C CA . GLN A 1 738 ? 133.033 137.013 125.044 1.00 47.56 756 GLN A CA 1
ATOM 5838 C C . GLN A 1 738 ? 134.034 137.603 124.061 1.00 44.34 756 GLN A C 1
ATOM 5839 O O . GLN A 1 738 ? 135.168 137.898 124.450 1.00 49.52 756 GLN A O 1
ATOM 5845 N N . ILE A 1 739 ? 133.640 137.787 122.802 1.00 42.30 757 ILE A N 1
ATOM 5846 C CA . ILE A 1 739 ? 134.530 138.353 121.796 1.00 43.19 757 ILE A CA 1
ATOM 5847 C C . ILE A 1 739 ? 134.289 139.841 121.577 1.00 45.54 757 ILE A C 1
ATOM 5848 O O . ILE A 1 739 ? 135.205 140.542 121.122 1.00 57.54 757 ILE A O 1
ATOM 5853 N N . ILE A 1 740 ? 133.095 140.346 121.891 1.00 37.56 758 ILE A N 1
ATOM 5854 C CA . ILE A 1 740 ? 132.820 141.767 121.718 1.00 33.01 758 ILE A CA 1
ATOM 5855 C C . ILE A 1 740 ? 133.365 142.595 122.873 1.00 39.27 758 ILE A C 1
ATOM 5856 O O . ILE A 1 740 ? 133.522 143.817 122.734 1.00 46.85 758 ILE A O 1
ATOM 5861 N N . GLN A 1 741 ? 133.643 141.971 124.020 1.00 48.09 759 GLN A N 1
ATOM 5862 C CA . GLN A 1 741 ? 134.287 142.705 125.103 1.00 49.15 759 GLN A CA 1
ATOM 5863 C C . GLN A 1 741 ? 135.634 143.273 124.669 1.00 49.06 759 GLN A C 1
ATOM 5864 O O . GLN A 1 741 ? 136.102 144.261 125.245 1.00 50.51 759 GLN A O 1
ATOM 5870 N N . GLN A 1 742 ? 136.270 142.670 123.660 1.00 43.75 760 GLN A N 1
ATOM 5871 C CA . GLN A 1 742 ? 137.530 143.209 123.155 1.00 41.10 760 GLN A CA 1
ATOM 5872 C C . GLN A 1 742 ? 137.301 144.455 122.310 1.00 45.09 760 GLN A C 1
ATOM 5873 O O . GLN A 1 742 ? 138.040 145.439 122.436 1.00 48.65 760 GLN A O 1
ATOM 5879 N N . TYR A 1 743 ? 136.287 144.430 121.445 1.00 44.95 761 TYR A N 1
ATOM 5880 C CA . TYR A 1 743 ? 136.003 145.551 120.559 1.00 42.43 761 TYR A CA 1
ATOM 5881 C C . TYR A 1 743 ? 135.237 146.664 121.255 1.00 43.82 761 TYR A C 1
ATOM 5882 O O . TYR A 1 743 ? 135.036 147.721 120.651 1.00 43.36 761 TYR A O 1
ATOM 5891 N N . MET A 1 744 ? 134.830 146.451 122.505 1.00 50.61 762 MET A N 1
ATOM 5892 C CA . MET A 1 744 ? 134.083 147.437 123.281 1.00 49.55 762 MET A CA 1
ATOM 5893 C C . MET A 1 744 ? 134.505 148.876 122.994 1.00 50.25 762 MET A C 1
ATOM 5894 O O . MET A 1 744 ? 133.652 149.743 122.779 1.00 57.40 762 MET A O 1
ATOM 5899 N N . VAL A 1 745 ? 135.813 149.142 122.974 1.00 44.78 763 VAL A N 1
ATOM 5900 C CA . VAL A 1 745 ? 136.287 150.519 122.831 1.00 52.76 763 VAL A CA 1
ATOM 5901 C C . VAL A 1 745 ? 135.913 151.080 121.462 1.00 54.59 763 VAL A C 1
ATOM 5902 O O . VAL A 1 745 ? 135.345 152.175 121.353 1.00 52.57 763 VAL A O 1
ATOM 5906 N N . THR A 1 746 ? 136.231 150.344 120.396 1.00 49.12 764 THR A N 1
ATOM 5907 C CA . THR A 1 746 ? 135.931 150.841 119.056 1.00 47.17 764 THR A CA 1
ATOM 5908 C C . THR A 1 746 ? 134.429 150.891 118.814 1.00 44.74 764 THR A C 1
ATOM 5909 O O . THR A 1 746 ? 133.935 151.791 118.126 1.00 46.44 764 THR A O 1
ATOM 5913 N N . LEU A 1 747 ? 133.683 149.936 119.372 1.00 39.48 765 LEU A N 1
ATOM 5914 C CA . LEU A 1 747 ? 132.231 149.987 119.258 1.00 36.45 765 LEU A CA 1
ATOM 5915 C C . LEU A 1 747 ? 131.684 151.257 119.889 1.00 49.05 765 LEU A C 1
ATOM 5916 O O . LEU A 1 747 ? 130.844 151.943 119.297 1.00 56.88 765 LEU A O 1
ATOM 5921 N N . GLU A 1 748 ? 132.154 151.594 121.091 1.00 46.73 766 GLU A N 1
ATOM 5922 C CA . GLU A 1 748 ? 131.686 152.810 121.742 1.00 46.31 766 GLU A CA 1
ATOM 5923 C C . GLU A 1 748 ? 132.085 154.047 120.950 1.00 48.36 766 GLU A C 1
ATOM 5924 O O . GLU A 1 748 ? 131.299 154.993 120.829 1.00 54.44 766 GLU A O 1
ATOM 5930 N N . ASN A 1 749 ? 133.303 154.063 120.406 1.00 52.05 767 ASN A N 1
ATOM 5931 C CA . ASN A 1 749 ? 133.802 155.275 119.765 1.00 54.20 767 ASN A CA 1
ATOM 5932 C C . ASN A 1 749 ? 133.209 155.508 118.379 1.00 55.93 767 ASN A C 1
ATOM 5933 O O . ASN A 1 749 ? 133.028 156.664 117.983 1.00 56.92 767 ASN A O 1
ATOM 5938 N N . LEU A 1 750 ? 132.902 154.450 117.626 1.00 53.12 768 LEU A N 1
ATOM 5939 C CA . LEU A 1 750 ? 132.552 154.586 116.215 1.00 49.64 768 LEU A CA 1
ATOM 5940 C C . LEU A 1 750 ? 131.079 154.315 115.935 1.00 53.07 768 LEU A C 1
ATOM 5941 O O . LEU A 1 750 ? 130.395 155.177 115.377 1.00 53.55 768 LEU A O 1
ATOM 5946 N N . LEU A 1 751 ? 130.562 153.138 116.292 1.00 47.96 769 LEU A N 1
ATOM 5947 C CA . LEU A 1 751 ? 129.173 152.828 115.963 1.00 39.22 769 LEU A CA 1
ATOM 5948 C C . LEU A 1 751 ? 128.215 153.409 116.994 1.00 42.40 769 LEU A C 1
ATOM 5949 O O . LEU A 1 751 ? 127.373 154.254 116.672 1.00 45.04 769 LEU A O 1
ATOM 5954 N N . PHE A 1 752 ? 128.334 152.967 118.242 1.00 37.66 770 PHE A N 1
ATOM 5955 C CA . PHE A 1 752 ? 127.373 153.297 119.290 1.00 42.18 770 PHE A CA 1
ATOM 5956 C C . PHE A 1 752 ? 127.860 154.541 120.018 1.00 47.35 770 PHE A C 1
ATOM 5957 O O . PHE A 1 752 ? 128.690 154.462 120.926 1.00 47.63 770 PHE A O 1
ATOM 5965 N N . THR A 1 753 ? 127.335 155.696 119.622 1.00 55.23 771 THR A N 1
ATOM 5966 C CA . THR A 1 753 ? 127.714 156.981 120.184 1.00 57.21 771 THR A CA 1
ATOM 5967 C C . THR A 1 753 ? 126.476 157.655 120.761 1.00 61.98 771 THR A C 1
ATOM 5968 O O . THR A 1 753 ? 125.358 157.140 120.664 1.00 64.55 771 THR A O 1
ATOM 5972 N N . ALA A 1 754 ? 126.682 158.824 121.369 1.00 66.47 772 ALA A N 1
ATOM 5973 C CA . ALA A 1 754 ? 125.561 159.566 121.935 1.00 64.52 772 ALA A CA 1
ATOM 5974 C C . ALA A 1 754 ? 124.573 159.977 120.852 1.00 64.05 772 ALA A C 1
ATOM 5975 O O . ALA A 1 754 ? 123.355 159.911 121.054 1.00 62.05 772 ALA A O 1
ATOM 5977 N N . GLU A 1 755 ? 125.079 160.402 119.692 1.00 63.91 773 GLU A N 1
ATOM 5978 C CA . GLU A 1 755 ? 124.214 160.842 118.605 1.00 65.84 773 GLU A CA 1
ATOM 5979 C C . GLU A 1 755 ? 123.333 159.726 118.060 1.00 67.22 773 GLU A C 1
ATOM 5980 O O . GLU A 1 755 ? 122.363 160.018 117.353 1.00 68.02 773 GLU A O 1
ATOM 5986 N N . LEU A 1 756 ? 123.642 158.468 118.364 1.00 57.72 774 LEU A N 1
ATOM 5987 C CA . LEU A 1 756 ? 122.823 157.363 117.889 1.00 52.22 774 LEU A CA 1
ATOM 5988 C C . LEU A 1 756 ? 121.429 157.434 118.500 1.00 51.54 774 LEU A C 1
ATOM 5989 O O . LEU A 1 756 ? 121.230 157.975 119.591 1.00 53.38 774 LEU A O 1
ATOM 5994 N N . ASP A 1 757 ? 120.459 156.885 117.782 1.00 49.58 775 ASP A N 1
ATOM 5995 C CA . ASP A 1 757 ? 119.093 156.870 118.278 1.00 53.56 775 ASP A CA 1
ATOM 5996 C C . ASP A 1 757 ? 119.039 156.123 119.610 1.00 55.73 775 ASP A C 1
ATOM 5997 O O . ASP A 1 757 ? 119.683 155.079 119.760 1.00 62.15 775 ASP A O 1
ATOM 6002 N N . PRO A 1 758 ? 118.289 156.622 120.597 1.00 49.64 776 PRO A N 1
ATOM 6003 C CA . PRO A 1 758 ? 118.258 155.930 121.896 1.00 47.01 776 PRO A CA 1
ATOM 6004 C C . PRO A 1 758 ? 117.781 154.494 121.801 1.00 45.71 776 PRO A C 1
ATOM 6005 O O . PRO A 1 758 ? 118.247 153.645 122.571 1.00 51.31 776 PRO A O 1
ATOM 6009 N N . HIS A 1 759 ? 116.868 154.190 120.878 1.00 42.20 777 HIS A N 1
ATOM 6010 C CA . HIS A 1 759 ? 116.360 152.828 120.763 1.00 46.18 777 HIS A CA 1
ATOM 6011 C C . HIS A 1 759 ? 117.485 151.846 120.462 1.00 49.72 777 HIS A C 1
ATOM 6012 O O . HIS A 1 759 ? 117.600 150.799 121.108 1.00 48.75 777 HIS A O 1
ATOM 6019 N N . ILE A 1 760 ? 118.322 152.164 119.472 1.00 48.16 778 ILE A N 1
ATOM 6020 C CA . ILE A 1 760 ? 119.413 151.265 119.110 1.00 42.60 778 ILE A CA 1
ATOM 6021 C C . ILE A 1 760 ? 120.492 151.274 120.184 1.00 48.65 778 ILE A C 1
ATOM 6022 O O . ILE A 1 760 ? 121.038 150.225 120.545 1.00 55.52 778 ILE A O 1
ATOM 6027 N N . LEU A 1 761 ? 120.825 152.456 120.706 1.00 42.47 779 LEU A N 1
ATOM 6028 C CA . LEU A 1 761 ? 121.851 152.555 121.736 1.00 39.52 779 LEU A CA 1
ATOM 6029 C C . LEU A 1 761 ? 121.460 151.818 123.009 1.00 37.44 779 LEU A C 1
ATOM 6030 O O . LEU A 1 761 ? 122.337 151.481 123.812 1.00 45.27 779 LEU A O 1
ATOM 6035 N N . ALA A 1 762 ? 120.166 151.564 123.212 1.00 32.73 780 ALA A N 1
ATOM 6036 C CA . ALA A 1 762 ? 119.736 150.837 124.400 1.00 33.12 780 ALA A CA 1
ATOM 6037 C C . ALA A 1 762 ? 120.312 149.428 124.421 1.00 37.18 780 ALA A C 1
ATOM 6038 O O . ALA A 1 762 ? 120.701 148.928 125.479 1.00 42.49 780 ALA A O 1
ATOM 6040 N N . VAL A 1 763 ? 120.371 148.767 123.265 1.00 37.84 781 VAL A N 1
ATOM 6041 C CA . VAL A 1 763 ? 120.925 147.417 123.215 1.00 39.11 781 VAL A CA 1
ATOM 6042 C C . VAL A 1 763 ? 122.390 147.431 123.632 1.00 41.63 781 VAL A C 1
ATOM 6043 O O . VAL A 1 763 ? 122.845 146.583 124.410 1.00 48.09 781 VAL A O 1
ATOM 6047 N N . PHE A 1 764 ? 123.153 148.398 123.118 1.00 37.68 782 PHE A N 1
ATOM 6048 C CA . PHE A 1 764 ? 124.561 148.493 123.487 1.00 37.69 782 PHE A CA 1
ATOM 6049 C C . PHE A 1 764 ? 124.720 148.797 124.971 1.00 44.35 782 PHE A C 1
ATOM 6050 O O . PHE A 1 764 ? 125.607 148.247 125.631 1.00 52.35 782 PHE A O 1
ATOM 6058 N N . GLN A 1 765 ? 123.878 149.679 125.513 1.00 43.85 783 GLN A N 1
ATOM 6059 C CA . GLN A 1 765 ? 123.971 150.000 126.934 1.00 39.36 783 GLN A CA 1
ATOM 6060 C C . GLN A 1 765 ? 123.650 148.786 127.797 1.00 32.38 783 GLN A C 1
ATOM 6061 O O . GLN A 1 765 ? 124.290 148.559 128.830 1.00 38.48 783 GLN A O 1
ATOM 6067 N N . GLN A 1 766 ? 122.648 148.004 127.398 1.00 35.18 784 GLN A N 1
ATOM 6068 C CA . GLN A 1 766 ? 122.321 146.790 128.137 1.00 38.03 784 GLN A CA 1
ATOM 6069 C C . GLN A 1 766 ? 123.467 145.792 128.075 1.00 36.74 784 GLN A C 1
ATOM 6070 O O . GLN A 1 766 ? 123.806 145.159 129.080 1.00 51.47 784 GLN A O 1
ATOM 6076 N N . PHE A 1 767 ? 124.088 145.648 126.903 1.00 32.66 785 PHE A N 1
ATOM 6077 C CA . PHE A 1 767 ? 125.267 144.796 126.799 1.00 33.39 785 PHE A CA 1
ATOM 6078 C C . PHE A 1 767 ? 126.381 145.286 127.715 1.00 40.15 785 PHE A C 1
ATOM 6079 O O . PHE A 1 767 ? 127.051 144.487 128.378 1.00 41.36 785 PHE A O 1
ATOM 6087 N N . CYS A 1 768 ? 126.593 146.601 127.763 1.00 47.36 786 CYS A N 1
ATOM 6088 C CA . CYS A 1 768 ? 127.605 147.163 128.649 1.00 40.65 786 CYS A CA 1
ATOM 6089 C C . CYS A 1 768 ? 127.322 146.800 130.100 1.00 45.12 786 CYS A C 1
ATOM 6090 O O . CYS A 1 768 ? 128.207 146.327 130.821 1.00 49.24 786 CYS A O 1
ATOM 6093 N N . ALA A 1 769 ? 126.082 147.012 130.545 1.00 39.19 787 ALA A N 1
ATOM 6094 C CA . ALA A 1 769 ? 125.727 146.725 131.930 1.00 39.94 787 ALA A CA 1
ATOM 6095 C C . ALA A 1 769 ? 125.696 145.232 132.223 1.00 28.30 787 ALA A C 1
ATOM 6096 O O . ALA A 1 769 ? 125.700 144.841 133.394 1.00 29.12 787 ALA A O 1
ATOM 6098 N N . LEU A 1 770 ? 125.663 144.393 131.188 1.00 34.60 788 LEU A N 1
ATOM 6099 C CA . LEU A 1 770 ? 125.604 142.952 131.407 1.00 43.90 788 LEU A CA 1
ATOM 6100 C C . LEU A 1 770 ? 126.801 142.458 132.212 1.00 37.52 788 LEU A C 1
ATOM 6101 O O . LEU A 1 770 ? 126.663 141.568 133.059 1.00 38.24 788 LEU A O 1
ATOM 6106 N N . GLN A 1 771 ? 127.982 143.015 131.961 1.00 36.96 789 GLN A N 1
ATOM 6107 C CA . GLN A 1 771 ? 129.219 142.627 132.636 1.00 36.72 789 GLN A CA 1
ATOM 6108 C C . GLN A 1 771 ? 129.949 143.857 133.154 1.00 40.98 789 GLN A C 1
ATOM 6109 O O . GLN A 1 771 ? 131.150 144.037 132.947 1.00 38.92 789 GLN A O 1
ATOM 6115 N N . ALA A 1 772 ? 129.221 144.728 133.839 1.00 39.10 790 ALA A N 1
ATOM 6116 C CA . ALA A 1 772 ? 129.813 145.928 134.405 1.00 36.04 790 ALA A CA 1
ATOM 6117 C C . ALA A 1 772 ? 128.983 146.422 135.581 1.00 35.81 790 ALA A C 1
ATOM 6118 O O . ALA A 1 772 ? 127.822 146.048 135.732 1.00 39.64 790 ALA A O 1
ATOM 6121 N N . GLY B 2 6 ? 140.932 115.075 143.768 1.00 75.43 4 GLY B N 1
ATOM 6122 C CA . GLY B 2 6 ? 140.822 115.756 142.492 1.00 77.19 4 GLY B CA 1
ATOM 6123 C C . GLY B 2 6 ? 139.382 115.985 142.081 1.00 80.43 4 GLY B C 1
ATOM 6124 O O . GLY B 2 6 ? 138.682 116.808 142.670 1.00 81.45 4 GLY B O 1
ATOM 6125 N N . LEU B 2 7 ? 138.938 115.254 141.062 1.00 84.46 5 LEU B N 1
ATOM 6126 C CA . LEU B 2 7 ? 137.574 115.336 140.561 1.00 84.37 5 LEU B CA 1
ATOM 6127 C C . LEU B 2 7 ? 136.866 114.014 140.814 1.00 83.24 5 LEU B C 1
ATOM 6128 O O . LEU B 2 7 ? 137.468 112.943 140.694 1.00 81.50 5 LEU B O 1
ATOM 6133 N N . LEU B 2 8 ? 135.586 114.094 141.168 1.00 80.97 6 LEU B N 1
ATOM 6134 C CA . LEU B 2 8 ? 134.817 112.891 141.453 1.00 81.12 6 LEU B CA 1
ATOM 6135 C C . LEU B 2 8 ? 134.714 112.016 140.211 1.00 81.78 6 LEU B C 1
ATOM 6136 O O . LEU B 2 8 ? 134.431 112.498 139.111 1.00 75.56 6 LEU B O 1
ATOM 6141 N N . LYS B 2 9 ? 134.938 110.714 140.397 1.00 92.34 7 LYS B N 1
ATOM 6142 C CA . LYS B 2 9 ? 134.901 109.787 139.272 1.00 90.91 7 LYS B CA 1
ATOM 6143 C C . LYS B 2 9 ? 133.477 109.499 138.817 1.00 90.09 7 LYS B C 1
ATOM 6144 O O . LYS B 2 9 ? 133.258 109.202 137.637 1.00 87.96 7 LYS B O 1
ATOM 6150 N N . ALA B 2 10 ? 132.503 109.577 139.726 1.00 84.07 8 ALA B N 1
ATOM 6151 C CA . ALA B 2 10 ? 131.117 109.337 139.340 1.00 84.80 8 ALA B CA 1
ATOM 6152 C C . ALA B 2 10 ? 130.642 110.368 138.324 1.00 85.82 8 ALA B C 1
ATOM 6153 O O . ALA B 2 10 ? 129.958 110.026 137.353 1.00 81.43 8 ALA B O 1
ATOM 6155 N N . LEU B 2 11 ? 130.990 111.639 138.536 1.00 81.54 9 LEU B N 1
ATOM 6156 C CA . LEU B 2 11 ? 130.599 112.680 137.591 1.00 79.65 9 LEU B CA 1
ATOM 6157 C C . LEU B 2 11 ? 131.300 112.501 136.250 1.00 82.07 9 LEU B C 1
ATOM 6158 O O . LEU B 2 11 ? 130.689 112.695 135.192 1.00 78.59 9 LEU B O 1
ATOM 6163 N N . ARG B 2 12 ? 132.583 112.132 136.273 1.00 87.70 10 ARG B N 1
ATOM 6164 C CA . ARG B 2 12 ? 133.341 111.978 135.037 1.00 87.06 10 ARG B CA 1
ATOM 6165 C C . ARG B 2 12 ? 132.816 110.840 134.172 1.00 85.11 10 ARG B C 1
ATOM 6166 O O . ARG B 2 12 ? 133.147 110.777 132.983 1.00 80.45 10 ARG B O 1
ATOM 6174 N N . SER B 2 13 ? 132.013 109.941 134.736 1.00 82.44 11 SER B N 1
ATOM 6175 C CA . SER B 2 13 ? 131.508 108.811 133.970 1.00 82.45 11 SER B CA 1
ATOM 6176 C C . SER B 2 13 ? 130.660 109.290 132.798 1.00 79.79 11 SER B C 1
ATOM 6177 O O . SER B 2 13 ? 129.860 110.221 132.926 1.00 80.00 11 SER B O 1
ATOM 6180 N N . ASP B 2 14 ? 130.845 108.644 131.645 1.00 70.96 12 ASP B N 1
ATOM 6181 C CA . ASP B 2 14 ? 130.073 108.933 130.433 1.00 70.47 12 ASP B CA 1
ATOM 6182 C C . ASP B 2 14 ? 129.899 107.609 129.691 1.00 68.79 12 ASP B C 1
ATOM 6183 O O . ASP B 2 14 ? 130.772 107.195 128.926 1.00 66.14 12 ASP B O 1
ATOM 6188 N N . SER B 2 15 ? 128.761 106.953 129.924 1.00 71.29 13 SER B N 1
ATOM 6189 C CA . SER B 2 15 ? 128.521 105.627 129.368 1.00 71.71 13 SER B CA 1
ATOM 6190 C C . SER B 2 15 ? 128.015 105.665 127.933 1.00 69.38 13 SER B C 1
ATOM 6191 O O . SER B 2 15 ? 127.968 104.616 127.282 1.00 74.26 13 SER B O 1
ATOM 6194 N N . TYR B 2 16 ? 127.630 106.835 127.428 1.00 61.89 14 TYR B N 1
ATOM 6195 C CA . TYR B 2 16 ? 127.100 106.951 126.077 1.00 59.64 14 TYR B CA 1
ATOM 6196 C C . TYR B 2 16 ? 128.181 107.190 125.032 1.00 52.48 14 TYR B C 1
ATOM 6197 O O . TYR B 2 16 ? 127.876 107.168 123.835 1.00 47.95 14 TYR B O 1
ATOM 6206 N N . VAL B 2 17 ? 129.426 107.410 125.451 1.00 57.85 15 VAL B N 1
ATOM 6207 C CA . VAL B 2 17 ? 130.535 107.707 124.557 1.00 64.19 15 VAL B CA 1
ATOM 6208 C C . VAL B 2 17 ? 131.568 106.585 124.546 1.00 69.51 15 VAL B C 1
ATOM 6209 O O . VAL B 2 17 ? 132.460 106.576 123.696 1.00 66.67 15 VAL B O 1
ATOM 6213 N N . GLU B 2 18 ? 131.440 105.614 125.445 1.00 85.64 16 GLU B N 1
ATOM 6214 C CA . GLU B 2 18 ? 132.413 104.538 125.544 1.00 85.57 16 GLU B CA 1
ATOM 6215 C C . GLU B 2 18 ? 132.448 103.721 124.258 1.00 85.63 16 GLU B C 1
ATOM 6216 O O . GLU B 2 18 ? 131.439 103.564 123.565 1.00 84.65 16 GLU B O 1
ATOM 6222 N N . LEU B 2 19 ? 133.633 103.203 123.943 1.00 84.78 17 LEU B N 1
ATOM 6223 C CA . LEU B 2 19 ? 133.805 102.408 122.736 1.00 83.15 17 LEU B CA 1
ATOM 6224 C C . LEU B 2 19 ? 132.936 101.158 122.796 1.00 86.38 17 LEU B C 1
ATOM 6225 O O . LEU B 2 19 ? 132.819 100.511 123.840 1.00 84.06 17 LEU B O 1
ATOM 6230 N N . SER B 2 20 ? 132.326 100.819 121.665 1.00 89.43 18 SER B N 1
ATOM 6231 C CA . SER B 2 20 ? 131.474 99.645 121.589 1.00 91.20 18 SER B CA 1
ATOM 6232 C C . SER B 2 20 ? 132.320 98.393 121.366 1.00 94.72 18 SER B C 1
ATOM 6233 O O . SER B 2 20 ? 133.525 98.457 121.105 1.00 90.95 18 SER B O 1
ATOM 6236 N N . GLN B 2 21 ? 131.676 97.232 121.467 1.00 101.41 19 GLN B N 1
ATOM 6237 C CA . GLN B 2 21 ? 132.354 95.957 121.270 1.00 100.22 19 GLN B CA 1
ATOM 6238 C C . GLN B 2 21 ? 132.590 95.636 119.800 1.00 98.52 19 GLN B C 1
ATOM 6239 O O . GLN B 2 21 ? 133.264 94.645 119.500 1.00 97.33 19 GLN B O 1
ATOM 6245 N N . TYR B 2 22 ? 132.057 96.441 118.885 1.00 93.43 20 TYR B N 1
ATOM 6246 C CA . TYR B 2 22 ? 132.250 96.234 117.458 1.00 93.21 20 TYR B CA 1
ATOM 6247 C C . TYR B 2 22 ? 133.644 96.698 117.056 1.00 93.30 20 TYR B C 1
ATOM 6248 O O . TYR B 2 22 ? 134.089 97.777 117.461 1.00 92.03 20 TYR B O 1
ATOM 6257 N N . ARG B 2 23 ? 134.326 95.879 116.260 1.00 98.15 21 ARG B N 1
ATOM 6258 C CA . ARG B 2 23 ? 135.625 96.218 115.703 1.00 96.42 21 ARG B CA 1
ATOM 6259 C C . ARG B 2 23 ? 135.613 95.934 114.208 1.00 98.35 21 ARG B C 1
ATOM 6260 O O . ARG B 2 23 ? 134.979 94.981 113.746 1.00 94.96 21 ARG B O 1
ATOM 6268 N N . ASP B 2 24 ? 136.316 96.775 113.455 1.00 99.47 22 ASP B N 1
ATOM 6269 C CA . ASP B 2 24 ? 136.344 96.626 112.008 1.00 98.78 22 ASP B CA 1
ATOM 6270 C C . ASP B 2 24 ? 136.955 95.285 111.624 1.00 99.73 22 ASP B C 1
ATOM 6271 O O . ASP B 2 24 ? 137.974 94.864 112.178 1.00 99.15 22 ASP B O 1
ATOM 6276 N N . GLN B 2 25 ? 136.320 94.611 110.667 1.00 104.85 23 GLN B N 1
ATOM 6277 C CA . GLN B 2 25 ? 136.781 93.304 110.219 1.00 103.77 23 GLN B CA 1
ATOM 6278 C C . GLN B 2 25 ? 137.770 93.390 109.064 1.00 102.04 23 GLN B C 1
ATOM 6279 O O . GLN B 2 25 ? 138.571 92.467 108.878 1.00 101.22 23 GLN B O 1
ATOM 6285 N N . HIS B 2 26 ? 137.732 94.470 108.286 1.00 94.30 24 HIS B N 1
ATOM 6286 C CA . HIS B 2 26 ? 138.593 94.631 107.122 1.00 93.29 24 HIS B CA 1
ATOM 6287 C C . HIS B 2 26 ? 139.762 95.575 107.376 1.00 92.84 24 HIS B C 1
ATOM 6288 O O . HIS B 2 26 ? 140.454 95.955 106.426 1.00 91.72 24 HIS B O 1
ATOM 6295 N N . PHE B 2 27 ? 140.000 95.961 108.626 1.00 97.69 25 PHE B N 1
ATOM 6296 C CA . PHE B 2 27 ? 141.083 96.883 108.939 1.00 99.74 25 PHE B CA 1
ATOM 6297 C C . PHE B 2 27 ? 142.424 96.165 108.861 1.00 100.44 25 PHE B C 1
ATOM 6298 O O . PHE B 2 27 ? 142.571 95.046 109.361 1.00 97.21 25 PHE B O 1
ATOM 6306 N N . ARG B 2 28 ? 143.401 96.814 108.231 1.00 111.63 26 ARG B N 1
ATOM 6307 C CA . ARG B 2 28 ? 144.762 96.289 108.142 1.00 112.08 26 ARG B CA 1
ATOM 6308 C C . ARG B 2 28 ? 145.551 96.829 109.329 1.00 112.81 26 ARG B C 1
ATOM 6309 O O . ARG B 2 28 ? 146.134 97.914 109.262 1.00 110.63 26 ARG B O 1
ATOM 6317 N N . GLY B 2 29 ? 145.567 96.075 110.415 1.00 113.33 27 GLY B N 1
ATOM 6318 C CA . GLY B 2 29 ? 146.278 96.489 111.607 1.00 112.08 27 GLY B CA 1
ATOM 6319 C C . GLY B 2 29 ? 145.793 95.716 112.814 1.00 112.20 27 GLY B C 1
ATOM 6320 O O . GLY B 2 29 ? 144.877 94.897 112.735 1.00 111.39 27 GLY B O 1
ATOM 6321 N N . ASP B 2 30 ? 146.436 96.000 113.944 1.00 110.22 28 ASP B N 1
ATOM 6322 C CA . ASP B 2 30 ? 146.099 95.348 115.198 1.00 110.41 28 ASP B CA 1
ATOM 6323 C C . ASP B 2 30 ? 145.036 96.156 115.941 1.00 109.66 28 ASP B C 1
ATOM 6324 O O . ASP B 2 30 ? 144.590 97.214 115.491 1.00 108.29 28 ASP B O 1
ATOM 6329 N N . ASN B 2 31 ? 144.621 95.646 117.102 1.00 105.65 29 ASN B N 1
ATOM 6330 C CA . ASN B 2 31 ? 143.587 96.322 117.877 1.00 105.08 29 ASN B CA 1
ATOM 6331 C C . ASN B 2 31 ? 144.125 97.561 118.581 1.00 105.02 29 ASN B C 1
ATOM 6332 O O . ASN B 2 31 ? 143.371 98.511 118.816 1.00 106.49 29 ASN B O 1
ATOM 6337 N N . GLU B 2 32 ? 145.412 97.571 118.933 1.00 103.70 30 GLU B N 1
ATOM 6338 C CA . GLU B 2 32 ? 145.984 98.733 119.605 1.00 104.83 30 GLU B CA 1
ATOM 6339 C C . GLU B 2 32 ? 145.897 99.971 118.721 1.00 106.53 30 GLU B C 1
ATOM 6340 O O . GLU B 2 32 ? 145.458 101.040 119.163 1.00 106.91 30 GLU B O 1
ATOM 6346 N N . GLU B 2 33 ? 146.306 99.841 117.458 1.00 102.01 31 GLU B N 1
ATOM 6347 C CA . GLU B 2 33 ? 146.229 100.971 116.540 1.00 100.90 31 GLU B CA 1
ATOM 6348 C C . GLU B 2 33 ? 144.785 101.363 116.259 1.00 100.04 31 GLU B C 1
ATOM 6349 O O . GLU B 2 33 ? 144.482 102.554 116.127 1.00 98.76 31 GLU B O 1
ATOM 6355 N N . GLN B 2 34 ? 143.884 100.385 116.162 1.00 94.62 32 GLN B N 1
ATOM 6356 C CA . GLN B 2 34 ? 142.475 100.701 115.952 1.00 92.92 32 GLN B CA 1
ATOM 6357 C C . GLN B 2 34 ? 141.926 101.525 117.108 1.00 92.98 32 GLN B C 1
ATOM 6358 O O . GLN B 2 34 ? 141.212 102.512 116.898 1.00 93.45 32 GLN B O 1
ATOM 6364 N N . GLU B 2 35 ? 142.248 101.134 118.342 1.00 93.66 33 GLU B N 1
ATOM 6365 C CA . GLU B 2 35 ? 141.800 101.903 119.498 1.00 94.38 33 GLU B CA 1
ATOM 6366 C C . GLU B 2 35 ? 142.438 103.285 119.519 1.00 92.21 33 GLU B C 1
ATOM 6367 O O . GLU B 2 35 ? 141.793 104.269 119.898 1.00 93.40 33 GLU B O 1
ATOM 6373 N N . LYS B 2 36 ? 143.711 103.379 119.129 1.00 89.88 34 LYS B N 1
ATOM 6374 C CA . LYS B 2 36 ? 144.354 104.687 119.064 1.00 91.63 34 LYS B CA 1
ATOM 6375 C C . LYS B 2 36 ? 143.631 105.598 118.082 1.00 88.88 34 LYS B C 1
ATOM 6376 O O . LYS B 2 36 ? 143.412 106.782 118.364 1.00 87.22 34 LYS B O 1
ATOM 6382 N N . LEU B 2 37 ? 143.252 105.062 116.920 1.00 84.46 35 LEU B N 1
ATOM 6383 C CA . LEU B 2 37 ? 142.491 105.849 115.954 1.00 83.17 35 LEU B CA 1
ATOM 6384 C C . LEU B 2 37 ? 141.123 106.229 116.508 1.00 81.89 35 LEU B C 1
ATOM 6385 O O . LEU B 2 37 ? 140.674 107.369 116.346 1.00 82.74 35 LEU B O 1
ATOM 6390 N N . LEU B 2 38 ? 140.446 105.286 117.164 1.00 77.28 36 LEU B N 1
ATOM 6391 C CA . LEU B 2 38 ? 139.109 105.555 117.684 1.00 76.25 36 LEU B CA 1
ATOM 6392 C C . LEU B 2 38 ? 139.136 106.647 118.745 1.00 79.70 36 LEU B C 1
ATOM 6393 O O . LEU B 2 38 ? 138.233 107.489 118.803 1.00 73.75 36 LEU B O 1
ATOM 6398 N N . LYS B 2 39 ? 140.162 106.647 119.598 1.00 85.65 37 LYS B N 1
ATOM 6399 C CA . LYS B 2 39 ? 140.208 107.595 120.704 1.00 80.92 37 LYS B CA 1
ATOM 6400 C C . LYS B 2 39 ? 140.288 109.042 120.234 1.00 81.48 37 LYS B C 1
ATOM 6401 O O . LYS B 2 39 ? 139.954 109.948 121.004 1.00 80.73 37 LYS B O 1
ATOM 6407 N N . LYS B 2 40 ? 140.722 109.284 118.996 1.00 79.45 38 LYS B N 1
ATOM 6408 C CA . LYS B 2 40 ? 140.839 110.637 118.464 1.00 78.27 38 LYS B CA 1
ATOM 6409 C C . LYS B 2 40 ? 139.996 110.852 117.214 1.00 78.02 38 LYS B C 1
ATOM 6410 O O . LYS B 2 40 ? 140.070 111.928 116.609 1.00 78.51 38 LYS B O 1
ATOM 6416 N N . SER B 2 41 ? 139.198 109.867 116.811 1.00 65.23 39 SER B N 1
ATOM 6417 C CA . SER B 2 41 ? 138.415 109.990 115.593 1.00 62.50 39 SER B CA 1
ATOM 6418 C C . SER B 2 41 ? 137.245 110.949 115.791 1.00 61.82 39 SER B C 1
ATOM 6419 O O . SER B 2 41 ? 136.705 111.100 116.888 1.00 70.41 39 SER B O 1
ATOM 6422 N N . CYS B 2 42 ? 136.854 111.602 114.694 1.00 52.21 40 CYS B N 1
ATOM 6423 C CA . CYS B 2 42 ? 135.694 112.483 114.681 1.00 48.50 40 CYS B CA 1
ATOM 6424 C C . CYS B 2 42 ? 134.598 111.973 113.754 1.00 47.26 40 CYS B C 1
ATOM 6425 O O . CYS B 2 42 ? 133.632 112.700 113.499 1.00 48.21 40 CYS B O 1
ATOM 6428 N N . THR B 2 43 ? 134.717 110.748 113.252 1.00 57.89 41 THR B N 1
ATOM 6429 C CA . THR B 2 43 ? 133.753 110.164 112.331 1.00 54.49 41 THR B CA 1
ATOM 6430 C C . THR B 2 43 ? 132.871 109.185 113.088 1.00 50.80 41 THR B C 1
ATOM 6431 O O . THR B 2 43 ? 133.361 108.422 113.926 1.00 56.29 41 THR B O 1
ATOM 6435 N N . LEU B 2 44 ? 131.576 109.211 112.793 1.00 47.07 42 LEU B N 1
ATOM 6436 C CA . LEU B 2 44 ? 130.593 108.388 113.477 1.00 44.90 42 LEU B CA 1
ATOM 6437 C C . LEU B 2 44 ? 129.823 107.579 112.448 1.00 38.60 42 LEU B C 1
ATOM 6438 O O . LEU B 2 44 ? 129.439 108.107 111.402 1.00 51.84 42 LEU B O 1
ATOM 6443 N N . TYR B 2 45 ? 129.599 106.307 112.742 1.00 41.64 43 TYR B N 1
ATOM 6444 C CA . TYR B 2 45 ? 128.757 105.460 111.911 1.00 42.95 43 TYR B CA 1
ATOM 6445 C C . TYR B 2 45 ? 127.326 105.549 112.422 1.00 47.56 43 TYR B C 1
ATOM 6446 O O . TYR B 2 45 ? 127.064 105.262 113.596 1.00 64.37 43 TYR B O 1
ATOM 6455 N N . VAL B 2 46 ? 126.406 105.945 111.548 1.00 41.41 44 VAL B N 1
ATOM 6456 C CA . VAL B 2 46 ? 124.986 106.028 111.865 1.00 35.66 44 VAL B CA 1
ATOM 6457 C C . VAL B 2 46 ? 124.300 104.872 111.156 1.00 37.00 44 VAL B C 1
ATOM 6458 O O . VAL B 2 46 ? 124.404 104.738 109.931 1.00 50.09 44 VAL B O 1
ATOM 6462 N N . GLY B 2 47 ? 123.603 104.032 111.924 1.00 38.17 45 GLY B N 1
ATOM 6463 C CA . GLY B 2 47 ? 122.965 102.856 111.384 1.00 46.94 45 GLY B CA 1
ATOM 6464 C C . GLY B 2 47 ? 121.527 102.749 111.859 1.00 51.32 45 GLY B C 1
ATOM 6465 O O . GLY B 2 47 ? 121.090 103.460 112.769 1.00 59.37 45 GLY B O 1
ATOM 6466 N N . ASN B 2 48 ? 120.807 101.819 111.231 1.00 53.08 46 ASN B N 1
ATOM 6467 C CA . ASN B 2 48 ? 119.372 101.641 111.427 1.00 49.64 46 ASN B CA 1
ATOM 6468 C C . ASN B 2 48 ? 118.570 102.723 110.715 1.00 55.33 46 ASN B C 1
ATOM 6469 O O . ASN B 2 48 ? 117.407 102.962 111.045 1.00 66.09 46 ASN B O 1
ATOM 6474 N N . LEU B 2 49 ? 119.179 103.385 109.735 1.00 51.05 47 LEU B N 1
ATOM 6475 C CA . LEU B 2 49 ? 118.457 104.342 108.916 1.00 49.98 47 LEU B CA 1
ATOM 6476 C C . LEU B 2 49 ? 117.433 103.609 108.054 1.00 52.42 47 LEU B C 1
ATOM 6477 O O . LEU B 2 49 ? 117.346 102.379 108.049 1.00 66.30 47 LEU B O 1
ATOM 6482 N N . SER B 2 50 ? 116.648 104.377 107.308 1.00 55.47 48 SER B N 1
ATOM 6483 C CA . SER B 2 50 ? 115.733 103.831 106.321 1.00 60.13 48 SER B CA 1
ATOM 6484 C C . SER B 2 50 ? 116.332 103.996 104.933 1.00 65.71 48 SER B C 1
ATOM 6485 O O . SER B 2 50 ? 117.092 104.933 104.675 1.00 71.26 48 SER B O 1
ATOM 6488 N N . PHE B 2 51 ? 115.988 103.071 104.038 1.00 68.08 49 PHE B N 1
ATOM 6489 C CA . PHE B 2 51 ? 116.477 103.170 102.669 1.00 66.99 49 PHE B CA 1
ATOM 6490 C C . PHE B 2 51 ? 116.080 104.497 102.039 1.00 66.10 49 PHE B C 1
ATOM 6491 O O . PHE B 2 51 ? 116.797 105.016 101.177 1.00 69.15 49 PHE B O 1
ATOM 6499 N N . TYR B 2 52 ? 114.956 105.064 102.465 1.00 60.85 50 TYR B N 1
ATOM 6500 C CA . TYR B 2 52 ? 114.435 106.298 101.899 1.00 61.73 50 TYR B CA 1
ATOM 6501 C C . TYR B 2 52 ? 114.893 107.536 102.656 1.00 62.25 50 TYR B C 1
ATOM 6502 O O . TYR B 2 52 ? 114.471 108.644 102.312 1.00 64.37 50 TYR B O 1
ATOM 6511 N N . THR B 2 53 ? 115.737 107.381 103.674 1.00 52.74 51 THR B N 1
ATOM 6512 C CA . THR B 2 53 ? 116.234 108.517 104.442 1.00 46.40 51 THR B CA 1
ATOM 6513 C C . THR B 2 53 ? 117.283 109.243 103.612 1.00 43.65 51 THR B C 1
ATOM 6514 O O . THR B 2 53 ? 118.353 108.694 103.331 1.00 49.48 51 THR B O 1
ATOM 6518 N N . THR B 2 54 ? 116.984 110.478 103.223 1.00 44.81 52 THR B N 1
ATOM 6519 C CA . THR B 2 54 ? 117.869 111.230 102.352 1.00 49.00 52 THR B CA 1
ATOM 6520 C C . THR B 2 54 ? 119.010 111.853 103.152 1.00 47.39 52 THR B C 1
ATOM 6521 O O . THR B 2 54 ? 119.042 111.817 104.384 1.00 61.90 52 THR B O 1
ATOM 6525 N N . GLU B 2 55 ? 119.965 112.430 102.421 1.00 44.96 53 GLU B N 1
ATOM 6526 C CA . GLU B 2 55 ? 121.129 113.034 103.059 1.00 44.35 53 GLU B CA 1
ATOM 6527 C C . GLU B 2 55 ? 120.756 114.296 103.823 1.00 48.15 53 GLU B C 1
ATOM 6528 O O . GLU B 2 55 ? 121.375 114.614 104.843 1.00 53.66 53 GLU B O 1
ATOM 6534 N N . GLU B 2 56 ? 119.759 115.038 103.336 1.00 50.32 54 GLU B N 1
ATOM 6535 C CA . GLU B 2 56 ? 119.418 116.317 103.953 1.00 48.21 54 GLU B CA 1
ATOM 6536 C C . GLU B 2 56 ? 118.896 116.135 105.373 1.00 52.33 54 GLU B C 1
ATOM 6537 O O . GLU B 2 56 ? 119.232 116.918 106.269 1.00 58.73 54 GLU B O 1
ATOM 6543 N N . GLN B 2 57 ? 118.061 115.119 105.598 1.00 42.10 55 GLN B N 1
ATOM 6544 C CA . GLN B 2 57 ? 117.517 114.912 106.936 1.00 36.11 55 GLN B CA 1
ATOM 6545 C C . GLN B 2 57 ? 118.622 114.572 107.926 1.00 44.89 55 GLN B C 1
ATOM 6546 O O . GLN B 2 57 ? 118.637 115.087 109.052 1.00 54.78 55 GLN B O 1
ATOM 6552 N N . ILE B 2 58 ? 119.556 113.709 107.526 1.00 46.51 56 ILE B N 1
ATOM 6553 C CA . ILE B 2 58 ? 120.687 113.388 108.389 1.00 44.44 56 ILE B CA 1
ATOM 6554 C C . ILE B 2 58 ? 121.531 114.628 108.634 1.00 37.51 56 ILE B C 1
ATOM 6555 O O . ILE B 2 58 ? 121.993 114.874 109.756 1.00 35.40 56 ILE B O 1
ATOM 6560 N N . TYR B 2 59 ? 121.769 115.416 107.586 1.00 45.92 57 TYR B N 1
ATOM 6561 C CA . TYR B 2 59 ? 122.532 116.644 107.757 1.00 43.59 57 TYR B CA 1
ATOM 6562 C C . TYR B 2 59 ? 121.891 117.528 108.812 1.00 36.56 57 TYR B C 1
ATOM 6563 O O . TYR B 2 59 ? 122.576 118.036 109.701 1.00 40.61 57 TYR B O 1
ATOM 6572 N N . GLU B 2 60 ? 120.574 117.707 108.742 1.00 39.63 58 GLU B N 1
ATOM 6573 C CA . GLU B 2 60 ? 119.893 118.531 109.735 1.00 42.74 58 GLU B CA 1
ATOM 6574 C C . GLU B 2 60 ? 120.043 117.939 111.131 1.00 40.83 58 GLU B C 1
ATOM 6575 O O . GLU B 2 60 ? 120.464 118.628 112.073 1.00 48.75 58 GLU B O 1
ATOM 6581 N N . LEU B 2 61 ? 119.722 116.653 111.279 1.00 37.43 59 LEU B N 1
ATOM 6582 C CA . LEU B 2 61 ? 119.686 116.056 112.607 1.00 29.97 59 LEU B CA 1
ATOM 6583 C C . LEU B 2 61 ? 121.052 116.108 113.274 1.00 35.08 59 LEU B C 1
ATOM 6584 O O . LEU B 2 61 ? 121.150 116.355 114.481 1.00 44.83 59 LEU B O 1
ATOM 6589 N N . PHE B 2 62 ? 122.121 115.876 112.513 1.00 43.95 60 PHE B N 1
ATOM 6590 C CA . PHE B 2 62 ? 123.452 115.818 113.100 1.00 32.53 60 PHE B CA 1
ATOM 6591 C C . PHE B 2 62 ? 124.176 117.157 113.103 1.00 25.96 60 PHE B C 1
ATOM 6592 O O . PHE B 2 62 ? 125.140 117.315 113.858 1.00 31.81 60 PHE B O 1
ATOM 6600 N N . SER B 2 63 ? 123.746 118.124 112.290 1.00 32.67 61 SER B N 1
ATOM 6601 C CA . SER B 2 63 ? 124.232 119.485 112.442 1.00 38.87 61 SER B CA 1
ATOM 6602 C C . SER B 2 63 ? 123.561 120.176 113.611 1.00 41.20 61 SER B C 1
ATOM 6603 O O . SER B 2 63 ? 124.064 121.197 114.092 1.00 44.53 61 SER B O 1
ATOM 6606 N N . LYS B 2 64 ? 122.433 119.639 114.074 1.00 50.52 62 LYS B N 1
ATOM 6607 C CA . LYS B 2 64 ? 121.828 120.122 115.305 1.00 42.58 62 LYS B CA 1
ATOM 6608 C C . LYS B 2 64 ? 122.705 119.855 116.524 1.00 35.58 62 LYS B C 1
ATOM 6609 O O . LYS B 2 64 ? 122.444 120.424 117.588 1.00 50.29 62 LYS B O 1
ATOM 6615 N N . SER B 2 65 ? 123.738 119.019 116.391 1.00 42.98 63 SER B N 1
ATOM 6616 C CA . SER B 2 65 ? 124.651 118.704 117.486 1.00 42.96 63 SER B CA 1
ATOM 6617 C C . SER B 2 65 ? 126.080 119.160 117.204 1.00 42.36 63 SER B C 1
ATOM 6618 O O . SER B 2 65 ? 127.017 118.656 117.831 1.00 37.05 63 SER B O 1
ATOM 6621 N N . GLY B 2 66 ? 126.271 120.097 116.277 1.00 47.19 64 GLY B N 1
ATOM 6622 C CA . GLY B 2 66 ? 127.599 120.587 115.954 1.00 42.72 64 GLY B CA 1
ATOM 6623 C C . GLY B 2 66 ? 127.872 120.632 114.464 1.00 43.18 64 GLY B C 1
ATOM 6624 O O . GLY B 2 66 ? 127.197 119.955 113.686 1.00 46.66 64 GLY B O 1
ATOM 6625 N N . ASP B 2 67 ? 128.862 121.418 114.053 1.00 49.20 65 ASP B N 1
ATOM 6626 C CA . ASP B 2 67 ? 129.184 121.544 112.638 1.00 44.39 65 ASP B CA 1
ATOM 6627 C C . ASP B 2 67 ? 129.658 120.210 112.073 1.00 42.93 65 ASP B C 1
ATOM 6628 O O . ASP B 2 67 ? 130.390 119.466 112.730 1.00 51.90 65 ASP B O 1
ATOM 6633 N N . ILE B 2 68 ? 129.247 119.916 110.841 1.00 40.83 66 ILE B N 1
ATOM 6634 C CA . ILE B 2 68 ? 129.580 118.665 110.168 1.00 35.27 66 ILE B CA 1
ATOM 6635 C C . ILE B 2 68 ? 130.627 118.945 109.101 1.00 38.65 66 ILE B C 1
ATOM 6636 O O . ILE B 2 68 ? 130.506 119.913 108.340 1.00 44.91 66 ILE B O 1
ATOM 6641 N N . LYS B 2 69 ? 131.653 118.095 109.038 1.00 47.37 67 LYS B N 1
ATOM 6642 C CA . LYS B 2 69 ? 132.650 118.209 107.979 1.00 44.28 67 LYS B CA 1
ATOM 6643 C C . LYS B 2 69 ? 132.182 117.513 106.708 1.00 39.19 67 LYS B C 1
ATOM 6644 O O . LYS B 2 69 ? 132.317 118.059 105.609 1.00 51.40 67 LYS B O 1
ATOM 6650 N N . LYS B 2 70 ? 131.629 116.312 106.838 1.00 32.87 68 LYS B N 1
ATOM 6651 C CA . LYS B 2 70 ? 131.197 115.566 105.665 1.00 37.98 68 LYS B CA 1
ATOM 6652 C C . LYS B 2 70 ? 130.161 114.530 106.072 1.00 44.27 68 LYS B C 1
ATOM 6653 O O . LYS B 2 70 ? 130.050 114.162 107.243 1.00 50.40 68 LYS B O 1
ATOM 6659 N N . ILE B 2 71 ? 129.398 114.071 105.085 1.00 44.70 69 ILE B N 1
ATOM 6660 C CA . ILE B 2 71 ? 128.462 112.966 105.260 1.00 39.69 69 ILE B CA 1
ATOM 6661 C C . ILE B 2 71 ? 128.599 112.046 104.060 1.00 42.22 69 ILE B C 1
ATOM 6662 O O . ILE B 2 71 ? 128.603 112.508 102.914 1.00 51.77 69 ILE B O 1
ATOM 6667 N N . ILE B 2 72 ? 128.714 110.750 104.319 1.00 46.59 70 ILE B N 1
ATOM 6668 C CA . ILE B 2 72 ? 128.856 109.743 103.276 1.00 49.13 70 ILE B CA 1
ATOM 6669 C C . ILE B 2 72 ? 127.717 108.751 103.437 1.00 54.53 70 ILE B C 1
ATOM 6670 O O . ILE B 2 72 ? 127.655 108.029 104.439 1.00 52.30 70 ILE B O 1
ATOM 6675 N N . MET B 2 73 ? 126.821 108.713 102.457 1.00 56.41 71 MET B N 1
ATOM 6676 C CA . MET B 2 73 ? 125.693 107.798 102.522 1.00 50.35 71 MET B CA 1
ATOM 6677 C C . MET B 2 73 ? 126.158 106.371 102.267 1.00 47.64 71 MET B C 1
ATOM 6678 O O . MET B 2 73 ? 127.164 106.131 101.595 1.00 59.37 71 MET B O 1
ATOM 6683 N N . GLY B 2 74 ? 125.415 105.417 102.815 1.00 51.86 72 GLY B N 1
ATOM 6684 C CA . GLY B 2 74 ? 125.744 104.019 102.637 1.00 59.62 72 GLY B CA 1
ATOM 6685 C C . GLY B 2 74 ? 125.126 103.442 101.383 1.00 67.25 72 GLY B C 1
ATOM 6686 O O . GLY B 2 74 ? 123.941 103.098 101.369 1.00 74.65 72 GLY B O 1
ATOM 6687 N N . LEU B 2 75 ? 125.918 103.332 100.324 1.00 72.19 73 LEU B N 1
ATOM 6688 C CA . LEU B 2 75 ? 125.438 102.814 99.054 1.00 70.39 73 LEU B CA 1
ATOM 6689 C C . LEU B 2 75 ? 125.485 101.291 99.043 1.00 71.62 73 LEU B C 1
ATOM 6690 O O . LEU B 2 75 ? 126.146 100.656 99.867 1.00 73.38 73 LEU B O 1
ATOM 6695 N N . ASP B 2 76 ? 124.761 100.710 98.093 1.00 81.82 74 ASP B N 1
ATOM 6696 C CA . ASP B 2 76 ? 124.784 99.274 97.886 1.00 83.60 74 ASP B CA 1
ATOM 6697 C C . ASP B 2 76 ? 126.026 98.876 97.092 1.00 87.19 74 ASP B C 1
ATOM 6698 O O . ASP B 2 76 ? 126.579 99.659 96.317 1.00 87.31 74 ASP B O 1
ATOM 6703 N N . LYS B 2 77 ? 126.465 97.633 97.301 1.00 91.39 75 LYS B N 1
ATOM 6704 C CA . LYS B 2 77 ? 127.679 97.159 96.643 1.00 92.24 75 LYS B CA 1
ATOM 6705 C C . LYS B 2 77 ? 127.513 97.112 95.129 1.00 93.12 75 LYS B C 1
ATOM 6706 O O . LYS B 2 77 ? 128.434 97.476 94.389 1.00 91.88 75 LYS B O 1
ATOM 6712 N N . MET B 2 78 ? 126.352 96.666 94.649 1.00 96.03 76 MET B N 1
ATOM 6713 C CA . MET B 2 78 ? 126.115 96.492 93.222 1.00 95.81 76 MET B CA 1
ATOM 6714 C C . MET B 2 78 ? 125.119 97.507 92.676 1.00 97.26 76 MET B C 1
ATOM 6715 O O . MET B 2 78 ? 125.432 98.231 91.727 1.00 97.78 76 MET B O 1
ATOM 6720 N N . LYS B 2 79 ? 123.918 97.583 93.253 1.00 92.39 77 LYS B N 1
ATOM 6721 C CA . LYS B 2 79 ? 122.901 98.490 92.734 1.00 91.61 77 LYS B CA 1
ATOM 6722 C C . LYS B 2 79 ? 123.246 99.954 92.973 1.00 87.65 77 LYS B C 1
ATOM 6723 O O . LYS B 2 79 ? 122.687 100.825 92.299 1.00 88.49 77 LYS B O 1
ATOM 6729 N N . LYS B 2 80 ? 124.147 100.246 93.909 1.00 82.00 78 LYS B N 1
ATOM 6730 C CA . LYS B 2 80 ? 124.558 101.616 94.205 1.00 85.31 78 LYS B CA 1
ATOM 6731 C C . LYS B 2 80 ? 123.356 102.466 94.626 1.00 87.45 78 LYS B C 1
ATOM 6732 O O . LYS B 2 80 ? 123.065 103.517 94.051 1.00 88.38 78 LYS B O 1
ATOM 6738 N N . THR B 2 81 ? 122.658 101.987 95.652 1.00 85.34 79 THR B N 1
ATOM 6739 C CA . THR B 2 81 ? 121.526 102.691 96.232 1.00 81.09 79 THR B CA 1
ATOM 6740 C C . THR B 2 81 ? 121.676 102.709 97.746 1.00 85.70 79 THR B C 1
ATOM 6741 O O . THR B 2 81 ? 122.416 101.910 98.325 1.00 89.14 79 THR B O 1
ATOM 6745 N N . ALA B 2 82 ? 120.963 103.635 98.383 1.00 75.60 80 ALA B N 1
ATOM 6746 C CA . ALA B 2 82 ? 121.051 103.772 99.830 1.00 70.88 80 ALA B CA 1
ATOM 6747 C C . ALA B 2 82 ? 120.742 102.443 100.506 1.00 70.64 80 ALA B C 1
ATOM 6748 O O . ALA B 2 82 ? 119.780 101.755 100.154 1.00 70.49 80 ALA B O 1
ATOM 6750 N N . CYS B 2 83 ? 121.572 102.081 101.484 1.00 69.19 81 CYS B N 1
ATOM 6751 C CA . CYS B 2 83 ? 121.491 100.781 102.132 1.00 72.25 81 CYS B CA 1
ATOM 6752 C C . CYS B 2 83 ? 121.022 100.847 103.578 1.00 73.29 81 CYS B C 1
ATOM 6753 O O . CYS B 2 83 ? 120.738 99.796 104.162 1.00 75.33 81 CYS B O 1
ATOM 6756 N N . GLY B 2 84 ? 120.942 102.034 104.171 1.00 61.18 82 GLY B N 1
ATOM 6757 C CA . GLY B 2 84 ? 120.459 102.161 105.532 1.00 59.63 82 GLY B CA 1
ATOM 6758 C C . GLY B 2 84 ? 121.563 102.391 106.542 1.00 60.59 82 GLY B C 1
ATOM 6759 O O . GLY B 2 84 ? 121.475 101.928 107.682 1.00 64.03 82 GLY B O 1
ATOM 6760 N N . PHE B 2 85 ? 122.612 103.096 106.131 1.00 55.04 83 PHE B N 1
ATOM 6761 C CA . PHE B 2 85 ? 123.684 103.480 107.037 1.00 49.54 83 PHE B CA 1
ATOM 6762 C C . PHE B 2 85 ? 124.449 104.628 106.401 1.00 51.44 83 PHE B C 1
ATOM 6763 O O . PHE B 2 85 ? 124.306 104.905 105.208 1.00 65.99 83 PHE B O 1
ATOM 6771 N N . CYS B 2 86 ? 125.257 105.301 107.213 1.00 37.03 84 CYS B N 1
ATOM 6772 C CA . CYS B 2 86 ? 126.015 106.443 106.722 1.00 39.79 84 CYS B CA 1
ATOM 6773 C C . CYS B 2 86 ? 127.136 106.760 107.700 1.00 44.64 84 CYS B C 1
ATOM 6774 O O . CYS B 2 86 ? 127.222 106.191 108.789 1.00 56.37 84 CYS B O 1
ATOM 6777 N N . PHE B 2 87 ? 127.999 107.683 107.286 1.00 43.09 85 PHE B N 1
ATOM 6778 C CA . PHE B 2 87 ? 129.111 108.155 108.097 1.00 35.28 85 PHE B CA 1
ATOM 6779 C C . PHE B 2 87 ? 129.013 109.667 108.208 1.00 41.27 85 PHE B C 1
ATOM 6780 O O . PHE B 2 87 ? 128.929 110.360 107.191 1.00 49.60 85 PHE B O 1
ATOM 6788 N N . VAL B 2 88 ? 129.032 110.174 109.434 1.00 38.28 86 VAL B N 1
ATOM 6789 C CA . VAL B 2 88 ? 128.995 111.606 109.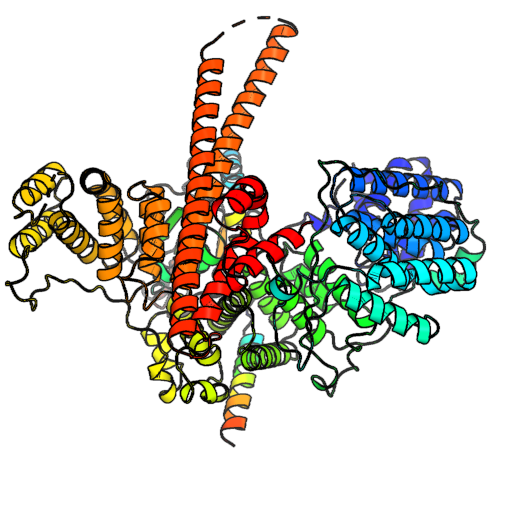702 1.00 36.46 86 VAL B CA 1
ATOM 6790 C C . VAL B 2 88 ? 130.349 111.987 110.280 1.00 39.80 86 VAL B C 1
ATOM 6791 O O . VAL B 2 88 ? 130.708 111.550 111.378 1.00 47.40 86 VAL B O 1
ATOM 6795 N N . GLU B 2 89 ? 131.108 112.790 109.544 1.00 44.22 87 GLU B N 1
ATOM 6796 C CA . GLU B 2 89 ? 132.430 113.228 109.964 1.00 39.18 87 GLU B CA 1
ATOM 6797 C C . GLU B 2 89 ? 132.338 114.674 110.423 1.00 41.25 87 GLU B C 1
ATOM 6798 O O . GLU B 2 89 ? 131.920 115.545 109.654 1.00 55.87 87 GLU B O 1
ATOM 6804 N N . TYR B 2 90 ? 132.741 114.922 111.665 1.00 37.46 88 TYR B N 1
ATOM 6805 C CA . TYR B 2 90 ? 132.673 116.234 112.279 1.00 33.69 88 TYR B CA 1
ATOM 6806 C C . TYR B 2 90 ? 134.024 116.934 112.159 1.00 34.25 88 TYR B C 1
ATOM 6807 O O . TYR B 2 90 ? 135.003 116.377 111.660 1.00 37.41 88 TYR B O 1
ATOM 6816 N N . TYR B 2 91 ? 134.072 118.177 112.631 1.00 43.08 89 TYR B N 1
ATOM 6817 C CA . TYR B 2 91 ? 135.301 118.961 112.622 1.00 43.50 89 TYR B CA 1
ATOM 6818 C C . TYR B 2 91 ? 136.097 118.800 113.909 1.00 44.69 89 TYR B C 1
ATOM 6819 O O . TYR B 2 91 ? 137.317 118.991 113.909 1.00 47.42 89 TYR B O 1
ATOM 6828 N N . SER B 2 92 ? 135.428 118.458 115.007 1.00 43.87 90 SER B N 1
ATOM 6829 C CA . SER B 2 92 ? 136.066 118.321 116.305 1.00 41.93 90 SER B CA 1
ATOM 6830 C C . SER B 2 92 ? 135.518 117.090 117.014 1.00 48.06 90 SER B C 1
ATOM 6831 O O . SER B 2 92 ? 134.443 116.584 116.687 1.00 45.81 90 SER B O 1
ATOM 6834 N N . ARG B 2 93 ? 136.288 116.604 117.989 1.00 51.20 91 ARG B N 1
ATOM 6835 C CA . ARG B 2 93 ? 135.853 115.449 118.765 1.00 44.27 91 ARG B CA 1
ATOM 6836 C C . ARG B 2 93 ? 134.686 115.799 119.679 1.00 50.25 91 ARG B C 1
ATOM 6837 O O . ARG B 2 93 ? 133.860 114.933 119.985 1.00 59.29 91 ARG B O 1
ATOM 6845 N N . ALA B 2 94 ? 134.606 117.051 120.135 1.00 39.44 92 ALA B N 1
ATOM 6846 C CA . ALA B 2 94 ? 133.531 117.434 121.045 1.00 40.26 92 ALA B CA 1
ATOM 6847 C C . ALA B 2 94 ? 132.166 117.288 120.385 1.00 47.66 92 ALA B C 1
ATOM 6848 O O . ALA B 2 94 ? 131.217 116.794 121.006 1.00 51.13 92 ALA B O 1
ATOM 6850 N N . ASP B 2 95 ? 132.046 117.715 119.127 1.00 43.58 93 ASP B N 1
ATOM 6851 C CA . ASP B 2 95 ? 130.774 117.587 118.424 1.00 34.91 93 ASP B CA 1
ATOM 6852 C C . ASP B 2 95 ? 130.389 116.126 118.242 1.00 28.39 93 ASP B C 1
ATOM 6853 O O . ASP B 2 95 ? 129.219 115.762 118.392 1.00 41.67 93 ASP B O 1
ATOM 6858 N N . ALA B 2 96 ? 131.358 115.274 117.906 1.00 27.02 94 ALA B N 1
ATOM 6859 C CA . ALA B 2 96 ? 131.064 113.854 117.756 1.00 33.15 94 ALA B CA 1
ATOM 6860 C C . ALA B 2 96 ? 130.628 113.243 119.080 1.00 45.86 94 ALA B C 1
ATOM 6861 O O . ALA B 2 96 ? 129.702 112.423 119.120 1.00 48.65 94 ALA B O 1
ATOM 6863 N N . GLU B 2 97 ? 131.289 113.624 120.173 1.00 45.16 95 GLU B N 1
ATOM 6864 C CA . GLU B 2 97 ? 130.889 113.128 121.483 1.00 37.27 95 GLU B CA 1
ATOM 6865 C C . GLU B 2 97 ? 129.471 113.564 121.819 1.00 45.31 95 GLU B C 1
ATOM 6866 O O . GLU B 2 97 ? 128.681 112.777 122.347 1.00 52.32 95 GLU B O 1
ATOM 6872 N N . ASN B 2 98 ? 129.129 114.818 121.519 1.00 43.14 96 ASN B N 1
ATOM 6873 C CA . ASN B 2 98 ? 127.769 115.287 121.765 1.00 36.70 96 ASN B CA 1
ATOM 6874 C C . ASN B 2 98 ? 126.760 114.516 120.923 1.00 35.00 96 ASN B C 1
ATOM 6875 O O . ASN B 2 98 ? 125.674 114.169 121.402 1.00 44.81 96 ASN B O 1
ATOM 6880 N N . ALA B 2 99 ? 127.098 114.243 119.662 1.00 35.44 97 ALA B N 1
ATOM 6881 C CA . ALA B 2 99 ? 126.201 113.468 118.811 1.00 30.20 97 ALA B CA 1
ATOM 6882 C C . ALA B 2 99 ? 125.976 112.075 119.379 1.00 35.08 97 ALA B C 1
ATOM 6883 O O . ALA B 2 99 ? 124.849 111.569 119.376 1.00 47.41 97 ALA B O 1
ATOM 6885 N N . MET B 2 100 ? 127.039 111.432 119.863 1.00 43.20 98 MET B N 1
ATOM 6886 C CA . MET B 2 100 ? 126.876 110.128 120.498 1.00 42.02 98 MET B CA 1
ATOM 6887 C C . MET B 2 100 ? 126.027 110.231 121.757 1.00 41.75 98 MET B C 1
ATOM 6888 O O . MET B 2 100 ? 125.196 109.357 122.028 1.00 52.01 98 MET B O 1
ATOM 6893 N N . ARG B 2 101 ? 126.233 111.284 122.546 1.00 32.60 99 ARG B N 1
ATOM 6894 C CA . ARG B 2 101 ? 125.506 111.421 123.801 1.00 35.20 99 ARG B CA 1
ATOM 6895 C C . ARG B 2 101 ? 124.015 111.612 123.566 1.00 36.19 99 ARG B C 1
ATOM 6896 O O . ARG B 2 101 ? 123.190 111.032 124.280 1.00 46.49 99 ARG B O 1
ATOM 6904 N N . TYR B 2 102 ? 123.647 112.415 122.570 1.00 35.47 100 TYR B N 1
ATOM 6905 C CA . TYR B 2 102 ? 122.276 112.885 122.419 1.00 36.62 100 TYR B CA 1
ATOM 6906 C C . TYR B 2 102 ? 121.594 112.391 121.153 1.00 35.84 100 TYR B C 1
ATOM 6907 O O . TYR B 2 102 ? 120.449 111.935 121.214 1.00 37.46 100 TYR B O 1
ATOM 6916 N N . ILE B 2 103 ? 122.254 112.475 119.999 1.00 33.01 101 ILE B N 1
ATOM 6917 C CA . ILE B 2 103 ? 121.616 112.027 118.767 1.00 23.01 101 ILE B CA 1
ATOM 6918 C C . ILE B 2 103 ? 121.413 110.517 118.791 1.00 27.86 101 ILE B C 1
ATOM 6919 O O . ILE B 2 103 ? 120.425 110.003 118.257 1.00 37.44 101 ILE B O 1
ATOM 6924 N N . ASN B 2 104 ? 122.343 109.784 119.396 1.00 33.56 102 ASN B N 1
ATOM 6925 C CA . ASN B 2 104 ? 122.181 108.343 119.534 1.00 33.34 102 ASN B CA 1
ATOM 6926 C C . ASN B 2 104 ? 120.884 108.033 120.268 1.00 35.13 102 ASN B C 1
ATOM 6927 O O . ASN B 2 104 ? 120.596 108.614 121.317 1.00 46.30 102 ASN B O 1
ATOM 6932 N N . GLY B 2 105 ? 120.101 107.112 119.713 1.00 30.85 103 GLY B N 1
ATOM 6933 C CA . GLY B 2 105 ? 118.830 106.738 120.289 1.00 38.55 103 GLY B CA 1
ATOM 6934 C C . GLY B 2 105 ? 117.666 107.606 119.866 1.00 48.24 103 GLY B C 1
ATOM 6935 O O . GLY B 2 105 ? 116.512 107.213 120.076 1.00 48.67 103 GLY B O 1
ATOM 6936 N N . THR B 2 106 ? 117.929 108.769 119.279 1.00 43.93 104 THR B N 1
ATOM 6937 C CA . THR B 2 106 ? 116.871 109.625 118.771 1.00 36.75 104 THR B CA 1
ATOM 6938 C C . THR B 2 106 ? 116.307 109.053 117.477 1.00 40.89 104 THR B C 1
ATOM 6939 O O . THR B 2 106 ? 116.988 108.336 116.740 1.00 53.97 104 THR B O 1
ATOM 6943 N N . ARG B 2 107 ? 115.046 109.371 117.208 1.00 48.19 105 ARG B N 1
ATOM 6944 C CA . ARG B 2 107 ? 114.392 108.887 116.004 1.00 44.11 105 ARG B CA 1
ATOM 6945 C C . ARG B 2 107 ? 114.696 109.795 114.820 1.00 42.01 105 ARG B C 1
ATOM 6946 O O . ARG B 2 107 ? 114.802 111.016 114.954 1.00 39.11 105 ARG B O 1
ATOM 6954 N N . LEU B 2 108 ? 114.839 109.177 113.651 1.00 48.47 106 LEU B N 1
ATOM 6955 C CA . LEU B 2 108 ? 114.987 109.914 112.400 1.00 50.65 106 LEU B CA 1
ATOM 6956 C C . LEU B 2 108 ? 114.134 109.204 111.361 1.00 47.13 106 LEU B C 1
ATOM 6957 O O . LEU B 2 108 ? 114.494 108.117 110.901 1.00 46.68 106 LEU B O 1
ATOM 6962 N N . ASP B 2 109 ? 113.010 109.817 110.997 1.00 58.42 107 ASP B N 1
ATOM 6963 C CA . ASP B 2 109 ? 112.073 109.224 110.048 1.00 59.23 107 ASP B CA 1
ATOM 6964 C C . ASP B 2 109 ? 111.389 108.001 110.653 1.00 64.18 107 ASP B C 1
ATOM 6965 O O . ASP B 2 109 ? 111.110 107.016 109.966 1.00 66.58 107 ASP B O 1
ATOM 6970 N N . ASP B 2 110 ? 111.114 108.067 111.955 1.00 62.18 108 ASP B N 1
ATOM 6971 C CA . ASP B 2 110 ? 110.403 107.006 112.666 1.00 61.31 108 ASP B CA 1
ATOM 6972 C C . ASP B 2 110 ? 111.243 105.732 112.735 1.00 63.36 108 ASP B C 1
ATOM 6973 O O . ASP B 2 110 ? 110.745 104.619 112.559 1.00 65.95 108 ASP B O 1
ATOM 6978 N N . ARG B 2 111 ? 112.536 105.904 113.001 1.00 56.59 109 ARG B N 1
ATOM 6979 C CA . ARG B 2 111 ? 113.442 104.780 113.182 1.00 51.61 109 ARG B CA 1
ATOM 6980 C C . ARG B 2 111 ? 114.470 105.147 114.238 1.00 58.26 109 ARG B C 1
ATOM 6981 O O . ARG B 2 111 ? 114.956 106.280 114.269 1.00 61.78 109 ARG B O 1
ATOM 6989 N N . ILE B 2 112 ? 114.801 104.187 115.095 1.00 51.39 110 ILE B N 1
ATOM 6990 C CA . ILE B 2 112 ? 115.755 104.422 116.174 1.00 44.83 110 ILE B CA 1
ATOM 6991 C C . ILE B 2 112 ? 117.164 104.363 115.598 1.00 50.93 110 ILE B C 1
ATOM 6992 O O . ILE B 2 112 ? 117.621 103.306 115.153 1.00 55.27 110 ILE B O 1
ATOM 6997 N N . ILE B 2 113 ? 117.856 105.498 115.617 1.00 41.93 111 ILE B N 1
ATOM 6998 C CA . ILE B 2 113 ? 119.169 105.643 115.003 1.00 41.24 111 ILE B CA 1
ATOM 6999 C C . ILE B 2 113 ? 120.228 105.210 116.005 1.00 47.99 111 ILE B C 1
ATOM 7000 O O . ILE B 2 113 ? 120.265 105.710 117.136 1.00 52.45 111 ILE B O 1
ATOM 7005 N N . ARG B 2 114 ? 121.093 104.287 115.591 1.00 46.83 112 ARG B N 1
ATOM 7006 C CA . ARG B 2 114 ? 122.204 103.823 116.410 1.00 44.44 112 ARG B CA 1
ATOM 7007 C C . ARG B 2 114 ? 123.484 104.481 115.918 1.00 45.45 112 ARG B C 1
ATOM 7008 O O . ARG B 2 114 ? 123.865 104.311 114.758 1.00 55.37 112 ARG B O 1
ATOM 7016 N N . THR B 2 115 ? 124.151 105.214 116.799 1.00 39.16 113 THR B N 1
ATOM 7017 C CA . THR B 2 115 ? 125.361 105.948 116.456 1.00 39.94 113 THR B CA 1
ATOM 7018 C C . THR B 2 115 ? 126.544 105.321 117.178 1.00 43.55 113 THR B C 1
ATOM 7019 O O . THR B 2 115 ? 126.456 105.020 118.372 1.00 43.67 113 THR B O 1
ATOM 7023 N N . ASP B 2 116 ? 127.643 105.117 116.452 1.00 43.05 114 ASP B N 1
ATOM 7024 C CA . ASP B 2 116 ? 128.817 104.447 116.992 1.00 38.90 114 ASP B CA 1
ATOM 7025 C C . ASP B 2 116 ? 130.074 105.159 116.514 1.00 44.27 114 ASP B C 1
ATOM 7026 O O . ASP B 2 116 ? 130.053 105.903 115.535 1.00 48.36 114 ASP B O 1
ATOM 7031 N N . TRP B 2 117 ? 131.175 104.926 117.221 1.00 52.49 115 TRP B N 1
ATOM 7032 C CA . TRP B 2 117 ? 132.452 105.510 116.836 1.00 47.18 115 TRP B CA 1
ATOM 7033 C C . TRP B 2 117 ? 133.033 104.794 115.622 1.00 56.10 115 TRP B C 1
ATOM 7034 O O . TRP B 2 117 ? 132.703 103.641 115.334 1.00 62.06 115 TRP B O 1
ATOM 7045 N N . ASP B 2 118 ? 133.908 105.495 114.903 1.00 66.63 116 ASP B N 1
ATOM 7046 C CA . ASP B 2 118 ? 134.550 104.958 113.713 1.00 64.84 116 ASP B CA 1
ATOM 7047 C C . ASP B 2 118 ? 136.034 105.288 113.709 1.00 69.22 116 ASP B C 1
ATOM 7048 O O . ASP B 2 118 ? 136.479 106.247 114.344 1.00 74.60 116 ASP B O 1
ATOM 7053 N N . ALA B 2 119 ? 136.794 104.483 112.968 1.00 69.29 117 ALA B N 1
ATOM 7054 C CA . ALA B 2 119 ? 138.219 104.697 112.770 1.00 73.25 117 ALA B CA 1
ATOM 7055 C C . ALA B 2 119 ? 138.513 105.586 111.569 1.00 74.24 117 ALA B C 1
ATOM 7056 O O . ALA B 2 119 ? 139.629 105.549 111.038 1.00 70.73 117 ALA B O 1
ATOM 7058 N N . GLY B 2 120 ? 137.544 106.384 111.135 1.00 71.01 118 GLY B N 1
ATOM 7059 C CA . GLY B 2 120 ? 137.675 107.187 109.938 1.00 70.42 118 GLY B CA 1
ATOM 7060 C C . GLY B 2 120 ? 137.048 106.514 108.729 1.00 69.78 118 GLY B C 1
ATOM 7061 O O . GLY B 2 120 ? 136.501 105.410 108.795 1.00 69.66 118 GLY B O 1
ATOM 7062 N N . PHE B 2 121 ? 137.138 107.207 107.598 1.00 68.87 119 PHE B N 1
ATOM 7063 C CA . PHE B 2 121 ? 136.579 106.738 106.338 1.00 66.68 119 PHE B CA 1
ATOM 7064 C C . PHE B 2 121 ? 137.697 106.476 105.341 1.00 69.33 119 PHE B C 1
ATOM 7065 O O . PHE B 2 121 ? 138.583 107.317 105.158 1.00 70.42 119 PHE B O 1
ATOM 7073 N N . LYS B 2 122 ? 137.651 105.310 104.703 1.00 75.69 120 LYS B N 1
ATOM 7074 C CA . LYS B 2 122 ? 138.538 104.973 103.602 1.00 74.20 120 LYS B CA 1
ATOM 7075 C C . LYS B 2 122 ? 137.704 104.431 102.452 1.00 75.23 120 LYS B C 1
ATOM 7076 O O . LYS B 2 122 ? 136.661 103.805 102.663 1.00 78.98 120 LYS B O 1
ATOM 7082 N N . GLU B 2 123 ? 138.171 104.676 101.231 1.00 74.25 121 GLU B N 1
ATOM 7083 C CA . GLU B 2 123 ? 137.405 104.289 100.054 1.00 75.63 121 GLU B CA 1
ATOM 7084 C C . GLU B 2 123 ? 137.074 102.804 100.098 1.00 74.08 121 GLU B C 1
ATOM 7085 O O . GLU B 2 123 ? 137.926 101.968 100.408 1.00 76.41 121 GLU B O 1
ATOM 7091 N N . GLY B 2 124 ? 135.822 102.480 99.786 1.00 67.20 122 GLY B N 1
ATOM 7092 C CA . GLY B 2 124 ? 135.334 101.121 99.838 1.00 71.27 122 GLY B CA 1
ATOM 7093 C C . GLY B 2 124 ? 134.567 100.774 101.095 1.00 71.82 122 GLY B C 1
ATOM 7094 O O . GLY B 2 124 ? 133.974 99.691 101.159 1.00 69.46 122 GLY B O 1
ATOM 7095 N N . ARG B 2 125 ? 134.560 101.657 102.093 1.00 71.91 123 ARG B N 1
ATOM 7096 C CA . ARG B 2 125 ? 133.828 101.412 103.329 1.00 68.31 123 ARG B CA 1
ATOM 7097 C C . ARG B 2 125 ? 132.363 101.812 103.241 1.00 68.49 123 ARG B C 1
ATOM 7098 O O . ARG B 2 125 ? 131.603 101.514 104.168 1.00 73.17 123 ARG B O 1
ATOM 7106 N N . GLN B 2 126 ? 131.949 102.474 102.162 1.00 70.61 124 GLN B N 1
ATOM 7107 C CA . GLN B 2 126 ? 130.574 102.937 102.031 1.00 66.09 124 GLN B CA 1
ATOM 7108 C C . GLN B 2 126 ? 129.636 101.872 101.485 1.00 66.77 124 GLN B C 1
ATOM 7109 O O . GLN B 2 126 ? 128.432 102.128 101.388 1.00 68.87 124 GLN B O 1
ATOM 7115 N N . TYR B 2 127 ? 130.146 100.697 101.130 1.00 76.03 125 TYR B N 1
ATOM 7116 C CA . TYR B 2 127 ? 129.336 99.627 100.566 1.00 74.46 125 TYR B CA 1
ATOM 7117 C C . TYR B 2 127 ? 129.123 98.541 101.610 1.00 73.19 125 TYR B C 1
ATOM 7118 O O . TYR B 2 127 ? 130.057 98.174 102.330 1.00 78.08 125 TYR B O 1
ATOM 7127 N N . GLY B 2 128 ? 127.896 98.034 101.690 1.00 75.12 126 GLY B N 1
ATOM 7128 C CA . GLY B 2 128 ? 127.610 96.973 102.638 1.00 81.04 126 GLY B CA 1
ATOM 7129 C C . GLY B 2 128 ? 128.452 95.740 102.361 1.00 85.25 126 GLY B C 1
ATOM 7130 O O . GLY B 2 128 ? 128.616 95.318 101.214 1.00 84.27 126 GLY B O 1
ATOM 7131 N N . ARG B 2 129 ? 128.992 95.157 103.433 1.00 84.94 127 ARG B N 1
ATOM 7132 C CA . ARG B 2 129 ? 129.794 93.947 103.314 1.00 80.44 127 ARG B CA 1
ATOM 7133 C C . ARG B 2 129 ? 128.957 92.714 103.002 1.00 81.99 127 ARG B C 1
ATOM 7134 O O . ARG B 2 129 ? 129.530 91.660 102.705 1.00 82.16 127 ARG B O 1
ATOM 7142 N N . GLY B 2 130 ? 127.632 92.812 103.062 1.00 90.29 128 GLY B N 1
ATOM 7143 C CA . GLY B 2 130 ? 126.803 91.657 102.774 1.00 91.84 128 GLY B CA 1
ATOM 7144 C C . GLY B 2 130 ? 127.014 91.151 101.360 1.00 92.93 128 GLY B C 1
ATOM 7145 O O . GLY B 2 130 ? 127.227 91.921 100.422 1.00 92.19 128 GLY B O 1
ATOM 7146 N N . ARG B 2 131 ? 126.949 89.827 101.211 1.00 102.88 129 ARG B N 1
ATOM 7147 C CA . ARG B 2 131 ? 127.195 89.203 99.917 1.00 102.37 129 ARG B CA 1
ATOM 7148 C C . ARG B 2 131 ? 126.090 89.483 98.907 1.00 101.54 129 ARG B C 1
ATOM 7149 O O . ARG B 2 131 ? 126.325 89.350 97.702 1.00 98.37 129 ARG B O 1
ATOM 7157 N N . SER B 2 132 ? 124.901 89.864 99.365 1.00 103.29 130 SER B N 1
ATOM 7158 C CA . SER B 2 132 ? 123.798 90.182 98.468 1.00 103.44 130 SER B CA 1
ATOM 7159 C C . SER B 2 132 ? 123.782 91.644 98.049 1.00 102.55 130 SER B C 1
ATOM 7160 O O . SER B 2 132 ? 122.855 92.060 97.346 1.00 102.50 130 SER B O 1
ATOM 7163 N N . GLY B 2 133 ? 124.773 92.430 98.465 1.00 95.69 131 GLY B N 1
ATOM 7164 C CA . GLY B 2 133 ? 124.844 93.843 98.169 1.00 95.44 131 GLY B CA 1
ATOM 7165 C C . GLY B 2 133 ? 124.388 94.731 99.305 1.00 94.85 131 GLY B C 1
ATOM 7166 O O . GLY B 2 133 ? 124.814 95.891 99.376 1.00 94.60 131 GLY B O 1
ATOM 7167 N N . GLY B 2 134 ? 123.550 94.221 100.199 1.00 91.35 132 GLY B N 1
ATOM 7168 C CA . GLY B 2 134 ? 123.065 94.979 101.332 1.00 90.26 132 GLY B CA 1
ATOM 7169 C C . GLY B 2 134 ? 123.952 94.821 102.548 1.00 89.11 132 GLY B C 1
ATOM 7170 O O . GLY B 2 134 ? 125.057 94.277 102.483 1.00 90.76 132 GLY B O 1
ATOM 7171 N N . GLN B 2 135 ? 123.451 95.309 103.678 1.00 83.14 133 GLN B N 1
ATOM 7172 C CA . GLN B 2 135 ? 124.168 95.184 104.935 1.00 81.97 133 GLN B CA 1
ATOM 7173 C C . GLN B 2 135 ? 124.091 93.749 105.448 1.00 84.89 133 GLN B C 1
ATOM 7174 O O . GLN B 2 135 ? 123.193 92.980 105.094 1.00 88.88 133 GLN B O 1
ATOM 7180 N N . VAL B 2 136 ? 125.056 93.391 106.296 1.00 85.20 134 VAL B N 1
ATOM 7181 C CA . VAL B 2 136 ? 125.089 92.038 106.844 1.00 85.37 134 VAL B CA 1
ATOM 7182 C C . VAL B 2 136 ? 123.848 91.776 107.689 1.00 86.78 134 VAL B C 1
ATOM 7183 O O . VAL B 2 136 ? 123.233 90.706 107.602 1.00 86.24 134 VAL B O 1
ATOM 7187 N N . ARG B 2 137 ? 123.461 92.746 108.521 1.00 89.48 135 ARG B N 1
ATOM 7188 C CA . ARG B 2 137 ? 122.273 92.566 109.350 1.00 89.64 135 ARG B CA 1
ATOM 7189 C C . ARG B 2 137 ? 121.028 92.402 108.490 1.00 90.84 135 ARG B C 1
ATOM 7190 O O . ARG B 2 137 ? 120.147 91.594 108.806 1.00 90.06 135 ARG B O 1
ATOM 7198 N N . ASP B 2 138 ? 120.936 93.159 107.394 1.00 93.22 136 ASP B N 1
ATOM 7199 C CA . ASP B 2 138 ? 119.816 92.986 106.475 1.00 91.79 136 ASP B CA 1
ATOM 7200 C C . ASP B 2 138 ? 119.817 91.587 105.874 1.00 91.11 136 ASP B C 1
ATOM 7201 O O . ASP B 2 138 ? 118.759 90.965 105.725 1.00 95.35 136 ASP B O 1
ATOM 7206 N N . GLU B 2 139 ? 120.999 91.074 105.524 1.00 97.16 137 GLU B N 1
ATOM 7207 C CA . GLU B 2 139 ? 121.083 89.727 104.973 1.00 102.01 137 GLU B CA 1
ATOM 7208 C C . GLU B 2 139 ? 120.658 88.680 105.994 1.00 101.59 137 GLU B C 1
ATOM 7209 O O . GLU B 2 139 ? 120.056 87.664 105.626 1.00 98.46 137 GLU B O 1
ATOM 7215 N N . TYR B 2 140 ? 120.964 88.901 107.272 1.00 97.97 138 TYR B N 1
ATOM 7216 C CA . TYR B 2 140 ? 120.679 87.909 108.303 1.00 97.31 138 TYR B CA 1
ATOM 7217 C C . TYR B 2 140 ? 119.298 88.066 108.925 1.00 99.49 138 TYR B C 1
ATOM 7218 O O . TYR B 2 140 ? 118.717 87.073 109.376 1.00 101.45 138 TYR B O 1
ATOM 7227 N N . ARG B 2 141 ? 118.757 89.281 108.962 1.00 103.06 139 ARG B N 1
ATOM 7228 C CA . ARG B 2 141 ? 117.470 89.503 109.604 1.00 103.38 139 ARG B CA 1
ATOM 7229 C C . ARG B 2 141 ? 116.352 88.809 108.832 1.00 104.13 139 ARG B C 1
ATOM 7230 O O . ARG B 2 141 ? 116.461 88.554 107.630 1.00 101.78 139 ARG B O 1
ATOM 7238 N N . GLN B 2 142 ? 115.267 88.498 109.544 1.00 113.46 140 GLN B N 1
ATOM 7239 C CA . GLN B 2 142 ? 114.129 87.805 108.959 1.00 113.79 140 GLN B CA 1
ATOM 7240 C C . GLN B 2 142 ? 112.811 88.550 109.122 1.00 114.32 140 GLN B C 1
ATOM 7241 O O . GLN B 2 142 ? 111.821 88.160 108.493 1.00 113.82 140 GLN B O 1
ATOM 7247 N N . ASP B 2 143 ? 112.765 89.600 109.934 1.00 117.13 141 ASP B N 1
ATOM 7248 C CA . ASP B 2 143 ? 111.532 90.333 110.180 1.00 118.68 141 ASP B CA 1
ATOM 7249 C C . ASP B 2 143 ? 111.278 91.346 109.070 1.00 117.70 141 ASP B C 1
ATOM 7250 O O . ASP B 2 143 ? 112.208 91.903 108.483 1.00 116.02 141 ASP B O 1
ATOM 7255 N N . TYR B 2 144 ? 109.998 91.578 108.785 1.00 105.02 142 TYR B N 1
ATOM 7256 C CA . TYR B 2 144 ? 109.614 92.537 107.756 1.00 104.85 142 TYR B CA 1
ATOM 7257 C C . TYR B 2 144 ? 109.840 93.949 108.280 1.00 103.87 142 TYR B C 1
ATOM 7258 O O . TYR B 2 144 ? 109.195 94.372 109.245 1.00 100.76 142 TYR B O 1
ATOM 7267 N N . ASP B 2 145 ? 110.751 94.679 107.643 1.00 93.55 143 ASP B N 1
ATOM 7268 C CA . ASP B 2 145 ? 110.980 96.091 107.924 1.00 89.69 143 ASP B CA 1
ATOM 7269 C C . ASP B 2 145 ? 110.798 96.855 106.619 1.00 87.96 143 ASP B C 1
ATOM 7270 O O . ASP B 2 145 ? 111.648 96.776 105.726 1.00 89.98 143 ASP B O 1
ATOM 7275 N N . ALA B 2 146 ? 109.688 97.587 106.507 1.00 83.67 144 ALA B N 1
ATOM 7276 C CA . ALA B 2 146 ? 109.396 98.296 105.265 1.00 87.16 144 ALA B CA 1
ATOM 7277 C C . ALA B 2 146 ? 110.475 99.322 104.948 1.00 86.36 144 ALA B C 1
ATOM 7278 O O . ALA B 2 146 ? 110.884 99.466 103.790 1.00 84.83 144 ALA B O 1
ATOM 7280 N N . GLY B 2 147 ? 110.946 100.049 105.961 1.00 78.17 145 GLY B N 1
ATOM 7281 C CA . GLY B 2 147 ? 111.987 101.036 105.744 1.00 75.21 145 GLY B CA 1
ATOM 7282 C C . GLY B 2 147 ? 113.295 100.447 105.261 1.00 77.00 145 GLY B C 1
ATOM 7283 O O . GLY B 2 147 ? 114.130 101.177 104.716 1.00 76.08 145 GLY B O 1
ATOM 7284 N N . ARG B 2 148 ? 113.497 99.145 105.450 1.00 84.64 146 ARG B N 1
ATOM 7285 C CA . ARG B 2 148 ? 114.702 98.453 105.000 1.00 81.96 146 ARG B CA 1
ATOM 7286 C C . ARG B 2 148 ? 114.434 97.598 103.768 1.00 79.12 146 ARG B C 1
ATOM 7287 O O . ARG B 2 148 ? 114.997 96.510 103.621 1.00 78.46 146 ARG B O 1
ATOM 7295 N N . GLY B 2 149 ? 113.580 98.064 102.876 1.00 82.57 147 GLY B N 1
ATOM 7296 C CA . GLY B 2 149 ? 113.278 97.342 101.645 1.00 84.45 147 GLY B CA 1
ATOM 7297 C C . GLY B 2 149 ? 112.195 96.294 101.777 1.00 86.96 147 GLY B C 1
ATOM 7298 O O . GLY B 2 149 ? 111.320 96.193 100.919 1.00 86.98 147 GLY B O 1
ATOM 7299 N N . GLY B 2 150 ? 112.245 95.505 102.845 1.00 101.31 148 GLY B N 1
ATOM 7300 C CA . GLY B 2 150 ? 111.257 94.469 103.067 1.00 102.20 148 GLY B CA 1
ATOM 7301 C C . GLY B 2 150 ? 111.805 93.315 103.878 1.00 103.34 148 GLY B C 1
ATOM 7302 O O . GLY B 2 150 ? 112.468 93.523 104.898 1.00 104.39 148 GLY B O 1
ATOM 7303 N N . TYR B 2 151 ? 111.533 92.092 103.437 1.00 114.31 149 TYR B N 1
ATOM 7304 C CA . TYR B 2 151 ? 112.061 90.924 104.119 1.00 115.45 149 TYR B CA 1
ATOM 7305 C C . TYR B 2 151 ? 113.567 90.818 103.898 1.00 115.51 149 TYR B C 1
ATOM 7306 O O . TYR B 2 151 ? 114.127 91.378 102.951 1.00 114.33 149 TYR B O 1
ATOM 7315 N N . GLY B 2 152 ? 114.225 90.086 104.792 1.00 116.89 15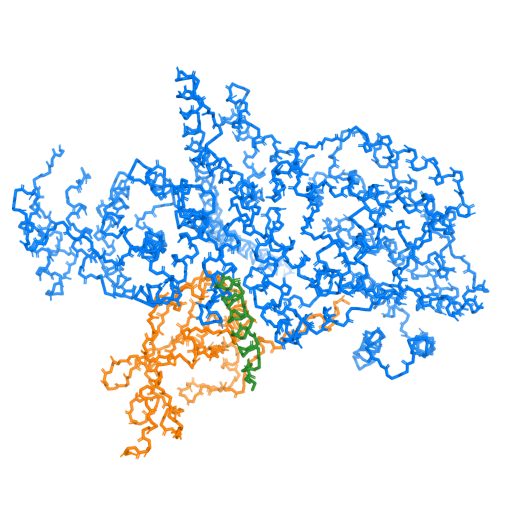0 GLY B N 1
ATOM 7316 C CA . GLY B 2 152 ? 115.658 89.908 104.670 1.00 116.81 150 GLY B CA 1
ATOM 7317 C C . GLY B 2 152 ? 116.025 89.172 103.396 1.00 116.75 150 GLY B C 1
ATOM 7318 O O . GLY B 2 152 ? 115.236 88.402 102.843 1.00 117.18 150 GLY B O 1
ATOM 7319 N N . LYS B 2 153 ? 117.250 89.417 102.926 1.00 114.01 151 LYS B N 1
ATOM 7320 C CA . LYS B 2 153 ? 117.695 88.806 101.678 1.00 115.09 151 LYS B CA 1
ATOM 7321 C C . LYS B 2 153 ? 117.650 87.286 101.751 1.00 116.31 151 LYS B C 1
ATOM 7322 O O . LYS B 2 153 ? 117.494 86.621 100.720 1.00 115.87 151 LYS B O 1
ATOM 7328 N N . LEU B 2 154 ? 117.784 86.717 102.951 1.00 119.51 152 LEU B N 1
ATOM 7329 C CA . LEU B 2 154 ? 117.734 85.266 103.086 1.00 119.42 152 LEU B CA 1
ATOM 7330 C C . LEU B 2 154 ? 116.350 84.717 102.761 1.00 118.99 152 LEU B C 1
ATOM 7331 O O . LEU B 2 154 ? 116.236 83.620 102.202 1.00 117.50 152 LEU B O 1
ATOM 7336 N N . ALA B 2 155 ? 115.293 85.458 103.101 1.00 122.14 153 ALA B N 1
ATOM 7337 C CA . ALA B 2 155 ? 113.938 84.947 102.916 1.00 121.69 153 ALA B CA 1
ATOM 7338 C C . ALA B 2 155 ? 113.642 84.683 101.445 1.00 123.53 153 ALA B C 1
ATOM 7339 O O . ALA B 2 155 ? 113.202 83.588 101.075 1.00 123.58 153 ALA B O 1
ATOM 7341 N N . GLN B 2 156 ? 113.877 85.678 100.586 1.00 129.83 154 GLN B N 1
ATOM 7342 C CA . GLN B 2 156 ? 113.584 85.505 99.167 1.00 129.90 154 GLN B CA 1
ATOM 7343 C C . GLN B 2 156 ? 114.616 84.608 98.495 1.00 129.60 154 GLN B C 1
ATOM 7344 O O . GLN B 2 156 ? 114.270 83.790 97.634 1.00 128.04 154 GLN B O 1
ATOM 7350 N N . ASN B 2 157 ? 115.883 84.744 98.871 1.00 132.71 155 ASN B N 1
ATOM 7351 C CA . ASN B 2 157 ? 116.948 83.947 98.275 1.00 132.15 155 ASN B CA 1
ATOM 7352 C C . ASN B 2 157 ? 118.236 84.074 99.080 1.00 131.16 155 ASN B C 1
ATOM 7353 O O . ASN B 2 157 ? 118.278 83.729 100.261 1.00 129.95 155 ASN B O 1
ATOM 7358 N N . GLU C 3 12 ? 114.840 97.646 124.062 1.00 89.81 572 GLU C N 1
ATOM 7359 C CA . GLU C 3 12 ? 114.532 98.973 124.583 1.00 92.27 572 GLU C CA 1
ATOM 7360 C C . GLU C 3 12 ? 113.580 99.714 123.652 1.00 90.63 572 GLU C C 1
ATOM 7361 O O . GLU C 3 12 ? 113.977 100.655 122.964 1.00 86.68 572 GLU C O 1
ATOM 7367 N N . ASP C 3 13 ? 112.320 99.285 123.636 1.00 97.82 573 ASP C N 1
ATOM 7368 C CA . ASP C 3 13 ? 111.286 99.899 122.810 1.00 97.84 573 ASP C CA 1
ATOM 7369 C C . ASP C 3 13 ? 110.435 100.797 123.700 1.00 96.47 573 ASP C C 1
ATOM 7370 O O . ASP C 3 13 ? 109.943 100.360 124.745 1.00 96.46 573 ASP C O 1
ATOM 7375 N N . ASP C 3 14 ? 110.261 102.050 123.283 1.00 78.04 574 ASP C N 1
ATOM 7376 C CA . ASP C 3 14 ? 109.445 103.012 124.023 1.00 76.79 574 ASP C CA 1
ATOM 7377 C C . ASP C 3 14 ? 108.015 103.075 123.506 1.00 76.22 574 ASP C C 1
ATOM 7378 O O . ASP C 3 14 ? 107.384 104.135 123.530 1.00 75.09 574 ASP C O 1
ATOM 7383 N N . SER C 3 15 ? 107.488 101.946 123.025 1.00 81.16 575 SER C N 1
ATOM 7384 C CA . SER C 3 15 ? 106.133 101.926 122.485 1.00 84.85 575 SER C CA 1
ATOM 7385 C C . SER C 3 15 ? 105.119 102.428 123.505 1.00 84.76 575 SER C C 1
ATOM 7386 O O . SER C 3 15 ? 104.077 102.979 123.133 1.00 82.50 575 SER C O 1
ATOM 7389 N N . GLU C 3 16 ? 105.397 102.238 124.796 1.00 78.52 576 GLU C N 1
ATOM 7390 C CA . GLU C 3 16 ? 104.490 102.724 125.830 1.00 78.37 576 GLU C CA 1
ATOM 7391 C C . GLU C 3 16 ? 104.355 104.241 125.766 1.00 78.25 576 GLU C C 1
ATOM 7392 O O . GLU C 3 16 ? 103.247 104.788 125.822 1.00 77.73 576 GLU C O 1
ATOM 7398 N N . LEU C 3 17 ? 105.484 104.939 125.635 1.00 69.36 577 LEU C N 1
ATOM 7399 C CA . LEU C 3 17 ? 105.449 106.395 125.539 1.00 67.73 577 LEU C CA 1
ATOM 7400 C C . LEU C 3 17 ? 104.733 106.841 124.271 1.00 66.40 577 LEU C C 1
ATOM 7401 O O . LEU C 3 17 ? 103.977 107.820 124.279 1.00 61.21 577 LEU C O 1
ATOM 7406 N N . GLN C 3 18 ? 104.976 106.142 123.161 1.00 68.90 578 GLN C N 1
ATOM 7407 C CA . GLN C 3 18 ? 104.315 106.489 121.909 1.00 65.50 578 GLN C CA 1
ATOM 7408 C C . GLN C 3 18 ? 102.805 106.339 122.036 1.00 70.79 578 GLN C C 1
ATOM 7409 O O . GLN C 3 18 ? 102.040 107.194 121.578 1.00 73.08 578 GLN C O 1
ATOM 7415 N N . ARG C 3 19 ? 102.358 105.246 122.657 1.00 75.75 579 ARG C N 1
ATOM 7416 C CA . ARG C 3 19 ? 100.929 105.039 122.861 1.00 76.91 579 ARG C CA 1
ATOM 7417 C C . ARG C 3 19 ? 100.351 106.107 123.780 1.00 77.73 579 ARG C C 1
ATOM 7418 O O . ARG C 3 19 ? 99.237 106.594 123.561 1.00 78.93 579 ARG C O 1
ATOM 7426 N N . ALA C 3 20 ? 101.097 106.483 124.821 1.00 72.46 580 ALA C N 1
ATOM 7427 C CA . ALA C 3 20 ? 100.634 107.537 125.717 1.00 71.64 580 ALA C CA 1
ATOM 7428 C C . ALA C 3 20 ? 100.444 108.847 124.962 1.00 72.74 580 ALA C C 1
ATOM 7429 O O . ALA C 3 20 ? 99.421 109.524 125.113 1.00 74.45 580 ALA C O 1
ATOM 7431 N N . TRP C 3 21 ? 101.424 109.214 124.136 1.00 64.46 581 TRP C N 1
ATOM 7432 C CA . TRP C 3 21 ? 101.326 110.452 123.369 1.00 63.06 581 TRP C CA 1
ATOM 7433 C C . TRP C 3 21 ? 100.166 110.394 122.382 1.00 61.61 581 TRP C C 1
ATOM 7434 O O . TRP C 3 21 ? 99.422 111.370 122.215 1.00 62.27 581 TRP C O 1
ATOM 7445 N N . GLY C 3 22 ? 100.004 109.255 121.707 1.00 68.51 582 GLY C N 1
ATOM 7446 C CA . GLY C 3 22 ? 98.906 109.119 120.765 1.00 71.10 582 GLY C CA 1
ATOM 7447 C C . GLY C 3 22 ? 97.555 109.252 121.437 1.00 73.12 582 GLY C C 1
ATOM 7448 O O . GLY C 3 22 ? 96.666 109.946 120.941 1.00 75.44 582 GLY C O 1
ATOM 7449 N N . ALA C 3 23 ? 97.387 108.593 122.586 1.00 75.52 583 ALA C N 1
ATOM 7450 C CA . ALA C 3 23 ? 96.134 108.701 123.324 1.00 75.90 583 ALA C CA 1
ATOM 7451 C C . ALA C 3 23 ? 95.905 110.125 123.812 1.00 76.22 583 ALA C C 1
ATOM 7452 O O . ALA C 3 23 ? 94.773 110.618 123.791 1.00 75.84 583 ALA C O 1
ATOM 7454 N N . LEU C 3 24 ? 96.966 110.801 124.257 1.00 72.32 584 LEU C N 1
ATOM 7455 C CA . LEU C 3 24 ? 96.829 112.179 124.718 1.00 69.48 584 LEU C CA 1
ATOM 7456 C C . LEU C 3 24 ? 96.347 113.088 123.593 1.00 70.69 584 LEU C C 1
ATOM 7457 O O . LEU C 3 24 ? 95.415 113.883 123.773 1.00 72.66 584 LEU C O 1
ATOM 7462 N N . ILE C 3 25 ? 96.965 112.976 122.416 1.00 70.63 585 ILE C N 1
ATOM 7463 C CA . ILE C 3 25 ? 96.573 113.830 121.298 1.00 67.57 585 ILE C CA 1
ATOM 7464 C C . ILE C 3 25 ? 95.175 113.465 120.811 1.00 71.54 585 ILE C C 1
ATOM 7465 O O . ILE C 3 25 ? 94.395 114.340 120.415 1.00 72.30 585 ILE C O 1
ATOM 7470 N N . LYS C 3 26 ? 94.833 112.175 120.826 1.00 82.71 586 LYS C N 1
ATOM 7471 C CA . LYS C 3 26 ? 93.483 111.771 120.449 1.00 83.52 586 LYS C CA 1
ATOM 7472 C C . LYS C 3 26 ? 92.452 112.358 121.403 1.00 86.85 586 LYS C C 1
ATOM 7473 O O . LYS C 3 26 ? 91.392 112.825 120.973 1.00 88.57 586 LYS C O 1
ATOM 7479 N N . GLU C 3 27 ? 92.744 112.338 122.706 1.00 83.84 587 GLU C N 1
ATOM 7480 C CA . GLU C 3 27 ? 91.833 112.934 123.676 1.00 85.04 587 GLU C CA 1
ATOM 7481 C C . GLU C 3 27 ? 91.704 114.434 123.453 1.00 85.71 587 GLU C C 1
ATOM 7482 O O . GLU C 3 27 ? 90.606 114.991 123.552 1.00 85.09 587 GLU C O 1
ATOM 7488 N N . LYS C 3 28 ? 92.817 115.106 123.154 1.00 80.22 588 LYS C N 1
ATOM 7489 C CA . LYS C 3 28 ? 92.759 116.538 122.872 1.00 79.12 588 LYS C CA 1
ATOM 7490 C C . LYS C 3 28 ? 91.870 116.821 121.666 1.00 79.31 588 LYS C C 1
ATOM 7491 O O . LYS C 3 28 ? 91.017 117.718 121.698 1.00 82.75 588 LYS C O 1
ATOM 7497 N N . GLU C 3 29 ? 92.055 116.054 120.588 1.00 85.10 589 GLU C N 1
ATOM 7498 C CA . GLU C 3 29 ? 91.251 116.256 119.387 1.00 87.26 589 GLU C CA 1
ATOM 7499 C C . GLU C 3 29 ? 89.777 115.985 119.659 1.00 88.06 589 GLU C C 1
ATOM 7500 O O . GLU C 3 29 ? 88.906 116.730 119.197 1.00 87.57 589 GLU C O 1
ATOM 7506 N N . GLN C 3 30 ? 89.476 114.917 120.402 1.00 94.58 590 GLN C N 1
ATOM 7507 C CA . GLN C 3 30 ? 88.085 114.606 120.713 1.00 98.23 590 GLN C CA 1
ATOM 7508 C C . GLN C 3 30 ? 87.455 115.698 121.566 1.00 97.32 590 GLN C C 1
ATOM 7509 O O . GLN C 3 30 ? 86.300 116.081 121.345 1.00 94.79 590 GLN C O 1
ATOM 7515 N N . SER C 3 31 ? 88.198 116.214 122.548 1.00 95.43 591 SER C N 1
ATOM 7516 C CA . SER C 3 31 ? 87.675 117.294 123.377 1.00 95.55 591 SER C CA 1
ATOM 7517 C C . SER C 3 31 ? 87.396 118.534 122.541 1.00 94.16 591 SER C C 1
ATOM 7518 O O . SER C 3 31 ? 86.365 119.193 122.720 1.00 92.85 591 SER C O 1
ATOM 7521 N N . ARG C 3 32 ? 88.303 118.872 121.621 1.00 90.59 592 ARG C N 1
ATOM 7522 C CA . ARG C 3 32 ? 88.051 120.008 120.740 1.00 91.59 592 ARG C CA 1
ATOM 7523 C C . ARG C 3 32 ? 86.808 119.768 119.889 1.00 96.03 592 ARG C C 1
ATOM 7524 O O . ARG C 3 32 ? 85.962 120.658 119.747 1.00 94.77 592 ARG C O 1
ATOM 7532 N N . GLN C 3 33 ? 86.669 118.563 119.333 1.00 103.55 593 GLN C N 1
ATOM 7533 C CA . GLN C 3 33 ? 85.514 118.270 118.490 1.00 101.11 593 GLN C CA 1
ATOM 7534 C C . GLN C 3 33 ? 84.213 118.399 119.272 1.00 101.97 593 GLN C C 1
ATOM 7535 O O . GLN C 3 33 ? 83.231 118.958 118.770 1.00 101.81 593 GLN C O 1
ATOM 7541 N N . LYS C 3 34 ? 84.184 117.889 120.499 1.00 105.35 594 LYS C N 1
ATOM 7542 C CA . LYS C 3 34 ? 82.991 117.977 121.332 1.00 106.91 594 LYS C CA 1
ATOM 7543 C C . LYS C 3 34 ? 82.785 119.404 121.828 1.00 104.68 594 LYS C C 1
ATOM 7544 O O . LYS C 3 34 ? 82.668 119.643 123.030 1.00 103.72 594 LYS C O 1
#

Nearest PDB structures (foldseek):
  8by6-assembly1_A  TM=1.001E+00  e=4.135E-97  Homo sapiens
  8pmp-assembly1_A  TM=9.982E-01  e=7.387E-89  Homo sapiens
  5oo6-assembly5_M  TM=9.938E-01  e=3.207E-85  Homo sapiens
  5oo6-assembly3_G  TM=9.933E-01  e=1.881E-83  Homo sapiens
  1h2u-assembly1_A  TM=9.969E-01  e=2.692E-81  Homo sapiens

Radius of gyration: 30.82 Å; Cα contacts (8 Å, |Δi|>4): 1160; chains: 3; bounding box: 90×77×98 Å

InterPro domains:
  IPR003890 MIF4G-like, type 3 [PF02854] (30-240)
  IPR003890 MIF4G-like, type 3 [SM00543] (28-240)
  IPR015172 MIF4G-like, type 1 [PF09088] (326-470)
  IPR015174 MIF4G-like, type 2 [PF09090] (485-759)
  IPR016024 Armadillo-type fold [SSF48371] (28-290)
  IPR016024 Armadillo-type fold [SSF48371] (291-479)
  IPR016024 Armadillo-type fold [SSF48371] (481-790)
  IPR027159 Nuclear cap-binding protein subunit 1 [PTHR12412] (3-790)